Protein AF-0000000074207407 (afdb_homodimer)

Secondary structure (DSSP, 8-state):
--HHHHHSS---SHHHHHHHHHHHHHHHHHHHHHHHHHHHTTS-EESSSSS-HHHHHHHHHHHHHHHHHHHHHHHHTTS--HHHHHHTTS-HHHHHIIIIIHHHHHHHHHHHHHHHHHHHHHHHHHHHHHHHSTT-EE-HHHHHHHHHHHHHHHHHHHHHHHHS--HHHHHHHHHHHHHHHHHHHHHT-SSTTGGGT-GGGGGSSSHHHHHHHHHHHHHHHHHHHHHHHHHHHHHHTT--GGGHHHHHHHHHHHHHHHHHHHHHHHS-TTT-HHHHHHHHHHHHHHHHHHHHHHHHH-TTS-HHHHHHHHHHHHHHHHHHHHHTTT--S-HHHHHHHHHHHHHHHHHHHHHHHHHHHHHHHHHHHHHHHHTTTT--------SSTT------------------GGGSGGGSGGG--------------------------------------/--HHHHHHS---SHHHHHHHHHHHHHHHHHHHHHHHHHHHTTS-EESSSSS-HHHHHHHHHHHHHHHHHHHHHHHHTTS--HHHHHHTTS-HHHHHIIIIIHHHHHHHHHHHHHHHHHHHHHHHHHHHHHHHSTT-EE-HHHHHHHHHHHHHHHHHHHHHHHHS--HHHHHHHHHHHHHHHHHHHHHT-SSTTGGGT-GGGGGSSSHHHHHHHHHHHHHHHHHHHHHHHHHHHHHHTT--GGGHHHHHHHHHHHHHHHHHHHHHHHS-TTT-HHHHHHHHHHHHHHHHHHHHHHHHH-TTS-HHHHHHHHHHHHHHHHHHHHHTTT--S-HHHHHHHHHHHHHHHHHHHHHHHHHHHHHHHHHHHHHHHHTTTT--------SSTT-------------------TTGGGSGGG---------------------------------------

pLDDT: mean 76.19, std 29.64, range [14.69, 98.5]

Organism: NCBI:txid88382

Foldseek 3Di:
DDPVVVVPPPCLDPVVLLVLLQVLLVVLLVVLLVVLLVVQAPHKAALADDPHLLLSLLVSLLVSLLVLLLVLQVVQPPPPDPLLVVQVPDDDVSNVCVPDVLSVLLSVLLSNLLSLLLSLVSSVVSVVVCVVVDPDIDHSNVSSNSSSNSNSVSSSVSSVLSNDDALLSLLVSLVSLLVSLLVQLQVPAPDVVLLLAASLSSLDDDDDNNCSNLVSLQSSLSSQLSSLVRLLSLVVVVDDPVLNVLSVVLSVLSNLLSVLSNVLSVDGCVNPVVVNVVSVVVSLVSLLVSLVCVCVNPVVFDPVLNVVSVVLSVVLVVLVVCVPPVVNDDHHSSCVVSVVSSSVNVSVVSVRSVVVSVVVVVVVVVVVVVVVPPPDPPDCPPDDPPDDPPPCCPVCVCPDDDPPDDPPPPPDPPPDDDDDPDDDDDDDDDDDDDDDDDDDYDDDDDDDDDDDD/DDPVVVVPPPCLDPVVLLVLLQVLLVVLLVVLLVVLLVVQAPHKAALADDPHLLLSLLVSLLVSLLVLLLVLQVVQPPPPDPLLVVQVPDDDVSCVCVPDVLSVLLSVLLSNLLSLLLSLVSSVVSVVVCVVDDPDIDHSNVSSNSSSNSNSVSSSVSSVLSNDDALLSLLVSLVSSLVSLLVQLQVPAPDVVQLLAASLSSLPDDDDNNCSNLVSLQSSLSSQLSSLVRLLSLVVVVDDPVLNVLSVVLSVLSNLLSVLSNVLSVDGCVNPVVVNVVSVVVSLVSLLVSLVCVCVNPVPFDPVLNVVSVVLSVVLVVLVVCVPPVVNDDHHSSCVVSVVSSSVNVSVVSVRSVVVSVVVVVVVVVVVVVVVPPPDDPDCPDDDPPDDPPPPPPVVVDDDDPPDDDPPPPDDDPDDDPDDDDDDDPCPCVDDDDDDDDDDDDDDDDDDDDDDD

Nearest PDB structures (foldseek):
  3zou-assembly1_A  TM=2.015E-01  e=4.497E+00  Pseudomonas aeruginosa PAO1
  3zou-assembly1_A  TM=2.105E-01  e=4.622E+00  Pseudomonas aeruginosa PAO1

Structure (mmCIF, N/CA/C/O backbone):
data_AF-0000000074207407-model_v1
#
loop_
_entity.id
_entity.type
_entity.pdbx_description
1 polymer 'DUF998 domain-containing protein'
#
loop_
_atom_site.group_PDB
_atom_site.id
_atom_site.type_symbol
_atom_site.label_atom_id
_atom_site.label_alt_id
_atom_site.label_comp_id
_atom_site.label_asym_id
_atom_site.label_entity_id
_atom_site.label_seq_id
_atom_site.pdbx_PDB_ins_code
_atom_site.Cartn_x
_atom_site.Cartn_y
_atom_site.Cartn_z
_atom_site.occupancy
_atom_site.B_iso_or_equiv
_atom_site.auth_seq_id
_atom_site.auth_comp_id
_atom_site.auth_asym_id
_atom_site.auth_atom_id
_atom_site.pdbx_PDB_model_num
ATOM 1 N N . MET A 1 1 ? -26.312 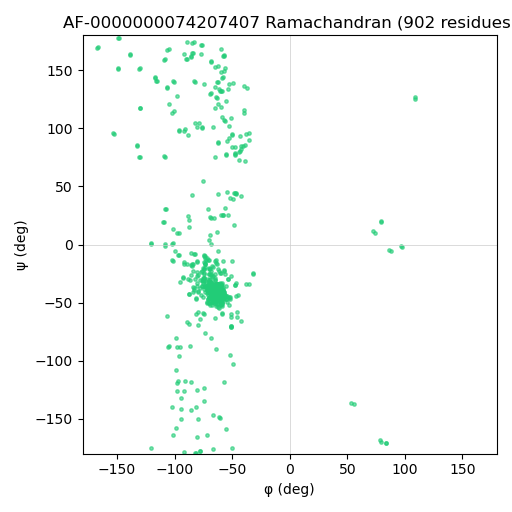18.891 30.719 1 33.06 1 MET A N 1
ATOM 2 C CA . MET A 1 1 ? -25.562 17.656 30.469 1 33.06 1 MET A CA 1
ATOM 3 C C . MET A 1 1 ? -24.188 17.719 31.109 1 33.06 1 MET A C 1
ATOM 5 O O . MET A 1 1 ? -23.422 18.641 30.844 1 33.06 1 MET A O 1
ATOM 9 N N . SER A 1 2 ? -23.938 17.016 32.219 1 37.91 2 SER A N 1
ATOM 10 C CA . SER A 1 2 ? -22.828 17.172 33.156 1 37.91 2 SER A CA 1
ATOM 11 C C . SER A 1 2 ? -21.484 16.922 32.469 1 37.91 2 SER A C 1
ATOM 13 O O . SER A 1 2 ? -21.406 16.156 31.5 1 37.91 2 SER A O 1
ATOM 15 N N . VAL A 1 3 ? -20.484 17.75 32.656 1 49.28 3 VAL A N 1
ATOM 16 C CA . VAL A 1 3 ? -19.062 17.609 32.312 1 49.28 3 VAL A CA 1
ATOM 17 C C . VAL A 1 3 ? -18.641 16.156 32.5 1 49.28 3 VAL A C 1
ATOM 19 O O . VAL A 1 3 ? -17.812 15.641 31.734 1 49.28 3 VAL A O 1
ATOM 22 N N . ARG A 1 4 ? -19.234 15.516 33.5 1 41.47 4 ARG A N 1
ATOM 23 C CA . ARG A 1 4 ? -18.875 14.133 33.812 1 41.47 4 ARG A CA 1
ATOM 24 C C . ARG A 1 4 ? -19.312 13.188 32.688 1 41.47 4 ARG A C 1
ATOM 26 O O . ARG A 1 4 ? -18.594 12.25 32.344 1 41.47 4 ARG A O 1
ATOM 33 N N . ALA A 1 5 ? -20.469 13.32 32.156 1 45.09 5 ALA A N 1
ATOM 34 C CA . ALA A 1 5 ? -20.969 12.43 31.125 1 45.09 5 ALA A CA 1
ATOM 35 C C . ALA A 1 5 ? -20.141 12.547 29.859 1 45.09 5 ALA A C 1
ATOM 37 O O . ALA A 1 5 ? -19.969 11.57 29.125 1 45.09 5 ALA A O 1
ATOM 38 N N . ARG A 1 6 ? -19.578 13.719 29.578 1 42.38 6 ARG A N 1
ATOM 39 C CA . ARG A 1 6 ? -18.734 13.922 28.406 1 42.38 6 ARG A CA 1
ATOM 40 C C . ARG A 1 6 ? -17.391 13.203 28.578 1 42.38 6 ARG A C 1
ATOM 42 O O . ARG A 1 6 ? -16.812 12.75 27.594 1 42.38 6 ARG A O 1
ATOM 49 N N . LEU A 1 7 ? -16.953 13.086 29.922 1 40.19 7 LEU A N 1
ATOM 50 C CA . LEU A 1 7 ? -15.656 12.469 30.172 1 40.19 7 LEU A CA 1
ATOM 51 C C . LEU A 1 7 ? -15.742 10.953 30.062 1 40.19 7 LEU A C 1
ATOM 53 O O . LEU A 1 7 ? -14.727 10.281 29.859 1 40.19 7 LEU A O 1
ATOM 57 N N . LEU A 1 8 ? -16.938 10.336 30.391 1 38.12 8 LEU A N 1
ATOM 58 C CA . LEU A 1 8 ? -17.062 8.883 30.406 1 38.12 8 LEU A CA 1
ATOM 59 C C . LEU A 1 8 ? -17.484 8.352 29.031 1 38.12 8 LEU A C 1
ATOM 61 O O . LEU A 1 8 ? -17.781 7.164 28.875 1 38.12 8 LEU A O 1
ATOM 65 N N . ARG A 1 9 ? -17.984 9.102 28.156 1 41.81 9 ARG A N 1
ATOM 66 C CA . ARG A 1 9 ? -18.359 8.484 26.891 1 41.81 9 ARG A CA 1
ATOM 67 C C . ARG A 1 9 ? -17.172 7.789 26.25 1 41.81 9 ARG A C 1
ATOM 69 O O . ARG A 1 9 ? -16.109 8.391 26.094 1 41.81 9 ARG A O 1
ATOM 76 N N . PRO A 1 10 ? -17.156 6.508 26.266 1 45.38 10 PRO A N 1
ATOM 77 C CA . PRO A 1 10 ? -16.078 5.797 25.594 1 45.38 10 PRO A CA 1
ATOM 78 C C . PRO A 1 10 ? -15.664 6.469 24.281 1 45.38 10 PRO A C 1
ATOM 80 O O . PRO A 1 10 ? -16.516 6.812 23.453 1 45.38 10 PRO A O 1
ATOM 83 N N . ARG A 1 11 ? -14.625 7.34 24.266 1 51.22 11 ARG A N 1
ATOM 84 C CA . ARG A 1 11 ? -14.094 8.203 23.234 1 51.22 11 ARG A CA 1
ATOM 85 C C . ARG A 1 11 ? -13.953 7.449 21.906 1 51.22 11 ARG A C 1
ATOM 87 O O . ARG A 1 11 ? -12.867 6.973 21.578 1 51.22 11 ARG A O 1
ATOM 94 N N . THR A 1 12 ? -14.828 6.613 21.359 1 62.59 12 THR A N 1
ATOM 95 C CA . THR A 1 12 ? -14.82 5.844 20.125 1 62.59 12 THR A CA 1
ATOM 96 C C . THR A 1 12 ? -14.664 6.762 18.906 1 62.59 12 THR A C 1
ATOM 98 O O . THR A 1 12 ? -14.812 6.324 17.766 1 62.59 12 THR A O 1
ATOM 101 N N . GLY A 1 13 ? -14.078 7.898 19.094 1 82.62 13 GLY A N 1
ATOM 102 C CA . GLY A 1 13 ? -13.953 8.836 17.984 1 82.62 13 GLY A CA 1
ATOM 103 C C . GLY A 1 13 ? -12.672 8.656 17.188 1 82.62 13 GLY A C 1
ATOM 104 O O . GLY A 1 13 ? -11.805 7.863 17.562 1 82.62 13 GLY A O 1
ATOM 105 N N . SER A 1 14 ? -12.672 9.102 16.109 1 88.25 14 SER A N 1
ATOM 106 C CA . SER A 1 14 ? -11.516 9.062 15.219 1 88.25 14 SER A CA 1
ATOM 107 C C . SER A 1 14 ? -10.25 9.516 15.938 1 88.25 14 SER A C 1
ATOM 109 O O . SER A 1 14 ? -9.18 8.945 15.742 1 88.25 14 SER A O 1
ATOM 111 N N . VAL A 1 15 ? -10.352 10.453 16.844 1 91.19 15 VAL A N 1
ATOM 112 C CA . VAL A 1 15 ? -9.203 10.953 17.594 1 91.19 15 VAL A CA 1
ATOM 113 C C . VAL A 1 15 ? -8.734 9.891 18.578 1 91.19 15 VAL A C 1
ATOM 115 O O . VAL A 1 15 ? -7.531 9.688 18.766 1 91.19 15 VAL A O 1
ATOM 118 N N . ALA A 1 16 ? -9.633 9.258 19.188 1 90.81 16 ALA A N 1
ATOM 119 C CA . ALA A 1 16 ? -9.289 8.211 20.141 1 90.81 16 ALA A CA 1
ATOM 120 C C . ALA A 1 16 ? -8.523 7.074 19.469 1 90.81 16 ALA A C 1
ATOM 122 O O . ALA A 1 16 ? -7.57 6.539 20.031 1 90.81 16 ALA A O 1
ATOM 123 N N . THR A 1 17 ? -8.961 6.703 18.359 1 90.62 17 THR A N 1
ATOM 124 C CA . THR A 1 17 ? -8.289 5.652 17.594 1 90.62 17 THR A CA 1
ATOM 125 C C . THR A 1 17 ? -6.867 6.078 17.234 1 90.62 17 THR A C 1
ATOM 127 O O . THR A 1 17 ? -5.926 5.293 17.375 1 90.62 17 THR A O 1
ATOM 130 N N . GLU A 1 18 ? -6.734 7.301 16.797 1 91.75 18 GLU A N 1
ATOM 131 C CA . GLU A 1 18 ? -5.418 7.836 16.469 1 91.75 18 GLU A CA 1
ATOM 132 C C . GLU A 1 18 ? -4.504 7.863 17.688 1 91.75 18 GLU A C 1
ATOM 134 O O . GLU A 1 18 ? -3.328 7.508 17.594 1 91.75 18 GLU A O 1
ATOM 139 N N . ASN A 1 19 ? -5.066 8.281 18.766 1 92.38 19 ASN A N 1
ATOM 140 C CA . ASN A 1 19 ? -4.301 8.32 20 1 92.38 19 ASN A CA 1
ATOM 141 C C . ASN A 1 19 ? -3.84 6.93 20.438 1 92.38 19 ASN A C 1
ATOM 143 O O . ASN A 1 19 ? -2.695 6.746 20.844 1 92.38 19 ASN A O 1
ATOM 147 N N . ARG A 1 20 ? -4.672 6.035 20.328 1 92.19 20 ARG A N 1
ATOM 148 C CA . ARG A 1 20 ? -4.324 4.66 20.672 1 92.19 20 ARG A CA 1
ATOM 149 C C . ARG A 1 20 ? -3.238 4.125 19.75 1 92.19 20 ARG A C 1
ATOM 151 O O . ARG A 1 20 ? -2.311 3.449 20.188 1 92.19 20 ARG A O 1
ATOM 158 N N . ALA A 1 21 ? -3.387 4.379 18.484 1 95.38 21 ALA A N 1
ATOM 159 C CA . ALA A 1 21 ? -2.383 3.951 17.5 1 95.38 21 ALA A CA 1
ATOM 160 C C . ALA A 1 21 ? -1.011 4.527 17.844 1 95.38 21 ALA A C 1
ATOM 162 O O . ALA A 1 21 ? -0.004 3.812 17.797 1 95.38 21 ALA A O 1
ATOM 163 N N . LEU A 1 22 ? -0.991 5.785 18.266 1 93.81 22 LEU A N 1
ATOM 164 C CA . LEU A 1 22 ? 0.265 6.441 18.609 1 93.81 22 LEU A CA 1
ATOM 165 C C . LEU A 1 22 ? 0.866 5.844 19.875 1 93.81 22 LEU A C 1
ATOM 167 O O . LEU A 1 22 ? 2.078 5.625 19.953 1 93.81 22 LEU A O 1
ATOM 171 N N . LEU A 1 23 ? 0.027 5.57 20.812 1 93.75 23 LEU A N 1
ATOM 172 C CA . LEU A 1 23 ? 0.5 5.004 22.062 1 93.75 23 LEU A CA 1
ATOM 173 C C . LEU A 1 23 ? 1.074 3.607 21.844 1 93.75 23 LEU A C 1
ATOM 175 O O . LEU A 1 23 ? 2.145 3.285 22.375 1 93.75 23 LEU A O 1
ATOM 179 N N . LEU A 1 24 ? 0.384 2.797 21.094 1 95.75 24 LEU A N 1
ATOM 180 C CA . LEU A 1 24 ? 0.863 1.444 20.828 1 95.75 24 LEU A CA 1
ATOM 181 C C . LEU A 1 24 ? 2.145 1.472 20 1 95.75 24 LEU A C 1
ATOM 183 O O . LEU A 1 24 ? 3.018 0.619 20.172 1 95.75 24 LEU A O 1
ATOM 187 N N . ALA A 1 25 ? 2.242 2.408 19.109 1 96.94 25 ALA A N 1
ATOM 188 C CA . ALA A 1 25 ? 3.471 2.582 18.344 1 96.94 25 ALA A CA 1
ATOM 189 C C . ALA A 1 25 ? 4.645 2.936 19.25 1 96.94 25 ALA A C 1
ATOM 191 O O . ALA A 1 25 ? 5.746 2.414 19.078 1 96.94 25 ALA A O 1
ATOM 192 N N . LEU A 1 26 ? 4.383 3.805 20.234 1 95.5 26 LEU A N 1
ATOM 193 C CA . LEU A 1 26 ? 5.434 4.215 21.156 1 95.5 26 LEU A CA 1
ATOM 194 C C . LEU A 1 26 ? 5.891 3.045 22.016 1 95.5 26 LEU A C 1
ATOM 196 O O . LEU A 1 26 ? 7.09 2.869 22.25 1 95.5 26 LEU A O 1
ATOM 200 N N . VAL A 1 27 ? 4.984 2.281 22.469 1 96.75 27 VAL A N 1
ATOM 201 C CA . VAL A 1 27 ? 5.312 1.1 23.25 1 96.75 27 VAL A CA 1
ATOM 202 C C . VAL A 1 27 ? 6.137 0.126 22.422 1 96.75 27 VAL A C 1
ATOM 204 O O . VAL A 1 27 ? 7.16 -0.385 22.875 1 96.75 27 VAL A O 1
ATOM 207 N N . ALA A 1 28 ? 5.688 -0.102 21.203 1 98.19 28 ALA A N 1
ATOM 208 C CA . ALA A 1 28 ? 6.398 -1.008 20.297 1 98.19 28 ALA A CA 1
ATOM 209 C C . ALA A 1 28 ? 7.809 -0.497 20.016 1 98.19 28 ALA A C 1
ATOM 211 O O . ALA A 1 28 ? 8.758 -1.282 19.922 1 98.19 28 ALA A O 1
ATOM 212 N N . LEU A 1 29 ? 7.914 0.815 19.812 1 97.69 29 LEU A N 1
ATOM 213 C CA . LEU A 1 29 ? 9.219 1.428 19.578 1 97.69 29 LEU A CA 1
ATOM 214 C C . LEU A 1 29 ? 10.156 1.163 20.75 1 97.69 29 LEU A C 1
ATOM 216 O O . LEU A 1 29 ? 11.297 0.727 20.562 1 97.69 29 LEU A O 1
ATOM 220 N N . THR A 1 30 ? 9.703 1.409 21.969 1 97 30 THR A N 1
ATOM 221 C CA . THR A 1 30 ? 10.523 1.301 23.172 1 97 30 THR A CA 1
ATOM 222 C C . THR A 1 30 ? 10.914 -0.151 23.438 1 97 30 THR A C 1
ATOM 224 O O . THR A 1 30 ? 12.086 -0.448 23.672 1 97 30 THR A O 1
ATOM 227 N N . VAL A 1 31 ? 9.984 -1.053 23.297 1 97.75 31 VAL A N 1
ATOM 228 C CA . VAL A 1 31 ? 10.25 -2.469 23.516 1 97.75 31 VAL A CA 1
ATOM 229 C C . VAL A 1 31 ? 11.164 -3.008 22.422 1 97.75 31 VAL A C 1
ATOM 231 O O . VAL A 1 31 ? 12.125 -3.73 22.719 1 97.75 31 VAL A O 1
ATOM 234 N N . GLY A 1 32 ? 10.844 -2.65 21.141 1 97.38 32 GLY A N 1
ATOM 235 C CA . GLY A 1 32 ? 11.688 -3.08 20.031 1 97.38 32 GLY A CA 1
ATOM 236 C C . GLY A 1 32 ? 13.117 -2.592 20.156 1 97.38 32 GLY A C 1
ATOM 237 O O . GLY A 1 32 ? 14.055 -3.34 19.875 1 97.38 32 GLY A O 1
ATOM 238 N N . LEU A 1 33 ? 13.266 -1.329 20.562 1 97.06 33 LEU A N 1
ATOM 239 C CA . LEU A 1 33 ? 14.586 -0.744 20.766 1 97.06 33 LEU A CA 1
ATOM 240 C C . LEU A 1 33 ? 15.344 -1.476 21.875 1 97.06 33 LEU A C 1
ATOM 242 O O . LEU A 1 33 ? 16.5 -1.871 21.688 1 97.06 33 LEU A O 1
ATOM 246 N N . ALA A 1 34 ? 14.75 -1.736 22.984 1 97 34 ALA A N 1
ATOM 247 C CA . ALA A 1 34 ? 15.398 -2.348 24.141 1 97 34 ALA A CA 1
ATOM 248 C C . ALA A 1 34 ? 15.781 -3.797 23.859 1 97 34 ALA A C 1
ATOM 250 O O . ALA A 1 34 ? 16.922 -4.199 24.078 1 97 34 ALA A O 1
ATOM 251 N N . VAL A 1 35 ? 14.891 -4.523 23.281 1 96.12 35 VAL A N 1
ATOM 252 C CA . VAL A 1 35 ? 15.109 -5.949 23.047 1 96.12 35 VAL A CA 1
ATOM 253 C C . VAL A 1 35 ? 16.172 -6.137 21.969 1 96.12 35 VAL A C 1
ATOM 255 O O . VAL A 1 35 ? 17.078 -6.945 22.125 1 96.12 35 VAL A O 1
ATOM 258 N N . SER A 1 36 ? 16.031 -5.379 20.891 1 96.44 36 SER A N 1
ATOM 259 C CA . SER A 1 36 ? 16.969 -5.547 19.781 1 96.44 36 SER A CA 1
ATOM 260 C C . SER A 1 36 ? 18.359 -5.055 20.172 1 96.44 36 SER A C 1
ATOM 262 O O . SER A 1 36 ? 19.375 -5.613 19.734 1 96.44 36 SER A O 1
ATOM 264 N N . PHE A 1 37 ? 18.453 -4.02 20.969 1 96.25 37 PHE A N 1
ATOM 265 C CA . PHE A 1 37 ? 19.75 -3.574 21.438 1 96.25 37 PHE A CA 1
ATOM 266 C C . PHE A 1 37 ? 20.438 -4.676 22.234 1 96.25 37 PHE A C 1
ATOM 268 O O . PHE A 1 37 ? 21.641 -4.918 22.062 1 96.25 37 PHE A O 1
ATOM 275 N N . ALA A 1 38 ? 19.719 -5.344 23.094 1 95.75 38 ALA A N 1
ATOM 276 C CA . ALA A 1 38 ? 20.266 -6.438 23.891 1 95.75 38 ALA A CA 1
ATOM 277 C C . ALA A 1 38 ? 20.719 -7.598 23 1 95.75 38 ALA A C 1
ATOM 279 O O . ALA A 1 38 ? 21.719 -8.25 23.281 1 95.75 38 ALA A O 1
ATOM 280 N N . VAL A 1 39 ? 20.016 -7.816 21.906 1 94.12 39 VAL A N 1
ATOM 281 C CA . VAL A 1 39 ? 20.312 -8.93 21 1 94.12 39 VAL A CA 1
ATOM 282 C C . VAL A 1 39 ? 21.578 -8.633 20.203 1 94.12 39 VAL A C 1
ATOM 284 O O . VAL A 1 39 ? 22.391 -9.531 19.953 1 94.12 39 VAL A O 1
ATOM 287 N N . PHE A 1 40 ? 21.797 -7.375 19.828 1 95.56 40 PHE A N 1
ATOM 288 C CA . PHE A 1 40 ? 22.859 -7.059 18.891 1 95.56 40 PHE A CA 1
ATOM 289 C C . PHE A 1 40 ? 24.078 -6.508 19.609 1 95.56 40 PHE A C 1
ATOM 291 O O . PHE A 1 40 ? 25.109 -6.227 18.984 1 95.56 40 PHE A O 1
ATOM 298 N N . VAL A 1 41 ? 24.031 -6.414 20.938 1 93.44 41 VAL A N 1
ATOM 299 C CA . VAL A 1 41 ? 25.125 -5.785 21.688 1 93.44 41 VAL A CA 1
ATOM 300 C C . VAL A 1 41 ? 26.422 -6.539 21.422 1 93.44 41 VAL A C 1
ATOM 302 O O . VAL A 1 41 ? 26.438 -7.773 21.422 1 93.44 41 VAL A O 1
ATOM 305 N N . GLY A 1 42 ? 27.516 -5.801 21.109 1 91.06 42 GLY A N 1
ATOM 306 C CA . GLY A 1 42 ? 28.844 -6.375 20.984 1 91.06 42 GLY A CA 1
ATOM 307 C C . GLY A 1 42 ? 29.219 -6.695 19.547 1 91.06 42 GLY A C 1
ATOM 308 O O . GLY A 1 42 ? 30.344 -7.109 19.266 1 91.06 42 GLY A O 1
ATOM 309 N N . GLY A 1 43 ? 28.266 -6.441 18.578 1 91.62 43 GLY A N 1
ATOM 310 C CA . GLY A 1 43 ? 28.609 -6.797 17.219 1 91.62 43 GLY A CA 1
ATOM 311 C C . GLY A 1 43 ? 27.953 -5.898 16.188 1 91.62 43 GLY A C 1
ATOM 312 O O . GLY A 1 43 ? 27.344 -4.887 16.531 1 91.62 43 GLY A O 1
ATOM 313 N N . SER A 1 44 ? 28.344 -6.227 14.953 1 94.88 44 SER A N 1
ATOM 314 C CA . SER A 1 44 ? 27.734 -5.547 13.82 1 94.88 44 SER A CA 1
ATOM 315 C C . SER A 1 44 ? 26.969 -6.531 12.938 1 94.88 44 SER A C 1
ATOM 317 O O . SER A 1 44 ? 27.359 -7.699 12.828 1 94.88 44 SER A O 1
ATOM 319 N N . VAL A 1 45 ? 25.844 -6.043 12.414 1 96.5 45 VAL A N 1
ATOM 320 C CA . VAL A 1 45 ? 25 -6.914 11.602 1 96.5 45 VAL A CA 1
ATOM 321 C C . VAL A 1 45 ? 24.656 -6.215 10.289 1 96.5 45 VAL A C 1
ATOM 323 O O . VAL A 1 45 ? 24.594 -4.984 10.234 1 96.5 45 VAL A O 1
ATOM 326 N N . PRO A 1 46 ? 24.438 -7.012 9.32 1 96.75 46 PRO A N 1
ATOM 327 C CA . PRO A 1 46 ? 23.969 -6.406 8.07 1 96.75 46 PRO A CA 1
ATOM 328 C C . PRO A 1 46 ? 22.484 -6.027 8.117 1 96.75 46 PRO A C 1
ATOM 330 O O . PRO A 1 46 ? 21.797 -6.359 9.078 1 96.75 46 PRO A O 1
ATOM 333 N N . LEU A 1 47 ? 22.094 -5.348 7.121 1 96.44 47 LEU A N 1
ATOM 334 C CA . LEU A 1 47 ? 20.688 -4.977 7.023 1 96.44 47 LEU A CA 1
ATOM 335 C C . LEU A 1 47 ? 19.812 -6.199 6.754 1 96.44 47 LEU A C 1
ATOM 337 O O . LEU A 1 47 ? 18.734 -6.34 7.328 1 96.44 47 LEU A O 1
ATOM 341 N N . PHE A 1 48 ? 20.234 -7.066 5.914 1 93.69 48 PHE A N 1
ATOM 342 C CA . PHE A 1 48 ? 19.469 -8.266 5.594 1 93.69 48 PHE A CA 1
ATOM 343 C C . PHE A 1 48 ? 20.406 -9.422 5.23 1 93.69 48 PHE A C 1
ATOM 345 O O . PHE A 1 48 ? 21.531 -9.195 4.781 1 93.69 48 PHE A O 1
ATOM 352 N N . GLY A 1 49 ? 19.953 -10.617 5.484 1 89.62 49 GLY A N 1
ATOM 353 C CA . GLY A 1 49 ? 20.734 -11.812 5.234 1 89.62 49 GLY A CA 1
ATOM 354 C C . GLY A 1 49 ? 21.219 -12.492 6.504 1 89.62 49 GLY A C 1
ATOM 355 O O . GLY A 1 49 ? 21.828 -11.844 7.363 1 89.62 49 GLY A O 1
ATOM 356 N N . GLY A 1 50 ? 20.969 -13.719 6.664 1 89.69 50 GLY A N 1
ATOM 357 C CA . GLY A 1 50 ? 21.359 -14.406 7.883 1 89.69 50 GLY A CA 1
ATOM 358 C C . GLY A 1 50 ? 20.859 -13.727 9.141 1 89.69 50 GLY A C 1
ATOM 359 O O . GLY A 1 50 ? 19.672 -13.391 9.242 1 89.69 50 GLY A O 1
ATOM 360 N N . GLU A 1 51 ? 21.734 -13.641 10.125 1 90.38 51 GLU A N 1
ATOM 361 C CA . GLU A 1 51 ? 21.406 -12.867 11.32 1 90.38 51 GLU A CA 1
ATOM 362 C C . GLU A 1 51 ? 21.531 -11.375 11.062 1 90.38 51 GLU A C 1
ATOM 364 O O . GLU A 1 51 ? 22.656 -10.844 10.977 1 90.38 51 GLU A O 1
ATOM 369 N N . SER A 1 52 ? 20.438 -10.758 10.859 1 96.06 52 SER A N 1
ATOM 370 C CA . SER A 1 52 ? 20.469 -9.367 10.406 1 96.06 52 SER A CA 1
ATOM 371 C C . SER A 1 52 ? 19.406 -8.539 11.117 1 96.06 52 SER A C 1
ATOM 373 O O . SER A 1 52 ? 18.5 -9.094 11.75 1 96.06 52 SER A O 1
ATOM 375 N N . ALA A 1 53 ? 19.562 -7.242 11.039 1 97.38 53 ALA A N 1
ATOM 376 C CA . ALA A 1 53 ? 18.578 -6.316 11.594 1 97.38 53 ALA A CA 1
ATOM 377 C C . ALA A 1 53 ? 17.219 -6.52 10.938 1 97.38 53 ALA A C 1
ATOM 379 O O . ALA A 1 53 ? 16.188 -6.402 11.594 1 97.38 53 ALA A O 1
ATOM 380 N N . GLY A 1 54 ? 17.203 -6.855 9.664 1 97.19 54 GLY A N 1
ATOM 381 C CA . GLY A 1 54 ? 15.969 -7.027 8.922 1 97.19 54 GLY A CA 1
ATOM 382 C C . GLY A 1 54 ? 15.141 -8.203 9.406 1 97.19 54 GLY A C 1
ATOM 383 O O . GLY A 1 54 ? 13.914 -8.109 9.492 1 97.19 54 GLY A O 1
ATOM 384 N N . VAL A 1 55 ? 15.805 -9.273 9.703 1 95.44 55 VAL A N 1
ATOM 385 C CA . VAL A 1 55 ? 15.094 -10.461 10.172 1 95.44 55 VAL A CA 1
ATOM 386 C C . VAL A 1 55 ? 14.484 -10.195 11.539 1 95.44 55 VAL A C 1
ATOM 388 O O . VAL A 1 55 ? 13.328 -10.547 11.789 1 95.44 55 VAL A O 1
ATOM 391 N N . VAL A 1 56 ? 15.242 -9.562 12.391 1 97.31 56 VAL A N 1
ATOM 392 C CA . VAL A 1 56 ? 14.734 -9.227 13.719 1 97.31 56 VAL A CA 1
ATOM 393 C C . VAL A 1 56 ? 13.625 -8.188 13.602 1 97.31 56 VAL A C 1
ATOM 395 O O . VAL A 1 56 ? 12.617 -8.266 14.305 1 97.31 56 VAL A O 1
ATOM 398 N N . ALA A 1 57 ? 13.797 -7.219 12.719 1 98.25 57 ALA A N 1
ATOM 399 C CA . ALA A 1 57 ? 12.773 -6.207 12.484 1 98.25 57 ALA A CA 1
ATOM 400 C C . ALA A 1 57 ? 11.477 -6.848 11.992 1 98.25 57 ALA A C 1
ATOM 402 O O . ALA A 1 57 ? 10.383 -6.449 12.406 1 98.25 57 ALA A O 1
ATOM 403 N N . ALA A 1 58 ? 11.602 -7.773 11.078 1 97.44 58 ALA A N 1
ATOM 404 C CA . ALA A 1 58 ? 10.43 -8.484 10.578 1 97.44 58 ALA A CA 1
ATOM 405 C C . ALA A 1 58 ? 9.703 -9.203 11.711 1 97.44 58 ALA A C 1
ATOM 407 O O . ALA A 1 58 ? 8.477 -9.102 11.828 1 97.44 58 ALA A O 1
ATOM 408 N N . GLY A 1 59 ? 10.469 -9.906 12.531 1 97 59 GLY A N 1
ATOM 409 C CA . GLY A 1 59 ? 9.883 -10.57 13.688 1 97 59 GLY A CA 1
ATOM 410 C C . GLY A 1 59 ? 9.227 -9.602 14.656 1 97 59 GLY A C 1
ATOM 411 O O . GLY A 1 59 ? 8.102 -9.828 15.102 1 97 59 GLY A O 1
ATOM 412 N N . ALA A 1 60 ? 9.93 -8.539 14.961 1 98.12 60 ALA A N 1
ATOM 413 C CA . ALA A 1 60 ? 9.414 -7.527 15.883 1 98.12 60 ALA A CA 1
ATOM 414 C C . ALA A 1 60 ? 8.148 -6.879 15.328 1 98.12 60 ALA A C 1
ATOM 416 O O . ALA A 1 60 ? 7.203 -6.609 16.078 1 98.12 60 ALA A O 1
ATOM 417 N N . SER A 1 61 ? 8.18 -6.605 14.062 1 98.31 61 SER A N 1
ATOM 418 C CA . SER A 1 61 ? 7 -6.035 13.422 1 98.31 61 SER A CA 1
ATOM 419 C C . SER A 1 61 ? 5.816 -6.996 13.477 1 98.31 61 SER A C 1
ATOM 421 O O . SER A 1 61 ? 4.68 -6.578 13.688 1 98.31 61 SER A O 1
ATOM 423 N N . GLY A 1 62 ? 6.086 -8.281 13.266 1 97.88 62 GLY A N 1
ATOM 424 C CA . GLY A 1 62 ? 5.027 -9.273 13.367 1 97.88 62 GLY A CA 1
ATOM 425 C C . GLY A 1 62 ? 4.406 -9.352 14.75 1 97.88 62 GLY A C 1
ATOM 426 O O . GLY A 1 62 ? 3.18 -9.352 14.883 1 97.88 62 GLY A O 1
ATOM 427 N N . VAL A 1 63 ? 5.207 -9.328 15.703 1 97.88 63 VAL A N 1
ATOM 428 C CA . VAL A 1 63 ? 4.746 -9.484 17.078 1 97.88 63 VAL A CA 1
ATOM 429 C C . VAL A 1 63 ? 4 -8.227 17.531 1 97.88 63 VAL A C 1
ATOM 431 O O . VAL A 1 63 ? 2.887 -8.312 18.047 1 97.88 63 VAL A O 1
ATOM 434 N N . SER A 1 64 ? 4.625 -7.082 17.312 1 98.12 64 SER A N 1
ATOM 435 C CA . SER A 1 64 ? 3.979 -5.832 17.703 1 98.12 64 SER A CA 1
ATOM 436 C C . SER A 1 64 ? 2.705 -5.594 16.906 1 98.12 64 SER A C 1
ATOM 438 O O . SER A 1 64 ? 1.702 -5.121 17.438 1 98.12 64 SER A O 1
ATOM 440 N N . GLY A 1 65 ? 2.803 -5.895 15.602 1 98 65 GLY A N 1
ATOM 441 C CA . GLY A 1 65 ? 1.611 -5.781 14.781 1 98 65 GLY A CA 1
ATOM 442 C C . GLY A 1 65 ? 0.486 -6.695 15.227 1 98 65 GLY A C 1
ATOM 443 O O . GLY A 1 65 ? -0.675 -6.285 15.266 1 98 65 GLY A O 1
ATOM 444 N N . ALA A 1 66 ? 0.814 -7.902 15.57 1 97.81 66 ALA A N 1
ATOM 445 C CA . ALA A 1 66 ? -0.18 -8.859 16.047 1 97.81 66 ALA A CA 1
ATOM 446 C C . ALA A 1 66 ? -0.845 -8.375 17.328 1 97.81 66 ALA A C 1
ATOM 448 O O . ALA A 1 66 ? -2.07 -8.422 17.453 1 97.81 66 ALA A O 1
ATOM 449 N N . ALA A 1 67 ? -0.06 -7.895 18.203 1 97.38 67 ALA A N 1
ATOM 450 C CA . ALA A 1 67 ? -0.591 -7.391 19.469 1 97.38 67 ALA A CA 1
ATOM 451 C C . ALA A 1 67 ? -1.52 -6.203 19.234 1 97.38 67 ALA A C 1
ATOM 453 O O . ALA A 1 67 ? -2.609 -6.133 19.812 1 97.38 67 ALA A O 1
ATOM 454 N N . ALA A 1 68 ? -1.086 -5.336 18.391 1 97.25 68 ALA A N 1
ATOM 455 C CA . ALA A 1 68 ? -1.871 -4.141 18.094 1 97.25 68 ALA A CA 1
ATOM 456 C C . ALA A 1 68 ? -3.176 -4.496 17.391 1 97.25 68 ALA A C 1
ATOM 458 O O . ALA A 1 68 ? -4.242 -3.984 17.734 1 97.25 68 ALA A O 1
ATOM 459 N N . PHE A 1 69 ? -3.092 -5.352 16.422 1 96.38 69 PHE A N 1
ATOM 460 C CA . PHE A 1 69 ? -4.281 -5.742 15.672 1 96.38 69 PHE A CA 1
ATOM 461 C C . PHE A 1 69 ? -5.285 -6.445 16.578 1 96.38 69 PHE A C 1
ATOM 463 O O . PHE A 1 69 ? -6.477 -6.145 16.547 1 96.38 69 PHE A O 1
ATOM 470 N N . CYS A 1 70 ? -4.785 -7.355 17.312 1 93.75 70 CYS A N 1
ATOM 471 C CA . CYS A 1 70 ? -5.641 -8.141 18.203 1 93.75 70 CYS A CA 1
ATOM 472 C C . CYS A 1 70 ? -6.363 -7.242 19.203 1 93.75 70 CYS A C 1
ATOM 474 O O . CYS A 1 70 ? -7.578 -7.355 19.375 1 93.75 70 CYS A O 1
ATOM 476 N N . THR A 1 71 ? -5.68 -6.336 19.781 1 90.94 71 THR A N 1
ATOM 477 C CA . THR A 1 71 ? -6.277 -5.414 20.75 1 90.94 71 THR A CA 1
ATOM 478 C C . THR A 1 71 ? -7.301 -4.512 20.062 1 90.94 71 THR A C 1
ATOM 480 O O . THR A 1 71 ? -8.391 -4.285 20.594 1 90.94 71 THR A O 1
ATOM 483 N N . GLY A 1 72 ? -6.926 -4.031 18.922 1 89.88 72 GLY A N 1
ATOM 484 C CA . GLY A 1 72 ? -7.848 -3.178 18.188 1 89.88 72 GLY A CA 1
ATOM 485 C C . GLY A 1 72 ? -9.102 -3.898 17.75 1 89.88 72 GLY A C 1
ATOM 486 O O . GLY A 1 72 ? -10.211 -3.363 17.859 1 89.88 72 GLY A O 1
ATOM 487 N N . TYR A 1 73 ? -8.953 -5.062 17.281 1 89.75 73 TYR A N 1
ATOM 488 C CA . TYR A 1 73 ? -10.086 -5.844 16.781 1 89.75 73 TYR A CA 1
ATOM 489 C C . TYR A 1 73 ? -11.047 -6.188 17.922 1 89.75 73 TYR A C 1
ATOM 491 O O . TYR A 1 73 ? -12.258 -6.051 17.766 1 89.75 73 TYR A O 1
ATOM 499 N N . LEU A 1 74 ? -10.57 -6.598 19.047 1 86.5 74 LEU A N 1
ATOM 500 C CA . LEU A 1 74 ? -11.391 -6.996 20.188 1 86.5 74 LEU A CA 1
ATOM 501 C C . LEU A 1 74 ? -12.133 -5.793 20.766 1 86.5 74 LEU A C 1
ATOM 503 O O . LEU A 1 74 ? -13.242 -5.93 21.281 1 86.5 74 LEU A O 1
ATOM 507 N N . ARG A 1 75 ? -11.625 -4.68 20.641 1 82.25 75 ARG A N 1
ATOM 508 C CA . ARG A 1 75 ? -12.266 -3.461 21.141 1 82.25 75 ARG A CA 1
ATOM 509 C C . ARG A 1 75 ? -13.352 -2.984 20.172 1 82.25 75 ARG A C 1
ATOM 511 O O . ARG A 1 75 ? -14.375 -2.449 20.609 1 82.25 75 ARG A O 1
ATOM 518 N N . SER A 1 76 ? -13.094 -3.07 18.953 1 77.75 76 SER A N 1
ATOM 519 C CA . SER A 1 76 ? -14.039 -2.596 17.953 1 77.75 76 SER A CA 1
ATOM 520 C C . SER A 1 76 ? -15.25 -3.514 17.844 1 77.75 76 SER A C 1
ATOM 522 O O . SER A 1 76 ? -16.359 -3.062 17.531 1 77.75 76 SER A O 1
ATOM 524 N N . SER A 1 77 ? -15.125 -4.746 17.984 1 62.34 77 SER A N 1
ATOM 525 C CA . SER A 1 77 ? -16.203 -5.723 17.859 1 62.34 77 SER A CA 1
ATOM 526 C C . SER A 1 77 ? -17.188 -5.621 19.016 1 62.34 77 SER A C 1
ATOM 528 O O . SER A 1 77 ? -18.266 -6.211 18.969 1 62.34 77 SER A O 1
ATOM 530 N N . ARG A 1 78 ? -16.906 -4.965 20.031 1 51.94 78 ARG A N 1
ATOM 531 C CA . ARG A 1 78 ? -17.812 -4.848 21.172 1 51.94 78 ARG A CA 1
ATOM 532 C C . ARG A 1 78 ? -18.984 -3.922 20.828 1 51.94 78 ARG A C 1
ATOM 534 O O . ARG A 1 78 ? -20 -3.91 21.531 1 51.94 78 ARG A O 1
ATOM 541 N N . VAL A 1 79 ? -18.922 -3.18 19.891 1 47.38 79 VAL A N 1
ATOM 542 C CA . VAL A 1 79 ? -20.062 -2.33 19.547 1 47.38 79 VAL A CA 1
ATOM 543 C C . VAL A 1 79 ? -21.062 -3.131 18.734 1 47.38 79 VAL A C 1
ATOM 545 O O . VAL A 1 79 ? -20.719 -3.738 17.719 1 47.38 79 VAL A O 1
ATOM 548 N N . PRO A 1 80 ? -22.203 -3.539 19.375 1 46.59 80 PRO A N 1
ATOM 549 C CA . PRO A 1 80 ? -23.219 -4.391 18.75 1 46.59 80 PRO A CA 1
ATOM 550 C C . PRO A 1 80 ? -23.531 -3.967 17.312 1 46.59 80 PRO A C 1
ATOM 552 O O . PRO A 1 80 ? -23.875 -2.807 17.078 1 46.59 80 PRO A O 1
ATOM 555 N N . ARG A 1 81 ? -22.75 -4.328 16.391 1 45 81 ARG A N 1
ATOM 556 C CA . ARG A 1 81 ? -23.156 -4.016 15.023 1 45 81 ARG A CA 1
ATOM 557 C C . ARG A 1 81 ? -24.547 -4.543 14.727 1 45 81 ARG A C 1
ATOM 559 O O . ARG A 1 81 ? -24.984 -5.527 15.32 1 45 81 ARG A O 1
ATOM 566 N N . ALA A 1 82 ? -25.406 -3.873 14.172 1 45.06 82 ALA A N 1
ATOM 567 C CA . ALA A 1 82 ? -26.719 -4.266 13.703 1 45.06 82 ALA A CA 1
ATOM 568 C C . ALA A 1 82 ? -26.734 -5.727 13.25 1 45.06 82 ALA A C 1
ATOM 570 O O . ALA A 1 82 ? -27.781 -6.387 13.297 1 45.06 82 ALA A O 1
ATOM 571 N N . GLU A 1 83 ? -25.547 -6.227 12.852 1 42.53 83 GLU A N 1
ATOM 572 C CA . GLU A 1 83 ? -25.453 -7.559 12.258 1 42.53 83 GLU A CA 1
ATOM 573 C C . GLU A 1 83 ? -25.734 -8.648 13.289 1 42.53 83 GLU A C 1
ATOM 575 O O . GLU A 1 83 ? -26.203 -9.727 12.945 1 42.53 83 GLU A O 1
ATOM 580 N N . ALA A 1 84 ? -25.219 -8.422 14.5 1 43.41 84 ALA A N 1
ATOM 581 C CA . ALA A 1 84 ? -25.484 -9.383 15.562 1 43.41 84 ALA A CA 1
ATOM 582 C C . ALA A 1 84 ? -26.984 -9.539 15.781 1 43.41 84 ALA A C 1
ATOM 584 O O . ALA A 1 84 ? -27.469 -10.633 16.078 1 43.41 84 ALA A O 1
ATOM 585 N N . ARG A 1 85 ? -27.672 -8.523 15.68 1 42.16 85 ARG A N 1
ATOM 586 C CA . ARG A 1 85 ? -29.125 -8.586 15.875 1 42.16 85 ARG A CA 1
ATOM 587 C C . ARG A 1 85 ? -29.781 -9.445 14.805 1 42.16 85 ARG A C 1
ATOM 589 O O . ARG A 1 85 ? -30.797 -10.109 15.062 1 42.16 85 ARG A O 1
ATOM 596 N N . ALA A 1 86 ? -29.234 -9.242 13.602 1 42.88 86 ALA A N 1
ATOM 597 C CA . ALA A 1 86 ? -29.844 -10.008 12.516 1 42.88 86 ALA A CA 1
ATOM 598 C C . ALA A 1 86 ? -29.484 -11.484 12.617 1 42.88 86 ALA A C 1
ATOM 600 O O . ALA A 1 86 ? -30.219 -12.344 12.141 1 42.88 86 ALA A O 1
ATOM 601 N N . ALA A 1 87 ? -28.297 -11.734 13.023 1 43.59 87 ALA A N 1
ATOM 602 C CA . ALA A 1 87 ? -27.844 -13.117 13.148 1 43.59 87 ALA A CA 1
ATOM 603 C C . ALA A 1 87 ? -28.703 -13.891 14.148 1 43.59 87 ALA A C 1
ATOM 605 O O . ALA A 1 87 ? -28.766 -15.117 14.109 1 43.59 87 ALA A O 1
ATOM 606 N N . ARG A 1 88 ? -29.188 -13.273 15.18 1 41.94 88 ARG A N 1
ATOM 607 C CA . ARG A 1 88 ? -30 -13.969 16.172 1 41.94 88 ARG A CA 1
ATOM 608 C C . ARG A 1 88 ? -31.203 -14.633 15.539 1 41.94 88 ARG A C 1
ATOM 610 O O . ARG A 1 88 ? -31.875 -15.453 16.172 1 41.94 88 ARG A O 1
ATOM 617 N N . ARG A 1 89 ? -31.531 -14.039 14.461 1 40 89 ARG A N 1
ATOM 618 C CA . ARG A 1 89 ? -32.781 -14.609 13.961 1 40 89 ARG A CA 1
ATOM 619 C C . ARG A 1 89 ? -32.531 -15.922 13.234 1 40 89 ARG A C 1
ATOM 621 O O . ARG A 1 89 ? -33.469 -16.625 12.852 1 40 89 ARG A O 1
ATOM 628 N N . THR A 1 90 ? -31.344 -16.078 12.711 1 41.03 90 THR A N 1
ATOM 629 C CA . THR A 1 90 ? -31.281 -17.328 11.969 1 41.03 90 THR A CA 1
ATOM 630 C C . THR A 1 90 ? -31 -18.5 12.906 1 41.03 90 THR A C 1
ATOM 632 O O . THR A 1 90 ? -30.641 -18.312 14.07 1 41.03 90 THR A O 1
ATOM 635 N N . GLY A 1 91 ? -31 -19.938 12.453 1 39.16 91 GLY A N 1
ATOM 636 C CA . GLY A 1 91 ? -31.047 -21.234 13.117 1 39.16 91 GLY A CA 1
ATOM 637 C C . GLY A 1 91 ? -29.906 -21.438 14.102 1 39.16 91 GLY A C 1
ATOM 638 O O . GLY A 1 91 ? -28.922 -20.688 14.086 1 39.16 91 GLY A O 1
ATOM 639 N N . ARG A 1 92 ? -29.984 -22.438 15.102 1 41.31 92 ARG A N 1
ATOM 640 C CA . ARG A 1 92 ? -29.266 -22.828 16.312 1 41.31 92 ARG A CA 1
ATOM 641 C C . ARG A 1 92 ? -27.766 -22.938 16.031 1 41.31 92 ARG A C 1
ATOM 643 O O . ARG A 1 92 ? -26.938 -22.469 16.828 1 41.31 92 ARG A O 1
ATOM 650 N N . TRP A 1 93 ? -27.5 -23.953 15.281 1 39.25 93 TRP A N 1
ATOM 651 C CA . TRP A 1 93 ? -26.094 -24.219 15.055 1 39.25 93 TRP A CA 1
ATOM 652 C C . TRP A 1 93 ? -25.375 -22.984 14.547 1 39.25 93 TRP A C 1
ATOM 654 O O . TRP A 1 93 ? -24.219 -22.734 14.906 1 39.25 93 TRP A O 1
ATOM 664 N N . SER A 1 94 ? -25.953 -22.328 13.625 1 46.47 94 SER A N 1
ATOM 665 C CA . SER A 1 94 ? -25.469 -21.078 13.039 1 46.47 94 SER A CA 1
ATOM 666 C C . SER A 1 94 ? -25.312 -19.984 14.102 1 46.47 94 SER A C 1
ATOM 668 O O . SER A 1 94 ? -24.375 -19.203 14.055 1 46.47 94 SER A O 1
ATOM 670 N N . ALA A 1 95 ? -26.203 -20.156 14.984 1 47.06 95 ALA A N 1
ATOM 671 C CA . ALA A 1 95 ? -26.219 -19.203 16.094 1 47.06 95 ALA A CA 1
ATOM 672 C C . ALA A 1 95 ? -25 -19.391 17 1 47.06 95 ALA A C 1
ATOM 674 O O . ALA A 1 95 ? -24.406 -18.422 17.453 1 47.06 95 ALA A O 1
ATOM 675 N N . TRP A 1 96 ? -24.875 -20.719 17.391 1 43.25 96 TRP A N 1
ATOM 676 C CA . TRP A 1 96 ? -23.766 -21.016 18.281 1 43.25 96 TRP A CA 1
ATOM 677 C C . TRP A 1 96 ? -22.438 -20.625 17.625 1 43.25 96 TRP A C 1
ATOM 679 O O . TRP A 1 96 ? -21.594 -19.984 18.266 1 43.25 96 TRP A O 1
ATOM 689 N N . TRP A 1 97 ? -22.141 -21.25 16.453 1 48.97 97 TRP A N 1
ATOM 690 C CA . TRP A 1 97 ? -20.922 -20.906 15.727 1 48.97 97 TRP A CA 1
ATOM 691 C C . TRP A 1 97 ? -20.812 -19.406 15.5 1 48.97 97 TRP A C 1
ATOM 693 O O . TRP A 1 97 ? -19.75 -18.812 15.656 1 48.97 97 TRP A O 1
ATOM 703 N N . THR A 1 98 ? -21.906 -18.875 15.062 1 54.81 98 THR A N 1
ATOM 704 C CA . THR A 1 98 ? -21.953 -17.453 14.719 1 54.81 98 THR A CA 1
ATOM 705 C C . THR A 1 98 ? -21.734 -16.594 15.961 1 54.81 98 THR A C 1
ATOM 707 O O . THR A 1 98 ? -21.281 -15.461 15.852 1 54.81 98 THR A O 1
ATOM 710 N N . GLY A 1 99 ? -22.156 -17.188 17.141 1 57.88 99 GLY A N 1
ATOM 711 C CA . GLY A 1 99 ? -22.141 -16.25 18.25 1 57.88 99 GLY A CA 1
ATOM 712 C C . GLY A 1 99 ? -20.812 -16.219 18.984 1 57.88 99 GLY A C 1
ATOM 713 O O . GLY A 1 99 ? -20.047 -15.258 18.844 1 57.88 99 GLY A O 1
ATOM 714 N N . ARG A 1 100 ? -20.453 -17.422 19.703 1 64.25 100 ARG A N 1
ATOM 715 C CA . ARG A 1 100 ? -19.406 -17.328 20.719 1 64.25 100 ARG A CA 1
ATOM 716 C C . ARG A 1 100 ? -18.031 -17.562 20.094 1 64.25 100 ARG A C 1
ATOM 718 O O . ARG A 1 100 ? -17.031 -16.969 20.531 1 64.25 100 ARG A O 1
ATOM 725 N N . TRP A 1 101 ? -17.953 -18.406 18.969 1 80.06 101 TRP A N 1
ATOM 726 C CA . TRP A 1 101 ? -16.641 -18.797 18.484 1 80.06 101 TRP A CA 1
ATOM 727 C C . TRP A 1 101 ? -16.25 -17.984 17.25 1 80.06 101 TRP A C 1
ATOM 729 O O . TRP A 1 101 ? -15.07 -17.969 16.859 1 80.06 101 TRP A O 1
ATOM 739 N N . ARG A 1 102 ? -17.094 -17.359 16.719 1 82.5 102 ARG A N 1
ATOM 740 C CA . ARG A 1 102 ? -16.812 -16.609 15.5 1 82.5 102 ARG A CA 1
ATOM 741 C C . ARG A 1 102 ? -15.852 -15.461 15.781 1 82.5 102 ARG A C 1
ATOM 743 O O . ARG A 1 102 ? -14.898 -15.25 15.031 1 82.5 102 ARG A O 1
ATOM 750 N N . ARG A 1 103 ? -16.016 -14.891 16.859 1 84.31 103 ARG A N 1
ATOM 751 C CA . ARG A 1 103 ? -15.211 -13.711 17.172 1 84.31 103 ARG A CA 1
ATOM 752 C C . ARG A 1 103 ? -13.75 -14.094 17.422 1 84.31 103 ARG A C 1
ATOM 754 O O . ARG A 1 103 ? -12.844 -13.5 16.844 1 84.31 103 ARG A O 1
ATOM 761 N N . PRO A 1 104 ? -13.547 -15.102 18.297 1 86.88 104 PRO A N 1
ATOM 762 C CA . PRO A 1 104 ? -12.148 -15.484 18.5 1 86.88 104 PRO A CA 1
ATOM 763 C C . PRO A 1 104 ? -11.516 -16.047 17.219 1 86.88 104 PRO A C 1
ATOM 765 O O . PRO A 1 104 ? -10.328 -15.844 16.984 1 86.88 104 PRO A O 1
ATOM 768 N N . PHE A 1 105 ? -12.273 -16.766 16.453 1 90.31 105 PHE A N 1
ATOM 769 C CA . PHE A 1 105 ? -11.781 -17.297 15.195 1 90.31 105 PHE A CA 1
ATOM 770 C C . PHE A 1 105 ? -11.359 -16.172 14.266 1 90.31 105 PHE A C 1
ATOM 772 O O . PHE A 1 105 ? -10.234 -16.172 13.75 1 90.31 105 PHE A O 1
ATOM 779 N N . ASP A 1 106 ? -12.211 -15.203 14.117 1 91.25 106 ASP A N 1
ATOM 780 C CA . ASP A 1 106 ? -11.906 -14.07 13.25 1 91.25 106 ASP A CA 1
ATOM 781 C C . ASP A 1 106 ? -10.695 -13.289 13.766 1 91.25 106 ASP A C 1
ATOM 783 O O . ASP A 1 106 ? -9.859 -12.844 12.977 1 91.25 106 ASP A O 1
ATOM 787 N N . ALA A 1 107 ? -10.672 -13.156 15.062 1 92.38 107 ALA A N 1
ATOM 788 C CA . ALA A 1 107 ? -9.562 -12.43 15.672 1 92.38 107 ALA A CA 1
ATOM 789 C C . ALA A 1 107 ? -8.234 -13.109 15.383 1 92.38 107 ALA A C 1
ATOM 791 O O . ALA A 1 107 ? -7.266 -12.453 14.977 1 92.38 107 ALA A O 1
ATOM 792 N N . VAL A 1 108 ? -8.211 -14.383 15.508 1 94.38 108 VAL A N 1
ATOM 793 C CA . VAL A 1 108 ? -6.98 -15.133 15.312 1 94.38 108 VAL A CA 1
ATOM 794 C C . VAL A 1 108 ? -6.574 -15.102 13.844 1 94.38 108 VAL A C 1
ATOM 796 O O . VAL A 1 108 ? -5.422 -14.82 13.516 1 94.38 108 VAL A O 1
ATOM 799 N N . VAL A 1 109 ? -7.496 -15.328 13 1 95.56 109 VAL A N 1
ATOM 800 C CA . VAL A 1 109 ? -7.227 -15.461 11.578 1 95.56 109 VAL A CA 1
ATOM 801 C C . VAL A 1 109 ? -6.793 -14.109 11.008 1 95.56 109 VAL A C 1
ATOM 803 O O . VAL A 1 109 ? -5.773 -14.023 10.32 1 95.56 109 VAL A O 1
ATOM 806 N N . LEU A 1 110 ? -7.496 -13.078 11.336 1 95.94 110 LEU A N 1
ATOM 807 C CA . LEU A 1 110 ? -7.184 -11.758 10.797 1 95.94 110 LEU A CA 1
ATOM 808 C C . LEU A 1 110 ? -5.883 -11.227 11.391 1 95.94 110 LEU A C 1
ATOM 810 O O . LEU A 1 110 ? -5.105 -10.562 10.703 1 95.94 110 LEU A O 1
ATOM 814 N N . THR A 1 111 ? -5.68 -11.531 12.656 1 96.88 111 THR A N 1
ATOM 815 C CA . THR A 1 111 ? -4.43 -11.125 13.289 1 96.88 111 THR A CA 1
ATOM 816 C C . THR A 1 111 ? -3.24 -11.82 12.625 1 96.88 111 THR A C 1
ATOM 818 O O . THR A 1 111 ? -2.248 -11.164 12.289 1 96.88 111 THR A O 1
ATOM 821 N N . ALA A 1 112 ? -3.383 -13.078 12.422 1 96.19 112 ALA A N 1
ATOM 822 C CA . ALA A 1 112 ? -2.301 -13.844 11.805 1 96.19 112 ALA A CA 1
ATOM 823 C C . ALA A 1 112 ? -2.029 -13.359 10.383 1 96.19 112 ALA A C 1
ATOM 825 O O . ALA A 1 112 ? -0.874 -13.203 9.984 1 96.19 112 ALA A O 1
ATOM 826 N N . THR A 1 113 ? -3.047 -13.125 9.672 1 96.25 113 THR A N 1
ATOM 827 C CA . THR A 1 113 ? -2.916 -12.656 8.297 1 96.25 113 THR A CA 1
ATOM 828 C C . THR A 1 113 ? -2.258 -11.281 8.25 1 96.25 113 THR A C 1
ATOM 830 O O . THR A 1 113 ? -1.31 -11.07 7.492 1 96.25 113 THR A O 1
ATOM 833 N N . ALA A 1 114 ? -2.711 -10.398 9.086 1 97.38 114 ALA A N 1
ATOM 834 C CA . ALA A 1 114 ? -2.162 -9.047 9.125 1 97.38 114 ALA A CA 1
ATOM 835 C C . ALA A 1 114 ? -0.703 -9.062 9.578 1 97.38 114 ALA A C 1
ATOM 837 O O . ALA A 1 114 ? 0.142 -8.383 8.984 1 97.38 114 ALA A O 1
ATOM 838 N N . ALA A 1 115 ? -0.457 -9.828 10.57 1 97.31 115 ALA A N 1
ATOM 839 C CA . ALA A 1 115 ? 0.904 -9.938 11.086 1 97.31 115 ALA A CA 1
ATOM 840 C C . ALA A 1 115 ? 1.841 -10.539 10.039 1 97.31 115 ALA A C 1
ATOM 842 O O . ALA A 1 115 ? 2.98 -10.094 9.891 1 97.31 115 ALA A O 1
ATOM 843 N N . GLY A 1 116 ? 1.358 -11.578 9.344 1 96.25 116 GLY A N 1
ATOM 844 C CA . GLY A 1 116 ? 2.154 -12.188 8.289 1 96.25 116 GLY A CA 1
ATOM 845 C C . GLY A 1 116 ? 2.516 -11.211 7.184 1 96.25 116 GLY A C 1
ATOM 846 O O . GLY A 1 116 ? 3.652 -11.195 6.707 1 96.25 116 GLY A O 1
ATOM 847 N N . ILE A 1 117 ? 1.613 -10.359 6.828 1 95.75 117 ILE A N 1
ATOM 848 C CA . ILE A 1 117 ? 1.825 -9.367 5.785 1 95.75 117 ILE A CA 1
ATOM 849 C C . ILE A 1 117 ? 2.914 -8.391 6.219 1 95.75 117 ILE A C 1
ATOM 851 O O . ILE A 1 117 ? 3.859 -8.125 5.469 1 95.75 117 ILE A O 1
ATOM 855 N N . VAL A 1 118 ? 2.801 -7.875 7.426 1 97.19 118 VAL A N 1
ATOM 856 C CA . VAL A 1 118 ? 3.742 -6.848 7.855 1 97.19 118 VAL A CA 1
ATOM 857 C C . VAL A 1 118 ? 5.125 -7.461 8.047 1 97.19 118 VAL A C 1
ATOM 859 O O . VAL A 1 118 ? 6.141 -6.809 7.805 1 97.19 118 VAL A O 1
ATOM 862 N N . MET A 1 119 ? 5.16 -8.711 8.477 1 96.62 119 MET A N 1
ATOM 863 C CA . MET A 1 119 ? 6.441 -9.398 8.594 1 96.62 119 MET A CA 1
ATOM 864 C C . MET A 1 119 ? 7.137 -9.5 7.246 1 96.62 119 MET A C 1
ATOM 866 O O . MET A 1 119 ? 8.312 -9.148 7.117 1 96.62 119 MET A O 1
ATOM 870 N N . LEU A 1 120 ? 6.406 -9.883 6.312 1 93.56 120 LEU A N 1
ATOM 871 C CA . LEU A 1 120 ? 6.98 -10.07 4.984 1 93.56 120 LEU A CA 1
ATOM 872 C C . LEU A 1 120 ? 7.312 -8.727 4.34 1 93.56 120 LEU A C 1
ATOM 874 O O . LEU A 1 120 ? 8.336 -8.594 3.668 1 93.56 120 LEU A O 1
ATOM 878 N N . LEU A 1 121 ? 6.477 -7.781 4.523 1 93.31 121 LEU A N 1
ATOM 879 C CA . LEU A 1 121 ? 6.727 -6.449 3.98 1 93.31 121 LEU A CA 1
ATOM 880 C C . LEU A 1 121 ? 7.973 -5.832 4.609 1 93.31 121 LEU A C 1
ATOM 882 O O . LEU A 1 121 ? 8.797 -5.234 3.912 1 93.31 121 LEU A O 1
ATOM 886 N N . THR A 1 122 ? 8.125 -5.996 5.91 1 96.31 122 THR A N 1
ATOM 887 C CA . THR A 1 122 ? 9.297 -5.473 6.605 1 96.31 122 THR A CA 1
ATOM 888 C C . THR A 1 122 ? 10.57 -6.16 6.113 1 96.31 122 THR A C 1
ATOM 890 O O . THR A 1 122 ? 11.57 -5.5 5.828 1 96.31 122 THR A O 1
ATOM 893 N N . ALA A 1 123 ? 10.492 -7.441 6.012 1 94.5 123 ALA A N 1
ATOM 894 C CA . ALA A 1 123 ? 11.641 -8.18 5.484 1 94.5 123 ALA A CA 1
ATOM 895 C C . ALA A 1 123 ? 12 -7.695 4.082 1 94.5 123 ALA A C 1
ATOM 897 O O . ALA A 1 123 ? 13.18 -7.516 3.77 1 94.5 123 ALA A O 1
ATOM 898 N N . SER A 1 124 ? 10.984 -7.477 3.32 1 91.38 124 SER A N 1
ATOM 899 C CA . SER A 1 124 ? 11.203 -7.027 1.95 1 91.38 124 SER A CA 1
ATOM 900 C C . SER A 1 124 ? 11.852 -5.645 1.92 1 91.38 124 SER A C 1
ATOM 902 O O . SER A 1 124 ? 12.758 -5.395 1.129 1 91.38 124 SER A O 1
ATOM 904 N N . VAL A 1 125 ? 11.422 -4.77 2.709 1 93.69 125 VAL A N 1
ATOM 905 C CA . VAL A 1 125 ? 11.961 -3.414 2.77 1 93.69 125 VAL A CA 1
ATOM 906 C C . VAL A 1 125 ? 13.438 -3.463 3.172 1 93.69 125 VAL A C 1
ATOM 908 O O . VAL A 1 125 ? 14.273 -2.787 2.568 1 93.69 125 VAL A O 1
ATOM 911 N N . PHE A 1 126 ? 13.805 -4.281 4.121 1 96.12 126 PHE A N 1
ATOM 912 C CA . PHE A 1 126 ? 15.188 -4.387 4.566 1 96.12 126 PHE A CA 1
ATOM 913 C C . PHE A 1 126 ? 16.047 -5.051 3.496 1 96.12 126 PHE A C 1
ATOM 915 O O . PHE A 1 126 ? 17.234 -4.719 3.348 1 96.12 126 PHE A O 1
ATOM 922 N N . ALA A 1 127 ? 15.469 -5.98 2.801 1 92.5 127 ALA A N 1
ATOM 923 C CA . ALA A 1 127 ? 16.203 -6.582 1.689 1 92.5 127 ALA A CA 1
ATOM 924 C C . ALA A 1 127 ? 16.531 -5.539 0.625 1 92.5 127 ALA A C 1
ATOM 926 O O . ALA A 1 127 ? 17.656 -5.52 0.093 1 92.5 127 ALA A O 1
ATOM 927 N N . VAL A 1 128 ? 15.602 -4.707 0.334 1 91 128 VAL A N 1
ATOM 928 C CA . VAL A 1 128 ? 15.812 -3.648 -0.645 1 91 128 VAL A CA 1
ATOM 929 C C . VAL A 1 128 ? 16.844 -2.648 -0.109 1 91 128 VAL A C 1
ATOM 931 O O . VAL A 1 128 ? 17.703 -2.188 -0.849 1 91 128 VAL A O 1
ATOM 934 N N . PHE A 1 129 ? 16.75 -2.354 1.165 1 94.44 129 PHE A N 1
ATOM 935 C CA . PHE A 1 129 ? 17.719 -1.446 1.774 1 94.44 129 PHE A CA 1
ATOM 936 C C . PHE A 1 129 ? 19.125 -2.037 1.723 1 94.44 129 PHE A C 1
ATOM 938 O O . PHE A 1 129 ? 20.109 -1.305 1.577 1 94.44 129 PHE A O 1
ATOM 945 N N . ASP A 1 130 ? 19.172 -3.299 1.895 1 94.75 130 ASP A N 1
ATOM 946 C CA . ASP A 1 130 ? 20.469 -3.965 1.824 1 94.75 130 ASP A CA 1
ATOM 947 C C . ASP A 1 130 ? 21.094 -3.809 0.439 1 94.75 130 ASP A C 1
ATOM 949 O O . ASP A 1 130 ? 22.312 -3.684 0.311 1 94.75 130 ASP A O 1
ATOM 953 N N . LEU A 1 131 ? 20.297 -3.797 -0.542 1 90.12 131 LEU A N 1
ATOM 954 C CA . LEU A 1 131 ? 20.766 -3.584 -1.907 1 90.12 131 LEU A CA 1
ATOM 955 C C . LEU A 1 131 ? 21.141 -2.121 -2.133 1 90.12 131 LEU A C 1
ATOM 957 O O . LEU A 1 131 ? 22.031 -1.819 -2.918 1 90.12 131 LEU A O 1
ATOM 961 N N . ALA A 1 132 ? 20.406 -1.281 -1.511 1 91.94 132 ALA A N 1
ATOM 962 C CA . ALA A 1 132 ? 20.609 0.153 -1.693 1 91.94 132 ALA A CA 1
ATOM 963 C C . ALA A 1 132 ? 21.828 0.633 -0.923 1 91.94 132 ALA A C 1
ATOM 965 O O . ALA A 1 132 ? 22.516 1.572 -1.347 1 91.94 132 ALA A O 1
ATOM 966 N N . PHE A 1 133 ? 22.047 0.031 0.244 1 94.62 133 PHE A N 1
ATOM 967 C CA . PHE A 1 133 ? 23.172 0.355 1.104 1 94.62 133 PHE A CA 1
ATOM 968 C C . PHE A 1 133 ? 24.188 -0.778 1.11 1 94.62 133 PHE A C 1
ATOM 970 O O . PHE A 1 133 ? 24.406 -1.424 2.139 1 94.62 133 PHE A O 1
ATOM 977 N N . ARG A 1 134 ? 24.922 -0.832 0.016 1 92.62 134 ARG A N 1
ATOM 978 C CA . ARG A 1 134 ? 25.797 -1.977 -0.19 1 92.62 134 ARG A CA 1
ATOM 979 C C . ARG A 1 134 ? 26.875 -2.035 0.884 1 92.62 134 ARG A C 1
ATOM 981 O O . ARG A 1 134 ? 27.516 -1.024 1.187 1 92.62 134 ARG A O 1
ATOM 988 N N . GLU A 1 135 ? 26.984 -3.189 1.543 1 93.25 135 GLU A N 1
ATOM 989 C CA . GLU A 1 135 ? 28.047 -3.525 2.475 1 93.25 135 GLU A CA 1
ATOM 990 C C . GLU A 1 135 ? 27.906 -2.764 3.789 1 93.25 135 GLU A C 1
ATOM 992 O O . GLU A 1 135 ? 28.812 -2.756 4.617 1 93.25 135 GLU A O 1
ATOM 997 N N . LEU A 1 136 ? 26.75 -2.127 3.961 1 94.06 136 LEU A N 1
ATOM 998 C CA . LEU A 1 136 ? 26.516 -1.42 5.219 1 94.06 136 LEU A CA 1
ATOM 999 C C . LEU A 1 136 ? 26.344 -2.404 6.367 1 94.06 136 LEU A C 1
ATOM 1001 O O . LEU A 1 136 ? 25.609 -3.385 6.246 1 94.06 136 LEU A O 1
ATOM 1005 N N . ARG A 1 137 ? 27.078 -2.16 7.398 1 95.81 137 ARG A N 1
ATOM 1006 C CA . ARG A 1 137 ? 26.906 -2.887 8.656 1 95.81 137 ARG A CA 1
ATOM 1007 C C . ARG A 1 137 ? 26.453 -1.949 9.773 1 95.81 137 ARG A C 1
ATOM 1009 O O . ARG A 1 137 ? 26.922 -0.809 9.852 1 95.81 137 ARG A O 1
ATOM 1016 N N . LEU A 1 138 ? 25.578 -2.463 10.547 1 96.5 138 LEU A N 1
ATOM 1017 C CA . LEU A 1 138 ? 24.984 -1.672 11.625 1 96.5 138 LEU A CA 1
ATOM 1018 C C . LEU A 1 138 ? 25.531 -2.125 12.977 1 96.5 138 LEU A C 1
ATOM 1020 O O . LEU A 1 138 ? 25.641 -3.326 13.234 1 96.5 138 LEU A O 1
ATOM 1024 N N . ASP A 1 139 ? 25.875 -1.184 13.773 1 95.94 139 ASP A N 1
ATOM 1025 C CA . ASP A 1 139 ? 26.156 -1.547 15.156 1 95.94 139 ASP A CA 1
ATOM 1026 C C . ASP A 1 139 ? 24.875 -1.764 15.945 1 95.94 139 ASP A C 1
ATOM 1028 O O . ASP A 1 139 ? 23.781 -1.695 15.375 1 95.94 139 ASP A O 1
ATOM 1032 N N . ALA A 1 140 ? 24.953 -2.039 17.188 1 96.19 140 ALA A N 1
ATOM 1033 C CA . ALA A 1 140 ? 23.812 -2.443 18 1 96.19 140 ALA A CA 1
ATOM 1034 C C . ALA A 1 140 ? 22.797 -1.313 18.125 1 96.19 140 ALA A C 1
ATOM 1036 O O . ALA A 1 140 ? 21.594 -1.549 18.062 1 96.19 140 ALA A O 1
ATOM 1037 N N . LEU A 1 141 ? 23.219 -0.094 18.297 1 94.69 141 LEU A N 1
ATOM 1038 C CA . LEU A 1 141 ? 22.312 1.029 18.5 1 94.69 141 LEU A CA 1
ATOM 1039 C C . LEU A 1 141 ? 21.5 1.308 17.25 1 94.69 141 LEU A C 1
ATOM 1041 O O . LEU A 1 141 ? 20.266 1.414 17.297 1 94.69 141 LEU A O 1
ATOM 1045 N N . MET A 1 142 ? 22.188 1.396 16.125 1 95.75 142 MET A N 1
ATOM 1046 C CA . MET A 1 142 ? 21.484 1.703 14.875 1 95.75 142 MET A CA 1
ATOM 1047 C C . MET A 1 142 ? 20.562 0.56 14.469 1 95.75 142 MET A C 1
ATOM 1049 O O . MET A 1 142 ? 19.453 0.794 13.992 1 95.75 142 MET A O 1
ATOM 1053 N N . ALA A 1 143 ? 21.031 -0.641 14.633 1 97.38 143 ALA A N 1
ATOM 1054 C CA . ALA A 1 143 ? 20.172 -1.787 14.375 1 97.38 143 ALA A CA 1
ATOM 1055 C C . ALA A 1 143 ? 18.906 -1.729 15.242 1 97.38 143 ALA A C 1
ATOM 1057 O O . ALA A 1 143 ? 17.797 -1.95 14.75 1 97.38 143 ALA A O 1
ATOM 1058 N N . ALA A 1 144 ? 19.109 -1.383 16.469 1 97.44 144 ALA A N 1
ATOM 1059 C CA . ALA A 1 144 ? 17.984 -1.312 17.406 1 97.44 144 ALA A CA 1
ATOM 1060 C C . ALA A 1 144 ? 17.016 -0.208 17.016 1 97.44 144 ALA A C 1
ATOM 1062 O O . ALA A 1 144 ? 15.797 -0.377 17.141 1 97.44 144 ALA A O 1
ATOM 1063 N N . VAL A 1 145 ? 17.5 0.905 16.594 1 96.19 145 VAL A N 1
ATOM 1064 C CA . VAL A 1 145 ? 16.656 2.025 16.188 1 96.19 145 VAL A CA 1
ATOM 1065 C C . VAL A 1 145 ? 15.789 1.607 15 1 96.19 145 VAL A C 1
ATOM 1067 O O . VAL A 1 145 ? 14.578 1.837 15.008 1 96.19 145 VAL A O 1
ATOM 1070 N N . LEU A 1 146 ? 16.375 0.956 14.039 1 97.38 146 LEU A N 1
ATOM 1071 C CA . LEU A 1 146 ? 15.641 0.551 12.852 1 97.38 146 LEU A CA 1
ATOM 1072 C C . LEU A 1 146 ? 14.602 -0.511 13.195 1 97.38 146 LEU A C 1
ATOM 1074 O O . LEU A 1 146 ? 13.484 -0.484 12.672 1 97.38 146 LEU A O 1
ATOM 1078 N N . VAL A 1 147 ? 14.961 -1.432 14.023 1 98.12 147 VAL A N 1
ATOM 1079 C CA . VAL A 1 147 ? 14.016 -2.459 14.461 1 98.12 147 VAL A CA 1
ATOM 1080 C C . VAL A 1 147 ? 12.867 -1.812 15.227 1 98.12 147 VAL A C 1
ATOM 1082 O O . VAL A 1 147 ? 11.703 -2.129 14.984 1 98.12 147 VAL A O 1
ATOM 1085 N N . GLY A 1 148 ? 13.211 -0.942 16.141 1 97.94 148 GLY A N 1
ATOM 1086 C CA . GLY A 1 148 ? 12.188 -0.242 16.891 1 97.94 148 GLY A CA 1
ATOM 1087 C C . GLY A 1 148 ? 11.234 0.551 16.016 1 97.94 148 GLY A C 1
ATOM 1088 O O . GLY A 1 148 ? 10.023 0.514 16.219 1 97.94 148 GLY A O 1
ATOM 1089 N N . LEU A 1 149 ? 11.781 1.271 15.07 1 96.88 149 LEU A N 1
ATOM 1090 C CA . LEU A 1 149 ? 10.961 2.053 14.148 1 96.88 149 LEU A CA 1
ATOM 1091 C C . LEU A 1 149 ? 10.039 1.148 13.336 1 96.88 149 LEU A C 1
ATOM 1093 O O . LEU A 1 149 ? 8.883 1.495 13.086 1 96.88 149 LEU A O 1
ATOM 1097 N N . SER A 1 150 ? 10.539 0.009 12.898 1 98.12 150 SER A N 1
ATOM 1098 C CA . SER A 1 150 ? 9.734 -0.946 12.148 1 98.12 150 SER A CA 1
ATOM 1099 C C . SER A 1 150 ? 8.594 -1.492 13 1 98.12 150 SER A C 1
ATOM 1101 O O . SER A 1 150 ? 7.457 -1.599 12.531 1 98.12 150 SER A O 1
ATOM 1103 N N . ALA A 1 151 ? 8.938 -1.815 14.195 1 98.5 151 ALA A N 1
ATOM 1104 C CA . ALA A 1 151 ? 7.922 -2.305 15.125 1 98.5 151 ALA A CA 1
ATOM 1105 C C . ALA A 1 151 ? 6.855 -1.242 15.375 1 98.5 151 ALA A C 1
ATOM 1107 O O . ALA A 1 151 ? 5.664 -1.551 15.422 1 98.5 151 ALA A O 1
ATOM 1108 N N . ALA A 1 152 ? 7.262 -0.036 15.57 1 98 152 ALA A N 1
ATOM 1109 C CA . ALA A 1 152 ? 6.348 1.077 15.812 1 98 152 ALA A CA 1
ATOM 1110 C C . ALA A 1 152 ? 5.43 1.297 14.609 1 98 152 ALA A C 1
ATOM 1112 O O . ALA A 1 152 ? 4.219 1.48 14.773 1 98 152 ALA A O 1
ATOM 1113 N N . ALA A 1 153 ? 6.008 1.304 13.445 1 97.38 153 ALA A N 1
ATOM 1114 C CA . ALA A 1 153 ? 5.223 1.489 12.227 1 97.38 153 ALA A CA 1
ATOM 1115 C C . ALA A 1 153 ? 4.168 0.397 12.078 1 97.38 153 ALA A C 1
ATOM 1117 O O . ALA A 1 153 ? 3.025 0.673 11.703 1 97.38 153 ALA A O 1
ATOM 1118 N N . SER A 1 154 ? 4.559 -0.801 12.328 1 98.12 154 SER A N 1
ATOM 1119 C CA . SER A 1 154 ? 3.645 -1.935 12.234 1 98.12 154 SER A CA 1
ATOM 1120 C C . SER A 1 154 ? 2.5 -1.803 13.234 1 98.12 154 SER A C 1
ATOM 1122 O O . SER A 1 154 ? 1.336 -1.994 12.883 1 98.12 154 SER A O 1
ATOM 1124 N N . ALA A 1 155 ? 2.842 -1.48 14.453 1 98.19 155 ALA A N 1
ATOM 1125 C CA . ALA A 1 155 ? 1.82 -1.322 15.484 1 98.19 155 ALA A CA 1
ATOM 1126 C C . ALA A 1 155 ? 0.845 -0.205 15.125 1 98.19 155 ALA A C 1
ATOM 1128 O O . ALA A 1 155 ? -0.369 -0.36 15.281 1 98.19 155 ALA A O 1
ATOM 1129 N N . TYR A 1 156 ? 1.363 0.874 14.703 1 96.56 156 TYR A N 1
ATOM 1130 C CA . TYR A 1 156 ? 0.531 2.004 14.305 1 96.56 156 TYR A CA 1
ATOM 1131 C C . TYR A 1 156 ? -0.424 1.615 13.188 1 96.56 156 TYR A C 1
ATOM 1133 O O . TYR A 1 156 ? -1.638 1.795 13.305 1 96.56 156 TYR A O 1
ATOM 1141 N N . ALA A 1 157 ? 0.106 1.053 12.141 1 96.31 157 ALA A N 1
ATOM 1142 C CA . ALA A 1 157 ? -0.674 0.716 10.953 1 96.31 157 ALA A CA 1
ATOM 1143 C C . ALA A 1 157 ? -1.746 -0.321 11.273 1 96.31 157 ALA A C 1
ATOM 1145 O O . ALA A 1 157 ? -2.898 -0.181 10.859 1 96.31 157 ALA A O 1
ATOM 1146 N N . LEU A 1 158 ? -1.374 -1.324 12 1 97.12 158 LEU A N 1
ATOM 1147 C CA . LEU A 1 158 ? -2.311 -2.422 12.219 1 97.12 158 LEU A CA 1
ATOM 1148 C C . LEU A 1 158 ? -3.361 -2.041 13.25 1 97.12 158 LEU A C 1
ATOM 1150 O O . LEU A 1 158 ? -4.449 -2.623 13.281 1 97.12 158 LEU A O 1
ATOM 1154 N N . THR A 1 159 ? -3.051 -1.056 14.141 1 95.5 159 THR A N 1
ATOM 1155 C CA . THR A 1 159 ? -4.098 -0.501 14.992 1 95.5 159 THR A CA 1
ATOM 1156 C C . THR A 1 159 ? -5.176 0.176 14.148 1 95.5 159 THR A C 1
ATOM 1158 O O . THR A 1 159 ? -6.371 -0.007 14.391 1 95.5 159 THR A O 1
ATOM 1161 N N . LEU A 1 160 ? -4.773 0.869 13.188 1 92.75 160 LEU A N 1
ATOM 1162 C CA . LEU A 1 160 ? -5.727 1.566 12.328 1 92.75 160 LEU A CA 1
ATOM 1163 C C . LEU A 1 160 ? -6.52 0.579 11.477 1 92.75 160 LEU A C 1
ATOM 1165 O O . LEU A 1 160 ? -7.727 0.745 11.289 1 92.75 160 LEU A O 1
ATOM 1169 N N . VAL A 1 161 ? -5.875 -0.454 10.992 1 92.69 161 VAL A N 1
ATOM 1170 C CA . VAL A 1 161 ? -6.516 -1.46 10.156 1 92.69 161 VAL A CA 1
ATOM 1171 C C . VAL A 1 161 ? -7.57 -2.213 10.969 1 92.69 161 VAL A C 1
ATOM 1173 O O . VAL A 1 161 ? -8.648 -2.521 10.461 1 92.69 161 VAL A O 1
ATOM 1176 N N . SER A 1 162 ? -7.297 -2.439 12.188 1 93.44 162 SER A N 1
ATOM 1177 C CA . SER A 1 162 ? -8.188 -3.252 13.016 1 93.44 162 SER A CA 1
ATOM 1178 C C . SER A 1 162 ? -9.367 -2.436 13.523 1 93.44 162 SER A C 1
ATOM 1180 O O . SER A 1 162 ? -10.359 -2.996 13.992 1 93.44 162 SER A O 1
ATOM 1182 N N . ALA A 1 163 ? -9.289 -1.116 13.43 1 88.56 163 ALA A N 1
ATOM 1183 C CA . ALA A 1 163 ? -10.344 -0.249 13.938 1 88.56 163 ALA A CA 1
ATOM 1184 C C . ALA A 1 163 ? -11.57 -0.281 13.031 1 88.56 163 ALA A C 1
ATOM 1186 O O . ALA A 1 163 ? -12.688 -0.018 13.477 1 88.56 163 ALA A O 1
ATOM 1187 N N . GLU A 1 164 ? -11.336 -0.528 11.758 1 85.5 164 GLU A N 1
ATOM 1188 C CA . GLU A 1 164 ? -12.445 -0.59 10.812 1 85.5 164 GLU A CA 1
ATOM 1189 C C . GLU A 1 164 ? -12.336 -1.82 9.914 1 85.5 164 GLU A C 1
ATOM 1191 O O . GLU A 1 164 ? -11.969 -1.712 8.742 1 85.5 164 GLU A O 1
ATOM 1196 N N . VAL A 1 165 ? -12.875 -2.912 10.461 1 89 165 VAL A N 1
ATOM 1197 C CA . VAL A 1 165 ? -12.82 -4.152 9.695 1 89 165 VAL A CA 1
ATOM 1198 C C . VAL A 1 165 ? -14.094 -4.289 8.852 1 89 165 VAL A C 1
ATOM 1200 O O . VAL A 1 165 ? -15.148 -4.66 9.367 1 89 165 VAL A O 1
ATOM 1203 N N . THR A 1 166 ? -14.031 -3.932 7.633 1 92 166 THR A N 1
ATOM 1204 C CA . THR A 1 166 ? -15.094 -4.074 6.648 1 92 166 THR A CA 1
ATOM 1205 C C . THR A 1 166 ? -14.797 -5.223 5.691 1 92 166 THR A C 1
ATOM 1207 O O . THR A 1 166 ? -13.695 -5.777 5.703 1 92 166 THR A O 1
ATOM 1210 N N . SER A 1 167 ? -15.781 -5.578 4.93 1 94.25 167 SER A N 1
ATOM 1211 C CA . SER A 1 167 ? -15.578 -6.609 3.92 1 94.25 167 SER A CA 1
ATOM 1212 C C . SER A 1 167 ? -14.469 -6.219 2.947 1 94.25 167 SER A C 1
ATOM 1214 O O . SER A 1 167 ? -13.648 -7.055 2.564 1 94.25 167 SER A O 1
ATOM 1216 N N . VAL A 1 168 ? -14.406 -4.977 2.582 1 94.75 168 VAL A N 1
ATOM 1217 C CA . VAL A 1 168 ? -13.398 -4.5 1.646 1 94.75 168 VAL A CA 1
ATOM 1218 C C . VAL A 1 168 ? -12.016 -4.59 2.289 1 94.75 168 VAL A C 1
ATOM 1220 O O . VAL A 1 168 ? -11.047 -5.016 1.646 1 94.75 168 VAL A O 1
ATOM 1223 N N . ALA A 1 169 ? -11.922 -4.242 3.564 1 93.81 169 ALA A N 1
ATOM 1224 C CA . ALA A 1 169 ? -10.656 -4.328 4.281 1 93.81 169 ALA A CA 1
ATOM 1225 C C . ALA A 1 169 ? -10.164 -5.773 4.355 1 93.81 169 ALA A C 1
ATOM 1227 O O . ALA A 1 169 ? -8.977 -6.043 4.168 1 93.81 169 ALA A O 1
ATOM 1228 N N . ILE A 1 170 ? -11.07 -6.66 4.602 1 95.38 170 ILE A N 1
ATOM 1229 C CA . ILE A 1 170 ? -10.711 -8.07 4.699 1 95.38 170 ILE A CA 1
ATOM 1230 C C . ILE A 1 170 ? -10.266 -8.586 3.33 1 95.38 170 ILE A C 1
ATOM 1232 O O . ILE A 1 170 ? -9.289 -9.328 3.229 1 95.38 170 ILE A O 1
ATOM 1236 N N . ALA A 1 171 ? -10.977 -8.195 2.346 1 96.69 171 ALA A N 1
ATOM 1237 C CA . ALA A 1 171 ? -10.602 -8.602 0.993 1 96.69 171 ALA A CA 1
ATOM 1238 C C . ALA A 1 171 ? -9.203 -8.102 0.635 1 96.69 171 ALA A C 1
ATOM 1240 O O . ALA A 1 171 ? -8.422 -8.82 0.015 1 96.69 171 ALA A O 1
ATOM 1241 N N . ASN A 1 172 ? -8.93 -6.902 1.009 1 94.44 172 ASN A N 1
ATOM 1242 C CA . ASN A 1 172 ? -7.598 -6.352 0.767 1 94.44 172 ASN A CA 1
ATOM 1243 C C . ASN A 1 172 ? -6.527 -7.121 1.532 1 94.44 172 ASN A C 1
ATOM 1245 O O . ASN A 1 172 ? -5.457 -7.406 0.991 1 94.44 172 ASN A O 1
ATOM 1249 N N . LEU A 1 173 ? -6.828 -7.414 2.738 1 95.06 173 LEU A N 1
ATOM 1250 C CA . LEU A 1 173 ? -5.898 -8.188 3.549 1 95.06 173 LEU A CA 1
ATOM 1251 C C . LEU A 1 173 ? -5.641 -9.555 2.924 1 95.06 173 LEU A C 1
ATOM 1253 O O . LEU A 1 173 ? -4.496 -10.008 2.844 1 95.06 173 LEU A O 1
ATOM 1257 N N . LEU A 1 174 ? -6.688 -10.133 2.504 1 96.38 174 LEU A N 1
ATOM 1258 C CA . LEU A 1 174 ? -6.598 -11.453 1.891 1 96.38 174 LEU A CA 1
ATOM 1259 C C . LEU A 1 174 ? -5.734 -11.414 0.633 1 96.38 174 LEU A C 1
ATOM 1261 O O . LEU A 1 174 ? -4.816 -12.219 0.475 1 96.38 174 LEU A O 1
ATOM 1265 N N . ALA A 1 175 ? -6.012 -10.484 -0.154 1 96 175 ALA A N 1
ATOM 1266 C CA . ALA A 1 175 ? -5.27 -10.352 -1.406 1 96 175 ALA A CA 1
ATOM 1267 C C . ALA A 1 175 ? -3.789 -10.102 -1.145 1 96 175 ALA A C 1
ATOM 1269 O O . ALA A 1 175 ? -2.926 -10.758 -1.729 1 96 175 ALA A O 1
ATOM 1270 N N . LEU A 1 176 ? -3.543 -9.18 -0.266 1 95.12 176 LEU A N 1
ATOM 1271 C CA . LEU A 1 176 ? -2.16 -8.828 0.042 1 95.12 176 LEU A CA 1
ATOM 1272 C C . LEU A 1 176 ? -1.43 -10.008 0.675 1 95.12 176 LEU A C 1
ATOM 1274 O O . LEU A 1 176 ? -0.248 -10.234 0.402 1 95.12 176 LEU A O 1
ATOM 1278 N N . PHE A 1 177 ? -2.104 -10.711 1.502 1 96.69 177 PHE A N 1
ATOM 1279 C CA . PHE A 1 177 ? -1.508 -11.867 2.164 1 96.69 177 PHE A CA 1
ATOM 1280 C C . PHE A 1 177 ? -1.175 -12.961 1.153 1 96.69 177 PHE A C 1
ATOM 1282 O O . PHE A 1 177 ? -0.076 -13.516 1.173 1 96.69 177 PHE A O 1
ATOM 1289 N N . LEU A 1 178 ? -2.096 -13.242 0.254 1 96.31 178 LEU A N 1
ATOM 1290 C CA . LEU A 1 178 ? -1.894 -14.273 -0.762 1 96.31 178 LEU A CA 1
ATOM 1291 C C . LEU A 1 178 ? -0.735 -13.906 -1.684 1 96.31 178 LEU A C 1
ATOM 1293 O O . LEU A 1 178 ? 0.11 -14.75 -1.991 1 96.31 178 LEU A O 1
ATOM 1297 N N . VAL A 1 179 ? -0.674 -12.688 -2.057 1 93.88 179 VAL A N 1
ATOM 1298 C CA . VAL A 1 179 ? 0.354 -12.242 -2.99 1 93.88 179 VAL A CA 1
ATOM 1299 C C . VAL A 1 179 ? 1.715 -12.234 -2.297 1 93.88 179 VAL A C 1
ATOM 1301 O O . VAL A 1 179 ? 2.689 -12.773 -2.824 1 93.88 179 VAL A O 1
ATOM 1304 N N . SER A 1 180 ? 1.759 -11.68 -1.099 1 93.56 180 SER A N 1
ATOM 1305 C CA . SER A 1 180 ? 3.029 -11.578 -0.39 1 93.56 180 SER A CA 1
ATOM 1306 C C . SER A 1 180 ? 3.557 -12.953 -0.003 1 93.56 180 SER A C 1
ATOM 1308 O O . SER A 1 180 ? 4.746 -13.242 -0.171 1 93.56 180 SER A O 1
ATOM 1310 N N . GLY A 1 181 ? 2.699 -13.828 0.473 1 94.56 181 GLY A N 1
ATOM 1311 C CA . GLY A 1 181 ? 3.115 -15.172 0.832 1 94.56 181 GLY A CA 1
ATOM 1312 C C . GLY A 1 181 ? 3.574 -15.992 -0.36 1 94.56 181 GLY A C 1
ATOM 1313 O O . GLY A 1 181 ? 4.578 -16.703 -0.281 1 94.56 181 GLY A O 1
ATOM 1314 N N . SER A 1 182 ? 2.861 -15.875 -1.441 1 94.62 182 SER A N 1
ATOM 1315 C CA . SER A 1 182 ? 3.238 -16.594 -2.65 1 94.62 182 SER A CA 1
ATOM 1316 C C . SER A 1 182 ? 4.574 -16.109 -3.193 1 94.62 182 SER A C 1
ATOM 1318 O O . SER A 1 182 ? 5.418 -16.906 -3.607 1 94.62 182 SER A O 1
ATOM 1320 N N . LEU A 1 183 ? 4.746 -14.797 -3.174 1 93.19 183 LEU A N 1
ATOM 1321 C CA . LEU A 1 183 ? 6.004 -14.242 -3.662 1 93.19 183 LEU A CA 1
ATOM 1322 C C . LEU A 1 183 ? 7.168 -14.688 -2.783 1 93.19 183 LEU A C 1
ATOM 1324 O O . LEU A 1 183 ? 8.242 -15.016 -3.291 1 93.19 183 LEU A O 1
ATOM 1328 N N . ALA A 1 184 ? 6.957 -14.711 -1.513 1 92.62 184 ALA A N 1
ATOM 1329 C CA . ALA A 1 184 ? 7.988 -15.188 -0.596 1 92.62 184 ALA A CA 1
ATOM 1330 C C . ALA A 1 184 ? 8.359 -16.641 -0.893 1 92.62 184 ALA A C 1
ATOM 1332 O O . ALA A 1 184 ? 9.547 -16.984 -0.892 1 92.62 184 ALA A O 1
ATOM 1333 N N . SER A 1 185 ? 7.375 -17.391 -1.183 1 94.62 185 SER A N 1
ATOM 1334 C CA . SER A 1 185 ? 7.602 -18.797 -1.516 1 94.62 185 SER A CA 1
ATOM 1335 C C . SER A 1 185 ? 8.352 -18.938 -2.838 1 94.62 185 SER A C 1
ATOM 1337 O O . SER A 1 185 ? 9.312 -19.703 -2.938 1 94.62 185 SER A O 1
ATOM 1339 N N . MET A 1 186 ? 7.957 -18.203 -3.824 1 94.56 186 MET A N 1
ATOM 1340 C CA . MET A 1 186 ? 8.57 -18.266 -5.148 1 94.56 186 MET A CA 1
ATOM 1341 C C . MET A 1 186 ? 10.039 -17.859 -5.086 1 94.56 186 MET A C 1
ATOM 1343 O O . MET A 1 186 ? 10.891 -18.5 -5.707 1 94.56 186 MET A O 1
ATOM 1347 N N . LEU A 1 187 ? 10.344 -16.859 -4.336 1 90.81 187 LEU A N 1
ATOM 1348 C CA . LEU A 1 187 ? 11.688 -16.312 -4.266 1 90.81 187 LEU A CA 1
ATOM 1349 C C . LEU A 1 187 ? 12.609 -17.219 -3.465 1 90.81 187 LEU A C 1
ATOM 1351 O O . LEU A 1 187 ? 13.836 -17.156 -3.611 1 90.81 187 LEU A O 1
ATOM 1355 N N . SER A 1 188 ? 12.008 -18.062 -2.629 1 90.5 188 SER A N 1
ATOM 1356 C CA . SER A 1 188 ? 12.797 -18.953 -1.783 1 90.5 188 SER A CA 1
ATOM 1357 C C . SER A 1 188 ? 12.672 -20.406 -2.234 1 90.5 188 SER A C 1
ATOM 1359 O O . SER A 1 188 ? 12.961 -21.328 -1.467 1 90.5 188 SER A O 1
ATOM 1361 N N . ALA A 1 189 ? 12.258 -20.547 -3.436 1 93.88 189 ALA A N 1
ATOM 1362 C CA . ALA A 1 189 ? 12.039 -21.906 -3.941 1 93.88 189 ALA A CA 1
ATOM 1363 C C . ALA A 1 189 ? 13.344 -22.688 -3.973 1 93.88 189 ALA A C 1
ATOM 1365 O O . ALA A 1 189 ? 14.391 -22.156 -4.344 1 93.88 189 ALA A O 1
ATOM 1366 N N . ASN A 1 190 ? 13.258 -23.922 -3.602 1 89.88 190 ASN A N 1
ATOM 1367 C CA . ASN A 1 190 ? 14.43 -24.781 -3.65 1 89.88 190 ASN A CA 1
ATOM 1368 C C . ASN A 1 190 ? 14.914 -25 -5.082 1 89.88 190 ASN A C 1
ATOM 1370 O O . ASN A 1 190 ? 16.125 -24.969 -5.344 1 89.88 190 ASN A O 1
ATOM 1374 N N . ASP A 1 191 ? 13.945 -25.203 -5.941 1 91.69 191 ASP A N 1
ATOM 1375 C CA . ASP A 1 191 ? 14.211 -25.297 -7.375 1 91.69 191 ASP A CA 1
ATOM 1376 C C . ASP A 1 191 ? 13.875 -23.984 -8.086 1 91.69 191 ASP A C 1
ATOM 1378 O O . ASP A 1 191 ? 12.703 -23.609 -8.164 1 91.69 191 ASP A O 1
ATOM 1382 N N . PRO A 1 192 ? 14.891 -23.297 -8.648 1 90.81 192 PRO A N 1
ATOM 1383 C CA . PRO A 1 192 ? 14.617 -22.031 -9.32 1 90.81 192 PRO A CA 1
ATOM 1384 C C . PRO A 1 192 ? 13.742 -22.188 -10.555 1 90.81 192 PRO A C 1
ATOM 1386 O O . PRO A 1 192 ? 13.195 -21.203 -11.07 1 90.81 192 PRO A O 1
ATOM 1389 N N . HIS A 1 193 ? 13.586 -23.438 -11.039 1 93.94 193 HIS A N 1
ATOM 1390 C CA . HIS A 1 193 ? 12.773 -23.672 -12.227 1 93.94 193 HIS A CA 1
ATOM 1391 C C . HIS A 1 193 ? 11.453 -24.344 -11.867 1 93.94 193 HIS A C 1
ATOM 1393 O O . HIS A 1 193 ? 10.938 -25.156 -12.648 1 93.94 193 HIS A O 1
ATOM 1399 N N . TRP A 1 194 ? 10.977 -24.047 -10.68 1 93.19 194 TRP A N 1
ATOM 1400 C CA . TRP A 1 194 ? 9.703 -24.594 -10.203 1 93.19 194 TRP A CA 1
ATOM 1401 C C . TRP A 1 194 ? 8.586 -24.312 -11.203 1 93.19 194 TRP A C 1
ATOM 1403 O O . TRP A 1 194 ? 7.633 -25.078 -11.312 1 93.19 194 TRP A O 1
ATOM 1413 N N . TRP A 1 195 ? 8.664 -23.234 -11.945 1 93.69 195 TRP A N 1
ATOM 1414 C CA . TRP A 1 195 ? 7.582 -22.719 -12.781 1 93.69 195 TRP A CA 1
ATOM 1415 C C . TRP A 1 195 ? 7.406 -23.562 -14.031 1 93.69 195 TRP A C 1
ATOM 1417 O O . TRP A 1 195 ? 6.406 -23.438 -14.742 1 93.69 195 TRP A O 1
ATOM 1427 N N . HIS A 1 196 ? 8.328 -24.516 -14.32 1 93.56 196 HIS A N 1
ATOM 1428 C CA . HIS A 1 196 ? 8.148 -25.484 -15.406 1 93.56 196 HIS A CA 1
ATOM 1429 C C . HIS A 1 196 ? 7.117 -26.531 -15.039 1 93.56 196 HIS A C 1
ATOM 1431 O O . HIS A 1 196 ? 6.594 -27.234 -15.914 1 93.56 196 HIS A O 1
ATOM 1437 N N . LEU A 1 197 ? 6.824 -26.625 -13.789 1 91.25 197 LEU A N 1
ATOM 1438 C CA . LEU A 1 197 ? 5.922 -27.672 -13.32 1 91.25 197 LEU A CA 1
ATOM 1439 C C . LEU A 1 197 ? 4.551 -27.094 -12.984 1 91.25 197 LEU A C 1
ATOM 1441 O O . LEU A 1 197 ? 3.713 -26.906 -13.867 1 91.25 197 LEU A O 1
ATOM 1445 N N . ASN A 1 198 ? 4.445 -26.656 -11.766 1 90.69 198 ASN A N 1
ATOM 1446 C CA . ASN A 1 198 ? 3.197 -26.094 -11.273 1 90.69 198 ASN A CA 1
ATOM 1447 C C . ASN A 1 198 ? 3.395 -25.375 -9.945 1 90.69 198 ASN A C 1
ATOM 1449 O O . ASN A 1 198 ? 4.461 -25.453 -9.336 1 90.69 198 ASN A O 1
ATOM 1453 N N . PHE A 1 199 ? 2.426 -24.656 -9.523 1 91.5 199 PHE A N 1
ATOM 1454 C CA . PHE A 1 199 ? 2.494 -23.891 -8.281 1 91.5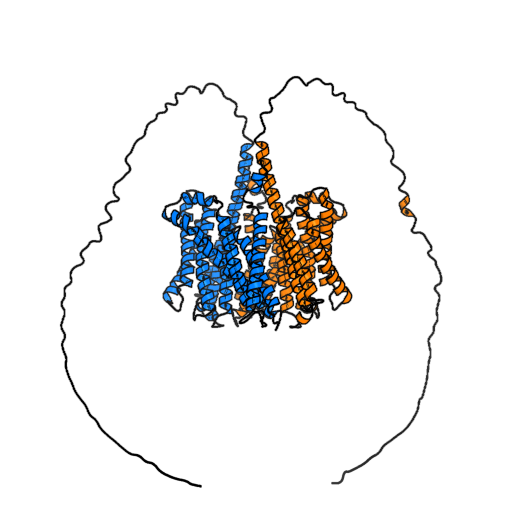 199 PHE A CA 1
ATOM 1455 C C . PHE A 1 199 ? 2.695 -24.812 -7.086 1 91.5 199 PHE A C 1
ATOM 1457 O O . PHE A 1 199 ? 3.398 -24.453 -6.137 1 91.5 199 PHE A O 1
ATOM 1464 N N . SER A 1 200 ? 2.129 -25.969 -7.082 1 93.25 200 SER A N 1
ATOM 1465 C CA . SER A 1 200 ? 2.174 -26.875 -5.938 1 93.25 200 SER A CA 1
ATOM 1466 C C . SER A 1 200 ? 3.592 -27.375 -5.684 1 93.25 200 SER A C 1
ATOM 1468 O O . SER A 1 200 ? 3.891 -27.875 -4.602 1 93.25 200 SER A O 1
ATOM 1470 N N . ALA A 1 201 ? 4.438 -27.25 -6.742 1 92.69 201 ALA A N 1
ATOM 1471 C CA . ALA A 1 201 ? 5.848 -27.578 -6.562 1 92.69 201 ALA A CA 1
ATOM 1472 C C . ALA A 1 201 ? 6.484 -26.703 -5.492 1 92.69 201 ALA A C 1
ATOM 1474 O O . ALA A 1 201 ? 7.461 -27.094 -4.852 1 92.69 201 ALA A O 1
ATOM 1475 N N . LEU A 1 202 ? 5.922 -25.5 -5.242 1 93.94 202 LEU A N 1
ATOM 1476 C CA . LEU A 1 202 ? 6.434 -24.562 -4.242 1 93.94 202 LEU A CA 1
ATOM 1477 C C . LEU A 1 202 ? 6.195 -25.094 -2.83 1 93.94 202 LEU A C 1
ATOM 1479 O O . LEU A 1 202 ? 6.859 -24.672 -1.883 1 93.94 202 LEU A O 1
ATOM 1483 N N . GLY A 1 203 ? 5.266 -26.016 -2.688 1 94.5 203 GLY A N 1
ATOM 1484 C CA . GLY A 1 203 ? 4.879 -26.516 -1.378 1 94.5 203 GLY A CA 1
ATOM 1485 C C . GLY A 1 203 ? 5.555 -27.812 -1.013 1 94.5 203 GLY A C 1
ATOM 1486 O O . GLY A 1 203 ? 5.238 -28.422 0.014 1 94.5 203 GLY A O 1
ATOM 1487 N N . VAL A 1 204 ? 6.574 -28.219 -1.859 1 92.94 204 VAL A N 1
ATOM 1488 C CA . VAL A 1 204 ? 7.203 -29.531 -1.669 1 92.94 204 VAL A CA 1
ATOM 1489 C C . VAL A 1 204 ? 8.625 -29.344 -1.134 1 92.94 204 VAL A C 1
ATOM 1491 O O . VAL A 1 204 ? 9.25 -28.297 -1.368 1 92.94 204 VAL A O 1
ATOM 1494 N N . GLY A 1 205 ? 9.219 -30.453 -0.453 1 86.88 205 GLY A N 1
ATOM 1495 C CA . GLY A 1 205 ? 10.633 -30.531 -0.112 1 86.88 205 GLY A CA 1
ATOM 1496 C C . GLY A 1 205 ? 10.961 -29.906 1.225 1 86.88 205 GLY A C 1
ATOM 1497 O O . GLY A 1 205 ? 12.109 -29.938 1.675 1 86.88 205 GLY A O 1
ATOM 1498 N N . GLY A 1 206 ? 9.992 -29.266 1.882 1 84.44 206 GLY A N 1
ATOM 1499 C CA . GLY A 1 206 ? 10.305 -28.609 3.141 1 84.44 206 GLY A CA 1
ATOM 1500 C C . GLY A 1 206 ? 10.984 -27.266 2.959 1 84.44 206 GLY A C 1
ATOM 1501 O O . GLY A 1 206 ? 10.914 -26.672 1.884 1 84.44 206 GLY A O 1
ATOM 1502 N N . GLY A 1 207 ? 11.492 -26.688 4.012 1 89.19 207 GLY A N 1
ATOM 1503 C CA . GLY A 1 207 ? 12.156 -25.406 3.969 1 89.19 207 GLY A CA 1
ATOM 1504 C C . GLY A 1 207 ? 11.195 -24.234 4.043 1 89.19 207 GLY A C 1
ATOM 1505 O O . GLY A 1 207 ? 10 -24.422 4.254 1 89.19 207 GLY A O 1
ATOM 1506 N N . PHE A 1 208 ? 11.758 -23.094 3.812 1 89.19 208 PHE A N 1
ATOM 1507 C CA . PHE A 1 208 ? 10.977 -21.875 3.971 1 89.19 208 PHE A CA 1
ATOM 1508 C C . PHE A 1 208 ? 9.938 -21.75 2.863 1 89.19 208 PHE A C 1
ATOM 1510 O O . PHE A 1 208 ? 8.797 -21.328 3.113 1 89.19 208 PHE A O 1
ATOM 1517 N N . SER A 1 209 ? 10.32 -22.125 1.639 1 93.5 209 SER A N 1
ATOM 1518 C CA . SER A 1 209 ? 9.398 -22.016 0.517 1 93.5 209 SER A CA 1
ATOM 1519 C C . SER A 1 209 ? 8.141 -22.844 0.764 1 93.5 209 SER A C 1
ATOM 1521 O O . SER A 1 209 ? 7.02 -22.328 0.649 1 93.5 209 SER A O 1
ATOM 1523 N N . ALA A 1 210 ? 8.352 -24.078 1.107 1 95.31 210 ALA A N 1
ATOM 1524 C CA . ALA A 1 210 ? 7.227 -24.984 1.308 1 95.31 210 ALA A CA 1
ATOM 1525 C C . ALA A 1 210 ? 6.332 -24.516 2.449 1 95.31 210 ALA A C 1
ATOM 1527 O O . ALA A 1 210 ? 5.105 -24.516 2.324 1 95.31 210 ALA A O 1
ATOM 1528 N N . TYR A 1 211 ? 6.918 -24.078 3.496 1 93.31 211 TYR A N 1
ATOM 1529 C CA . TYR A 1 211 ? 6.148 -23.594 4.637 1 93.31 211 TYR A CA 1
ATOM 1530 C C . TYR A 1 211 ? 5.395 -22.312 4.277 1 93.31 211 TYR A C 1
ATOM 1532 O O . TYR A 1 211 ? 4.211 -22.172 4.594 1 93.31 211 TYR A O 1
ATOM 1540 N N . ALA A 1 212 ? 6.098 -21.406 3.656 1 93.81 212 ALA A N 1
ATOM 1541 C CA . ALA A 1 212 ? 5.473 -20.141 3.262 1 93.81 212 ALA A CA 1
ATOM 1542 C C . ALA A 1 212 ? 4.27 -20.391 2.354 1 93.81 212 ALA A C 1
ATOM 1544 O O . ALA A 1 212 ? 3.203 -19.812 2.549 1 93.81 212 ALA A O 1
ATOM 1545 N N . PHE A 1 213 ? 4.422 -21.266 1.386 1 95.25 213 PHE A N 1
ATOM 1546 C CA . PHE A 1 213 ? 3.361 -21.547 0.428 1 95.25 213 PHE A CA 1
ATOM 1547 C C . PHE A 1 213 ? 2.158 -22.172 1.125 1 95.25 213 PHE A C 1
ATOM 1549 O O . PHE A 1 213 ? 1.038 -21.672 1.007 1 95.25 213 PHE A O 1
ATOM 1556 N N . ASN A 1 214 ? 2.434 -23.203 1.848 1 96.56 214 ASN A N 1
ATOM 1557 C CA . ASN A 1 214 ? 1.357 -23.984 2.443 1 96.56 214 ASN A CA 1
ATOM 1558 C C . ASN A 1 214 ? 0.649 -23.219 3.555 1 96.56 214 ASN A C 1
ATOM 1560 O O . ASN A 1 214 ? -0.578 -23.266 3.658 1 96.56 214 ASN A O 1
ATOM 1564 N N . ILE A 1 215 ? 1.355 -22.5 4.359 1 95.69 215 ILE A N 1
ATOM 1565 C CA . ILE A 1 215 ? 0.751 -21.703 5.422 1 95.69 215 ILE A CA 1
ATOM 1566 C C . ILE A 1 215 ? -0.086 -20.578 4.809 1 95.69 215 ILE A C 1
ATOM 1568 O O . ILE A 1 215 ? -1.167 -20.266 5.312 1 95.69 215 ILE A O 1
ATOM 1572 N N . THR A 1 216 ? 0.437 -19.969 3.775 1 96.5 216 THR A N 1
ATOM 1573 C CA . THR A 1 216 ? -0.308 -18.922 3.082 1 96.5 216 THR A CA 1
ATOM 1574 C C . THR A 1 216 ? -1.654 -19.453 2.594 1 96.5 216 THR A C 1
ATOM 1576 O O . THR A 1 216 ? -2.686 -18.797 2.779 1 96.5 216 THR A O 1
ATOM 1579 N N . LEU A 1 217 ? -1.658 -20.656 2.031 1 97.44 217 LEU A N 1
ATOM 1580 C CA . LEU A 1 217 ? -2.9 -21.234 1.523 1 97.44 217 LEU A CA 1
ATOM 1581 C C . LEU A 1 217 ? -3.877 -21.5 2.66 1 97.44 217 LEU A C 1
ATOM 1583 O O . LEU A 1 217 ? -5.059 -21.172 2.562 1 97.44 217 LEU A O 1
ATOM 1587 N N . VAL A 1 218 ? -3.369 -22.031 3.686 1 97.5 218 VAL A N 1
ATOM 1588 C CA . VAL A 1 218 ? -4.215 -22.391 4.82 1 97.5 218 VAL A CA 1
ATOM 1589 C C . VAL A 1 218 ? -4.844 -21.125 5.41 1 97.5 218 VAL A C 1
ATOM 1591 O O . VAL A 1 218 ? -6.07 -21.047 5.539 1 97.5 218 VAL A O 1
ATOM 1594 N N . PHE A 1 219 ? -4.082 -20.156 5.699 1 96.81 219 PHE A N 1
ATOM 1595 C CA . PHE A 1 219 ? -4.605 -18.953 6.344 1 96.81 219 PHE A CA 1
ATOM 1596 C C . PHE A 1 219 ? -5.422 -18.125 5.363 1 96.81 219 PHE A C 1
ATOM 1598 O O . PHE A 1 219 ? -6.375 -17.453 5.762 1 96.81 219 PHE A O 1
ATOM 1605 N N . ALA A 1 220 ? -5.062 -18.141 4.121 1 97.44 220 ALA A N 1
ATOM 1606 C CA . ALA A 1 220 ? -5.895 -17.469 3.123 1 97.44 220 ALA A CA 1
ATOM 1607 C C . ALA A 1 220 ? -7.293 -18.078 3.08 1 97.44 220 ALA A C 1
ATOM 1609 O O . ALA A 1 220 ? -8.289 -17.359 2.988 1 97.44 220 ALA A O 1
ATOM 1610 N N . GLY A 1 221 ? -7.348 -19.438 3.119 1 97.94 221 GLY A N 1
ATOM 1611 C CA . GLY A 1 221 ? -8.648 -20.094 3.174 1 97.94 221 GLY A CA 1
ATOM 1612 C C . GLY A 1 221 ? -9.453 -19.703 4.398 1 97.94 221 GLY A C 1
ATOM 1613 O O . GLY A 1 221 ? -10.656 -19.453 4.301 1 97.94 221 GLY A O 1
ATOM 1614 N N . LEU A 1 222 ? -8.812 -19.641 5.484 1 97.5 222 LEU A N 1
ATOM 1615 C CA . LEU A 1 222 ? -9.484 -19.25 6.719 1 97.5 222 LEU A CA 1
ATOM 1616 C C . LEU A 1 222 ? -9.945 -17.797 6.648 1 97.5 222 LEU A C 1
ATOM 1618 O O . LEU A 1 222 ? -11.062 -17.484 7.062 1 97.5 222 LEU A O 1
ATOM 1622 N N . ALA A 1 223 ? -9.109 -16.953 6.141 1 96.81 223 ALA A N 1
ATOM 1623 C CA . ALA A 1 223 ? -9.477 -15.539 5.98 1 96.81 223 ALA A CA 1
ATOM 1624 C C . ALA A 1 223 ? -10.641 -15.391 5.008 1 96.81 223 ALA A C 1
ATOM 1626 O O . ALA A 1 223 ? -11.5 -14.516 5.188 1 96.81 223 ALA A O 1
ATOM 1627 N N . MET A 1 224 ? -10.609 -16.203 3.979 1 97.56 224 MET A N 1
ATOM 1628 C CA . MET A 1 224 ? -11.711 -16.172 3.023 1 97.56 224 MET A CA 1
ATOM 1629 C C . MET A 1 224 ? -13.023 -16.578 3.691 1 97.56 224 MET A C 1
ATOM 1631 O O . MET A 1 224 ? -14.086 -16.078 3.334 1 97.56 224 MET A O 1
ATOM 1635 N N . THR A 1 225 ? -12.961 -17.469 4.617 1 96.31 225 THR A N 1
ATOM 1636 C CA . THR A 1 225 ? -14.148 -17.828 5.387 1 96.31 225 THR A CA 1
ATOM 1637 C C . THR A 1 225 ? -14.672 -16.625 6.168 1 96.31 225 THR A C 1
ATOM 1639 O O . THR A 1 225 ? -15.867 -16.344 6.148 1 96.31 225 THR A O 1
ATOM 1642 N N . THR A 1 226 ? -13.766 -15.945 6.816 1 94.38 226 THR A N 1
ATOM 1643 C CA . THR A 1 226 ? -14.141 -14.727 7.523 1 94.38 226 THR A CA 1
ATOM 1644 C C . THR A 1 226 ? -14.734 -13.703 6.562 1 94.38 226 THR A C 1
ATOM 1646 O O . THR A 1 226 ? -15.75 -13.078 6.863 1 94.38 226 THR A O 1
ATOM 1649 N N . LEU A 1 227 ? -14.117 -13.531 5.441 1 96.25 227 LEU A N 1
ATOM 1650 C CA . LEU A 1 227 ? -14.602 -12.617 4.418 1 96.25 227 LEU A CA 1
ATOM 1651 C C . LEU A 1 227 ? -16.016 -12.992 3.99 1 96.25 227 LEU A C 1
ATOM 1653 O O . LEU A 1 227 ? -16.875 -12.117 3.855 1 96.25 227 LEU A O 1
ATOM 1657 N N . THR A 1 228 ? -16.234 -14.273 3.797 1 95.94 228 THR A N 1
ATOM 1658 C CA . THR A 1 228 ? -17.547 -14.773 3.369 1 95.94 228 THR A CA 1
ATOM 1659 C C . THR A 1 228 ? -18.625 -14.383 4.371 1 95.94 228 THR A C 1
ATOM 1661 O O . THR A 1 228 ? -19.688 -13.883 3.986 1 95.94 228 THR A O 1
ATOM 1664 N N . HIS A 1 229 ? -18.344 -14.539 5.582 1 91.88 229 HIS A N 1
ATOM 1665 C CA . HIS A 1 229 ? -19.312 -14.203 6.617 1 91.88 229 HIS A CA 1
ATOM 1666 C C . HIS A 1 229 ? -19.641 -12.711 6.609 1 91.88 229 HIS A C 1
ATOM 1668 O O . HIS A 1 229 ? -20.797 -12.32 6.754 1 91.88 229 HIS A O 1
ATOM 1674 N N . HIS A 1 230 ? -18.656 -11.93 6.383 1 91.06 230 HIS A N 1
ATOM 1675 C CA . HIS A 1 230 ? -18.859 -10.484 6.371 1 91.06 230 HIS A CA 1
ATOM 1676 C C . HIS A 1 230 ? -19.641 -10.047 5.141 1 91.06 230 HIS A C 1
ATOM 1678 O O . HIS A 1 230 ? -20.578 -9.25 5.246 1 91.06 230 HIS A O 1
ATOM 1684 N N . VAL A 1 231 ? -19.297 -10.594 4.035 1 94.5 231 VAL A N 1
ATOM 1685 C CA . VAL A 1 231 ? -19.938 -10.211 2.785 1 94.5 231 VAL A CA 1
ATOM 1686 C C . VAL A 1 231 ? -21.391 -10.664 2.787 1 94.5 231 VAL A C 1
ATOM 1688 O O . VAL A 1 231 ? -22.281 -9.922 2.381 1 94.5 231 VAL A O 1
ATOM 1691 N N . ILE A 1 232 ? -21.656 -11.875 3.238 1 93.25 232 ILE A N 1
ATOM 1692 C CA . ILE A 1 232 ? -23.016 -12.406 3.297 1 93.25 232 ILE A CA 1
ATOM 1693 C C . ILE A 1 232 ? -23.844 -11.609 4.309 1 93.25 232 ILE A C 1
ATOM 1695 O O . ILE A 1 232 ? -25.016 -11.336 4.078 1 93.25 232 ILE A O 1
ATOM 1699 N N . GLY A 1 233 ? -23.219 -11.258 5.414 1 89 233 GLY A N 1
ATOM 1700 C CA . GLY A 1 233 ? -23.891 -10.383 6.363 1 89 233 GLY A CA 1
ATOM 1701 C C . GLY A 1 233 ? -24.328 -9.062 5.754 1 89 233 GLY A C 1
ATOM 1702 O O . GLY A 1 233 ? -25.453 -8.609 5.98 1 89 233 GLY A O 1
ATOM 1703 N N . ASP A 1 234 ? -23.438 -8.523 4.992 1 89.31 234 ASP A N 1
ATOM 1704 C CA . ASP A 1 234 ? -23.734 -7.27 4.309 1 89.31 234 ASP A CA 1
ATOM 1705 C C . ASP A 1 234 ? -24.906 -7.441 3.348 1 89.31 234 ASP A C 1
ATOM 1707 O O . ASP A 1 234 ? -25.828 -6.621 3.33 1 89.31 234 ASP A O 1
ATOM 1711 N N . LEU A 1 235 ? -24.938 -8.469 2.605 1 91.88 235 LEU A N 1
ATOM 1712 C CA . LEU A 1 235 ? -25.984 -8.727 1.612 1 91.88 235 LEU A CA 1
ATOM 1713 C C . LEU A 1 235 ? -27.312 -9.023 2.285 1 91.88 235 LEU A C 1
ATOM 1715 O O . LEU A 1 235 ? -28.375 -8.633 1.778 1 91.88 235 LEU A O 1
ATOM 1719 N N . ARG A 1 236 ? -27.281 -9.602 3.398 1 89.75 236 ARG A N 1
ATOM 1720 C CA . ARG A 1 236 ? -28.5 -9.984 4.113 1 89.75 236 ARG A CA 1
ATOM 1721 C C . ARG A 1 236 ? -29.234 -8.75 4.633 1 89.75 236 ARG A C 1
ATOM 1723 O O . ARG A 1 236 ? -30.469 -8.766 4.77 1 89.75 236 ARG A O 1
ATOM 1730 N N . THR A 1 237 ? -28.453 -7.738 4.941 1 86.31 237 THR A N 1
ATOM 1731 C CA . THR A 1 237 ? -29.078 -6.523 5.461 1 86.31 237 THR A CA 1
ATOM 1732 C C . THR A 1 237 ? -30 -5.906 4.422 1 86.31 237 THR A C 1
ATOM 1734 O O . THR A 1 237 ? -30.891 -5.125 4.766 1 86.31 237 THR A O 1
ATOM 1737 N N . ARG A 1 238 ? -29.875 -6.285 3.215 1 85.88 238 ARG A N 1
ATOM 1738 C CA . ARG A 1 238 ? -30.656 -5.668 2.152 1 85.88 238 ARG A CA 1
ATOM 1739 C C . ARG A 1 238 ? -31.516 -6.707 1.432 1 85.88 238 ARG A C 1
ATOM 1741 O O . ARG A 1 238 ? -32.219 -6.383 0.477 1 85.88 238 ARG A O 1
ATOM 1748 N N . ALA A 1 239 ? -31.391 -7.832 1.896 1 86.31 239 ALA A N 1
ATOM 1749 C CA . ALA A 1 239 ? -32.062 -8.93 1.196 1 86.31 239 ALA A CA 1
ATOM 1750 C C . ALA A 1 239 ? -33.531 -9.023 1.596 1 86.31 239 ALA A C 1
ATOM 1752 O O . ALA A 1 239 ? -33.875 -8.812 2.76 1 86.31 239 ALA A O 1
ATOM 1753 N N . SER A 1 240 ? -34.344 -9.297 0.564 1 82.19 240 SER A N 1
ATOM 1754 C CA . SER A 1 240 ? -35.719 -9.641 0.817 1 82.19 240 SER A CA 1
ATOM 1755 C C . SER A 1 240 ? -35.906 -11.133 1.095 1 82.19 240 SER A C 1
ATOM 1757 O O . SER A 1 240 ? -34.969 -11.914 0.897 1 82.19 240 SER A O 1
ATOM 1759 N N . GLY A 1 241 ? -37.031 -11.469 1.695 1 77.06 241 GLY A N 1
ATOM 1760 C CA . GLY A 1 241 ? -37.312 -12.836 2.105 1 77.06 241 GLY A CA 1
ATOM 1761 C C . GLY A 1 241 ? -36.969 -13.859 1.028 1 77.06 241 GLY A C 1
ATOM 1762 O O . GLY A 1 241 ? -36.344 -14.875 1.3 1 77.06 241 GLY A O 1
ATOM 1763 N N . GLY A 1 242 ? -37.312 -13.578 -0.189 1 80.94 242 GLY A N 1
ATOM 1764 C CA . GLY A 1 242 ? -37.125 -14.516 -1.286 1 80.94 242 GLY A CA 1
ATOM 1765 C C . GLY A 1 242 ? -35.688 -14.68 -1.699 1 80.94 242 GLY A C 1
ATOM 1766 O O . GLY A 1 242 ? -35.312 -15.68 -2.305 1 80.94 242 GLY A O 1
ATOM 1767 N N . GLU A 1 243 ? -34.844 -13.844 -1.281 1 89.38 243 GLU A N 1
ATOM 1768 C CA . GLU A 1 243 ? -33.438 -13.836 -1.716 1 89.38 243 GLU A CA 1
ATOM 1769 C C . GLU A 1 243 ? -32.562 -14.57 -0.722 1 89.38 243 GLU A C 1
ATOM 1771 O O . GLU A 1 243 ? -31.406 -14.898 -1.034 1 89.38 243 GLU A O 1
ATOM 1776 N N . LEU A 1 244 ? -33.094 -14.914 0.373 1 89.69 244 LEU A N 1
ATOM 1777 C CA . LEU A 1 244 ? -32.312 -15.484 1.458 1 89.69 244 LEU A CA 1
ATOM 1778 C C . LEU A 1 244 ? -31.766 -16.859 1.073 1 89.69 244 LEU A C 1
ATOM 1780 O O . LEU A 1 244 ? -30.625 -17.203 1.418 1 89.69 244 LEU A O 1
ATOM 1784 N N . ARG A 1 245 ? -32.594 -17.594 0.328 1 91.06 245 ARG A N 1
ATOM 1785 C CA . ARG A 1 245 ? -32.125 -18.906 -0.108 1 91.06 245 ARG A CA 1
ATOM 1786 C C . ARG A 1 245 ? -30.938 -18.797 -1.064 1 91.06 245 ARG A C 1
ATOM 1788 O O . ARG A 1 245 ? -29.984 -19.547 -0.969 1 91.06 245 ARG A O 1
ATOM 1795 N N . ARG A 1 246 ? -30.984 -17.922 -1.959 1 94.5 246 ARG A N 1
ATOM 1796 C CA . ARG A 1 246 ? -29.891 -17.703 -2.908 1 94.5 246 ARG A CA 1
ATOM 1797 C C . ARG A 1 246 ? -28.625 -17.266 -2.188 1 94.5 246 ARG A C 1
ATOM 1799 O O . ARG A 1 246 ? -27.531 -17.672 -2.557 1 94.5 246 ARG A O 1
ATOM 1806 N N . LEU A 1 247 ? -28.797 -16.484 -1.173 1 93.88 247 LEU A N 1
ATOM 1807 C CA . LEU A 1 247 ? -27.641 -16.031 -0.4 1 93.88 247 LEU A CA 1
ATOM 1808 C C . LEU A 1 247 ? -27 -17.188 0.359 1 93.88 247 LEU A C 1
ATOM 1810 O O . LEU A 1 247 ? -25.781 -17.203 0.539 1 93.88 247 LEU A O 1
ATOM 1814 N N . GLU A 1 248 ? -27.812 -18.094 0.747 1 93.56 248 GLU A N 1
ATOM 1815 C CA . GLU A 1 248 ? -27.281 -19.266 1.435 1 93.56 248 GLU A CA 1
ATOM 1816 C C . GLU A 1 248 ? -26.469 -20.141 0.48 1 93.56 248 GLU A C 1
ATOM 1818 O O . GLU A 1 248 ? -25.469 -20.734 0.87 1 93.56 248 GLU A O 1
ATOM 1823 N N . ILE A 1 249 ? -26.969 -20.266 -0.686 1 95.62 249 ILE A N 1
ATOM 1824 C CA . ILE A 1 249 ? -26.234 -21 -1.701 1 95.62 249 ILE A CA 1
ATOM 1825 C C . ILE A 1 249 ? -24.891 -20.328 -1.958 1 95.62 249 ILE A C 1
ATOM 1827 O O . ILE A 1 249 ? -23.844 -20.984 -2.006 1 95.62 249 ILE A O 1
ATOM 1831 N N . LEU A 1 250 ? -24.906 -19.047 -2.086 1 96 250 LEU A N 1
ATOM 1832 C CA . LEU A 1 250 ? -23.688 -18.266 -2.287 1 96 250 LEU A CA 1
ATOM 1833 C C . LEU A 1 250 ? -22.719 -18.469 -1.132 1 96 250 LEU A C 1
ATOM 1835 O O . LEU A 1 250 ? -21.516 -18.703 -1.351 1 96 250 LEU A O 1
ATOM 1839 N N . ARG A 1 251 ? -23.234 -18.406 0.04 1 95.44 251 ARG A N 1
ATOM 1840 C CA . ARG A 1 251 ? -22.422 -18.609 1.236 1 95.44 251 ARG A CA 1
ATOM 1841 C C . ARG A 1 251 ? -21.766 -19.969 1.23 1 95.44 251 ARG A C 1
ATOM 1843 O O . ARG A 1 251 ? -20.547 -20.094 1.455 1 95.44 251 ARG A O 1
ATOM 1850 N N . THR A 1 252 ? -22.562 -20.969 0.993 1 96.19 252 THR A N 1
ATOM 1851 C CA . THR A 1 252 ? -22.078 -22.344 1.017 1 96.19 252 THR A CA 1
ATOM 1852 C C . THR A 1 252 ? -20.984 -22.547 -0.032 1 96.19 252 THR A C 1
ATOM 1854 O O . THR A 1 252 ? -19.969 -23.203 0.236 1 96.19 252 THR A O 1
ATOM 1857 N N . TRP A 1 253 ? -21.156 -22.016 -1.174 1 97.38 253 TRP A N 1
ATOM 1858 C CA . TRP A 1 253 ? -20.172 -22.125 -2.248 1 97.38 253 TRP A CA 1
ATOM 1859 C C . TRP A 1 253 ? -18.875 -21.438 -1.875 1 97.38 253 TRP A C 1
ATOM 1861 O O . TRP A 1 253 ? -17.781 -21.969 -2.084 1 97.38 253 TRP A O 1
ATOM 1871 N N . LEU A 1 254 ? -18.984 -20.234 -1.346 1 97.5 254 LEU A N 1
ATOM 1872 C CA . LEU A 1 254 ? -17.797 -19.484 -0.956 1 97.5 254 LEU A CA 1
ATOM 1873 C C . LEU A 1 254 ? -17.031 -20.203 0.156 1 97.5 254 LEU A C 1
ATOM 1875 O O . LEU A 1 254 ? -15.805 -20.297 0.114 1 97.5 254 LEU A O 1
ATOM 1879 N N . VAL A 1 255 ? -17.75 -20.734 1.097 1 97 255 VAL A N 1
ATOM 1880 C CA . VAL A 1 255 ? -17.125 -21.453 2.205 1 97 255 VAL A CA 1
ATOM 1881 C C . VAL A 1 255 ? -16.484 -22.734 1.692 1 97 255 VAL A C 1
ATOM 1883 O O . VAL A 1 255 ? -15.414 -23.141 2.174 1 97 255 VAL A O 1
ATOM 1886 N N . ALA A 1 256 ? -17.156 -23.391 0.772 1 98.06 256 ALA A N 1
ATOM 1887 C CA . ALA A 1 256 ? -16.594 -24.594 0.186 1 98.06 256 ALA A CA 1
ATOM 1888 C C . ALA A 1 256 ? -15.266 -24.312 -0.497 1 98.06 256 ALA A C 1
ATOM 1890 O O . ALA A 1 256 ? -14.297 -25.047 -0.314 1 98.06 256 ALA A O 1
ATOM 1891 N N . VAL A 1 257 ? -15.188 -23.266 -1.284 1 98 257 VAL A N 1
ATOM 1892 C CA . VAL A 1 257 ? -13.945 -22.875 -1.941 1 98 257 VAL A CA 1
ATOM 1893 C C . VAL A 1 257 ? -12.883 -22.562 -0.893 1 98 257 VAL A C 1
ATOM 1895 O O . VAL A 1 257 ? -11.727 -22.984 -1.025 1 98 257 VAL A O 1
ATOM 1898 N N . ALA A 1 258 ? -13.266 -21.844 0.163 1 98.25 258 ALA A N 1
ATOM 1899 C CA . ALA A 1 258 ? -12.344 -21.5 1.245 1 98.25 258 ALA A CA 1
ATOM 1900 C C . ALA A 1 258 ? -11.805 -22.766 1.916 1 98.25 258 ALA A C 1
ATOM 1902 O O . ALA A 1 258 ? -10.602 -22.859 2.172 1 98.25 258 ALA A O 1
ATOM 1903 N N . ALA A 1 259 ? -12.664 -23.688 2.176 1 98.19 259 ALA A N 1
ATOM 1904 C CA . ALA A 1 259 ? -12.273 -24.938 2.811 1 98.19 259 ALA A CA 1
ATOM 1905 C C . ALA A 1 259 ? -11.312 -25.719 1.926 1 98.19 259 ALA A C 1
ATOM 1907 O O . ALA A 1 259 ? -10.367 -26.344 2.422 1 98.19 259 ALA A O 1
ATOM 1908 N N . LEU A 1 260 ? -11.609 -25.734 0.677 1 98.5 260 LEU A N 1
ATOM 1909 C CA . LEU A 1 260 ? -10.734 -26.438 -0.255 1 98.5 260 LEU A CA 1
ATOM 1910 C C . LEU A 1 260 ? -9.375 -25.766 -0.343 1 98.5 260 LEU A C 1
ATOM 1912 O O . LEU A 1 260 ? -8.352 -26.438 -0.53 1 98.5 260 LEU A O 1
ATOM 1916 N N . LEU A 1 261 ? -9.336 -24.469 -0.242 1 97.94 261 LEU A N 1
ATOM 1917 C CA . LEU A 1 261 ? -8.07 -23.75 -0.203 1 97.94 261 LEU A CA 1
ATOM 1918 C C . LEU A 1 261 ? -7.254 -24.156 1.023 1 97.94 261 LEU A C 1
ATOM 1920 O O . LEU A 1 261 ? -6.047 -24.375 0.928 1 97.94 261 LEU A O 1
ATOM 1924 N N . VAL A 1 262 ? -7.898 -24.266 2.168 1 98.06 262 VAL A N 1
ATOM 1925 C CA . VAL A 1 262 ? -7.246 -24.75 3.383 1 98.06 262 VAL A CA 1
ATOM 1926 C C . VAL A 1 262 ? -6.715 -26.156 3.16 1 98.06 262 VAL A C 1
ATOM 1928 O O . VAL A 1 262 ? -5.562 -26.453 3.49 1 98.06 262 VAL A O 1
ATOM 1931 N N . ALA A 1 263 ? -7.547 -27 2.576 1 98.19 263 ALA A N 1
ATOM 1932 C CA . ALA A 1 263 ? -7.172 -28.391 2.32 1 98.19 263 ALA A CA 1
ATOM 1933 C C . ALA A 1 263 ? -5.973 -28.469 1.38 1 98.19 263 ALA A C 1
ATOM 1935 O O . ALA A 1 263 ? -5.113 -29.344 1.531 1 98.19 263 ALA A O 1
ATOM 1936 N N . LEU A 1 264 ? -5.973 -27.594 0.462 1 97 264 LEU A N 1
ATOM 1937 C CA . LEU A 1 264 ? -4.883 -27.578 -0.503 1 97 264 LEU A CA 1
ATOM 1938 C C . LEU A 1 264 ? -3.551 -27.297 0.189 1 97 264 LEU A C 1
ATOM 1940 O O . LEU A 1 264 ? -2.521 -27.859 -0.183 1 97 264 LEU A O 1
ATOM 1944 N N . GLY A 1 265 ? -3.549 -26.391 1.138 1 96.31 265 GLY A N 1
ATOM 1945 C CA . GLY A 1 265 ? -2.34 -26.094 1.89 1 96.31 265 GLY A CA 1
ATOM 1946 C C . GLY A 1 265 ? -1.927 -27.219 2.822 1 96.31 265 GLY A C 1
ATOM 1947 O O . GLY A 1 265 ? -0.741 -27.391 3.113 1 96.31 265 GLY A O 1
ATOM 1948 N N . TRP A 1 266 ? -2.857 -28.016 3.23 1 95.62 266 TRP A N 1
ATOM 1949 C CA . TRP A 1 266 ? -2.611 -29.078 4.199 1 95.62 266 TRP A CA 1
ATOM 1950 C C . TRP A 1 266 ? -2.162 -30.359 3.498 1 9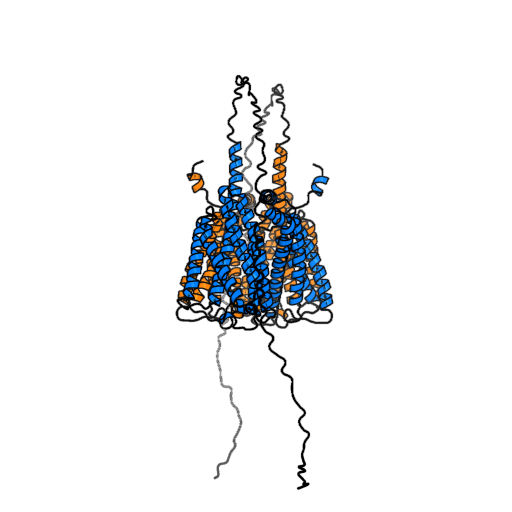5.62 266 TRP A C 1
ATOM 1952 O O . TRP A 1 266 ? -1.292 -31.078 3.998 1 95.62 266 TRP A O 1
ATOM 1962 N N . VAL A 1 267 ? -2.818 -30.672 2.402 1 96.81 267 VAL A N 1
ATOM 1963 C CA . VAL A 1 267 ? -2.51 -31.875 1.634 1 96.81 267 VAL A CA 1
ATOM 1964 C C . VAL A 1 267 ? -1.567 -31.531 0.484 1 96.81 267 VAL A C 1
ATOM 1966 O O . VAL A 1 267 ? -2.016 -31.188 -0.614 1 96.81 267 VAL A O 1
ATOM 1969 N N . THR A 1 268 ? -0.313 -31.781 0.753 1 94.62 268 THR A N 1
ATOM 1970 C CA . THR A 1 268 ? 0.681 -31.438 -0.259 1 94.62 268 THR A CA 1
ATOM 1971 C C . THR A 1 268 ? 0.813 -32.562 -1.287 1 94.62 268 THR A C 1
ATOM 1973 O O . THR A 1 268 ? 0.339 -33.688 -1.061 1 94.62 268 THR A O 1
ATOM 1976 N N . VAL A 1 269 ? 1.414 -32.25 -2.377 1 91.88 269 VAL A N 1
ATOM 1977 C CA . VAL A 1 269 ? 1.603 -33.219 -3.457 1 91.88 269 VAL A CA 1
ATOM 1978 C C . VAL A 1 269 ? 2.422 -34.375 -2.955 1 91.88 269 VAL A C 1
ATOM 1980 O O . VAL A 1 269 ? 2.188 -35.531 -3.363 1 91.88 269 VAL A O 1
ATOM 1983 N N . GLU A 1 270 ? 3.342 -34.125 -2.125 1 91.31 270 GLU A N 1
ATOM 1984 C CA . GLU A 1 270 ? 4.246 -35.125 -1.611 1 91.31 270 GLU A CA 1
ATOM 1985 C C . GLU A 1 270 ? 3.506 -36.125 -0.723 1 91.31 270 GLU A C 1
ATOM 1987 O O . GLU A 1 270 ? 3.852 -37.312 -0.684 1 91.31 270 GLU A O 1
ATOM 1992 N N . VAL A 1 271 ? 2.539 -35.688 -0.009 1 91.38 271 VAL A N 1
ATOM 1993 C CA . VAL A 1 271 ? 1.815 -36.531 0.938 1 91.38 271 VAL A CA 1
ATOM 1994 C C . VAL A 1 271 ? 0.766 -37.344 0.198 1 91.38 271 VAL A C 1
ATOM 1996 O O . VAL A 1 271 ? 0.631 -38.562 0.438 1 91.38 271 VAL A O 1
ATOM 1999 N N . ALA A 1 272 ? -0.01 -36.688 -0.712 1 95.94 272 ALA A N 1
ATOM 2000 C CA . ALA A 1 272 ? -1.068 -37.375 -1.462 1 95.94 272 ALA A CA 1
ATOM 2001 C C . ALA A 1 272 ? -1.321 -36.656 -2.795 1 95.94 272 ALA A C 1
ATOM 2003 O O . ALA A 1 272 ? -2.219 -35.812 -2.904 1 95.94 272 ALA A O 1
ATOM 2004 N N . ARG A 1 273 ? -0.717 -37.125 -3.809 1 94.56 273 ARG A N 1
ATOM 2005 C CA . ARG A 1 273 ? -0.736 -36.469 -5.109 1 94.56 273 ARG A CA 1
ATOM 2006 C C . ARG A 1 273 ? -2.139 -36.469 -5.707 1 94.56 273 ARG A C 1
ATOM 2008 O O . ARG A 1 273 ? -2.629 -35.438 -6.168 1 94.56 273 ARG A O 1
ATOM 2015 N N . VAL A 1 274 ? -2.777 -37.594 -5.742 1 95.88 274 VAL A N 1
ATOM 2016 C CA . VAL A 1 274 ? -4.09 -37.719 -6.359 1 95.88 274 VAL A CA 1
ATOM 2017 C C . VAL A 1 274 ? -5.102 -36.844 -5.621 1 95.88 274 VAL A C 1
ATOM 2019 O O . VAL A 1 274 ? -5.848 -36.094 -6.246 1 95.88 274 VAL A O 1
ATOM 2022 N N . LEU A 1 275 ? -5.066 -36.969 -4.309 1 96.62 275 LEU A N 1
ATOM 2023 C CA . LEU A 1 275 ? -6.004 -36.188 -3.51 1 96.62 275 LEU A CA 1
ATOM 2024 C C . LEU A 1 275 ? -5.758 -34.688 -3.691 1 96.62 275 LEU A C 1
ATOM 2026 O O . LEU A 1 275 ? -6.707 -33.938 -3.816 1 96.62 275 LEU A O 1
ATOM 2030 N N . HIS A 1 276 ? -4.492 -34.344 -3.662 1 96.31 276 HIS A N 1
ATOM 2031 C CA . HIS A 1 276 ? -4.133 -32.969 -3.881 1 96.31 276 HIS A CA 1
ATOM 2032 C C . HIS A 1 276 ? -4.68 -32.438 -5.211 1 96.31 276 HIS A C 1
ATOM 2034 O O . HIS A 1 276 ? -5.266 -31.359 -5.273 1 96.31 276 HIS A O 1
ATOM 2040 N N . THR A 1 277 ? -4.551 -33.219 -6.23 1 95.38 277 THR A N 1
ATOM 2041 C CA . THR A 1 277 ? -5.008 -32.844 -7.562 1 95.38 277 THR A CA 1
ATOM 2042 C C . THR A 1 277 ? -6.531 -32.75 -7.605 1 95.38 277 THR A C 1
ATOM 2044 O O . THR A 1 277 ? -7.082 -31.859 -8.242 1 95.38 277 THR A O 1
ATOM 2047 N N . VAL A 1 278 ? -7.148 -33.625 -6.977 1 96.75 278 VAL A N 1
ATOM 2048 C CA . VAL A 1 278 ? -8.609 -33.594 -6.922 1 96.75 278 VAL A CA 1
ATOM 2049 C C . VAL A 1 278 ? -9.07 -32.312 -6.195 1 96.75 278 VAL A C 1
ATOM 2051 O O . VAL A 1 278 ? -9.969 -31.625 -6.668 1 96.75 278 VAL A O 1
ATOM 2054 N N . ILE A 1 279 ? -8.484 -32 -5.117 1 97.56 279 ILE A N 1
ATOM 2055 C CA . ILE A 1 279 ? -8.828 -30.828 -4.332 1 97.56 279 ILE A CA 1
ATOM 2056 C C . ILE A 1 279 ? -8.641 -29.562 -5.184 1 97.56 279 ILE A C 1
ATOM 2058 O O . ILE A 1 279 ? -9.531 -28.719 -5.258 1 97.56 279 ILE A O 1
ATOM 2062 N N . ALA A 1 280 ? -7.492 -29.5 -5.793 1 96.06 280 ALA A N 1
ATOM 2063 C CA . ALA A 1 280 ? -7.184 -28.328 -6.621 1 96.06 280 ALA A CA 1
ATOM 2064 C C . ALA A 1 280 ? -8.188 -28.203 -7.766 1 96.06 280 ALA A C 1
ATOM 2066 O O . ALA A 1 280 ? -8.664 -27.094 -8.047 1 96.06 280 ALA A O 1
ATOM 2067 N N . SER A 1 281 ? -8.523 -29.297 -8.414 1 95.38 281 SER A N 1
ATOM 2068 C CA . SER A 1 281 ? -9.438 -29.297 -9.547 1 95.38 281 SER A CA 1
ATOM 2069 C C . SER A 1 281 ? -10.859 -28.938 -9.109 1 95.38 281 SER A C 1
ATOM 2071 O O . SER A 1 281 ? -11.516 -28.109 -9.75 1 95.38 281 SER A O 1
ATOM 2073 N N . VAL A 1 282 ? -11.273 -29.516 -8.062 1 97.38 282 VAL A N 1
ATOM 2074 C CA . VAL A 1 282 ? -12.617 -29.234 -7.574 1 97.38 282 VAL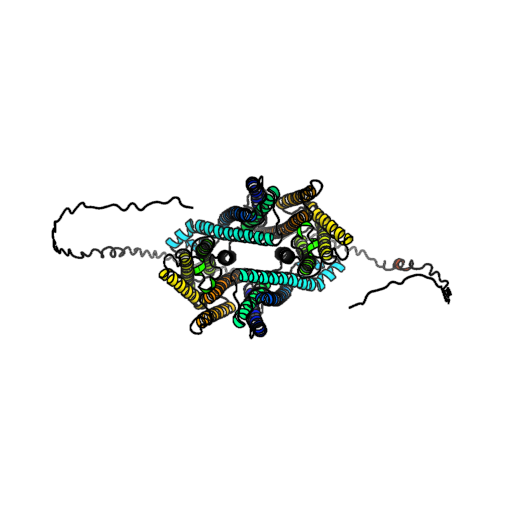 A CA 1
ATOM 2075 C C . VAL A 1 282 ? -12.719 -27.781 -7.133 1 97.38 282 VAL A C 1
ATOM 2077 O O . VAL A 1 282 ? -13.727 -27.125 -7.395 1 97.38 282 VAL A O 1
ATOM 2080 N N . MET A 1 283 ? -11.727 -27.297 -6.457 1 97.25 283 MET A N 1
ATOM 2081 C CA . MET A 1 283 ? -11.703 -25.906 -6.031 1 97.25 283 MET A CA 1
ATOM 2082 C C . MET A 1 283 ? -11.844 -24.969 -7.23 1 97.25 283 MET A C 1
ATOM 2084 O O . MET A 1 283 ? -12.625 -24.016 -7.191 1 97.25 283 MET A O 1
ATOM 2088 N N . THR A 1 284 ? -11.07 -25.266 -8.258 1 95.44 284 THR A N 1
ATOM 2089 C CA . THR A 1 284 ? -11.07 -24.438 -9.461 1 95.44 284 THR A CA 1
ATOM 2090 C C . THR A 1 284 ? -12.445 -24.453 -10.125 1 95.44 284 THR A C 1
ATOM 2092 O O . THR A 1 284 ? -12.984 -23.406 -10.469 1 95.44 284 THR A O 1
ATOM 2095 N N . VAL A 1 285 ? -13.039 -25.562 -10.25 1 95.12 285 VAL A N 1
ATOM 2096 C CA . VAL A 1 285 ? -14.336 -25.703 -10.898 1 95.12 285 VAL A CA 1
ATOM 2097 C C . VAL A 1 285 ? -15.414 -25.016 -10.062 1 95.12 285 VAL A C 1
ATOM 2099 O O . VAL A 1 285 ? -16.266 -24.312 -10.602 1 95.12 285 VAL A O 1
ATOM 2102 N N . LEU A 1 286 ? -15.328 -25.203 -8.781 1 96.94 286 LEU A N 1
ATOM 2103 C CA . LEU A 1 286 ? -16.297 -24.578 -7.902 1 96.94 286 LEU A CA 1
ATOM 2104 C C . LEU A 1 286 ? -16.203 -23.062 -7.961 1 96.94 286 LEU A C 1
ATOM 2106 O O . LEU A 1 286 ? -17.219 -22.359 -7.996 1 96.94 286 LEU A O 1
ATOM 2110 N N . PHE A 1 287 ? -15.031 -22.609 -7.93 1 95.81 287 PHE A N 1
ATOM 2111 C CA . PHE A 1 287 ? -14.844 -21.156 -7.961 1 95.81 287 PHE A CA 1
ATOM 2112 C C . PHE A 1 287 ? -15.297 -20.578 -9.297 1 95.81 287 PHE A C 1
ATOM 2114 O O . PHE A 1 287 ? -16 -19.578 -9.328 1 95.81 287 PHE A O 1
ATOM 2121 N N . ALA A 1 288 ? -14.898 -21.219 -10.383 1 95.19 288 ALA A N 1
ATOM 2122 C CA . ALA A 1 288 ? -15.359 -20.781 -11.695 1 95.19 288 ALA A CA 1
ATOM 2123 C C . ALA A 1 288 ? -16.875 -20.859 -11.797 1 95.19 288 ALA A C 1
ATOM 2125 O O . ALA A 1 288 ? -17.516 -19.953 -12.336 1 95.19 288 ALA A O 1
ATOM 2126 N N . GLY A 1 289 ? -17.438 -21.938 -11.289 1 96 289 GLY A N 1
ATOM 2127 C CA . GLY A 1 289 ? -18.875 -22.062 -11.25 1 96 289 GLY A CA 1
ATOM 2128 C C . GLY A 1 289 ? -19.562 -20.969 -10.461 1 96 289 GLY A C 1
ATOM 2129 O O . GLY A 1 289 ? -20.641 -20.5 -10.836 1 96 289 GLY A O 1
ATOM 2130 N N . LEU A 1 290 ? -18.891 -20.562 -9.422 1 96 290 LEU A N 1
ATOM 2131 C CA . LEU A 1 290 ? -19.406 -19.469 -8.602 1 96 290 LEU A CA 1
ATOM 2132 C C . LEU A 1 290 ? -19.469 -18.172 -9.406 1 96 290 LEU A C 1
ATOM 2134 O O . LEU A 1 290 ? -20.453 -17.422 -9.312 1 96 290 LEU A O 1
ATOM 2138 N N . VAL A 1 291 ? -18.469 -17.859 -10.156 1 95.62 291 VAL A N 1
ATOM 2139 C CA . VAL A 1 291 ? -18.438 -16.656 -10.984 1 95.62 291 VAL A CA 1
ATOM 2140 C C . VAL A 1 291 ? -19.562 -16.703 -12.008 1 95.62 291 VAL A C 1
ATOM 2142 O O . VAL A 1 291 ? -20.281 -15.711 -12.195 1 95.62 291 VAL A O 1
ATOM 2145 N N . VAL A 1 292 ? -19.875 -17.828 -12.562 1 94.81 292 VAL A N 1
ATOM 2146 C CA . VAL A 1 292 ? -20.922 -18.016 -13.555 1 94.81 292 VAL A CA 1
ATOM 2147 C C . VAL A 1 292 ? -22.297 -17.859 -12.898 1 94.81 292 VAL A C 1
ATOM 2149 O O . VAL A 1 292 ? -23.203 -17.281 -13.492 1 94.81 292 VAL A O 1
ATOM 2152 N N . ALA A 1 293 ? -22.422 -18.281 -11.711 1 95 293 ALA A N 1
ATOM 2153 C CA . ALA A 1 293 ? -23.719 -18.344 -11.031 1 95 293 ALA A CA 1
ATOM 2154 C C . ALA A 1 293 ? -24.062 -17.016 -10.383 1 95 293 ALA A C 1
ATOM 2156 O O . ALA A 1 293 ? -25.219 -16.781 -10.023 1 95 293 ALA A O 1
ATOM 2157 N N . THR A 1 294 ? -23.141 -16.188 -10.195 1 90.94 294 THR A N 1
ATOM 2158 C CA . THR A 1 294 ? -23.312 -14.984 -9.383 1 90.94 294 THR A CA 1
ATOM 2159 C C . THR A 1 294 ? -24.406 -14.094 -9.961 1 90.94 294 THR A C 1
ATOM 2161 O O . THR A 1 294 ? -25.266 -13.586 -9.219 1 90.94 294 THR A O 1
ATOM 2164 N N . PRO A 1 295 ? -24.547 -13.922 -11.32 1 89.44 295 PRO A N 1
ATOM 2165 C CA . PRO A 1 295 ? -25.625 -13.086 -11.844 1 89.44 295 PRO A CA 1
ATOM 2166 C C . PRO A 1 295 ? -27.016 -13.641 -11.492 1 89.44 295 PRO A C 1
ATOM 2168 O O . PRO A 1 295 ? -27.984 -12.883 -11.43 1 89.44 295 PRO A O 1
ATOM 2171 N N . PHE A 1 296 ? -27.031 -14.906 -11.195 1 91 296 PHE A N 1
ATOM 2172 C CA . PHE A 1 296 ? -28.312 -15.539 -10.844 1 91 296 PHE A CA 1
ATOM 2173 C C . PHE A 1 296 ? -28.531 -15.516 -9.336 1 91 296 PHE A C 1
ATOM 2175 O O . PHE A 1 296 ? -29.672 -15.492 -8.875 1 91 296 PHE A O 1
ATOM 2182 N N . LEU A 1 297 ? -27.484 -15.531 -8.641 1 92.69 297 LEU A N 1
ATOM 2183 C CA . LEU A 1 297 ? -27.578 -15.594 -7.184 1 92.69 297 LEU A CA 1
ATOM 2184 C C . LEU A 1 297 ? -27.797 -14.203 -6.59 1 92.69 297 LEU A C 1
ATOM 2186 O O . LEU A 1 297 ? -28.438 -14.062 -5.551 1 92.69 297 LEU A O 1
ATOM 2190 N N . VAL A 1 298 ? -27.172 -13.234 -7.172 1 92.25 298 VAL A N 1
ATOM 2191 C CA . VAL A 1 298 ? -27.328 -11.859 -6.707 1 92.25 298 VAL A CA 1
ATOM 2192 C C . VAL A 1 298 ? -27.656 -10.953 -7.891 1 92.25 298 VAL A C 1
ATOM 2194 O O . VAL A 1 298 ? -26.891 -10.039 -8.211 1 92.25 298 VAL A O 1
ATOM 2197 N N . PRO A 1 299 ? -28.828 -10.977 -8.398 1 88.56 299 PRO A N 1
ATOM 2198 C CA . PRO A 1 299 ? -29.188 -10.25 -9.617 1 88.56 299 PRO A CA 1
ATOM 2199 C C . PRO A 1 299 ? -29.312 -8.742 -9.398 1 88.56 299 PRO A C 1
ATOM 2201 O O . PRO A 1 299 ? -29.344 -7.973 -10.359 1 88.56 299 PRO A O 1
ATOM 2204 N N . ARG A 1 300 ? -29.297 -8.266 -8.25 1 87.88 300 ARG A N 1
ATOM 2205 C CA . ARG A 1 300 ? -29.531 -6.852 -7.965 1 87.88 300 ARG A CA 1
ATOM 2206 C C . ARG A 1 300 ? -28.25 -6.043 -8.141 1 87.88 300 ARG A C 1
ATOM 2208 O O . ARG A 1 300 ? -28.281 -4.812 -8.102 1 87.88 300 ARG A O 1
ATOM 2215 N N . LEU A 1 301 ? -27.188 -6.746 -8.328 1 89.56 301 LEU A N 1
ATOM 2216 C CA . LEU A 1 301 ? -25.922 -6.035 -8.5 1 89.56 301 LEU A CA 1
ATOM 2217 C C . LEU A 1 301 ? -25.906 -5.266 -9.82 1 89.56 301 LEU A C 1
ATOM 2219 O O . LEU A 1 301 ? -26.656 -5.594 -10.742 1 89.56 301 LEU A O 1
ATOM 2223 N N . PRO A 1 302 ? -25.078 -4.25 -9.883 1 90.75 302 PRO A N 1
ATOM 2224 C CA . PRO A 1 302 ? -25.016 -3.424 -11.094 1 90.75 302 PRO A CA 1
ATOM 2225 C C . PRO A 1 302 ? -24.672 -4.23 -12.344 1 90.75 302 PRO A C 1
ATOM 2227 O O . PRO A 1 302 ? -23.844 -5.145 -12.281 1 90.75 302 PRO A O 1
ATOM 2230 N N . ARG A 1 303 ? -25.25 -3.846 -13.438 1 91 303 ARG A N 1
ATOM 2231 C CA . ARG A 1 303 ? -25.078 -4.535 -14.711 1 91 303 ARG A CA 1
ATOM 2232 C C . ARG A 1 303 ? -23.625 -4.543 -15.148 1 91 303 ARG A C 1
ATOM 2234 O O . ARG A 1 303 ? -23.156 -5.512 -15.75 1 91 303 ARG A O 1
ATOM 2241 N N . THR A 1 304 ? -22.953 -3.516 -14.891 1 90.38 304 THR A N 1
ATOM 2242 C CA . THR A 1 304 ? -21.547 -3.426 -15.273 1 90.38 304 THR A CA 1
ATOM 2243 C C . THR A 1 304 ? -20.734 -4.551 -14.625 1 90.38 304 THR A C 1
ATOM 2245 O O . THR A 1 304 ? -19.859 -5.141 -15.266 1 90.38 304 THR A O 1
ATOM 2248 N N . PHE A 1 305 ? -21.062 -4.84 -13.43 1 92.12 305 PHE A N 1
ATOM 2249 C CA . PHE A 1 305 ? -20.344 -5.914 -12.758 1 92.12 305 PHE A CA 1
ATOM 2250 C C . PHE A 1 305 ? -20.734 -7.27 -13.336 1 92.12 305 PHE A C 1
ATOM 2252 O O . PHE A 1 305 ? -19.891 -8.156 -13.469 1 92.12 305 PHE A O 1
ATOM 2259 N N . LEU A 1 306 ? -21.953 -7.383 -13.672 1 91.19 306 LEU A N 1
ATOM 2260 C CA . LEU A 1 306 ? -22.391 -8.656 -14.227 1 91.19 306 LEU A CA 1
ATOM 2261 C C . LEU A 1 306 ? -21.734 -8.922 -15.578 1 91.19 306 LEU A C 1
ATOM 2263 O O . LEU A 1 306 ? -21.344 -10.047 -15.875 1 91.19 306 LEU A O 1
ATOM 2267 N N . VAL A 1 307 ? -21.562 -7.922 -16.344 1 91.25 307 VAL A N 1
ATOM 2268 C CA . VAL A 1 307 ? -20.859 -8.047 -17.609 1 91.25 307 VAL A CA 1
ATOM 2269 C C . VAL A 1 307 ? -19.391 -8.359 -17.359 1 91.25 307 VAL A C 1
ATOM 2271 O O . VAL A 1 307 ? -18.812 -9.219 -18.031 1 91.25 307 VAL A O 1
ATOM 2274 N N . THR A 1 308 ? -18.797 -7.66 -16.406 1 91.38 308 THR A N 1
ATOM 2275 C CA . THR A 1 308 ? -17.406 -7.914 -16.031 1 91.38 308 THR A CA 1
ATOM 2276 C C . THR A 1 308 ? -17.219 -9.359 -15.594 1 91.38 308 THR A C 1
ATOM 2278 O O . THR A 1 308 ? -16.234 -10 -15.953 1 91.38 308 THR A O 1
ATOM 2281 N N . SER A 1 309 ? -18.203 -9.844 -14.836 1 93.44 309 SER A N 1
ATOM 2282 C CA . SER A 1 309 ? -18.141 -11.242 -14.406 1 93.44 309 SER A CA 1
ATOM 2283 C C . SER A 1 309 ? -18.125 -12.188 -15.602 1 93.44 309 SER A C 1
ATOM 2285 O O . SER A 1 309 ? -17.375 -13.164 -15.617 1 93.44 309 SER A O 1
ATOM 2287 N N . SER A 1 310 ? -18.906 -11.859 -16.625 1 92.31 310 SER A N 1
ATOM 2288 C CA . SER A 1 310 ? -18.938 -12.68 -17.828 1 92.31 310 SER A CA 1
ATOM 2289 C C . SER A 1 310 ? -17.594 -12.633 -18.562 1 92.31 310 SER A C 1
ATOM 2291 O O . SER A 1 310 ? -17.156 -13.641 -19.109 1 92.31 310 SER A O 1
ATOM 2293 N N . LEU A 1 311 ? -16.984 -11.523 -18.531 1 93.31 311 LEU A N 1
ATOM 2294 C CA . LEU A 1 311 ? -15.664 -11.383 -19.156 1 93.31 311 LEU A CA 1
ATOM 2295 C C . LEU A 1 311 ? -14.625 -12.211 -18.406 1 93.31 311 LEU A C 1
ATOM 2297 O O . LEU A 1 311 ? -13.742 -12.805 -19.031 1 93.31 311 LEU A O 1
ATOM 2301 N N . PHE A 1 312 ? -14.742 -12.266 -17.125 1 95.44 312 PHE A N 1
ATOM 2302 C CA . PHE A 1 312 ? -13.82 -13.062 -16.328 1 95.44 312 PHE A CA 1
ATOM 2303 C C . PHE A 1 312 ? -13.984 -14.547 -16.609 1 95.44 312 PHE A C 1
ATOM 2305 O O . PHE A 1 312 ? -13 -15.281 -16.719 1 95.44 312 PHE A O 1
ATOM 2312 N N . VAL A 1 313 ? -15.219 -14.969 -16.766 1 94.12 313 VAL A N 1
ATOM 2313 C CA . VAL A 1 313 ? -15.5 -16.359 -17.109 1 94.12 313 VAL A CA 1
ATOM 2314 C C . VAL A 1 313 ? -14.922 -16.672 -18.484 1 94.12 313 VAL A C 1
ATOM 2316 O O . VAL A 1 313 ? -14.273 -17.719 -18.672 1 94.12 313 VAL A O 1
ATOM 2319 N N . GLY A 1 314 ? -15.211 -15.805 -19.406 1 95.31 314 GLY A N 1
ATOM 2320 C CA . GLY A 1 314 ? -14.664 -15.984 -20.75 1 95.31 314 GLY A CA 1
ATOM 2321 C C . GLY A 1 314 ? -13.148 -16.031 -20.766 1 95.31 314 GLY A C 1
ATOM 2322 O O . GLY A 1 314 ? -12.562 -16.891 -21.438 1 95.31 314 GLY A O 1
ATOM 2323 N N . ALA A 1 315 ? -12.492 -15.148 -20.031 1 95.62 315 ALA A N 1
ATOM 2324 C CA . ALA A 1 315 ? -11.031 -15.109 -19.953 1 95.62 315 ALA A CA 1
ATOM 2325 C C . ALA A 1 315 ? -10.477 -16.391 -19.328 1 95.62 315 ALA A C 1
ATOM 2327 O O . ALA A 1 315 ? -9.477 -16.938 -19.797 1 95.62 315 ALA A O 1
ATOM 2328 N N . PHE A 1 316 ? -11.156 -16.828 -18.297 1 96.38 316 PHE A N 1
ATOM 2329 C CA . PHE A 1 316 ? -10.719 -18.062 -17.641 1 96.38 316 PHE A CA 1
ATOM 2330 C C . PHE A 1 316 ? -10.844 -19.25 -18.578 1 96.38 316 PHE A C 1
ATOM 2332 O O . PHE A 1 316 ? -9.938 -20.078 -18.672 1 96.38 316 PHE A O 1
ATOM 2339 N N . ALA A 1 317 ? -11.961 -19.375 -19.266 1 95.88 317 ALA A N 1
ATOM 2340 C CA . ALA A 1 317 ? -12.164 -20.453 -20.234 1 95.88 317 ALA A CA 1
ATOM 2341 C C . ALA A 1 317 ? -11.102 -20.406 -21.328 1 95.88 317 ALA A C 1
ATOM 2343 O O . ALA A 1 317 ? -10.578 -21.453 -21.734 1 95.88 317 ALA A O 1
ATOM 2344 N N . LEU A 1 318 ? -10.789 -19.234 -21.75 1 95.81 318 LEU A N 1
ATOM 2345 C CA . LEU A 1 318 ? -9.766 -19.062 -22.781 1 95.81 318 LEU A CA 1
ATOM 2346 C C . LEU A 1 318 ? -8.406 -19.562 -22.281 1 95.81 318 LEU A C 1
ATOM 2348 O O . LEU A 1 318 ? -7.676 -20.219 -23.016 1 95.81 318 LEU A O 1
ATOM 2352 N N . VAL A 1 319 ? -8.062 -19.266 -21.078 1 95.88 319 VAL A N 1
ATOM 2353 C CA . VAL A 1 319 ? -6.793 -19.672 -20.484 1 95.88 319 VAL A CA 1
ATOM 2354 C C . VAL A 1 319 ? -6.73 -21.203 -20.438 1 95.88 319 VAL A C 1
ATOM 2356 O O . VAL A 1 319 ? -5.711 -21.797 -20.781 1 95.88 319 VAL A O 1
ATOM 2359 N N . VAL A 1 320 ? -7.84 -21.812 -20.047 1 94.94 320 VAL A N 1
ATOM 2360 C CA . VAL A 1 320 ? -7.895 -23.281 -19.969 1 94.94 320 VAL A CA 1
ATOM 2361 C C . VAL A 1 320 ? -7.809 -23.875 -21.359 1 94.94 320 VAL A C 1
ATOM 2363 O O . VAL A 1 320 ? -7.094 -24.859 -21.578 1 94.94 320 VAL A O 1
ATOM 2366 N N . LEU A 1 321 ? -8.453 -23.266 -22.328 1 95.38 321 LEU A N 1
ATOM 2367 C CA . LEU A 1 321 ? -8.445 -23.75 -23.703 1 95.38 321 LEU A CA 1
ATOM 2368 C C . LEU A 1 321 ? -7.051 -23.656 -24.312 1 95.38 321 LEU A C 1
ATOM 2370 O O . LEU A 1 321 ? -6.66 -24.5 -25.125 1 95.38 321 LEU A O 1
ATOM 2374 N N . LEU A 1 322 ? -6.297 -22.625 -23.906 1 95.75 322 LEU A N 1
ATOM 2375 C CA . LEU A 1 322 ? -4.953 -22.422 -24.438 1 95.75 322 LEU A CA 1
ATOM 2376 C C . LEU A 1 322 ? -3.979 -23.438 -23.828 1 95.75 322 LEU A C 1
ATOM 2378 O O . LEU A 1 322 ? -2.896 -23.656 -24.375 1 95.75 322 LEU A O 1
ATOM 2382 N N . MET A 1 323 ? -4.328 -23.906 -22.688 1 93.81 323 MET A N 1
ATOM 2383 C CA . MET A 1 323 ? -3.527 -25.016 -22.172 1 93.81 323 MET A CA 1
ATOM 2384 C C . MET A 1 323 ? -3.865 -26.312 -22.891 1 93.81 323 MET A C 1
ATOM 2386 O O . MET A 1 323 ? -2.977 -26.984 -23.406 1 93.81 323 MET A O 1
ATOM 2390 N N . TRP A 1 324 ? -5.07 -26.766 -22.859 1 92.06 324 TRP A N 1
ATOM 2391 C CA . TRP A 1 324 ? -5.59 -27.922 -23.562 1 92.06 324 TRP A CA 1
ATOM 2392 C C . TRP A 1 324 ? -6.875 -27.578 -24.312 1 92.06 324 TRP A C 1
ATOM 2394 O O . TRP A 1 324 ? -7.812 -27.031 -23.719 1 92.06 324 TRP A O 1
ATOM 2404 N N . PRO A 1 325 ? -6.871 -27.688 -25.578 1 93.44 325 PRO A N 1
ATOM 2405 C CA . PRO A 1 325 ? -6.012 -28.578 -26.344 1 93.44 325 PRO A CA 1
ATOM 2406 C C . PRO A 1 325 ? -4.922 -27.844 -27.125 1 93.44 325 PRO A C 1
ATOM 2408 O O . PRO A 1 325 ? -4.066 -28.469 -27.75 1 93.44 325 PRO A O 1
ATOM 2411 N N . VAL A 1 326 ? -4.793 -26.562 -27.078 1 94.12 326 VAL A N 1
ATOM 2412 C CA . VAL A 1 326 ? -3.898 -25.781 -27.922 1 94.12 326 VAL A CA 1
ATOM 2413 C C . VAL A 1 326 ? -2.447 -26.047 -27.531 1 94.12 326 VAL A C 1
ATOM 2415 O O . VAL A 1 326 ? -1.559 -26.078 -28.375 1 94.12 326 VAL A O 1
ATOM 2418 N N . GLY A 1 327 ? -2.199 -26.234 -26.188 1 94.62 327 GLY A N 1
ATOM 2419 C CA . GLY A 1 327 ? -0.863 -26.547 -25.703 1 94.62 327 GLY A CA 1
ATOM 2420 C C . GLY A 1 327 ? 0.034 -25.328 -25.609 1 94.62 327 GLY A C 1
ATOM 2421 O O . GLY A 1 327 ? 1.26 -25.438 -25.672 1 94.62 327 GLY A O 1
ATOM 2422 N N . TYR A 1 328 ? -0.583 -24.203 -25.578 1 93.75 328 TYR A N 1
ATOM 2423 C CA . TYR A 1 328 ? 0.169 -22.953 -25.484 1 93.75 328 TYR A CA 1
ATOM 2424 C C . TYR A 1 328 ? 0.691 -22.734 -24.078 1 93.75 328 TYR A C 1
ATOM 2426 O O . TYR A 1 328 ? 1.851 -22.359 -23.891 1 93.75 328 TYR A O 1
ATOM 2434 N N . PHE A 1 329 ? -0.129 -22.953 -23.078 1 94.19 329 PHE A N 1
ATOM 2435 C CA . PHE A 1 329 ? 0.235 -22.734 -21.672 1 94.19 329 PHE A CA 1
ATOM 2436 C C . PHE A 1 329 ? 0.6 -24.062 -21 1 94.19 329 PHE A C 1
ATOM 2438 O O . PHE A 1 329 ? -0.002 -25.094 -21.281 1 94.19 329 PHE A O 1
ATOM 2445 N N . ASN A 1 330 ? 1.632 -24.016 -20.172 1 93.56 330 ASN A N 1
ATOM 2446 C CA . ASN A 1 330 ? 1.805 -25.109 -19.203 1 93.56 330 ASN A CA 1
ATOM 2447 C C . ASN A 1 330 ? 0.924 -24.922 -17.984 1 93.56 330 ASN A C 1
ATOM 2449 O O . ASN A 1 330 ? 0.172 -23.938 -17.891 1 93.56 330 ASN A O 1
ATOM 2453 N N . LEU A 1 331 ? 0.986 -25.797 -17.047 1 92.88 331 LEU A N 1
ATOM 2454 C CA . LEU A 1 331 ? 0.092 -25.781 -15.891 1 92.88 331 LEU A CA 1
ATOM 2455 C C . LEU A 1 331 ? 0.365 -24.578 -15.008 1 92.88 331 LEU A C 1
ATOM 2457 O O . LEU A 1 331 ? -0.565 -23.969 -14.461 1 92.88 331 LEU A O 1
ATOM 2461 N N . THR A 1 332 ? 1.568 -24.156 -14.828 1 93.81 332 THR A N 1
ATOM 2462 C CA . THR A 1 332 ? 1.924 -23 -14.008 1 93.81 332 THR A CA 1
ATOM 2463 C C . THR A 1 332 ? 1.294 -21.719 -14.555 1 93.81 332 THR A C 1
ATOM 2465 O O . THR A 1 332 ? 0.763 -20.906 -13.797 1 93.81 332 THR A O 1
ATOM 2468 N N . ALA A 1 333 ? 1.357 -21.547 -15.859 1 93.94 333 ALA A N 1
ATOM 2469 C CA . ALA A 1 333 ? 0.759 -20.375 -16.484 1 93.94 333 ALA A CA 1
ATOM 2470 C C . ALA A 1 333 ? -0.746 -20.328 -16.234 1 93.94 333 ALA A C 1
ATOM 2472 O O . ALA A 1 333 ? -1.293 -19.266 -15.914 1 93.94 333 ALA A O 1
ATOM 2473 N N . VAL A 1 334 ? -1.378 -21.422 -16.344 1 94.38 334 VAL A N 1
ATOM 2474 C CA . VAL A 1 334 ? -2.82 -21.5 -16.141 1 94.38 334 VAL A CA 1
ATOM 2475 C C . VAL A 1 334 ? -3.148 -21.219 -14.68 1 94.38 334 VAL A C 1
ATOM 2477 O O . VAL A 1 334 ? -4.105 -20.5 -14.375 1 94.38 334 VAL A O 1
ATOM 2480 N N . GLU A 1 335 ? -2.414 -21.812 -13.844 1 94.25 335 GLU A N 1
ATOM 2481 C CA . GLU A 1 335 ? -2.631 -21.578 -12.414 1 94.25 335 GLU A CA 1
ATOM 2482 C C . GLU A 1 335 ? -2.404 -20.125 -12.055 1 94.25 335 GLU A C 1
ATOM 2484 O O . GLU A 1 335 ? -3.197 -19.531 -11.32 1 94.25 335 GLU A O 1
ATOM 2489 N N . PHE A 1 336 ? -1.366 -19.531 -12.547 1 93.25 336 PHE A N 1
ATOM 2490 C CA . PHE A 1 336 ? -1.042 -18.141 -12.289 1 93.25 336 PHE A CA 1
ATOM 2491 C C . PHE A 1 336 ? -2.145 -17.219 -12.797 1 93.25 336 PHE A C 1
ATOM 2493 O O . PHE A 1 336 ? -2.652 -16.375 -12.055 1 93.25 336 PHE A O 1
ATOM 2500 N N . LEU A 1 337 ? -2.467 -17.359 -14.031 1 94.56 337 LEU A N 1
ATOM 2501 C CA . LEU A 1 337 ? -3.488 -16.516 -14.633 1 94.56 337 LEU A CA 1
ATOM 2502 C C . LEU A 1 337 ? -4.859 -16.797 -14.039 1 94.56 337 LEU A C 1
ATOM 2504 O O . LEU A 1 337 ? -5.633 -15.875 -13.766 1 94.56 337 LEU A O 1
ATOM 2508 N N . GLY A 1 338 ? -5.137 -18.109 -13.859 1 94.5 338 GLY A N 1
ATOM 2509 C CA . GLY A 1 338 ? -6.41 -18.484 -13.273 1 94.5 338 GLY A CA 1
ATOM 2510 C C . GLY A 1 338 ? -6.602 -17.938 -11.867 1 94.5 338 GLY A C 1
ATOM 2511 O O . GLY A 1 338 ? -7.637 -17.344 -11.562 1 94.5 338 GLY A O 1
ATOM 2512 N N . PHE A 1 339 ? -5.605 -18.094 -11.047 1 92.44 339 PHE A N 1
ATOM 2513 C CA . PHE A 1 339 ? -5.656 -17.578 -9.68 1 92.44 339 PHE A CA 1
ATOM 2514 C C . PHE A 1 339 ? -5.797 -16.062 -9.672 1 92.44 339 PHE A C 1
ATOM 2516 O O . PHE A 1 339 ? -6.562 -15.508 -8.891 1 92.44 339 PHE A O 1
ATOM 2523 N N . SER A 1 340 ? -5.035 -15.422 -10.469 1 93.88 340 SER A N 1
ATOM 2524 C CA . SER A 1 340 ? -5.098 -13.969 -10.555 1 93.88 340 SER A CA 1
ATOM 2525 C C . SER A 1 340 ? -6.488 -13.5 -10.969 1 93.88 340 SER A C 1
ATOM 2527 O O . SER A 1 340 ? -7.027 -12.547 -10.398 1 93.88 340 SER A O 1
ATOM 2529 N N . LEU A 1 341 ? -7.059 -14.148 -11.938 1 95.12 341 LEU A N 1
ATOM 2530 C CA . LEU A 1 341 ? -8.383 -13.797 -12.43 1 95.12 341 LEU A CA 1
ATOM 2531 C C . LEU A 1 341 ? -9.438 -14 -11.352 1 95.12 341 LEU A C 1
ATOM 2533 O O . LEU A 1 341 ? -10.25 -13.109 -11.086 1 95.12 341 LEU A O 1
ATOM 2537 N N . LEU A 1 342 ? -9.398 -15.109 -10.727 1 93.75 342 LEU A N 1
ATOM 2538 C CA . LEU A 1 342 ? -10.43 -15.453 -9.75 1 93.75 342 LEU A CA 1
ATOM 2539 C C . LEU A 1 342 ? -10.289 -14.602 -8.492 1 93.75 342 LEU A C 1
ATOM 2541 O O . LEU A 1 342 ? -11.289 -14.164 -7.918 1 93.75 342 LEU A O 1
ATOM 2545 N N . LEU A 1 343 ? -9.055 -14.328 -8.102 1 94.69 343 LEU A N 1
ATOM 2546 C CA . LEU A 1 343 ? -8.82 -13.453 -6.957 1 94.69 343 LEU A CA 1
ATOM 2547 C C . LEU A 1 343 ? -9.266 -12.031 -7.258 1 94.69 343 LEU A C 1
ATOM 2549 O O . LEU A 1 343 ? -9.898 -11.383 -6.418 1 94.69 343 LEU A O 1
ATOM 2553 N N . THR A 1 344 ? -8.938 -11.586 -8.438 1 95.44 344 THR A N 1
ATOM 2554 C CA . THR A 1 344 ? -9.352 -10.25 -8.844 1 95.44 344 THR A CA 1
ATOM 2555 C C . THR A 1 344 ? -10.875 -10.148 -8.891 1 95.44 344 THR A C 1
ATOM 2557 O O . THR A 1 344 ? -11.445 -9.141 -8.461 1 95.44 344 THR A O 1
ATOM 2560 N N . TRP A 1 345 ? -11.492 -11.117 -9.391 1 96.44 345 TRP A N 1
ATOM 2561 C CA . TRP A 1 345 ? -12.953 -11.133 -9.422 1 96.44 345 TRP A CA 1
ATOM 2562 C C . TRP A 1 345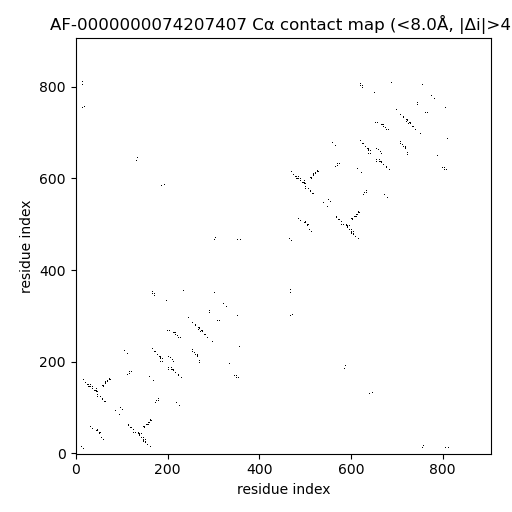 ? -13.523 -11.047 -8.016 1 96.44 345 TRP A C 1
ATOM 2564 O O . TRP A 1 345 ? -14.469 -10.297 -7.766 1 96.44 345 TRP A O 1
ATOM 2574 N N . LEU A 1 346 ? -12.984 -11.859 -7.113 1 96.5 346 LEU A N 1
ATOM 2575 C CA . LEU A 1 346 ? -13.453 -11.836 -5.73 1 96.5 346 LEU A CA 1
ATOM 2576 C C . LEU A 1 346 ? -13.336 -10.438 -5.141 1 96.5 346 LEU A C 1
ATOM 2578 O O . LEU A 1 346 ? -14.258 -9.953 -4.48 1 96.5 346 LEU A O 1
ATOM 2582 N N . PHE A 1 347 ? -12.25 -9.828 -5.395 1 95.56 347 PHE A N 1
ATOM 2583 C CA . PHE A 1 347 ? -12.008 -8.469 -4.93 1 95.56 347 PHE A CA 1
ATOM 2584 C C . PHE A 1 347 ? -13.039 -7.508 -5.504 1 95.56 347 PHE A C 1
ATOM 2586 O O . PHE A 1 347 ? -13.609 -6.695 -4.773 1 95.56 347 PHE A O 1
ATOM 2593 N N . LEU A 1 348 ? -13.297 -7.566 -6.773 1 94.62 348 LEU A N 1
ATOM 2594 C CA . LEU A 1 348 ? -14.266 -6.699 -7.434 1 94.62 348 LEU A CA 1
ATOM 2595 C C . LEU A 1 348 ? -15.672 -6.973 -6.93 1 94.62 348 LEU A C 1
ATOM 2597 O O . LEU A 1 348 ? -16.469 -6.047 -6.781 1 94.62 348 LEU A O 1
ATOM 2601 N N . PHE A 1 349 ? -15.992 -8.242 -6.75 1 96.25 349 PHE A N 1
ATOM 2602 C CA . PHE A 1 349 ? -17.297 -8.625 -6.215 1 96.25 349 PHE A CA 1
ATOM 2603 C C . PHE A 1 349 ? -17.547 -7.945 -4.875 1 96.25 349 PHE A C 1
ATOM 2605 O O . PHE A 1 349 ? -18.594 -7.32 -4.68 1 96.25 349 PHE A O 1
ATOM 2612 N N . VAL A 1 350 ? -16.562 -7.977 -3.963 1 96.19 350 VAL A N 1
ATOM 2613 C CA . VAL A 1 350 ? -16.688 -7.418 -2.621 1 96.19 350 VAL A CA 1
ATOM 2614 C C . VAL A 1 350 ? -16.828 -5.902 -2.701 1 96.19 350 VAL A C 1
ATOM 2616 O O . VAL A 1 350 ? -17.688 -5.316 -2.025 1 96.19 350 VAL A O 1
ATOM 2619 N N . ARG A 1 351 ? -16.062 -5.309 -3.514 1 94.31 351 ARG A N 1
ATOM 2620 C CA . ARG A 1 351 ? -16.109 -3.857 -3.65 1 94.31 351 ARG A CA 1
ATOM 2621 C C . ARG A 1 351 ? -17.438 -3.406 -4.23 1 94.31 351 ARG A C 1
ATOM 2623 O O . ARG A 1 351 ? -17.984 -2.381 -3.82 1 94.31 351 ARG A O 1
ATOM 2630 N N . THR A 1 352 ? -17.938 -4.156 -5.215 1 94.06 352 THR A N 1
ATOM 2631 C CA . THR A 1 352 ? -19.203 -3.824 -5.836 1 94.06 352 THR A CA 1
ATOM 2632 C C . THR A 1 352 ? -20.344 -3.953 -4.828 1 94.06 352 THR A C 1
ATOM 2634 O O . THR A 1 352 ? -21.234 -3.1 -4.773 1 94.06 352 THR A O 1
ATOM 2637 N N . VAL A 1 353 ? -20.312 -4.996 -4.059 1 93.88 353 VAL A N 1
ATOM 2638 C CA . VAL A 1 353 ? -21.328 -5.191 -3.021 1 93.88 353 VAL A CA 1
ATOM 2639 C C . VAL A 1 353 ? -21.281 -4.023 -2.037 1 93.88 353 VAL A C 1
ATOM 2641 O O . VAL A 1 353 ? -22.328 -3.455 -1.695 1 93.88 353 VAL A O 1
ATOM 2644 N N . ALA A 1 354 ? -20.109 -3.646 -1.618 1 93.19 354 ALA A N 1
ATOM 2645 C CA . ALA A 1 354 ? -19.938 -2.555 -0.663 1 93.19 354 ALA A CA 1
ATOM 2646 C C . ALA A 1 354 ? -20.469 -1.241 -1.235 1 93.19 354 ALA A C 1
ATOM 2648 O O . ALA A 1 354 ? -21.156 -0.489 -0.544 1 93.19 354 ALA A O 1
ATOM 2649 N N . ALA A 1 355 ? -20.156 -0.992 -2.492 1 91.75 355 ALA A N 1
ATOM 2650 C CA . ALA A 1 355 ? -20.609 0.229 -3.15 1 91.75 355 ALA A CA 1
ATOM 2651 C C . ALA A 1 355 ? -22.125 0.242 -3.287 1 91.75 355 ALA A C 1
ATOM 2653 O O . ALA A 1 355 ? -22.766 1.274 -3.07 1 91.75 355 ALA A O 1
ATOM 2654 N N . TRP A 1 356 ? -22.641 -0.856 -3.65 1 91.5 356 TRP A N 1
ATOM 2655 C CA . TRP A 1 356 ? -24.094 -0.992 -3.84 1 91.5 356 TRP A CA 1
ATOM 2656 C C . TRP A 1 356 ? -24.828 -0.752 -2.531 1 91.5 356 TRP A C 1
ATOM 2658 O O . TRP A 1 356 ? -25.828 -0.031 -2.504 1 91.5 356 TRP A O 1
ATOM 2668 N N . ILE A 1 357 ? -24.359 -1.288 -1.494 1 89.81 357 ILE A N 1
ATOM 2669 C CA . ILE A 1 357 ? -24.984 -1.135 -0.186 1 89.81 357 ILE A CA 1
ATOM 2670 C C . ILE A 1 357 ? -24.891 0.323 0.26 1 89.81 357 ILE A C 1
ATOM 2672 O O . ILE A 1 357 ? -25.859 0.867 0.819 1 89.81 357 ILE A O 1
ATOM 2676 N N . GLN A 1 358 ? -23.812 0.908 0.079 1 88.06 358 GLN A N 1
ATOM 2677 C CA . GLN A 1 358 ? -23.609 2.305 0.454 1 88.06 358 GLN A CA 1
ATOM 2678 C C . GLN A 1 358 ? -24.609 3.211 -0.276 1 88.06 358 GLN A C 1
ATOM 2680 O O . GLN A 1 358 ? -25.188 4.109 0.328 1 88.06 358 GLN A O 1
ATOM 2685 N N . ASP A 1 359 ? -24.75 3.006 -1.574 1 89.56 359 ASP A N 1
ATOM 2686 C CA . ASP A 1 359 ? -25.688 3.807 -2.357 1 89.56 359 ASP A CA 1
ATOM 2687 C C . ASP A 1 359 ? -27.125 3.555 -1.916 1 89.56 359 ASP A C 1
ATOM 2689 O O . ASP A 1 359 ? -27.938 4.48 -1.876 1 89.56 359 ASP A O 1
ATOM 2693 N N . ASP A 1 360 ? -27.422 2.357 -1.593 1 85.5 360 ASP A N 1
ATOM 2694 C CA . ASP A 1 360 ? -28.766 2.008 -1.131 1 85.5 360 ASP A CA 1
ATOM 2695 C C . ASP A 1 360 ? -29.078 2.686 0.2 1 85.5 360 ASP A C 1
ATOM 2697 O O . ASP A 1 360 ? -30.203 3.15 0.414 1 85.5 360 ASP A O 1
ATOM 2701 N N . ARG A 1 361 ? -28.141 2.783 1.072 1 82.75 361 ARG A N 1
ATOM 2702 C CA . ARG A 1 361 ? -28.312 3.461 2.354 1 82.75 361 ARG A CA 1
ATOM 2703 C C . ARG A 1 361 ? -28.5 4.961 2.16 1 82.75 361 ARG A C 1
ATOM 2705 O O . ARG A 1 361 ? -29.297 5.586 2.875 1 82.75 361 ARG A O 1
ATOM 2712 N N . ALA A 1 362 ? -27.828 5.527 1.294 1 81.44 362 ALA A N 1
ATOM 2713 C CA . ALA A 1 362 ? -27.938 6.957 1.02 1 81.44 362 ALA A CA 1
ATOM 2714 C C . ALA A 1 362 ? -29.312 7.305 0.454 1 81.44 362 ALA A C 1
ATOM 2716 O O . ALA A 1 362 ? -29.875 8.359 0.767 1 81.44 362 ALA A O 1
ATOM 2717 N N . ASP A 1 363 ? -29.828 6.488 -0.317 1 78.88 363 ASP A N 1
ATOM 2718 C CA . ASP A 1 363 ? -31.156 6.691 -0.908 1 78.88 363 ASP A CA 1
ATOM 2719 C C . ASP A 1 363 ? -32.25 6.586 0.148 1 78.88 363 ASP A C 1
ATOM 2721 O O . ASP A 1 363 ? -33.25 7.316 0.098 1 78.88 363 ASP A O 1
ATOM 2725 N N . GLU A 1 364 ? -32.125 5.75 1.043 1 74.94 364 GLU A N 1
ATOM 2726 C CA . GLU A 1 364 ? -33.062 5.617 2.131 1 74.94 364 GLU A CA 1
ATOM 2727 C C . GLU A 1 364 ? -33.062 6.852 3.027 1 74.94 364 GLU A C 1
ATOM 2729 O O . GLU A 1 364 ? -34.125 7.277 3.508 1 74.94 364 GLU A O 1
ATOM 2734 N N . GLY A 1 365 ? -31.875 7.34 3.295 1 65.75 365 GLY A N 1
ATOM 2735 C CA . GLY A 1 365 ? -31.781 8.531 4.117 1 65.75 365 GLY A CA 1
ATOM 2736 C C . GLY A 1 365 ? -32.438 9.75 3.484 1 65.75 365 GLY A C 1
ATOM 2737 O O . GLY A 1 365 ? -33.062 10.562 4.176 1 65.75 365 GLY A O 1
ATOM 2738 N N . THR A 1 366 ? -32.406 9.875 2.234 1 65.81 366 THR A N 1
ATOM 2739 C CA . THR A 1 366 ? -33 11 1.517 1 65.81 366 THR A CA 1
ATOM 2740 C C . THR A 1 366 ? -34.5 10.797 1.364 1 65.81 366 THR A C 1
ATOM 2742 O O . THR A 1 366 ? -35.281 11.766 1.389 1 65.81 366 THR A O 1
ATOM 2745 N N . GLY A 1 367 ? -34.969 9.594 1.179 1 61.97 367 GLY A N 1
ATOM 2746 C CA . GLY A 1 367 ? -36.375 9.305 1.062 1 61.97 367 GLY A CA 1
ATOM 2747 C C . GLY A 1 367 ? -37.156 9.547 2.346 1 61.97 367 GLY A C 1
ATOM 2748 O O . GLY A 1 367 ? -38.281 10.016 2.314 1 61.97 367 GLY A O 1
ATOM 2749 N N . SER A 1 368 ? -36.656 9.211 3.414 1 56.28 368 SER A N 1
ATOM 2750 C CA . SER A 1 368 ? -37.312 9.43 4.703 1 56.28 368 SER A CA 1
ATOM 2751 C C . SER A 1 368 ? -37.406 10.922 5.023 1 56.28 368 SER A C 1
ATOM 2753 O O . SER A 1 368 ? -38.344 11.352 5.676 1 56.28 368 SER A O 1
ATOM 2755 N N . ALA A 1 369 ? -36.562 11.719 4.535 1 53.47 369 ALA A N 1
ATOM 2756 C CA . ALA A 1 369 ? -36.594 13.156 4.77 1 53.47 369 ALA A CA 1
ATOM 2757 C C . ALA A 1 369 ? -37.719 13.828 3.949 1 53.47 369 ALA A C 1
ATOM 2759 O O . ALA A 1 369 ? -38.312 14.797 4.398 1 53.47 369 ALA A O 1
ATOM 2760 N N . VAL A 1 370 ? -38.156 13.391 2.83 1 54.16 370 VAL A N 1
ATOM 2761 C CA . VAL A 1 370 ? -39.188 13.945 1.971 1 54.16 370 VAL A CA 1
ATOM 2762 C C . VAL A 1 370 ? -40.562 13.508 2.469 1 54.16 370 VAL A C 1
ATOM 2764 O O . VAL A 1 370 ? -41.562 14.18 2.234 1 54.16 370 VAL A O 1
ATOM 2767 N N . GLY A 1 371 ? -40.719 12.398 3.086 1 49.34 371 GLY A N 1
ATOM 2768 C CA . GLY A 1 371 ? -42 11.922 3.557 1 49.34 371 GLY A CA 1
ATOM 2769 C C . GLY A 1 371 ? -42.562 12.742 4.699 1 49.34 371 GLY A C 1
ATOM 2770 O O . GLY A 1 371 ? -43.75 12.641 5.02 1 49.34 371 GLY A O 1
ATOM 2771 N N . VAL A 1 372 ? -41.719 13.398 5.359 1 48.72 372 VAL A N 1
ATOM 2772 C CA . VAL A 1 372 ? -42.25 14.102 6.52 1 48.72 372 VAL A CA 1
ATOM 2773 C C . VAL A 1 372 ? -42.844 15.453 6.09 1 48.72 372 VAL A C 1
ATOM 2775 O O . VAL A 1 372 ? -43.594 16.078 6.836 1 48.72 372 VAL A O 1
ATOM 2778 N N . GLY A 1 373 ? -42.562 15.992 4.914 1 42.66 373 GLY A N 1
ATOM 2779 C CA . GLY A 1 373 ? -43 17.344 4.598 1 42.66 373 GLY A CA 1
ATOM 2780 C C . GLY A 1 373 ? -44.438 17.391 4.086 1 42.66 373 GLY A C 1
ATOM 2781 O O . GLY A 1 373 ? -45 18.469 3.957 1 42.66 373 GLY A O 1
ATOM 2782 N N . THR A 1 374 ? -44.781 16.484 3.297 1 43.06 374 THR A N 1
ATOM 2783 C CA . THR A 1 374 ? -46.125 16.703 2.703 1 43.06 374 THR A CA 1
ATOM 2784 C C . THR A 1 374 ? -47.219 16.125 3.592 1 43.06 374 THR A C 1
ATOM 2786 O O . THR A 1 374 ? -48.094 15.398 3.113 1 43.06 374 THR A O 1
ATOM 2789 N N . GLY A 1 375 ? -46.906 15.945 4.863 1 37.25 375 GLY A N 1
ATOM 2790 C CA . GLY A 1 375 ? -48.094 15.578 5.633 1 37.25 375 GLY A CA 1
ATOM 2791 C C . GLY A 1 375 ? -49.156 16.656 5.641 1 37.25 375 GLY A C 1
ATOM 2792 O O . GLY A 1 375 ? -48.938 17.766 6.102 1 37.25 375 GLY A O 1
ATOM 2793 N N . ALA A 1 376 ? -50.125 16.703 4.648 1 40.12 376 ALA A N 1
ATOM 2794 C CA . ALA A 1 376 ? -51.344 17.516 4.656 1 40.12 376 ALA A CA 1
ATOM 2795 C C . ALA A 1 376 ? -51.938 17.594 6.059 1 40.12 376 ALA A C 1
ATOM 2797 O O . ALA A 1 376 ? -51.875 16.625 6.816 1 40.12 376 ALA A O 1
ATOM 2798 N N . PRO A 1 377 ? -52.344 18.734 6.555 1 36.66 377 PRO A N 1
ATOM 2799 C CA . PRO A 1 377 ? -53.031 18.891 7.84 1 36.66 377 PRO A CA 1
ATOM 2800 C C . PRO A 1 377 ? -54.219 17.938 7.988 1 36.66 377 PRO A C 1
ATOM 2802 O O . PRO A 1 377 ? -55.031 17.797 7.066 1 36.66 377 PRO A O 1
ATOM 2805 N N . ALA A 1 378 ? -54.125 16.781 8.594 1 35.38 378 ALA A N 1
ATOM 2806 C CA . ALA A 1 378 ? -55.219 15.898 8.945 1 35.38 378 ALA A CA 1
ATOM 2807 C C . ALA A 1 378 ? -56.438 16.688 9.438 1 35.38 378 ALA A C 1
ATOM 2809 O O . ALA A 1 378 ? -56.344 17.438 10.414 1 35.38 378 ALA A O 1
ATOM 2810 N N . GLN A 1 379 ? -57.375 17.203 8.633 1 32.56 379 GLN A N 1
ATOM 2811 C CA . GLN A 1 379 ? -58.656 17.688 9.078 1 32.56 379 GLN A CA 1
ATOM 2812 C C . GLN A 1 379 ? -59.25 16.781 10.164 1 32.56 379 GLN A C 1
ATOM 2814 O O . GLN A 1 379 ? -59.281 15.555 10.008 1 32.56 379 GLN A O 1
ATOM 2819 N N . VAL A 1 380 ? -59.375 17.266 11.414 1 32.09 380 VAL A N 1
ATOM 2820 C CA . VAL A 1 380 ? -59.938 16.75 12.648 1 32.09 380 VAL A CA 1
ATOM 2821 C C . VAL A 1 380 ? -61.375 16.25 12.383 1 32.09 380 VAL A C 1
ATOM 2823 O O . VAL A 1 380 ? -62.281 17.062 12.227 1 32.09 380 VAL A O 1
ATOM 2826 N N . ALA A 1 381 ? -61.719 15.578 11.25 1 28.44 381 ALA A N 1
ATOM 2827 C CA . ALA A 1 381 ? -63.062 15.023 11.188 1 28.44 381 ALA A CA 1
ATOM 2828 C C . ALA A 1 381 ? -63.438 14.328 12.492 1 28.44 381 ALA A C 1
ATOM 2830 O O . ALA A 1 381 ? -62.844 13.312 12.852 1 28.44 381 ALA A O 1
ATOM 2831 N N . GLY A 1 382 ? -63.875 15.047 13.625 1 25.55 382 GLY A N 1
ATOM 2832 C CA . GLY A 1 382 ? -64.312 14.789 14.984 1 25.55 382 GLY A CA 1
ATOM 2833 C C . GLY A 1 382 ? -65.25 13.602 15.078 1 25.55 382 GLY A C 1
ATOM 2834 O O . GLY A 1 382 ? -65.25 12.898 16.094 1 25.55 382 GLY A O 1
ATOM 2835 N N . GLN A 1 383 ? -66.5 13.859 14.391 1 24.3 383 GLN A N 1
ATOM 2836 C CA . GLN A 1 383 ? -67.688 13.477 15.078 1 24.3 383 GLN A CA 1
ATOM 2837 C C . GLN A 1 383 ? -67.75 11.961 15.273 1 24.3 383 GLN A C 1
ATOM 2839 O O . GLN A 1 383 ? -68.125 11.484 16.359 1 24.3 383 GLN A O 1
ATOM 2844 N N . GLU A 1 384 ? -68.375 11.375 14.203 1 25.14 384 GLU A N 1
ATOM 2845 C CA . GLU A 1 384 ? -69.438 10.352 14.352 1 25.14 384 GLU A CA 1
ATOM 2846 C C . GLU A 1 384 ? -68.812 9.008 14.75 1 25.14 384 GLU A C 1
ATOM 2848 O O . GLU A 1 384 ? -69.562 8.031 14.961 1 25.14 384 GLU A O 1
ATOM 2853 N N . ALA A 1 385 ? -67.625 8.844 14.336 1 27.48 385 ALA A N 1
ATOM 2854 C CA . ALA A 1 385 ? -67.312 7.43 14.164 1 27.48 385 ALA A CA 1
ATOM 2855 C C . ALA A 1 385 ? -67.25 6.711 15.508 1 27.48 385 ALA A C 1
ATOM 2857 O O . ALA A 1 385 ? -66.188 6.5 16.078 1 27.48 385 ALA A O 1
ATOM 2858 N N . LEU A 1 386 ? -68 7.402 16.531 1 24.31 386 LEU A N 1
ATOM 2859 C CA . LEU A 1 386 ? -67.938 6.863 17.875 1 24.31 386 LEU A CA 1
ATOM 2860 C C . LEU A 1 386 ? -68.125 5.352 17.875 1 24.31 386 LEU A C 1
ATOM 2862 O O . LEU A 1 386 ? -67.562 4.641 18.703 1 24.31 386 LEU A O 1
ATOM 2866 N N . GLN A 1 387 ? -69.312 5.027 17.312 1 22.88 387 GLN A N 1
ATOM 2867 C CA . GLN A 1 387 ? -70.125 4.039 18.047 1 22.88 387 GLN A CA 1
ATOM 2868 C C . GLN A 1 387 ? -69.5 2.645 17.891 1 22.88 387 GLN A C 1
ATOM 2870 O O . GLN A 1 387 ? -70 1.684 18.484 1 22.88 387 GLN A O 1
ATOM 2875 N N . ARG A 1 388 ? -69.062 2.387 16.688 1 24.58 388 ARG A N 1
ATOM 2876 C CA . ARG A 1 388 ? -69.375 0.98 16.438 1 24.58 388 ARG A CA 1
ATOM 2877 C C . ARG A 1 388 ? -68.625 0.082 17.438 1 24.58 388 ARG A C 1
ATOM 2879 O O . ARG A 1 388 ? -67.5 0.335 17.781 1 24.58 388 ARG A O 1
ATOM 2886 N N . PRO A 1 389 ? -69.438 -0.741 18.25 1 23.02 389 PRO A N 1
ATOM 2887 C CA . PRO A 1 389 ? -69 -1.623 19.328 1 23.02 389 PRO A CA 1
ATOM 2888 C C . PRO A 1 389 ? -67.938 -2.619 18.875 1 23.02 389 PRO A C 1
ATOM 2890 O O . PRO A 1 389 ? -68.062 -3.273 17.844 1 23.02 389 PRO A O 1
ATOM 2893 N N . VAL A 1 390 ? -66.688 -2.129 18.734 1 24.8 390 VAL A N 1
ATOM 2894 C CA . VAL A 1 390 ? -65.688 -3.086 18.281 1 24.8 390 VAL A CA 1
ATOM 2895 C C . VAL A 1 390 ? -65.875 -4.402 19.047 1 24.8 390 VAL A C 1
ATOM 2897 O O . VAL A 1 390 ? -65.688 -4.449 20.266 1 24.8 390 VAL A O 1
ATOM 2900 N N . GLU A 1 391 ? -66.938 -5.137 18.703 1 21.61 391 GLU A N 1
ATOM 2901 C CA . GLU A 1 391 ? -67.062 -6.477 19.266 1 21.61 391 GLU A CA 1
ATOM 2902 C C . GLU A 1 391 ? -65.75 -7.215 19.266 1 21.61 391 GLU A C 1
ATOM 2904 O O . GLU A 1 391 ? -65.125 -7.355 18.234 1 21.61 391 GLU A O 1
ATOM 2909 N N . LEU A 1 392 ? -65 -6.945 20.312 1 21.77 392 LEU A N 1
ATOM 2910 C CA . LEU A 1 392 ? -63.781 -7.625 20.656 1 21.77 392 LEU A CA 1
ATOM 2911 C C . LEU A 1 392 ? -63.906 -9.133 20.469 1 21.77 392 LEU A C 1
ATOM 2913 O O . LEU A 1 392 ? -64.562 -9.805 21.25 1 21.77 392 LEU A O 1
ATOM 2917 N N . ASP A 1 393 ? -64.562 -9.57 19.328 1 19.92 393 ASP A N 1
ATOM 2918 C CA . ASP A 1 393 ? -64.688 -11.023 19.281 1 19.92 393 ASP A CA 1
ATOM 2919 C C . ASP A 1 393 ? -63.344 -11.695 19.609 1 19.92 393 ASP A C 1
ATOM 2921 O O . ASP A 1 393 ? -62.344 -11.5 18.891 1 19.92 393 ASP A O 1
ATOM 2925 N N . VAL A 1 394 ? -63.125 -11.828 20.859 1 21.88 394 VAL A N 1
ATOM 2926 C CA . VAL A 1 394 ? -62.031 -12.531 21.531 1 21.88 394 VAL A CA 1
ATOM 2927 C C . VAL A 1 394 ? -61.875 -13.93 20.922 1 21.88 394 VAL A C 1
ATOM 2929 O O . VAL A 1 394 ? -61.219 -14.789 21.516 1 21.88 394 VAL A O 1
ATOM 2932 N N . ALA A 1 395 ? -62.438 -14.188 19.75 1 20.22 395 ALA A N 1
ATOM 2933 C CA . ALA A 1 395 ? -62.438 -15.633 19.531 1 20.22 395 ALA A CA 1
ATOM 2934 C C . ALA A 1 395 ? -61.062 -16.219 19.766 1 20.22 395 ALA A C 1
ATOM 2936 O O . ALA A 1 395 ? -60.094 -15.797 19.141 1 20.22 395 ALA A O 1
ATOM 2937 N N . VAL A 1 396 ? -60.875 -16.703 21.016 1 20.38 396 VAL A N 1
ATOM 2938 C CA . VAL A 1 396 ? -59.75 -17.438 21.625 1 20.38 396 VAL A CA 1
ATOM 2939 C C . VAL A 1 396 ? -59.344 -18.578 20.703 1 20.38 396 VAL A C 1
ATOM 2941 O O . VAL A 1 396 ? -60.062 -19.578 20.547 1 20.38 396 VAL A O 1
ATOM 2944 N N . LEU A 1 397 ? -59.25 -18.312 19.375 1 20.02 397 LEU A N 1
ATOM 2945 C CA . LEU A 1 397 ? -59 -19.547 18.656 1 20.02 397 LEU A CA 1
ATOM 2946 C C . LEU A 1 397 ? -57.875 -20.344 19.312 1 20.02 397 LEU A C 1
ATOM 2948 O O . LEU A 1 397 ? -56.719 -19.922 19.312 1 20.02 397 LEU A O 1
ATOM 2952 N N . VAL A 1 398 ? -58.219 -21.031 20.422 1 19.23 398 VAL A N 1
ATOM 2953 C CA . VAL A 1 398 ? -57.375 -21.906 21.234 1 19.23 398 VAL A CA 1
ATOM 2954 C C . VAL A 1 398 ? -56.656 -22.922 20.328 1 19.23 398 VAL A C 1
ATOM 2956 O O . VAL A 1 398 ? -55.812 -23.688 20.781 1 19.23 398 VAL A O 1
ATOM 2959 N N . ASP A 1 399 ? -57.062 -23.094 19.062 1 19.92 399 ASP A N 1
ATOM 2960 C CA . ASP A 1 399 ? -56.875 -24.516 18.797 1 19.92 399 ASP A CA 1
ATOM 2961 C C . ASP A 1 399 ? -55.438 -24.938 19.047 1 19.92 399 ASP A C 1
ATOM 2963 O O . ASP A 1 399 ? -54.5 -24.375 18.469 1 19.92 399 ASP A O 1
ATOM 2967 N N . GLU A 1 400 ? -55.281 -25.656 20.156 1 19.8 400 GLU A N 1
ATOM 2968 C CA . GLU A 1 400 ? -54.125 -26.109 20.938 1 19.8 400 GLU A CA 1
ATOM 2969 C C . GLU A 1 400 ? -53.094 -26.797 20.047 1 19.8 400 GLU A C 1
ATOM 2971 O O . GLU A 1 400 ? -51.906 -26.5 20.109 1 19.8 400 GLU A O 1
ATOM 2976 N N . PRO A 1 401 ? -53.406 -28.031 19.531 1 22 401 PRO A N 1
ATOM 2977 C CA . PRO A 1 401 ? -52.594 -29.141 20.031 1 22 401 PRO A CA 1
ATOM 2978 C C . PRO A 1 401 ? -51.219 -29.25 19.328 1 22 401 PRO A C 1
ATOM 2980 O O . PRO A 1 401 ? -51.125 -29 18.125 1 22 401 PRO A O 1
ATOM 2983 N N . VAL A 1 402 ? -50.188 -28.828 19.875 1 20.14 402 VAL A N 1
ATOM 2984 C CA . VAL A 1 402 ? -48.781 -29.016 19.609 1 20.14 402 VAL A CA 1
ATOM 2985 C C . VAL A 1 402 ? -48.531 -30.438 19.094 1 20.14 402 VAL A C 1
ATOM 2987 O O . VAL A 1 402 ? -48.875 -31.422 19.75 1 20.14 402 VAL A O 1
ATOM 2990 N N . ALA A 1 403 ? -48.594 -30.594 17.766 1 19.41 403 ALA A N 1
ATOM 2991 C CA . ALA A 1 403 ? -48.281 -31.797 17.016 1 19.41 403 ALA A CA 1
ATOM 2992 C C . ALA A 1 403 ? -47.062 -32.531 17.594 1 19.41 403 ALA A C 1
ATOM 2994 O O . ALA A 1 403 ? -45.938 -32 17.531 1 19.41 403 ALA A O 1
ATOM 2995 N N . LEU A 1 404 ? -47.156 -33.188 18.781 1 19.38 404 LEU A N 1
ATOM 2996 C CA . LEU A 1 404 ? -46.188 -34 19.453 1 19.38 404 LEU A CA 1
ATOM 2997 C C . LEU A 1 404 ? -45.531 -35 18.484 1 19.38 404 LEU A C 1
ATOM 2999 O O . LEU A 1 404 ? -44.562 -35.688 18.828 1 19.38 404 LEU A O 1
ATOM 3003 N N . GLY A 1 405 ? -46.438 -35.438 17.484 1 18 405 GLY A N 1
ATOM 3004 C CA . GLY A 1 405 ? -46.312 -36.875 17.297 1 18 405 GLY A CA 1
ATOM 3005 C C . GLY A 1 405 ? -44.906 -37.344 17.047 1 18 405 GLY A C 1
ATOM 3006 O O . GLY A 1 405 ? -44.406 -38.25 17.734 1 18 405 GLY A O 1
ATOM 3007 N N . LEU A 1 406 ? -44.594 -37.469 15.727 1 18.14 406 LEU A N 1
ATOM 3008 C CA . LEU A 1 406 ? -44.094 -38.719 15.133 1 18.14 406 LEU A CA 1
ATOM 3009 C C . LEU A 1 406 ? -42.562 -38.781 15.273 1 18.14 406 LEU A C 1
ATOM 3011 O O . LEU A 1 406 ? -41.875 -39.188 14.344 1 18.14 406 LEU A O 1
ATOM 3015 N N . VAL A 1 407 ? -41.938 -38 16.078 1 19.5 407 VAL A N 1
ATOM 3016 C CA . VAL A 1 407 ? -40.5 -38.062 15.945 1 19.5 407 VAL A CA 1
ATOM 3017 C C . VAL A 1 407 ? -40 -39.469 16.172 1 19.5 407 VAL A C 1
ATOM 3019 O O . VAL A 1 407 ? -38.781 -39.719 16.25 1 19.5 407 VAL A O 1
ATOM 3022 N N . GLU A 1 408 ? -41 -40.312 16.766 1 19.36 408 GLU A N 1
ATOM 3023 C CA . GLU A 1 408 ? -40.406 -41.469 17.422 1 19.36 408 GLU A CA 1
ATOM 3024 C C . GLU A 1 408 ? -39.438 -42.188 16.484 1 19.36 408 GLU A C 1
ATOM 3026 O O . GLU A 1 408 ? -38.344 -42.625 16.906 1 19.36 408 GLU A O 1
ATOM 3031 N N . GLU A 1 409 ? -40.031 -42.625 15.359 1 19.42 409 GLU A N 1
ATOM 3032 C CA . GLU A 1 409 ? -39.719 -43.969 14.922 1 19.42 409 GLU A CA 1
ATOM 3033 C C . GLU A 1 409 ? -38.281 -44.094 14.438 1 19.42 409 GLU A C 1
ATOM 3035 O O . GLU A 1 409 ? -37.75 -45.188 14.312 1 19.42 409 GLU A O 1
ATOM 3040 N N . VAL A 1 410 ? -37.75 -43.062 13.844 1 19.27 410 VAL A N 1
ATOM 3041 C CA . VAL A 1 410 ? -36.781 -43.562 12.875 1 19.27 410 VAL A CA 1
ATOM 3042 C C . VAL A 1 410 ? -35.594 -44.156 13.602 1 19.27 410 VAL A C 1
ATOM 3044 O O . VAL A 1 410 ? -34.5 -44.25 13.047 1 19.27 410 VAL A O 1
ATOM 3047 N N . LEU A 1 411 ? -35.656 -44.312 14.961 1 18.36 411 LEU A N 1
ATOM 3048 C CA . LEU A 1 411 ? -34.469 -44.812 15.633 1 18.36 411 LEU A CA 1
ATOM 3049 C C . LEU A 1 411 ? -34.031 -46.125 15.008 1 18.36 411 LEU A C 1
ATOM 3051 O O . LEU A 1 411 ? -32.844 -46.438 15.062 1 18.36 411 LEU A O 1
ATOM 3055 N N . ASP A 1 412 ? -34.938 -47.062 14.844 1 18.3 412 ASP A N 1
ATOM 3056 C CA . ASP A 1 412 ? -34.656 -48.469 15.195 1 18.3 412 ASP A CA 1
ATOM 3057 C C . ASP A 1 412 ? -33.75 -49.125 14.164 1 18.3 412 ASP A C 1
ATOM 3059 O O . ASP A 1 412 ? -33.406 -50.281 14.297 1 18.3 412 ASP A O 1
ATOM 3063 N N . LEU A 1 413 ? -33.844 -48.719 12.898 1 17.2 413 LEU A N 1
ATOM 3064 C CA . LEU A 1 413 ? -33.781 -49.875 12.031 1 17.2 413 LEU A CA 1
ATOM 3065 C C . LEU A 1 413 ? -32.469 -50.625 12.234 1 17.2 413 LEU A C 1
ATOM 3067 O O . LEU A 1 413 ? -32.312 -51.75 11.789 1 17.2 413 LEU A O 1
ATOM 3071 N N . GLY A 1 414 ? -31.266 -49.906 12.266 1 17.25 414 GLY A N 1
ATOM 3072 C CA . GLY A 1 414 ? -30.203 -50.688 11.664 1 17.25 414 GLY A CA 1
ATOM 3073 C C . GLY A 1 414 ? -29.859 -51.938 12.453 1 17.25 414 GLY A C 1
ATOM 3074 O O . GLY A 1 414 ? -28.75 -52.062 12.984 1 17.25 414 GLY A O 1
ATOM 3075 N N . ALA A 1 415 ? -30.734 -52.469 13.273 1 17.75 415 ALA A N 1
ATOM 3076 C CA . ALA A 1 415 ? -30.312 -53.625 14.078 1 17.75 415 ALA A CA 1
ATOM 3077 C C . ALA A 1 415 ? -29.812 -54.75 13.188 1 17.75 415 ALA A C 1
ATOM 3079 O O . ALA A 1 415 ? -29.547 -55.875 13.672 1 17.75 415 ALA A O 1
ATOM 3080 N N . ALA A 1 416 ? -30.141 -54.875 11.914 1 17.06 416 ALA A N 1
ATOM 3081 C CA . ALA A 1 416 ? -30.234 -56.25 11.484 1 17.06 416 ALA A CA 1
ATOM 3082 C C . ALA A 1 416 ? -28.922 -57 11.727 1 17.06 416 ALA A C 1
ATOM 3084 O O . ALA A 1 416 ? -27.859 -56.406 11.773 1 17.06 416 ALA A O 1
ATOM 3085 N N . GLY A 1 417 ? -29.016 -58.375 12 1 16.84 417 GLY A N 1
ATOM 3086 C CA . GLY A 1 417 ? -28.359 -59.625 12.359 1 16.84 417 GLY A CA 1
ATOM 3087 C C . GLY A 1 417 ? -27.266 -60.031 11.383 1 16.84 417 GLY A C 1
ATOM 3088 O O . GLY A 1 417 ? -27.172 -61.188 10.977 1 16.84 417 GLY A O 1
ATOM 3089 N N . ALA A 1 418 ? -26.531 -59.281 10.57 1 16.89 418 ALA A N 1
ATOM 3090 C CA . ALA A 1 418 ? -25.859 -60.219 9.695 1 16.89 418 ALA A CA 1
ATOM 3091 C C . ALA A 1 418 ? -25.203 -61.344 10.5 1 16.89 418 ALA A C 1
ATOM 3093 O O . ALA A 1 418 ? -24.734 -61.125 11.617 1 16.89 418 ALA A O 1
ATOM 3094 N N . GLN A 1 419 ? -25.312 -62.656 9.977 1 15.73 419 GLN A N 1
ATOM 3095 C CA . GLN A 1 419 ? -25.109 -64.125 10.18 1 15.73 419 GLN A CA 1
ATOM 3096 C C . GLN A 1 419 ? -23.656 -64.375 10.531 1 15.73 419 GLN A C 1
ATOM 3098 O O . GLN A 1 419 ? -22.75 -63.656 10.164 1 15.73 419 GLN A O 1
ATOM 3103 N N . ARG A 1 420 ? -23.547 -65.5 11.289 1 17.02 420 ARG A N 1
ATOM 3104 C CA . ARG A 1 420 ? -22.547 -66.25 11.984 1 17.02 420 ARG A CA 1
ATOM 3105 C C . ARG A 1 420 ? -21.562 -66.938 11 1 17.02 420 ARG A C 1
ATOM 3107 O O . ARG A 1 420 ? -20.641 -67.625 11.406 1 17.02 420 ARG A O 1
ATOM 3114 N N . VAL A 1 421 ? -21.328 -66.5 9.727 1 16.33 421 VAL A N 1
ATOM 3115 C CA . VAL A 1 421 ? -20.703 -67.625 9.055 1 16.33 421 VAL A CA 1
ATOM 3116 C C . VAL A 1 421 ? -19.484 -68.062 9.844 1 16.33 421 VAL A C 1
ATOM 3118 O O . VAL A 1 421 ? -18.641 -67.25 10.219 1 16.33 421 VAL A O 1
ATOM 3121 N N . ASP A 1 422 ? -19.5 -69.375 10.227 1 16.09 422 ASP A N 1
ATOM 3122 C CA . ASP A 1 422 ? -18.75 -70.375 10.992 1 16.09 422 ASP A CA 1
ATOM 3123 C C . ASP A 1 422 ? -17.359 -70.562 10.406 1 16.09 422 ASP A C 1
ATOM 3125 O O . ASP A 1 422 ? -16.406 -70.875 11.133 1 16.09 422 ASP A O 1
ATOM 3129 N N . ASP A 1 423 ? -17.203 -70.688 9.062 1 16.44 423 ASP A N 1
ATOM 3130 C CA . ASP A 1 423 ? -16.531 -72 8.766 1 16.44 423 ASP A CA 1
ATOM 3131 C C . ASP A 1 423 ? -15.117 -72 9.328 1 16.44 423 ASP A C 1
ATOM 3133 O O . ASP A 1 423 ? -14.453 -71 9.391 1 16.44 423 ASP A O 1
ATOM 3137 N N . PRO A 1 424 ? -14.68 -73.25 9.641 1 16.77 424 PRO A N 1
ATOM 3138 C CA . PRO A 1 424 ? -13.641 -73.875 10.461 1 16.77 424 PRO A CA 1
ATOM 3139 C C . PRO A 1 424 ? -12.25 -73.75 9.844 1 16.77 424 PRO A C 1
ATOM 3141 O O . PRO A 1 424 ? -11.258 -74.062 10.492 1 16.77 424 PRO A O 1
ATOM 3144 N N . VAL A 1 425 ? -12.172 -73.375 8.508 1 16.72 425 VAL A N 1
ATOM 3145 C CA . VAL A 1 425 ? -11.281 -74.312 7.863 1 16.72 425 VAL A CA 1
ATOM 3146 C C . VAL A 1 425 ? -9.977 -74.438 8.656 1 16.72 425 VAL A C 1
ATOM 3148 O O . VAL A 1 425 ? -9.641 -73.562 9.438 1 16.72 425 VAL A O 1
ATOM 3151 N N . GLY A 1 426 ? -9.109 -75.25 7.941 1 16.41 426 GLY A N 1
ATOM 3152 C CA . GLY A 1 426 ? -8.164 -76.312 8.156 1 16.41 426 GLY A CA 1
ATOM 3153 C C . GLY A 1 426 ? -6.836 -75.875 8.719 1 16.41 426 GLY A C 1
ATOM 3154 O O . GLY A 1 426 ? -6.516 -74.688 8.656 1 16.41 426 GLY A O 1
ATOM 3155 N N . VAL A 1 427 ? -6.145 -76.812 9.195 1 16.48 427 VAL A N 1
ATOM 3156 C CA . VAL A 1 427 ? -5.148 -77.188 10.188 1 16.48 427 VAL A CA 1
ATOM 3157 C C . VAL A 1 427 ? -3.748 -76.938 9.656 1 16.48 427 VAL A C 1
ATOM 3159 O O . VAL A 1 427 ? -2.807 -76.75 10.43 1 16.48 427 VAL A O 1
ATOM 3162 N N . VAL A 1 428 ? -3.518 -76.562 8.352 1 16.52 428 VAL A N 1
ATOM 3163 C CA . VAL A 1 428 ? -2.436 -77.5 8.023 1 16.52 428 VAL A CA 1
ATOM 3164 C C . VAL A 1 428 ? -1.282 -77.312 9.008 1 16.52 428 VAL A C 1
ATOM 3166 O O . VAL A 1 428 ? -1.075 -76.188 9.531 1 16.52 428 VAL A O 1
ATOM 3169 N N . PRO A 1 429 ? -0.436 -78.375 9 1 15.55 429 PRO A N 1
ATOM 3170 C CA . PRO A 1 429 ? 0.462 -79.062 9.898 1 15.55 429 PRO A CA 1
ATOM 3171 C C . PRO A 1 429 ? 1.734 -78.312 10.219 1 15.55 429 PRO A C 1
ATOM 3173 O O . PRO A 1 429 ? 2.037 -77.312 9.562 1 15.55 429 PRO A O 1
ATOM 3176 N N . ARG A 1 430 ? 2.58 -79.188 10.734 1 15.65 430 ARG A N 1
ATOM 3177 C CA . ARG A 1 430 ? 3.629 -79.312 11.75 1 15.65 430 ARG A CA 1
ATOM 3178 C C . ARG A 1 430 ? 4.977 -78.875 11.172 1 15.65 430 ARG A C 1
ATOM 3180 O O . ARG A 1 430 ? 5.91 -78.562 11.922 1 15.65 430 ARG A O 1
ATOM 3187 N N . ASP A 1 431 ? 5.297 -78.938 9.773 1 15.63 431 ASP A N 1
ATOM 3188 C CA . ASP A 1 431 ? 6.465 -79.812 9.672 1 15.63 431 ASP A CA 1
ATOM 3189 C C . ASP A 1 431 ? 7.637 -79.25 10.469 1 15.63 431 ASP A C 1
ATOM 3191 O O . ASP A 1 431 ? 7.812 -78 10.547 1 15.63 431 ASP A O 1
ATOM 3195 N N . PRO A 1 432 ? 8.516 -80.188 11.031 1 16.73 432 PRO A N 1
ATOM 3196 C CA . PRO A 1 432 ? 9.5 -80.438 12.086 1 16.73 432 PRO A CA 1
ATOM 3197 C C . PRO A 1 432 ? 10.82 -79.75 11.852 1 16.73 432 PRO A C 1
ATOM 3199 O O . PRO A 1 432 ? 11.344 -79.062 12.758 1 16.73 432 PRO A O 1
ATOM 3202 N N . ASP A 1 433 ? 11.656 -80.375 10.859 1 15.99 433 ASP A N 1
ATOM 3203 C CA . ASP A 1 433 ? 12.914 -81.062 11.188 1 15.99 433 ASP A CA 1
ATOM 3204 C C . ASP A 1 433 ? 14.047 -80.062 11.359 1 15.99 433 ASP A C 1
ATOM 3206 O O . ASP A 1 433 ? 14.656 -80 12.43 1 15.99 433 ASP A O 1
ATOM 3210 N N . VAL A 1 434 ? 15.281 -80.312 10.484 1 16.33 434 VAL A N 1
ATOM 3211 C CA . VAL A 1 434 ? 16.562 -81 10.68 1 16.33 434 VAL A CA 1
ATOM 3212 C C . VAL A 1 434 ? 17.656 -79.938 10.945 1 16.33 434 VAL A C 1
ATOM 3214 O O . VAL A 1 434 ? 17.469 -78.75 10.648 1 16.33 434 VAL A O 1
ATOM 3217 N N . VAL A 1 435 ? 19.062 -80.438 10.781 1 16.88 435 VAL A N 1
ATOM 3218 C CA . VAL A 1 435 ? 20.281 -80.75 11.492 1 16.88 435 VAL A CA 1
ATOM 3219 C C . VAL A 1 435 ? 21.281 -79.562 11.367 1 16.88 435 VAL A C 1
ATOM 3221 O O . VAL A 1 435 ? 21.094 -78.688 10.547 1 16.88 435 VAL A O 1
ATOM 3224 N N . GLY A 1 436 ? 22.688 -80 11.594 1 15.69 436 GLY A N 1
ATOM 3225 C CA . GLY A 1 436 ? 23.953 -79.812 12.273 1 15.69 436 GLY A CA 1
ATOM 3226 C C . GLY A 1 436 ? 24.953 -79 11.469 1 15.69 436 GLY A C 1
ATOM 3227 O O . GLY A 1 436 ? 26 -78.625 11.984 1 15.69 436 GLY A O 1
ATOM 3228 N N . ALA A 1 437 ? 25.047 -79 10.117 1 15.92 437 ALA A N 1
ATOM 3229 C CA . ALA A 1 437 ? 26.359 -79.438 9.664 1 15.92 437 ALA A CA 1
ATOM 3230 C C . ALA A 1 437 ? 27.453 -78.438 10.055 1 15.92 437 ALA A C 1
ATOM 3232 O O . ALA A 1 437 ? 27.156 -77.25 10.305 1 15.92 437 ALA A O 1
ATOM 3233 N N . VAL A 1 438 ? 28.797 -78.812 9.516 1 16.2 438 VAL A N 1
ATOM 3234 C CA . VAL A 1 438 ? 30.203 -79.125 9.805 1 16.2 438 VAL A CA 1
ATOM 3235 C C . VAL A 1 438 ? 31.016 -77.812 9.781 1 16.2 438 VAL A C 1
ATOM 3237 O O . VAL A 1 438 ? 30.594 -76.812 9.211 1 16.2 438 VAL A O 1
ATOM 3240 N N . ASP A 1 439 ? 32.375 -78 10.172 1 15.66 439 ASP A N 1
ATOM 3241 C CA . ASP A 1 439 ? 33.594 -77.562 10.82 1 15.66 439 ASP A CA 1
ATOM 3242 C C . ASP A 1 439 ? 34.406 -76.625 9.914 1 15.66 439 ASP A C 1
ATOM 3244 O O . ASP A 1 439 ? 35.062 -75.688 10.391 1 15.66 439 ASP A O 1
ATOM 3248 N N . GLN A 1 440 ? 34.844 -77.125 8.68 1 14.84 440 GLN A N 1
ATOM 3249 C CA . GLN A 1 440 ? 36.281 -77.438 8.508 1 14.84 440 GLN A CA 1
ATOM 3250 C C . GLN A 1 440 ? 37.062 -76.125 8.375 1 14.84 440 GLN A C 1
ATOM 3252 O O . GLN A 1 440 ? 36.5 -75.062 8.227 1 14.84 440 GLN A O 1
ATOM 3257 N N . GLN A 1 441 ? 38.031 -76.125 7.305 1 14.85 441 GLN A N 1
ATOM 3258 C CA . GLN A 1 441 ? 39.469 -76.25 7.199 1 14.85 441 GLN A CA 1
ATOM 3259 C C . GLN A 1 441 ? 40.188 -74.938 7.09 1 14.85 441 GLN A C 1
ATOM 3261 O O . GLN A 1 441 ? 41.094 -74.625 7.867 1 14.85 441 GLN A O 1
ATOM 3266 N N . HIS A 1 442 ? 40.969 -74.688 5.922 1 14.86 442 HIS A N 1
ATOM 3267 C CA . HIS A 1 442 ? 42.406 -74.75 5.734 1 14.86 442 HIS A CA 1
ATOM 3268 C C . HIS A 1 442 ? 43.062 -73.375 5.926 1 14.86 442 HIS A C 1
ATOM 3270 O O . HIS A 1 442 ? 42.406 -72.375 5.906 1 14.86 442 HIS A O 1
ATOM 3276 N N . ARG A 1 443 ? 44.312 -73.25 5.066 1 15.29 443 ARG A N 1
ATOM 3277 C CA . ARG A 1 443 ? 45.781 -73.125 5.125 1 15.29 443 ARG A CA 1
ATOM 3278 C C . ARG A 1 443 ? 46.25 -71.688 5.062 1 15.29 443 ARG A C 1
ATOM 3280 O O . ARG A 1 443 ? 45.469 -70.812 4.68 1 15.29 443 ARG A O 1
ATOM 3287 N N . ARG A 1 444 ? 47.469 -71.5 4.27 1 15.31 444 ARG A N 1
ATOM 3288 C CA . ARG A 1 444 ? 48.875 -71.188 4.504 1 15.31 444 ARG A CA 1
ATOM 3289 C C . ARG A 1 444 ? 49.219 -69.75 4.086 1 15.31 444 ARG A C 1
ATOM 3291 O O . ARG A 1 444 ? 49.875 -69.062 4.812 1 15.31 444 ARG A O 1
ATOM 3298 N N . GLY A 1 445 ? 49.062 -69.312 2.705 1 15.71 445 GLY A N 1
ATOM 3299 C CA . GLY A 1 445 ? 50.344 -69.062 2.08 1 15.71 445 GLY A CA 1
ATOM 3300 C C . GLY A 1 445 ? 51.031 -67.812 2.514 1 15.71 445 GLY A C 1
ATOM 3301 O O . GLY A 1 445 ? 50.344 -66.812 2.758 1 15.71 445 GLY A O 1
ATOM 3302 N N . ASP A 1 446 ? 52.438 -67.75 2.779 1 16.52 446 ASP A N 1
ATOM 3303 C CA . ASP A 1 446 ? 53.656 -67.125 3.301 1 16.52 446 ASP A CA 1
ATOM 3304 C C . ASP A 1 446 ? 54.125 -65.938 2.43 1 16.52 446 ASP A C 1
ATOM 3306 O O . ASP A 1 446 ? 55 -65.188 2.822 1 16.52 446 ASP A O 1
ATOM 3310 N N . VAL A 1 447 ? 53.844 -65.625 1.197 1 18.56 447 VAL A N 1
ATOM 3311 C CA . VAL A 1 447 ? 55.094 -65.375 0.476 1 18.56 447 VAL A CA 1
ATOM 3312 C C . VAL A 1 447 ? 55.844 -64.25 1.127 1 18.56 447 VAL A C 1
ATOM 3314 O O . VAL A 1 447 ? 55.281 -63.375 1.768 1 18.56 447 VAL A O 1
ATOM 3317 N N . VAL A 1 448 ? 57.219 -64.125 0.636 1 18.77 448 VAL A N 1
ATOM 3318 C CA . VAL A 1 448 ? 58.625 -63.906 0.867 1 18.77 448 VAL A CA 1
ATOM 3319 C C . VAL A 1 448 ? 58.969 -62.438 0.892 1 18.77 448 VAL A C 1
ATOM 3321 O O . VAL A 1 448 ? 58.156 -61.594 0.459 1 18.77 448 VAL A O 1
ATOM 3324 N N . HIS A 1 449 ? 60.2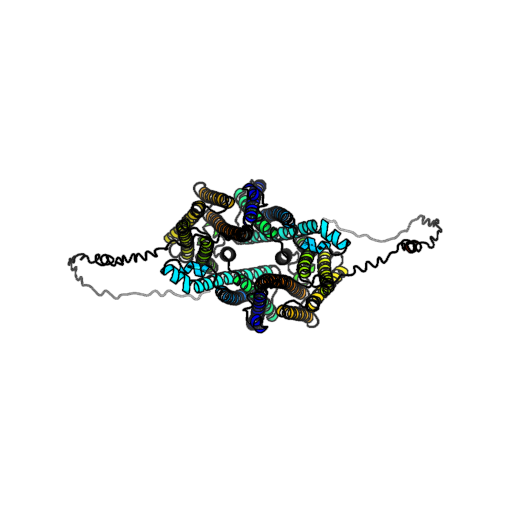19 -62.156 0.281 1 18.97 449 HIS A N 1
ATOM 3325 C CA . HIS A 1 449 ? 61.469 -61.75 0.892 1 18.97 449 HIS A CA 1
ATOM 3326 C C . HIS A 1 449 ? 61.656 -60.25 0.88 1 18.97 449 HIS A C 1
ATOM 3328 O O . HIS A 1 449 ? 61.906 -59.625 1.922 1 18.97 449 HIS A O 1
ATOM 3334 N N . PRO A 1 450 ? 62.281 -59.781 -0.297 1 20.14 450 PRO A N 1
ATOM 3335 C CA . PRO A 1 450 ? 63.688 -59.344 -0.335 1 20.14 450 PRO A CA 1
ATOM 3336 C C . PRO A 1 450 ? 63.812 -57.844 -0.086 1 20.14 450 PRO A C 1
ATOM 3338 O O . PRO A 1 450 ? 62.875 -57.062 -0.261 1 20.14 450 PRO A O 1
ATOM 3341 N N . ALA A 1 451 ? 65.062 -57.438 0.237 1 20.67 451 ALA A N 1
ATOM 3342 C CA . ALA A 1 451 ? 66 -56.438 0.724 1 20.67 451 ALA A CA 1
ATOM 3343 C C . ALA A 1 451 ? 66.188 -55.312 -0.311 1 20.67 451 ALA A C 1
ATOM 3345 O O . ALA A 1 451 ? 66.75 -54.25 -0.001 1 20.67 451 ALA A O 1
ATOM 3346 N N . ASP A 1 452 ? 66.125 -55.781 -1.638 1 19.72 452 ASP A N 1
ATOM 3347 C CA . ASP A 1 452 ? 67.312 -55.344 -2.381 1 19.72 452 ASP A CA 1
ATOM 3348 C C . ASP A 1 452 ? 67.438 -53.844 -2.297 1 19.72 452 ASP A C 1
ATOM 3350 O O . ASP A 1 452 ? 66.5 -53.125 -2.01 1 19.72 452 ASP A O 1
ATOM 3354 N N . GLY A 1 453 ? 68.25 -53.5 -3.393 1 20.34 453 GLY A N 1
ATOM 3355 C CA . GLY A 1 453 ? 69.188 -52.594 -4.047 1 20.34 453 GLY A CA 1
ATOM 3356 C C . GLY A 1 453 ? 68.562 -51.25 -4.406 1 20.34 453 GLY A C 1
ATOM 3357 O O . GLY A 1 453 ? 67.375 -51.188 -4.75 1 20.34 453 GLY A O 1
ATOM 3358 N N . MET B 1 1 ? -42.438 11.961 -8.25 1 33.16 1 MET B N 1
ATOM 3359 C CA . MET B 1 1 ? -41.062 12.258 -8.633 1 33.16 1 MET B CA 1
ATOM 3360 C C . MET B 1 1 ? -40.688 11.469 -9.875 1 33.16 1 MET B C 1
ATOM 3362 O O . MET B 1 1 ? -40.75 10.234 -9.891 1 33.16 1 MET B O 1
ATOM 3366 N N . SER B 1 2 ? -40.594 12.094 -11.055 1 37.09 2 SER B N 1
ATOM 3367 C CA . SER B 1 2 ? -40.594 11.461 -12.375 1 37.09 2 SER B CA 1
ATOM 3368 C C . SER B 1 2 ? -39.344 10.578 -12.555 1 37.09 2 SER B C 1
ATOM 3370 O O . SER B 1 2 ? -38.312 10.836 -11.953 1 37.09 2 SER B O 1
ATOM 3372 N N . VAL B 1 3 ? -39.531 9.375 -13.086 1 46.16 3 VAL B N 1
ATOM 3373 C CA . VAL B 1 3 ? -38.531 8.438 -13.562 1 46.16 3 VAL B CA 1
ATOM 3374 C C . VAL B 1 3 ? -37.406 9.203 -14.242 1 46.16 3 VAL B C 1
ATOM 3376 O O . VAL B 1 3 ? -36.219 8.828 -14.109 1 46.16 3 VAL B O 1
ATOM 3379 N N . ARG B 1 4 ? -37.75 10.289 -14.891 1 39.47 4 ARG B N 1
ATOM 3380 C CA . ARG B 1 4 ? -36.781 11.07 -15.641 1 39.47 4 ARG B CA 1
ATOM 3381 C C . ARG B 1 4 ? -35.781 11.758 -14.695 1 39.47 4 ARG B C 1
ATOM 3383 O O . ARG B 1 4 ? -34.594 11.805 -14.977 1 39.47 4 ARG B O 1
ATOM 3390 N N . ALA B 1 5 ? -36.25 12.32 -13.648 1 43.78 5 ALA B N 1
ATOM 3391 C CA . ALA B 1 5 ? -35.375 13 -12.719 1 43.78 5 ALA B CA 1
ATOM 3392 C C . ALA B 1 5 ? -34.375 12.016 -12.094 1 43.78 5 ALA B C 1
ATOM 3394 O O . ALA B 1 5 ? -33.219 12.375 -11.812 1 43.78 5 ALA B O 1
ATOM 3395 N N . ARG B 1 6 ? -34.844 10.75 -11.898 1 41.62 6 ARG B N 1
ATOM 3396 C CA . ARG B 1 6 ? -33.969 9.719 -11.359 1 41.62 6 ARG B CA 1
ATOM 3397 C C . ARG B 1 6 ? -32.875 9.344 -12.359 1 41.62 6 ARG B C 1
ATOM 3399 O O . ARG B 1 6 ? -31.75 9 -11.961 1 41.62 6 ARG B O 1
ATOM 3406 N N . LEU B 1 7 ? -33.25 9.438 -13.68 1 40.12 7 LEU B N 1
ATOM 3407 C CA . LEU B 1 7 ? -32.312 9.031 -14.711 1 40.12 7 LEU B CA 1
ATOM 3408 C C . LEU B 1 7 ? -31.219 10.086 -14.914 1 40.12 7 LEU B C 1
ATOM 3410 O O . LEU B 1 7 ? -30.141 9.789 -15.438 1 40.12 7 LEU B O 1
ATOM 3414 N N . LEU B 1 8 ? -31.547 11.375 -14.68 1 36.5 8 LEU B N 1
ATOM 3415 C CA . LEU B 1 8 ? -30.609 12.469 -14.977 1 36.5 8 LEU B CA 1
ATOM 3416 C C . LEU B 1 8 ? -29.766 12.805 -13.758 1 36.5 8 LEU B C 1
ATOM 3418 O O . LEU B 1 8 ? -29 13.766 -13.781 1 36.5 8 LEU B O 1
ATOM 3422 N N . ARG B 1 9 ? -30.125 12.406 -12.578 1 42.06 9 ARG B N 1
ATOM 3423 C CA . ARG B 1 9 ? -29.219 12.82 -11.508 1 42.06 9 ARG B CA 1
ATOM 3424 C C . ARG B 1 9 ? -27.812 12.289 -11.758 1 42.06 9 ARG B C 1
ATOM 3426 O O . ARG B 1 9 ? -27.625 11.102 -12.031 1 42.06 9 ARG B O 1
ATOM 3433 N N . PRO B 1 10 ? -26.891 13.141 -12.086 1 45.81 10 PRO B N 1
ATOM 3434 C CA . PRO B 1 10 ? -25.5 12.727 -12.227 1 45.81 10 PRO B CA 1
ATOM 3435 C C . PRO B 1 10 ? -25.094 11.641 -11.227 1 45.81 10 PRO B C 1
ATOM 3437 O O . PRO B 1 10 ? -25.422 11.75 -10.039 1 45.81 10 PRO B O 1
ATOM 3440 N N . ARG B 1 11 ? -25.125 10.328 -11.602 1 50.25 11 ARG B N 1
ATOM 3441 C CA . ARG B 1 11 ? -24.906 9.125 -10.805 1 50.25 11 ARG B CA 1
ATOM 3442 C C . ARG B 1 11 ? -23.672 9.25 -9.938 1 50.25 11 ARG B C 1
ATOM 3444 O O . ARG B 1 11 ? -22.609 8.703 -10.266 1 50.25 11 ARG B O 1
ATOM 3451 N N . THR B 1 12 ? -23.234 10.273 -9.18 1 63.59 12 THR B N 1
ATOM 3452 C CA . THR B 1 12 ? -22.078 10.484 -8.328 1 63.59 12 THR B CA 1
ATOM 3453 C C . THR B 1 12 ? -22.031 9.469 -7.195 1 63.59 12 THR B C 1
ATOM 3455 O O . THR B 1 12 ? -21.234 9.586 -6.27 1 63.59 12 THR B O 1
ATOM 3458 N N . GLY B 1 13 ? -22.641 8.344 -7.414 1 82.38 13 GLY B N 1
ATOM 3459 C CA . GLY B 1 13 ? -22.688 7.352 -6.348 1 82.38 13 GLY B CA 1
ATOM 3460 C C . GLY B 1 13 ? -21.5 6.398 -6.367 1 82.38 13 GLY B C 1
ATOM 3461 O O . GLY B 1 13 ? -20.703 6.414 -7.301 1 82.38 13 GLY B O 1
ATOM 3462 N N . SER B 1 14 ? -21.281 5.84 -5.344 1 88.25 14 SER B N 1
ATOM 3463 C CA . SER B 1 14 ? -20.234 4.848 -5.188 1 88.25 14 SER B CA 1
ATOM 3464 C C . SER B 1 14 ? -20.266 3.824 -6.316 1 88.25 14 SER B C 1
ATOM 3466 O O . SER B 1 14 ? -19.219 3.414 -6.82 1 88.25 14 SER B O 1
ATOM 3468 N N . VAL B 1 15 ? -21.406 3.461 -6.809 1 91.25 15 VAL B N 1
ATOM 3469 C CA . VAL B 1 15 ? -21.547 2.504 -7.902 1 91.25 15 VAL B CA 1
ATOM 3470 C C . VAL B 1 15 ? -21.047 3.125 -9.203 1 91.25 15 VAL B C 1
ATOM 3472 O O . VAL B 1 15 ? -20.391 2.463 -10.008 1 91.25 15 VAL B O 1
ATOM 3475 N N . ALA B 1 16 ? -21.359 4.332 -9.398 1 91 16 ALA B N 1
ATOM 3476 C CA . ALA B 1 16 ? -20.922 5.027 -10.609 1 91 16 ALA B CA 1
ATOM 3477 C C . ALA B 1 16 ? -19.406 5.098 -10.688 1 91 16 ALA B C 1
ATOM 3479 O O . ALA B 1 16 ? -18.828 4.922 -11.758 1 91 16 ALA B O 1
ATOM 3480 N N . THR B 1 17 ? -18.812 5.391 -9.625 1 90.56 17 THR B N 1
ATOM 3481 C CA . THR B 1 17 ? -17.359 5.445 -9.562 1 90.56 17 THR B CA 1
ATOM 3482 C C . THR B 1 17 ? -16.75 4.078 -9.867 1 90.56 17 THR B C 1
ATOM 3484 O O . THR B 1 17 ? -15.789 3.979 -10.633 1 90.56 17 THR B O 1
ATOM 3487 N N . GLU B 1 18 ? -17.328 3.064 -9.297 1 91.81 18 GLU B N 1
ATOM 3488 C CA . GLU B 1 18 ? -16.859 1.703 -9.547 1 91.81 18 GLU B CA 1
ATOM 3489 C C . GLU B 1 18 ? -17.016 1.326 -11.016 1 91.81 18 GLU B C 1
ATOM 3491 O O . GLU B 1 18 ? -16.125 0.72 -11.609 1 91.81 18 GLU B O 1
ATOM 3496 N N . ASN B 1 19 ? -18.141 1.686 -11.555 1 92.44 19 ASN B N 1
ATOM 3497 C CA . ASN B 1 19 ? -18.391 1.408 -12.969 1 92.44 19 ASN B CA 1
ATOM 3498 C C . ASN B 1 19 ? -17.375 2.125 -13.867 1 92.44 19 ASN B C 1
ATOM 3500 O O . ASN B 1 19 ? -16.875 1.541 -14.828 1 92.44 19 ASN B O 1
ATOM 3504 N N . ARG B 1 20 ? -17.141 3.291 -13.562 1 92.31 20 ARG B N 1
ATOM 3505 C CA . ARG B 1 20 ? -16.156 4.055 -14.336 1 92.31 20 ARG B CA 1
ATOM 3506 C C . ARG B 1 20 ? -14.773 3.434 -14.227 1 92.31 20 ARG B C 1
ATOM 3508 O O . ARG B 1 20 ? -14.047 3.344 -15.219 1 92.31 20 ARG B O 1
ATOM 3515 N N . ALA B 1 21 ? -14.398 3.072 -13.031 1 95.38 21 ALA B N 1
ATOM 3516 C CA . ALA B 1 21 ? -13.102 2.432 -12.82 1 95.38 21 ALA B CA 1
ATOM 3517 C C . ALA B 1 21 ? -12.969 1.161 -13.656 1 95.38 21 ALA B C 1
ATOM 3519 O O . ALA B 1 21 ? -11.938 0.926 -14.281 1 95.38 21 ALA B O 1
ATOM 3520 N N . LEU B 1 22 ? -14.047 0.394 -13.719 1 93.94 22 LEU B N 1
ATOM 3521 C CA . LEU B 1 22 ? -14.039 -0.852 -14.484 1 93.94 22 LEU B CA 1
ATOM 3522 C C . LEU B 1 22 ? -13.945 -0.574 -15.977 1 93.94 22 LEU B C 1
ATOM 3524 O O . LEU B 1 22 ? -13.211 -1.261 -16.703 1 93.94 22 LEU B O 1
ATOM 3528 N N . LEU B 1 23 ? -14.648 0.414 -16.406 1 93.88 23 LEU B N 1
ATOM 3529 C CA . LEU B 1 23 ? -14.633 0.758 -17.812 1 93.88 23 LEU B CA 1
ATOM 3530 C C . LEU B 1 23 ? -13.258 1.245 -18.25 1 93.88 23 LEU B C 1
ATOM 3532 O O . LEU B 1 23 ? -12.75 0.836 -19.297 1 93.88 23 LEU B O 1
ATOM 3536 N N . LEU B 1 24 ? -12.664 2.096 -17.453 1 95.81 24 LEU B N 1
ATOM 3537 C CA . LEU B 1 24 ? -11.336 2.609 -17.781 1 95.81 24 LEU B CA 1
ATOM 3538 C C . LEU B 1 24 ? -10.289 1.5 -17.719 1 95.81 24 LEU B C 1
ATOM 3540 O O . LEU B 1 24 ? -9.336 1.502 -18.5 1 95.81 24 LEU B O 1
ATOM 3544 N N . ALA B 1 25 ? -10.461 0.594 -16.812 1 96.94 25 ALA B N 1
ATOM 3545 C CA . ALA B 1 25 ? -9.57 -0.565 -16.75 1 96.94 25 ALA B CA 1
ATOM 3546 C C . ALA B 1 25 ? -9.68 -1.413 -18.016 1 96.94 25 ALA B C 1
ATOM 3548 O O . ALA B 1 25 ? -8.664 -1.877 -18.547 1 96.94 25 ALA B O 1
ATOM 3549 N N . LEU B 1 26 ? -10.906 -1.587 -18.5 1 95.56 26 LEU B N 1
ATOM 3550 C CA . LEU B 1 26 ? -11.117 -2.385 -19.703 1 95.56 26 LEU B CA 1
ATOM 3551 C C . LEU B 1 26 ? -10.492 -1.714 -20.922 1 95.56 26 LEU B C 1
ATOM 3553 O O . LEU B 1 26 ? -9.875 -2.381 -21.75 1 95.56 26 LEU B O 1
ATOM 3557 N N . VAL B 1 27 ? -10.633 -0.461 -21.016 1 96.88 27 VAL B N 1
ATOM 3558 C CA . VAL B 1 27 ? -10.031 0.291 -22.109 1 96.88 27 VAL B CA 1
ATOM 3559 C C . VAL B 1 27 ? -8.516 0.175 -22.047 1 96.88 27 VAL B C 1
ATOM 3561 O O . VAL B 1 27 ? -7.859 -0.09 -23.062 1 96.88 27 VAL B O 1
ATOM 3564 N N . ALA B 1 28 ? -7.977 0.356 -20.859 1 98.25 28 ALA B N 1
ATOM 3565 C CA . ALA B 1 28 ? -6.531 0.261 -20.672 1 98.25 28 ALA B CA 1
ATOM 3566 C C . ALA B 1 28 ? -6.023 -1.137 -21.016 1 98.25 28 ALA B C 1
ATOM 3568 O O . ALA B 1 28 ? -4.953 -1.289 -21.594 1 98.25 28 ALA B O 1
ATOM 3569 N N . LEU B 1 29 ? -6.801 -2.137 -20.609 1 97.69 29 LEU B N 1
ATOM 3570 C CA . LEU B 1 29 ? -6.449 -3.518 -20.922 1 97.69 29 LEU B CA 1
ATOM 3571 C C . LEU B 1 29 ? -6.367 -3.727 -22.438 1 97.69 29 LEU B C 1
ATOM 3573 O O . LEU B 1 29 ? -5.387 -4.277 -22.938 1 97.69 29 LEU B O 1
ATOM 3577 N N . THR B 1 30 ? -7.379 -3.285 -23.156 1 97.06 30 THR B N 1
ATOM 3578 C CA . THR B 1 30 ? -7.48 -3.508 -24.594 1 97.06 30 THR B CA 1
ATOM 3579 C C . THR B 1 30 ? -6.391 -2.744 -25.344 1 97.06 30 THR B C 1
ATOM 3581 O O . THR B 1 30 ? -5.707 -3.307 -26.203 1 97.06 30 THR B O 1
ATOM 3584 N N . VAL B 1 31 ? -6.16 -1.515 -24.969 1 97.81 31 VAL B N 1
ATOM 3585 C CA . VAL B 1 31 ? -5.148 -0.689 -25.625 1 97.81 31 VAL B CA 1
ATOM 3586 C C . VAL B 1 31 ? -3.756 -1.223 -25.297 1 97.81 31 VAL B C 1
ATOM 3588 O O . VAL B 1 31 ? -2.904 -1.342 -26.172 1 97.81 31 VAL B O 1
ATOM 3591 N N . GLY B 1 32 ? -3.537 -1.543 -23.984 1 97.44 32 GLY B N 1
ATOM 3592 C CA . GLY B 1 32 ? -2.254 -2.098 -23.578 1 97.44 32 GLY B CA 1
ATOM 3593 C C . GLY B 1 32 ? -1.923 -3.404 -24.266 1 97.44 32 GLY B C 1
ATOM 3594 O O . GLY B 1 32 ? -0.781 -3.623 -24.688 1 97.44 32 GLY B O 1
ATOM 3595 N N . LEU B 1 33 ? -2.941 -4.262 -24.406 1 97.06 33 LEU B N 1
ATOM 3596 C CA . LEU B 1 33 ? -2.773 -5.535 -25.094 1 97.06 33 LEU B CA 1
ATOM 3597 C C . LEU B 1 33 ? -2.422 -5.316 -26.562 1 97.06 33 LEU B C 1
ATOM 3599 O O . LEU B 1 33 ? -1.459 -5.898 -27.062 1 97.06 33 LEU B O 1
ATOM 3603 N N . ALA B 1 34 ? -3.102 -4.469 -27.25 1 97.06 34 ALA B N 1
ATOM 3604 C CA . ALA B 1 34 ? -2.922 -4.238 -28.672 1 97.06 34 ALA B CA 1
ATOM 3605 C C . ALA B 1 34 ? -1.569 -3.594 -28.969 1 97.06 34 ALA B C 1
ATOM 3607 O O . ALA B 1 34 ? -0.815 -4.07 -29.812 1 97.06 34 ALA B O 1
ATOM 3608 N N . VAL B 1 35 ? -1.224 -2.607 -28.203 1 96.19 35 VAL B N 1
ATOM 3609 C CA . VAL B 1 35 ? 0.002 -1.854 -28.438 1 96.19 35 VAL B CA 1
ATOM 3610 C C . VAL B 1 35 ? 1.216 -2.719 -28.109 1 96.19 35 VAL B C 1
ATOM 3612 O O . VAL B 1 35 ? 2.174 -2.777 -28.891 1 96.19 35 VAL B O 1
ATOM 3615 N N . SER B 1 36 ? 1.133 -3.395 -26.984 1 96.5 36 SER B N 1
ATOM 3616 C CA . SER B 1 36 ? 2.281 -4.199 -26.562 1 96.5 36 SER B CA 1
ATOM 3617 C C . SER B 1 36 ? 2.457 -5.414 -27.469 1 96.5 36 SER B C 1
ATOM 3619 O O . SER B 1 36 ? 3.582 -5.844 -27.734 1 96.5 36 SER B O 1
ATOM 3621 N N . PHE B 1 37 ? 1.384 -5.988 -27.922 1 96.31 37 PHE B N 1
ATOM 3622 C CA . PHE B 1 37 ? 1.504 -7.09 -28.875 1 96.31 37 PHE B CA 1
ATOM 3623 C C . PHE B 1 37 ? 2.23 -6.645 -30.141 1 96.31 37 PHE B C 1
ATOM 3625 O O . PHE B 1 37 ? 3.1 -7.359 -30.641 1 96.31 37 PHE B O 1
ATOM 3632 N N . ALA B 1 38 ? 1.908 -5.496 -30.625 1 95.81 38 ALA B N 1
ATOM 3633 C CA . ALA B 1 38 ? 2.553 -4.945 -31.828 1 95.81 38 ALA B CA 1
ATOM 3634 C C . ALA B 1 38 ? 4.035 -4.688 -31.578 1 95.81 38 ALA B C 1
ATOM 3636 O O . ALA B 1 38 ? 4.863 -4.887 -32.469 1 95.81 38 ALA B O 1
ATOM 3637 N N . VAL B 1 39 ? 4.379 -4.305 -30.375 1 94.25 39 VAL B N 1
ATOM 3638 C CA . VAL B 1 39 ? 5.754 -3.967 -30.016 1 94.25 39 VAL B CA 1
ATOM 3639 C C . VAL B 1 39 ? 6.594 -5.242 -29.922 1 94.25 39 VAL B C 1
ATOM 3641 O O . VAL B 1 39 ? 7.758 -5.258 -30.328 1 94.25 39 VAL B O 1
ATOM 3644 N N . PHE B 1 40 ? 6.012 -6.328 -29.438 1 95.62 40 PHE B N 1
ATOM 3645 C CA . PHE B 1 40 ? 6.805 -7.504 -29.094 1 95.62 40 PHE B CA 1
ATOM 3646 C C . PHE B 1 40 ? 6.676 -8.562 -30.188 1 95.62 40 PHE B C 1
ATOM 3648 O O . PHE B 1 40 ? 7.309 -9.625 -30.109 1 95.62 40 PHE B O 1
ATOM 3655 N N . VAL B 1 41 ? 5.914 -8.273 -31.25 1 93.44 41 VAL B N 1
ATOM 3656 C CA . VAL B 1 41 ? 5.652 -9.289 -32.25 1 93.44 41 VAL B CA 1
ATOM 3657 C C . VAL B 1 41 ? 6.969 -9.766 -32.875 1 93.44 41 VAL B C 1
ATOM 3659 O O . VAL B 1 41 ? 7.852 -8.953 -33.156 1 93.44 41 VAL B O 1
ATOM 3662 N N . GLY B 1 42 ? 7.168 -11.109 -32.969 1 91.19 42 GLY B N 1
ATOM 3663 C CA . GLY B 1 42 ? 8.312 -11.688 -33.656 1 91.19 42 GLY B CA 1
ATOM 3664 C C . GLY B 1 42 ? 9.445 -12.062 -32.719 1 91.19 42 GLY B C 1
ATOM 3665 O O . GLY B 1 42 ? 10.445 -12.641 -33.156 1 91.19 42 GLY B O 1
ATOM 3666 N N . GLY B 1 43 ? 9.258 -11.773 -31.375 1 91.75 43 GLY B N 1
ATOM 3667 C CA . GLY B 1 43 ? 10.367 -12.094 -30.5 1 91.75 43 GLY B CA 1
ATOM 3668 C C . GLY B 1 43 ? 9.93 -12.492 -29.094 1 91.75 43 GLY B C 1
ATOM 3669 O O . GLY B 1 43 ? 8.734 -12.68 -28.844 1 91.75 43 GLY B O 1
ATOM 3670 N N . SER B 1 44 ? 10.961 -12.82 -28.344 1 95 44 SER B N 1
ATOM 3671 C CA . SER B 1 44 ? 10.742 -13.117 -26.922 1 95 44 SER B CA 1
ATOM 3672 C C . SER B 1 44 ? 11.484 -12.125 -26.031 1 95 44 SER B C 1
ATOM 3674 O O . SER B 1 44 ? 12.555 -11.633 -26.406 1 95 44 SER B O 1
ATOM 3676 N N . VAL B 1 45 ? 10.844 -11.797 -24.922 1 96.62 45 VAL B N 1
ATOM 3677 C CA . VAL B 1 45 ? 11.422 -10.805 -24.031 1 96.62 45 VAL B CA 1
ATOM 3678 C C . VAL B 1 45 ? 11.406 -11.336 -22.594 1 96.62 45 VAL B C 1
ATOM 3680 O O . VAL B 1 45 ? 10.539 -12.133 -22.234 1 96.62 45 VAL B O 1
ATOM 3683 N N . PRO B 1 46 ? 12.344 -10.875 -21.875 1 96.81 46 PRO B N 1
ATOM 3684 C CA . PRO B 1 46 ? 12.297 -11.242 -20.453 1 96.81 46 PRO B CA 1
ATOM 3685 C C . PRO B 1 46 ? 11.25 -10.453 -19.672 1 96.81 46 PRO B C 1
ATOM 3687 O O . PRO B 1 46 ? 10.648 -9.516 -20.203 1 96.81 46 PRO B O 1
ATOM 3690 N N . LEU B 1 47 ? 11.062 -10.867 -18.469 1 96.5 47 LEU B N 1
ATOM 3691 C CA . LEU B 1 47 ? 10.133 -10.156 -17.609 1 96.5 47 LEU B CA 1
ATOM 3692 C C . LEU B 1 47 ? 10.68 -8.781 -17.234 1 96.5 47 LEU B C 1
ATOM 3694 O O . LEU B 1 47 ? 9.93 -7.801 -17.219 1 96.5 47 LEU B O 1
ATOM 3698 N N . PHE B 1 48 ? 11.906 -8.688 -16.938 1 93.75 48 PHE B N 1
ATOM 3699 C CA . PHE B 1 48 ? 12.516 -7.414 -16.562 1 93.75 48 PHE B CA 1
ATOM 3700 C C . PHE B 1 48 ? 13.977 -7.375 -16.984 1 93.75 48 PHE B C 1
ATOM 3702 O O . PHE B 1 48 ? 14.625 -8.414 -17.094 1 93.75 48 PHE B O 1
ATOM 3709 N N . GLY B 1 49 ? 14.469 -6.191 -17.266 1 89.44 49 GLY B N 1
ATOM 3710 C CA . GLY B 1 49 ? 15.836 -5.988 -17.703 1 89.44 49 GLY B CA 1
ATOM 3711 C C . GLY B 1 49 ? 15.938 -5.594 -19.172 1 89.44 49 GLY B C 1
ATOM 3712 O O . GLY B 1 49 ? 15.375 -6.262 -20.031 1 89.44 49 GLY B O 1
ATOM 3713 N N . GLY B 1 50 ? 16.578 -4.523 -19.453 1 89.62 50 GLY B N 1
ATOM 3714 C CA . GLY B 1 50 ? 16.656 -4.062 -20.828 1 89.62 50 GLY B CA 1
ATOM 3715 C C . GLY B 1 50 ? 15.305 -3.875 -21.484 1 89.62 50 GLY B C 1
ATOM 3716 O O . GLY B 1 50 ? 14.414 -3.254 -20.891 1 89.62 50 GLY B O 1
ATOM 3717 N N . GLU B 1 51 ? 15.211 -4.305 -22.719 1 90.5 51 GLU B N 1
ATOM 3718 C CA . GLU B 1 51 ? 13.914 -4.324 -23.391 1 90.5 51 GLU B CA 1
ATOM 3719 C C . GLU B 1 51 ? 13.055 -5.488 -22.891 1 90.5 51 GLU B C 1
ATOM 3721 O O . GLU B 1 51 ? 13.305 -6.641 -23.25 1 90.5 51 GLU B O 1
ATOM 3726 N N . SER B 1 52 ? 12.164 -5.188 -22.031 1 96.19 52 SER B N 1
ATOM 3727 C CA . SER B 1 52 ? 11.422 -6.246 -21.344 1 96.19 52 SER B CA 1
ATOM 3728 C C . SER B 1 52 ? 9.945 -5.891 -21.219 1 96.19 52 SER B C 1
ATOM 3730 O O . SER B 1 52 ? 9.555 -4.742 -21.438 1 96.19 52 SER B O 1
ATOM 3732 N N . ALA B 1 53 ? 9.164 -6.914 -20.938 1 97.5 53 ALA B N 1
ATOM 3733 C CA . ALA B 1 53 ? 7.738 -6.715 -20.703 1 97.5 53 ALA B CA 1
ATOM 3734 C C . ALA B 1 53 ? 7.504 -5.777 -19.516 1 97.5 53 ALA B C 1
ATOM 3736 O O . ALA B 1 53 ? 6.566 -4.977 -19.531 1 97.5 53 ALA B O 1
ATOM 3737 N N . GLY B 1 54 ? 8.359 -5.832 -18.531 1 97.25 54 GLY B N 1
ATOM 3738 C CA . GLY B 1 54 ? 8.211 -5.023 -17.328 1 97.25 54 GLY B CA 1
ATOM 3739 C C . GLY B 1 54 ? 8.367 -3.537 -17.594 1 97.25 54 GLY B C 1
ATOM 3740 O O . GLY B 1 54 ? 7.633 -2.721 -17.031 1 97.25 54 GLY B O 1
ATOM 3741 N N . VAL B 1 55 ? 9.32 -3.207 -18.422 1 95.38 55 VAL B N 1
ATOM 3742 C CA . VAL B 1 55 ? 9.562 -1.803 -18.734 1 95.38 55 VAL B CA 1
ATOM 3743 C C . VAL B 1 55 ? 8.375 -1.234 -19.5 1 95.38 55 VAL B C 1
ATOM 3745 O O . VAL B 1 55 ? 7.91 -0.13 -19.219 1 95.38 55 VAL B O 1
ATOM 3748 N N . VAL B 1 56 ? 7.898 -1.995 -20.438 1 97.31 56 VAL B N 1
ATOM 3749 C CA . VAL B 1 56 ? 6.746 -1.557 -21.234 1 97.31 56 VAL B CA 1
ATOM 3750 C C . VAL B 1 56 ? 5.504 -1.513 -20.344 1 97.31 56 VAL B C 1
ATOM 3752 O O . VAL B 1 56 ? 4.691 -0.593 -20.453 1 97.31 56 VAL B O 1
ATOM 3755 N N . ALA B 1 57 ? 5.371 -2.49 -19.469 1 98.31 57 ALA B N 1
ATOM 3756 C CA . ALA B 1 57 ? 4.25 -2.508 -18.531 1 98.31 57 ALA B CA 1
ATOM 3757 C C . ALA B 1 57 ? 4.277 -1.284 -17.625 1 98.31 57 ALA B C 1
ATOM 3759 O O . ALA B 1 57 ? 3.234 -0.69 -17.344 1 98.31 57 ALA B O 1
ATOM 3760 N N . ALA B 1 58 ? 5.445 -0.963 -17.141 1 97.44 58 ALA B N 1
ATOM 3761 C CA . ALA B 1 58 ? 5.59 0.224 -16.297 1 97.44 58 ALA B CA 1
ATOM 3762 C C . ALA B 1 58 ? 5.152 1.48 -17.047 1 97.44 58 ALA B C 1
ATOM 3764 O O . ALA B 1 58 ? 4.398 2.295 -16.516 1 97.44 58 ALA B O 1
ATOM 3765 N N . GLY B 1 59 ? 5.637 1.605 -18.281 1 97 59 GLY B N 1
ATOM 3766 C CA . GLY B 1 59 ? 5.223 2.732 -19.109 1 97 59 GLY B CA 1
ATOM 3767 C C . GLY B 1 59 ? 3.729 2.764 -19.375 1 97 59 GLY B C 1
ATOM 3768 O O . GLY B 1 59 ? 3.09 3.811 -19.234 1 97 59 GLY B O 1
ATOM 3769 N N . ALA B 1 60 ? 3.188 1.627 -19.719 1 98.12 60 ALA B N 1
ATOM 3770 C CA . ALA B 1 60 ? 1.758 1.521 -20 1 98.12 60 ALA B CA 1
ATOM 3771 C C . ALA B 1 60 ? 0.932 1.84 -18.75 1 98.12 60 ALA B C 1
ATOM 3773 O O . ALA B 1 60 ? -0.11 2.492 -18.844 1 98.12 60 ALA B O 1
ATOM 3774 N N . SER B 1 61 ? 1.391 1.343 -17.656 1 98.38 61 SER B N 1
ATOM 3775 C CA . SER B 1 61 ? 0.713 1.632 -16.391 1 98.38 61 SER B CA 1
ATOM 3776 C C . SER B 1 61 ? 0.755 3.123 -16.078 1 98.38 61 SER B C 1
ATOM 3778 O O . SER B 1 61 ? -0.227 3.686 -15.586 1 98.38 61 SER B O 1
ATOM 3780 N N . GLY B 1 62 ? 1.9 3.76 -16.328 1 97.88 62 GLY B N 1
ATOM 3781 C CA . GLY B 1 62 ? 2.008 5.191 -16.125 1 97.88 62 GLY B CA 1
ATOM 3782 C C . GLY B 1 62 ? 1.055 6 -16.984 1 97.88 62 GLY B C 1
ATOM 3783 O O . GLY B 1 62 ? 0.36 6.887 -16.484 1 97.88 62 GLY B O 1
ATOM 3784 N N . VAL B 1 63 ? 0.968 5.648 -18.172 1 97.88 63 VAL B N 1
ATOM 3785 C CA . VAL B 1 63 ? 0.155 6.395 -19.125 1 97.88 63 VAL B CA 1
ATOM 3786 C C . VAL B 1 63 ? -1.326 6.168 -18.828 1 97.88 63 VAL B C 1
ATOM 3788 O O . VAL B 1 63 ? -2.098 7.125 -18.734 1 97.88 63 VAL B O 1
ATOM 3791 N N . SER B 1 64 ? -1.703 4.914 -18.703 1 98.12 64 SER B N 1
ATOM 3792 C CA . SER B 1 64 ? -3.102 4.609 -18.422 1 98.12 64 SER B CA 1
ATOM 3793 C C . SER B 1 64 ? -3.52 5.156 -17.062 1 98.12 64 SER B C 1
ATOM 3795 O O . SER B 1 64 ? -4.633 5.668 -16.906 1 98.12 64 SER B O 1
ATOM 3797 N N . GLY B 1 65 ? -2.607 4.996 -16.078 1 98.06 65 GLY B N 1
ATOM 3798 C CA . GLY B 1 65 ? -2.885 5.566 -14.773 1 98.06 65 GLY B CA 1
ATOM 3799 C C . GLY B 1 65 ? -3.043 7.074 -14.797 1 98.06 65 GLY B C 1
ATOM 3800 O O . GLY B 1 65 ? -3.947 7.621 -14.164 1 98.06 65 GLY B O 1
ATOM 3801 N N . ALA B 1 66 ? -2.189 7.734 -15.531 1 97.81 66 ALA B N 1
ATOM 3802 C CA . ALA B 1 66 ? -2.258 9.188 -15.656 1 97.81 66 ALA B CA 1
ATOM 3803 C C . ALA B 1 66 ? -3.578 9.625 -16.281 1 97.81 66 ALA B C 1
ATOM 3805 O O . ALA B 1 66 ? -4.234 10.547 -15.789 1 97.81 66 ALA B O 1
ATOM 3806 N N . ALA B 1 67 ? -3.961 8.961 -17.297 1 97.31 67 ALA B N 1
ATOM 3807 C CA . ALA B 1 67 ? -5.215 9.281 -17.969 1 97.31 67 ALA B CA 1
ATOM 3808 C C . ALA B 1 67 ? -6.406 9.07 -17.031 1 97.31 67 ALA B C 1
ATOM 3810 O O . ALA B 1 67 ? -7.297 9.922 -16.953 1 97.31 67 ALA B O 1
ATOM 3811 N N . ALA B 1 68 ? -6.363 7.984 -16.344 1 97.31 68 ALA B N 1
ATOM 3812 C CA . ALA B 1 68 ? -7.461 7.656 -15.43 1 97.31 68 ALA B CA 1
ATOM 3813 C C . ALA B 1 68 ? -7.527 8.648 -14.273 1 97.31 68 ALA B C 1
ATOM 3815 O O . ALA B 1 68 ? -8.609 9.125 -13.914 1 97.31 68 ALA B O 1
ATOM 3816 N N . PHE B 1 69 ? -6.41 8.945 -13.711 1 96.38 69 PHE B N 1
ATOM 3817 C CA . PHE B 1 69 ? -6.371 9.867 -12.578 1 96.38 69 PHE B CA 1
ATOM 3818 C C . PHE B 1 69 ? -6.84 11.258 -13 1 96.38 69 PHE B C 1
ATOM 3820 O O . PHE B 1 69 ? -7.648 11.875 -12.305 1 96.38 69 PHE B O 1
ATOM 3827 N N . CYS B 1 70 ? -6.305 11.695 -14.078 1 93.75 70 CYS B N 1
ATOM 3828 C CA . CYS B 1 70 ? -6.629 13.031 -14.57 1 93.75 70 CYS B CA 1
ATOM 3829 C C . CYS B 1 70 ? -8.125 13.164 -14.836 1 93.75 70 CYS B C 1
ATOM 3831 O O . CYS B 1 70 ? -8.75 14.133 -14.406 1 93.75 70 CYS B O 1
ATOM 3833 N N . THR B 1 71 ? -8.711 12.219 -15.445 1 90.94 71 THR B N 1
ATOM 3834 C CA . THR B 1 71 ? -10.141 12.234 -15.742 1 90.94 71 THR B CA 1
ATOM 3835 C C . THR B 1 71 ? -10.961 12.18 -14.461 1 90.94 71 THR B C 1
ATOM 3837 O O . THR B 1 71 ? -11.938 12.914 -14.312 1 90.94 71 THR B O 1
ATOM 3840 N N . GLY B 1 72 ? -10.531 11.328 -13.578 1 90 72 GLY B N 1
ATOM 3841 C CA . GLY B 1 72 ? -11.234 11.219 -12.305 1 90 72 GLY B CA 1
ATOM 3842 C C . GLY B 1 72 ? -11.148 12.484 -11.477 1 90 72 GLY B C 1
ATOM 3843 O O . GLY B 1 72 ? -12.148 12.922 -10.898 1 90 72 GLY B O 1
ATOM 3844 N N . TYR B 1 73 ? -10.023 13.062 -11.43 1 89.69 73 TYR B N 1
ATOM 3845 C CA . TYR B 1 73 ? -9.812 14.266 -10.633 1 89.69 73 TYR B CA 1
ATOM 3846 C C . TYR B 1 73 ? -10.625 15.43 -11.18 1 89.69 73 TYR B C 1
ATOM 3848 O O . TYR B 1 73 ? -11.266 16.156 -10.422 1 89.69 73 TYR B O 1
ATOM 3856 N N . LEU B 1 74 ? -10.648 15.633 -12.461 1 86.25 74 LEU B N 1
ATOM 3857 C CA . LEU B 1 74 ? -11.352 16.75 -13.086 1 86.25 74 LEU B CA 1
ATOM 3858 C C . LEU B 1 74 ? -12.859 16.578 -12.938 1 86.25 74 LEU B C 1
ATOM 3860 O O . LEU B 1 74 ? -13.594 17.578 -12.852 1 86.25 74 LEU B O 1
ATOM 3864 N N . ARG B 1 75 ? -13.328 15.469 -12.82 1 82.25 75 ARG B N 1
ATOM 3865 C CA . ARG B 1 75 ? -14.75 15.203 -12.633 1 82.25 75 ARG B CA 1
ATOM 3866 C C . ARG B 1 75 ? -15.164 15.422 -11.18 1 82.25 75 ARG B C 1
ATOM 3868 O O . ARG B 1 75 ? -16.281 15.883 -10.906 1 82.25 75 ARG B O 1
ATOM 3875 N N . SER B 1 76 ? -14.375 15.016 -10.289 1 77.5 76 SER B N 1
ATOM 3876 C CA . SER B 1 76 ? -14.688 15.117 -8.867 1 77.5 76 SER B CA 1
ATOM 3877 C C . SER B 1 76 ? -14.609 16.562 -8.391 1 77.5 76 SER B C 1
ATOM 3879 O O . SER B 1 76 ? -15.328 16.953 -7.469 1 77.5 76 SER B O 1
ATOM 3881 N N . SER B 1 77 ? -13.742 17.328 -8.875 1 62.72 77 SER B N 1
ATOM 3882 C CA . SER B 1 77 ? -13.531 18.703 -8.453 1 62.72 77 SER B CA 1
ATOM 3883 C C . SER B 1 77 ? -14.672 19.609 -8.914 1 62.72 77 SER B C 1
ATOM 3885 O O . SER B 1 77 ? -14.766 20.766 -8.492 1 62.72 77 SER B O 1
ATOM 3887 N N . ARG B 1 78 ? -15.539 19.172 -9.781 1 52.5 78 ARG B N 1
ATOM 3888 C CA . ARG B 1 78 ? -16.656 19.984 -10.258 1 52.5 78 ARG B CA 1
ATOM 3889 C C . ARG B 1 78 ? -17.734 20.094 -9.188 1 52.5 78 ARG B C 1
ATOM 3891 O O . ARG B 1 78 ? -18.594 20.984 -9.25 1 52.5 78 ARG B O 1
ATOM 3898 N N . VAL B 1 79 ? -17.75 19.234 -8.297 1 46.75 79 VAL B N 1
ATOM 3899 C CA . VAL B 1 79 ? -18.766 19.359 -7.262 1 46.75 79 VAL B CA 1
ATOM 3900 C C . VAL B 1 79 ? -18.344 20.422 -6.246 1 46.75 79 VAL B C 1
ATOM 3902 O O . VAL B 1 79 ? -17.25 20.359 -5.691 1 46.75 79 VAL B O 1
ATOM 3905 N N . PRO B 1 80 ? -18.938 21.578 -6.301 1 46.62 80 PRO B N 1
ATOM 3906 C CA . PRO B 1 80 ? -18.594 22.719 -5.441 1 46.62 80 PRO B CA 1
ATOM 3907 C C . PRO B 1 80 ? -18.359 22.297 -3.99 1 46.62 80 PRO B C 1
ATOM 3909 O O . PRO B 1 80 ? -19.219 21.688 -3.367 1 46.62 80 PRO B O 1
ATOM 3912 N N . ARG B 1 81 ? -17.219 21.844 -3.707 1 46.16 81 ARG B N 1
ATOM 3913 C CA . ARG B 1 81 ? -16.953 21.609 -2.291 1 46.16 81 ARG B CA 1
ATOM 3914 C C . ARG B 1 81 ? -17.109 22.891 -1.489 1 46.16 81 ARG B C 1
ATOM 3916 O O . ARG B 1 81 ? -16.953 24 -2.031 1 46.16 81 ARG B O 1
ATOM 3923 N N . ALA B 1 82 ? -17.75 22.891 -0.466 1 44.22 82 ALA B N 1
ATOM 3924 C CA . ALA B 1 82 ? -17.922 23.969 0.501 1 44.22 82 ALA B CA 1
ATOM 3925 C C . ALA B 1 82 ? -16.672 24.844 0.578 1 44.22 82 ALA B C 1
ATOM 3927 O O . ALA B 1 82 ? -16.75 26.031 0.903 1 44.22 82 ALA B O 1
ATOM 3928 N N . GLU B 1 83 ? -15.523 24.219 0.193 1 44.5 83 GLU B N 1
ATOM 3929 C CA . GLU B 1 83 ? -14.266 24.953 0.317 1 44.5 83 GLU B CA 1
ATOM 3930 C C . GLU B 1 83 ? -14.195 26.109 -0.668 1 44.5 83 GLU B C 1
ATOM 3932 O O . GLU B 1 83 ? -13.625 27.156 -0.362 1 44.5 83 GLU B O 1
ATOM 3937 N N . ALA B 1 84 ? -14.672 25.906 -1.892 1 44.84 84 ALA B N 1
ATOM 3938 C CA . ALA B 1 84 ? -14.688 27 -2.865 1 44.84 84 ALA B CA 1
ATOM 3939 C C . ALA B 1 84 ? -15.445 28.219 -2.322 1 44.84 84 ALA B C 1
ATOM 3941 O O . ALA B 1 84 ? -15.07 29.359 -2.59 1 44.84 84 ALA B O 1
ATOM 3942 N N . ARG B 1 85 ? -16.406 27.938 -1.619 1 42.19 85 ARG B N 1
ATOM 3943 C CA . ARG B 1 85 ? -17.156 29.062 -1.066 1 42.19 85 ARG B CA 1
ATOM 3944 C C . ARG B 1 85 ? -16.328 29.812 -0.021 1 42.19 85 ARG B C 1
ATOM 3946 O O . ARG B 1 85 ? -16.375 31.047 0.05 1 42.19 85 ARG B O 1
ATOM 3953 N N . ALA B 1 86 ? -15.562 29.094 0.749 1 43.59 86 ALA B N 1
ATOM 3954 C CA . ALA B 1 86 ? -14.805 29.766 1.806 1 43.59 86 ALA B CA 1
ATOM 3955 C C . ALA B 1 86 ? -13.609 30.516 1.231 1 43.59 86 ALA B C 1
ATOM 3957 O O . ALA B 1 86 ? -13.203 31.547 1.769 1 43.59 86 ALA B O 1
ATOM 3958 N N . ALA B 1 87 ? -13.039 30.016 0.213 1 45.44 87 ALA B N 1
ATOM 3959 C CA . ALA B 1 87 ? -11.906 30.688 -0.42 1 45.44 87 ALA B CA 1
ATOM 3960 C C . ALA B 1 87 ? -12.328 32.062 -0.984 1 45.44 87 ALA B C 1
ATOM 3962 O O . ALA B 1 87 ? -11.484 32.938 -1.197 1 45.44 87 ALA B O 1
ATOM 3963 N N . ARG B 1 88 ? -13.508 32.188 -1.451 1 41.28 88 ARG B N 1
ATOM 3964 C CA . ARG B 1 88 ? -13.93 33.469 -2.016 1 41.28 88 ARG B CA 1
ATOM 3965 C C . ARG B 1 88 ? -13.773 34.594 -0.996 1 41.28 88 ARG B C 1
ATOM 3967 O O . ARG B 1 88 ? -13.859 35.75 -1.347 1 41.28 88 ARG B O 1
ATOM 3974 N N . ARG B 1 89 ? -13.758 34.219 0.19 1 39.66 89 ARG B N 1
ATOM 3975 C CA . ARG B 1 89 ? -13.75 35.375 1.109 1 39.66 89 ARG B CA 1
ATOM 3976 C C . ARG B 1 89 ? -12.336 35.906 1.311 1 39.66 89 ARG B C 1
ATOM 3978 O O . ARG B 1 89 ? -12.141 36.906 1.971 1 39.66 89 ARG B O 1
ATOM 3985 N N . THR B 1 90 ? -11.359 35.062 1.069 1 42.06 90 THR B N 1
ATOM 3986 C CA . THR B 1 90 ? -10.07 35.688 1.368 1 42.06 90 THR B CA 1
ATOM 3987 C C . THR B 1 90 ? -9.578 36.5 0.18 1 42.06 90 THR B C 1
ATOM 3989 O O . THR B 1 90 ? -10.125 36.406 -0.921 1 42.06 90 THR B O 1
ATOM 3992 N N . GLY B 1 91 ? -8.312 37.406 0.235 1 40.06 91 GLY B N 1
ATOM 3993 C CA . GLY B 1 91 ? -7.754 38.469 -0.582 1 40.06 91 GLY B CA 1
ATOM 3994 C C . GLY B 1 91 ? -7.52 38.062 -2.023 1 40.06 91 GLY B C 1
ATOM 3995 O O . GLY B 1 91 ? -7.527 36.844 -2.342 1 40.06 91 GLY B O 1
ATOM 3996 N N . ARG B 1 92 ? -7.348 39.062 -3.051 1 41.5 92 ARG B N 1
ATOM 3997 C CA . ARG B 1 92 ? -7.312 39.125 -4.508 1 41.5 92 ARG B CA 1
ATOM 3998 C C . ARG B 1 92 ? -6.34 38.094 -5.078 1 41.5 92 ARG B C 1
ATOM 4000 O O . ARG B 1 92 ? -6.648 37.406 -6.062 1 41.5 92 ARG B O 1
ATOM 4007 N N . TRP B 1 93 ? -5.113 38.375 -4.832 1 39.84 93 TRP B N 1
ATOM 4008 C CA . TRP B 1 93 ? -4.074 37.562 -5.438 1 39.84 93 TRP B CA 1
ATOM 4009 C C . TRP B 1 93 ? -4.293 36.094 -5.109 1 39.84 93 TRP B C 1
ATOM 4011 O O . TRP B 1 93 ? -3.99 35.219 -5.926 1 39.84 93 TRP B O 1
ATOM 4021 N N . SER B 1 94 ? -4.598 35.75 -3.914 1 46.75 94 SER B N 1
ATOM 4022 C CA . SER B 1 94 ? -4.91 34.406 -3.412 1 46.75 94 SER B CA 1
ATOM 4023 C C . SER B 1 94 ? -6.133 33.812 -4.113 1 46.75 94 SER B C 1
ATOM 4025 O O . SER B 1 94 ? -6.195 32.625 -4.355 1 46.75 94 SER B O 1
ATOM 4027 N N . ALA B 1 95 ? -6.973 34.75 -4.414 1 46.75 95 ALA B N 1
ATOM 4028 C CA . ALA B 1 95 ? -8.203 34.375 -5.109 1 46.75 95 ALA B CA 1
ATOM 4029 C C . ALA B 1 95 ? -7.898 33.875 -6.52 1 46.75 95 ALA B C 1
ATOM 4031 O O . ALA B 1 95 ? -8.5 32.906 -6.984 1 46.75 95 ALA B O 1
ATOM 4032 N N . TRP B 1 96 ? -7.117 34.781 -7.219 1 43.25 96 TRP B N 1
ATOM 4033 C CA . TRP B 1 96 ? -6.793 34.406 -8.594 1 43.25 96 TRP B CA 1
ATOM 4034 C C . TRP B 1 96 ? -6.055 33.094 -8.641 1 43.25 96 TRP B C 1
ATOM 4036 O O . TRP B 1 96 ? -6.398 32.219 -9.438 1 43.25 96 TRP B O 1
ATOM 4046 N N . TRP B 1 97 ? -4.848 33 -7.949 1 49.34 97 TRP B N 1
ATOM 4047 C CA . TRP B 1 97 ? -4.105 31.734 -7.891 1 49.34 97 TRP B CA 1
ATOM 4048 C C . TRP B 1 97 ? -4.992 30.594 -7.398 1 49.34 97 TRP B C 1
ATOM 4050 O O . TRP B 1 97 ? -4.934 29.484 -7.926 1 49.34 97 TRP B O 1
ATOM 4060 N N . THR B 1 98 ? -5.707 30.891 -6.363 1 54.97 98 THR B N 1
ATOM 4061 C CA . THR B 1 98 ? -6.551 29.891 -5.723 1 54.97 98 THR B CA 1
ATOM 4062 C C . THR B 1 98 ? -7.672 29.438 -6.66 1 54.97 98 THR B C 1
ATOM 4064 O O . THR B 1 98 ? -8.188 28.328 -6.543 1 54.97 98 THR B O 1
ATOM 4067 N N . GLY B 1 99 ? -8.102 30.422 -7.555 1 57.91 99 GLY B N 1
ATOM 4068 C CA . GLY B 1 99 ? -9.312 30.031 -8.266 1 57.91 99 GLY B CA 1
ATOM 4069 C C . GLY B 1 99 ? -9.023 29.234 -9.531 1 57.91 99 GLY B C 1
ATOM 4070 O O . GLY B 1 99 ? -9.195 28.016 -9.562 1 57.91 99 GLY B O 1
ATOM 4071 N N . ARG B 1 100 ? -8.383 29.984 -10.602 1 63.72 100 ARG B N 1
ATOM 4072 C CA . ARG B 1 100 ? -8.414 29.422 -11.938 1 63.72 100 ARG B CA 1
ATOM 4073 C C . ARG B 1 100 ? -7.238 28.469 -12.156 1 63.72 100 ARG B C 1
ATOM 4075 O O . ARG B 1 100 ? -7.363 27.469 -12.875 1 63.72 100 ARG B O 1
ATOM 4082 N N . TRP B 1 101 ? -6.062 28.719 -11.469 1 79.81 101 TRP B N 1
ATOM 4083 C CA . TRP B 1 101 ? -4.867 27.953 -11.812 1 79.81 101 TRP B CA 1
ATOM 4084 C C . TRP B 1 101 ? -4.621 26.844 -10.789 1 79.81 101 TRP B C 1
ATOM 4086 O O . TRP B 1 101 ? -3.848 25.922 -11.047 1 79.81 101 TRP B O 1
ATOM 4096 N N . ARG B 1 102 ? -5.246 26.922 -9.766 1 82.25 102 ARG B N 1
ATOM 4097 C CA . ARG B 1 102 ? -5.027 25.938 -8.711 1 82.25 102 ARG B CA 1
ATOM 4098 C C . ARG B 1 102 ? -5.477 24.547 -9.164 1 82.25 102 ARG B C 1
ATOM 4100 O O . ARG B 1 102 ? -4.766 23.562 -8.961 1 82.25 102 ARG B O 1
ATOM 4107 N N . ARG B 1 103 ? -6.496 24.531 -9.844 1 84.19 103 ARG B N 1
ATOM 4108 C CA . ARG B 1 103 ? -7.066 23.25 -10.227 1 84.19 103 ARG B CA 1
ATOM 4109 C C . ARG B 1 103 ? -6.188 22.547 -11.25 1 84.19 103 ARG B C 1
ATOM 4111 O O . ARG B 1 103 ? -5.84 21.375 -11.086 1 84.19 103 ARG B O 1
ATOM 4118 N N . PRO B 1 104 ? -5.812 23.266 -12.336 1 86.56 104 PRO B N 1
ATOM 4119 C CA . PRO B 1 104 ? -4.926 22.594 -13.273 1 86.56 104 PRO B CA 1
ATOM 4120 C C . PRO B 1 104 ? -3.57 22.234 -12.656 1 86.56 104 PRO B C 1
ATOM 4122 O O . PRO B 1 104 ? -2.984 21.203 -12.992 1 86.56 104 PRO B O 1
ATOM 4125 N N . PHE B 1 105 ? -3.078 23.094 -11.812 1 90.12 105 PHE B N 1
ATOM 4126 C CA . PHE B 1 105 ? -1.825 22.812 -11.117 1 90.12 105 PHE B CA 1
ATOM 4127 C C . PHE B 1 105 ? -1.937 21.531 -10.289 1 90.12 105 PHE B C 1
ATOM 4129 O O . PHE B 1 105 ? -1.11 20.625 -10.422 1 90.12 105 PHE B O 1
ATOM 4136 N N . ASP B 1 106 ? -2.975 21.453 -9.523 1 91 106 ASP B N 1
ATOM 4137 C CA . ASP B 1 106 ? -3.186 20.266 -8.688 1 91 106 ASP B CA 1
ATOM 4138 C C . ASP B 1 106 ? -3.367 19.016 -9.539 1 91 106 ASP B C 1
ATOM 4140 O O . ASP B 1 106 ? -2.857 17.953 -9.203 1 91 106 ASP B O 1
ATOM 4144 N N . ALA B 1 107 ? -4.094 19.203 -10.602 1 92.19 107 ALA B N 1
ATOM 4145 C CA . ALA B 1 107 ? -4.344 18.078 -11.5 1 92.19 107 ALA B CA 1
ATOM 4146 C C . ALA B 1 107 ? -3.037 17.531 -12.078 1 92.19 107 ALA B C 1
ATOM 4148 O O . ALA B 1 107 ? -2.803 16.328 -12.07 1 92.19 107 ALA B O 1
ATOM 4149 N N . VAL B 1 108 ? -2.199 18.406 -12.484 1 94.12 108 VAL B N 1
ATOM 4150 C CA . VAL B 1 108 ? -0.945 18 -13.117 1 94.12 108 VAL B CA 1
ATOM 4151 C C . VAL B 1 108 ? -0.029 17.359 -12.078 1 94.12 108 VAL B C 1
ATOM 4153 O O . VAL B 1 108 ? 0.525 16.281 -12.312 1 94.12 108 VAL B O 1
ATOM 4156 N N . VAL B 1 109 ? 0.076 17.969 -10.977 1 95.56 109 VAL B N 1
ATOM 4157 C CA . VAL B 1 109 ? 1.014 17.531 -9.945 1 95.56 109 VAL B CA 1
ATOM 4158 C C . VAL B 1 109 ? 0.573 16.188 -9.375 1 95.56 109 VAL B C 1
ATOM 4160 O O . VAL B 1 109 ? 1.373 15.258 -9.289 1 95.56 109 VAL B O 1
ATOM 4163 N N . LEU B 1 110 ? -0.685 16.062 -9.062 1 95.88 110 LEU B N 1
ATOM 4164 C CA . LEU B 1 110 ? -1.179 14.836 -8.461 1 95.88 110 LEU B CA 1
ATOM 4165 C C . LEU B 1 110 ? -1.187 13.695 -9.484 1 95.88 110 LEU B C 1
ATOM 4167 O O . LEU B 1 110 ? -0.903 12.547 -9.141 1 95.88 110 LEU B O 1
ATOM 4171 N N . THR B 1 111 ? -1.499 14.055 -10.703 1 96.81 111 THR B N 1
ATOM 4172 C CA . THR B 1 111 ? -1.457 13.055 -11.766 1 96.81 111 THR B CA 1
ATOM 4173 C C . THR B 1 111 ? -0.037 12.531 -11.961 1 96.81 111 THR B C 1
ATOM 4175 O O . THR B 1 111 ? 0.181 11.312 -12.023 1 96.81 111 THR B O 1
ATOM 4178 N N . ALA B 1 112 ? 0.881 13.422 -12.023 1 96.12 112 ALA B N 1
ATOM 4179 C CA . ALA B 1 112 ? 2.275 13.039 -12.219 1 96.12 112 ALA B CA 1
ATOM 4180 C C . ALA B 1 112 ? 2.781 12.195 -11.055 1 96.12 112 ALA B C 1
ATOM 4182 O O . ALA B 1 112 ? 3.461 11.188 -11.266 1 96.12 112 ALA B O 1
ATOM 4183 N N . THR B 1 113 ? 2.451 12.578 -9.891 1 96.19 113 THR B N 1
ATOM 4184 C CA . THR B 1 113 ? 2.873 11.852 -8.695 1 96.19 113 THR B CA 1
ATOM 4185 C C . THR B 1 113 ? 2.264 10.453 -8.672 1 96.19 113 THR B C 1
ATOM 4187 O O . THR B 1 113 ? 2.973 9.469 -8.461 1 96.19 113 THR B O 1
ATOM 4190 N N . ALA B 1 114 ? 0.998 10.375 -8.945 1 97.44 114 ALA B N 1
ATOM 4191 C CA . ALA B 1 114 ? 0.309 9.086 -8.938 1 97.44 114 ALA B CA 1
ATOM 4192 C C . ALA B 1 114 ? 0.838 8.18 -10.047 1 97.44 114 ALA B C 1
ATOM 4194 O O . ALA B 1 114 ? 1.092 6.996 -9.82 1 97.44 114 ALA B O 1
ATOM 4195 N N . ALA B 1 115 ? 1.004 8.758 -11.172 1 97.31 115 ALA B N 1
ATOM 4196 C CA . ALA B 1 115 ? 1.517 7.992 -12.305 1 97.31 115 ALA B CA 1
ATOM 4197 C C . ALA B 1 115 ? 2.936 7.5 -12.039 1 97.31 115 ALA B C 1
ATOM 4199 O O . ALA B 1 115 ? 3.277 6.363 -12.375 1 97.31 115 ALA B O 1
ATOM 4200 N N . GLY B 1 116 ? 3.766 8.375 -11.469 1 96.25 116 GLY B N 1
ATOM 4201 C CA . GLY B 1 116 ? 5.121 7.977 -11.117 1 96.25 116 GLY B CA 1
ATOM 4202 C C . GLY B 1 116 ? 5.172 6.812 -10.148 1 96.25 116 GLY B C 1
ATOM 4203 O O . GLY B 1 116 ? 5.98 5.898 -10.312 1 96.25 116 GLY B O 1
ATOM 4204 N N . ILE B 1 117 ? 4.293 6.793 -9.203 1 95.75 117 ILE B N 1
ATOM 4205 C CA . ILE B 1 117 ? 4.223 5.73 -8.203 1 95.75 117 ILE B CA 1
ATOM 4206 C C . ILE B 1 117 ? 3.875 4.406 -8.883 1 95.75 117 ILE B C 1
ATOM 4208 O O . ILE B 1 117 ? 4.547 3.395 -8.664 1 95.75 117 ILE B O 1
ATOM 4212 N N . VAL B 1 118 ? 2.859 4.418 -9.719 1 97.25 118 VAL B N 1
ATOM 4213 C CA . VAL B 1 118 ? 2.402 3.166 -10.312 1 97.25 118 VAL B CA 1
ATOM 4214 C C . VAL B 1 118 ? 3.443 2.654 -11.305 1 97.25 118 VAL B C 1
ATOM 4216 O O . VAL B 1 118 ? 3.627 1.444 -11.453 1 97.25 118 VAL B O 1
ATOM 4219 N N . MET B 1 119 ? 4.129 3.58 -11.969 1 96.62 119 MET B N 1
ATOM 4220 C CA . MET B 1 119 ? 5.199 3.168 -12.867 1 96.62 119 MET B CA 1
ATOM 4221 C C . MET B 1 119 ? 6.301 2.436 -12.102 1 96.62 119 MET B C 1
ATOM 4223 O O . MET B 1 119 ? 6.711 1.343 -12.5 1 96.62 119 MET B O 1
ATOM 4227 N N . LEU B 1 120 ? 6.664 2.99 -11.047 1 93.62 120 LEU B N 1
ATOM 4228 C CA . LEU B 1 120 ? 7.746 2.406 -10.266 1 93.62 120 LEU B CA 1
ATOM 4229 C C . LEU B 1 120 ? 7.293 1.12 -9.578 1 93.62 120 LEU B C 1
ATOM 4231 O O . LEU B 1 120 ? 8.055 0.155 -9.5 1 93.62 120 LEU B O 1
ATOM 4235 N N . LEU B 1 121 ? 6.109 1.112 -9.102 1 93.25 121 LEU B N 1
ATOM 4236 C CA . LEU B 1 121 ? 5.574 -0.089 -8.469 1 93.25 121 LEU B CA 1
ATOM 4237 C C . LEU B 1 121 ? 5.465 -1.23 -9.469 1 93.25 121 LEU B C 1
ATOM 4239 O O . LEU B 1 121 ? 5.812 -2.373 -9.164 1 93.25 121 LEU B O 1
ATOM 4243 N N . THR B 1 122 ? 4.996 -0.919 -10.672 1 96.31 122 THR B N 1
ATOM 4244 C CA . THR B 1 122 ? 4.883 -1.935 -11.711 1 96.31 122 THR B CA 1
ATOM 4245 C C . THR B 1 122 ? 6.254 -2.477 -12.094 1 96.31 122 THR B C 1
ATOM 4247 O O . THR B 1 122 ? 6.441 -3.691 -12.203 1 96.31 122 THR B O 1
ATOM 4250 N N . ALA B 1 123 ? 7.172 -1.582 -12.281 1 94.56 123 ALA B N 1
ATOM 4251 C CA . ALA B 1 123 ? 8.531 -2.01 -12.586 1 94.56 123 ALA B CA 1
ATOM 4252 C C . ALA B 1 123 ? 9.078 -2.914 -11.484 1 94.56 123 ALA B C 1
ATOM 4254 O O . ALA B 1 123 ? 9.711 -3.938 -11.766 1 94.56 123 ALA B O 1
ATOM 4255 N N . SER B 1 124 ? 8.789 -2.535 -10.281 1 91.44 124 SER B N 1
ATOM 4256 C CA . SER B 1 124 ? 9.266 -3.309 -9.141 1 91.44 124 SER B CA 1
ATOM 4257 C C . SER B 1 124 ? 8.641 -4.699 -9.117 1 91.44 124 SER B C 1
ATOM 4259 O O . SER B 1 124 ? 9.32 -5.688 -8.844 1 91.44 124 SER B O 1
ATOM 4261 N N . VAL B 1 125 ? 7.418 -4.805 -9.352 1 93.75 125 VAL B N 1
ATOM 4262 C CA . VAL B 1 125 ? 6.711 -6.082 -9.359 1 93.75 125 VAL B CA 1
ATOM 4263 C C . VAL B 1 125 ? 7.297 -6.988 -10.438 1 93.75 125 VAL B C 1
ATOM 4265 O O . VAL B 1 125 ? 7.551 -8.172 -10.195 1 93.75 125 VAL B O 1
ATOM 4268 N N . PHE B 1 126 ? 7.566 -6.465 -11.609 1 96.19 126 PHE B N 1
ATOM 4269 C CA . PHE B 1 126 ? 8.133 -7.262 -12.695 1 96.19 126 PHE B CA 1
ATOM 4270 C C . PHE B 1 126 ? 9.562 -7.668 -12.383 1 96.19 126 PHE B C 1
ATOM 4272 O O . PHE B 1 126 ? 10.008 -8.758 -12.766 1 96.19 126 PHE B O 1
ATOM 4279 N N . ALA B 1 127 ? 10.281 -6.801 -11.727 1 92.56 127 ALA B N 1
ATOM 4280 C CA . ALA B 1 127 ? 11.633 -7.164 -11.305 1 92.56 127 ALA B CA 1
ATOM 4281 C C . ALA B 1 127 ? 11.602 -8.344 -10.336 1 92.56 127 ALA B C 1
ATOM 4283 O O . ALA B 1 127 ? 12.422 -9.266 -10.438 1 92.56 127 ALA B O 1
ATOM 4284 N N . VAL B 1 128 ? 10.68 -8.328 -9.43 1 91.06 128 VAL B N 1
ATOM 4285 C CA . VAL B 1 128 ? 10.531 -9.414 -8.477 1 91.06 128 VAL B CA 1
ATOM 4286 C C . VAL B 1 128 ? 10.086 -10.688 -9.195 1 91.06 128 VAL B C 1
ATOM 4288 O O . VAL B 1 128 ? 10.578 -11.773 -8.906 1 91.06 128 VAL B O 1
ATOM 4291 N N . PHE B 1 129 ? 9.188 -10.531 -10.156 1 94.5 129 PHE B N 1
ATOM 4292 C CA . PHE B 1 129 ? 8.742 -11.68 -10.938 1 94.5 129 PHE B CA 1
ATOM 4293 C C . PHE B 1 129 ? 9.906 -12.273 -11.727 1 94.5 129 PHE B C 1
ATOM 4295 O O . PHE B 1 129 ? 9.969 -13.492 -11.922 1 94.5 129 PHE B O 1
ATOM 4302 N N . ASP B 1 130 ? 10.734 -11.414 -12.188 1 94.75 130 ASP B N 1
ATOM 4303 C CA . ASP B 1 130 ? 11.898 -11.891 -12.93 1 94.75 130 ASP B CA 1
ATOM 4304 C C . ASP B 1 130 ? 12.797 -12.75 -12.047 1 94.75 130 ASP B C 1
ATOM 4306 O O . ASP B 1 130 ? 13.391 -13.719 -12.516 1 94.75 130 ASP B O 1
ATOM 4310 N N . LEU B 1 131 ? 12.867 -12.438 -10.812 1 90.06 131 LEU B N 1
ATOM 4311 C CA . LEU B 1 131 ? 13.641 -13.219 -9.852 1 90.06 131 LEU B CA 1
ATOM 4312 C C . LEU B 1 131 ? 12.914 -14.516 -9.516 1 90.06 131 LEU B C 1
ATOM 4314 O O . LEU B 1 131 ? 13.555 -15.531 -9.227 1 90.06 131 LEU B O 1
ATOM 4318 N N . ALA B 1 132 ? 11.641 -14.422 -9.477 1 92.06 132 ALA B N 1
ATOM 4319 C CA . ALA B 1 132 ? 10.828 -15.578 -9.094 1 92.06 132 ALA B CA 1
ATOM 4320 C C . ALA B 1 132 ? 10.734 -16.578 -10.242 1 92.06 132 ALA B C 1
ATOM 4322 O O . ALA B 1 132 ? 10.641 -17.781 -10.008 1 92.06 132 ALA B O 1
ATOM 4323 N N . PHE B 1 133 ? 10.68 -16.047 -11.461 1 94.69 133 PHE B N 1
ATOM 4324 C CA . PHE B 1 133 ? 10.609 -16.859 -12.672 1 94.69 133 PHE B CA 1
ATOM 4325 C C . PHE B 1 133 ? 11.922 -16.812 -13.445 1 94.69 133 PHE B C 1
ATOM 4327 O O . PHE B 1 133 ? 11.969 -16.281 -14.555 1 94.69 133 PHE B O 1
ATOM 4334 N N . ARG B 1 134 ? 12.867 -17.531 -12.898 1 92.69 134 ARG B N 1
ATOM 4335 C CA . ARG B 1 134 ? 14.219 -17.422 -13.43 1 92.69 134 ARG B CA 1
ATOM 4336 C C . ARG B 1 134 ? 14.281 -17.906 -14.883 1 92.69 134 ARG B C 1
ATOM 4338 O O . ARG B 1 134 ? 13.75 -18.953 -15.219 1 92.69 134 ARG B O 1
ATOM 4345 N N . GLU B 1 135 ? 14.812 -17.047 -15.758 1 93.44 135 GLU B N 1
ATOM 4346 C CA . GLU B 1 135 ? 15.133 -17.359 -17.141 1 93.44 135 GLU B CA 1
ATOM 4347 C C . GLU B 1 135 ? 13.875 -17.453 -18 1 93.44 135 GLU B C 1
ATOM 4349 O O . GLU B 1 135 ? 13.922 -17.922 -19.141 1 93.44 135 GLU B O 1
ATOM 4354 N N . LEU B 1 136 ? 12.758 -17.047 -17.406 1 94.12 136 LEU B N 1
ATOM 4355 C CA . LEU B 1 136 ? 11.523 -17.062 -18.188 1 94.12 136 LEU B CA 1
ATOM 4356 C C . LEU B 1 136 ? 11.555 -16.016 -19.281 1 94.12 136 LEU B C 1
ATOM 4358 O O . LEU B 1 136 ? 11.93 -14.867 -19.031 1 94.12 136 LEU B O 1
ATOM 4362 N N . ARG B 1 137 ? 11.242 -16.438 -20.453 1 95.88 137 ARG B N 1
ATOM 4363 C CA . ARG B 1 137 ? 11.039 -15.531 -21.578 1 95.88 137 ARG B CA 1
ATOM 4364 C C . ARG B 1 137 ? 9.594 -15.594 -22.078 1 95.88 137 ARG B C 1
ATOM 4366 O O . ARG B 1 137 ? 8.992 -16.672 -22.109 1 95.88 137 ARG B O 1
ATOM 4373 N N . LEU B 1 138 ? 9.133 -14.453 -22.406 1 96.56 138 LEU B N 1
ATOM 4374 C CA . LEU B 1 138 ? 7.742 -14.328 -22.844 1 96.56 138 LEU B CA 1
ATOM 4375 C C . LEU B 1 138 ? 7.66 -14.086 -24.344 1 96.56 138 LEU B C 1
ATOM 4377 O O . LEU B 1 138 ? 8.445 -13.305 -24.891 1 96.56 138 LEU B O 1
ATOM 4381 N N . ASP B 1 139 ? 6.77 -14.781 -24.969 1 96 139 ASP B N 1
ATOM 4382 C CA . ASP B 1 139 ? 6.48 -14.414 -26.359 1 96 139 ASP B CA 1
ATOM 4383 C C . ASP B 1 139 ? 5.582 -13.18 -26.422 1 96 139 ASP B C 1
ATOM 4385 O O . ASP B 1 139 ? 5.262 -12.586 -25.391 1 96 139 ASP B O 1
ATOM 4389 N N . ALA B 1 140 ? 5.207 -12.773 -27.562 1 96.25 140 ALA B N 1
ATOM 4390 C CA . ALA B 1 140 ? 4.504 -11.508 -27.781 1 96.25 140 ALA B CA 1
ATOM 4391 C C . ALA B 1 140 ? 3.131 -11.531 -27.109 1 96.25 140 ALA B C 1
ATOM 4393 O O . ALA B 1 140 ? 2.713 -10.539 -26.5 1 96.25 140 ALA B O 1
ATOM 4394 N N . LEU B 1 141 ? 2.402 -12.602 -27.188 1 94.75 141 LEU B N 1
ATOM 4395 C CA . LEU B 1 141 ? 1.05 -12.672 -26.641 1 94.75 141 LEU B CA 1
ATOM 4396 C C . LEU B 1 141 ? 1.07 -12.586 -25.125 1 94.75 141 LEU B C 1
ATOM 4398 O O . LEU B 1 141 ? 0.342 -11.781 -24.531 1 94.75 141 LEU B O 1
ATOM 4402 N N . MET B 1 142 ? 1.913 -13.398 -24.5 1 95.88 142 MET B N 1
ATOM 4403 C CA . MET B 1 142 ? 1.966 -13.406 -23.031 1 95.88 142 MET B CA 1
ATOM 4404 C C . MET B 1 142 ? 2.492 -12.078 -22.5 1 95.88 142 MET B C 1
ATOM 4406 O O . MET B 1 142 ? 1.998 -11.57 -21.5 1 95.88 142 MET B O 1
ATOM 4410 N N . ALA B 1 143 ? 3.502 -11.562 -23.156 1 97.38 143 ALA B N 1
ATOM 4411 C CA . ALA B 1 143 ? 3.99 -10.234 -22.781 1 97.38 143 ALA B CA 1
ATOM 4412 C C . ALA B 1 143 ? 2.877 -9.195 -22.859 1 97.38 143 ALA B C 1
ATOM 4414 O O . ALA B 1 143 ? 2.711 -8.383 -21.938 1 97.38 143 ALA B O 1
ATOM 4415 N N . ALA B 1 144 ? 2.121 -9.281 -23.906 1 97.44 144 ALA B N 1
ATOM 4416 C CA . ALA B 1 144 ? 1.034 -8.328 -24.109 1 97.44 144 ALA B CA 1
ATOM 4417 C C . ALA B 1 144 ? -0.043 -8.477 -23.031 1 97.44 144 ALA B C 1
ATOM 4419 O O . ALA B 1 144 ? -0.602 -7.484 -22.562 1 97.44 144 ALA B O 1
ATOM 4420 N N . VAL B 1 145 ? -0.362 -9.664 -22.672 1 96.25 145 VAL B N 1
ATOM 4421 C CA . VAL B 1 145 ? -1.367 -9.93 -21.641 1 96.25 145 VAL B CA 1
ATOM 4422 C C . VAL B 1 145 ? -0.931 -9.305 -20.328 1 96.25 145 VAL B C 1
ATOM 4424 O O . VAL B 1 145 ? -1.712 -8.609 -19.672 1 96.25 145 VAL B O 1
ATOM 4427 N N . LEU B 1 146 ? 0.303 -9.5 -19.969 1 97.5 146 LEU B N 1
ATOM 4428 C CA . LEU B 1 146 ? 0.8 -8.984 -18.703 1 97.5 146 LEU B CA 1
ATOM 4429 C C . LEU B 1 146 ? 0.839 -7.461 -18.703 1 97.5 146 LEU B C 1
ATOM 4431 O O . LEU B 1 146 ? 0.506 -6.816 -17.719 1 97.5 146 LEU B O 1
ATOM 4435 N N . VAL B 1 147 ? 1.26 -6.906 -19.797 1 98.12 147 VAL B N 1
ATOM 4436 C CA . VAL B 1 147 ? 1.279 -5.453 -19.922 1 98.12 147 VAL B CA 1
ATOM 4437 C C . VAL B 1 147 ? -0.144 -4.906 -19.844 1 98.12 147 VAL B C 1
ATOM 4439 O O . VAL B 1 147 ? -0.401 -3.932 -19.141 1 98.12 147 VAL B O 1
ATOM 4442 N N . GLY B 1 148 ? -1.03 -5.527 -20.578 1 98 148 GLY B N 1
ATOM 4443 C CA . GLY B 1 148 ? -2.422 -5.109 -20.547 1 98 148 GLY B CA 1
ATOM 4444 C C . GLY B 1 148 ? -3.027 -5.184 -19.156 1 98 148 GLY B C 1
ATOM 4445 O O . GLY B 1 148 ? -3.725 -4.262 -18.719 1 98 148 GLY B O 1
ATOM 4446 N N . LEU B 1 149 ? -2.775 -6.258 -18.453 1 96.94 149 LEU B N 1
ATOM 4447 C CA . LEU B 1 149 ? -3.283 -6.426 -17.094 1 96.94 149 LEU B CA 1
ATOM 4448 C C . LEU B 1 149 ? -2.719 -5.355 -16.172 1 96.94 149 LEU B C 1
ATOM 4450 O O . LEU B 1 149 ? -3.43 -4.836 -15.312 1 96.94 149 LEU B O 1
ATOM 4454 N N . SER B 1 150 ? -1.441 -5.039 -16.344 1 98.19 150 SER B N 1
ATOM 4455 C CA . SER B 1 150 ? -0.812 -4 -15.523 1 98.19 150 SER B CA 1
ATOM 4456 C C . SER B 1 150 ? -1.438 -2.637 -15.789 1 98.19 150 SER B C 1
ATOM 4458 O O . SER B 1 150 ? -1.708 -1.879 -14.859 1 98.19 150 SER B O 1
ATOM 4460 N N . ALA B 1 151 ? -1.627 -2.396 -17.031 1 98.5 151 ALA B N 1
ATOM 4461 C CA . ALA B 1 151 ? -2.268 -1.138 -17.406 1 98.5 151 ALA B CA 1
ATOM 4462 C C . ALA B 1 151 ? -3.682 -1.05 -16.844 1 98.5 151 ALA B C 1
ATOM 4464 O O . ALA B 1 151 ? -4.098 0.004 -16.359 1 98.5 151 ALA B O 1
ATOM 4465 N N . ALA B 1 152 ? -4.418 -2.104 -16.938 1 98.06 152 ALA B N 1
ATOM 4466 C CA . ALA B 1 152 ? -5.785 -2.158 -16.422 1 98.06 152 ALA B CA 1
ATOM 4467 C C . ALA B 1 152 ? -5.812 -1.94 -14.906 1 98.06 152 ALA B C 1
ATOM 4469 O O . ALA B 1 152 ? -6.641 -1.181 -14.398 1 98.06 152 ALA B O 1
ATOM 4470 N N . ALA B 1 153 ? -4.938 -2.611 -14.219 1 97.38 153 ALA B N 1
ATOM 4471 C CA . ALA B 1 153 ? -4.863 -2.469 -12.766 1 97.38 153 ALA B CA 1
ATOM 4472 C C . ALA B 1 153 ? -4.566 -1.024 -12.367 1 97.38 153 ALA B C 1
ATOM 4474 O O . ALA B 1 153 ? -5.16 -0.498 -11.422 1 97.38 153 ALA B O 1
ATOM 4475 N N . SER B 1 154 ? -3.645 -0.435 -13.062 1 98.12 154 SER B N 1
ATOM 4476 C CA . SER B 1 154 ? -3.273 0.951 -12.797 1 98.12 154 SER B CA 1
ATOM 4477 C C . SER B 1 154 ? -4.449 1.893 -13.031 1 98.12 154 SER B C 1
ATOM 4479 O O . SER B 1 154 ? -4.734 2.756 -12.203 1 98.12 154 SER B O 1
ATOM 4481 N N . ALA B 1 155 ? -5.105 1.716 -14.141 1 98.19 155 ALA B N 1
ATOM 4482 C CA . ALA B 1 155 ? -6.254 2.561 -14.461 1 98.19 155 ALA B CA 1
ATOM 4483 C C . ALA B 1 155 ? -7.355 2.404 -13.422 1 98.19 155 ALA B C 1
ATOM 4485 O O . ALA B 1 155 ? -7.945 3.395 -12.977 1 98.19 155 ALA B O 1
ATOM 4486 N N . TYR B 1 156 ? -7.629 1.213 -13.055 1 96.69 156 TYR B N 1
ATOM 4487 C CA . TYR B 1 156 ? -8.648 0.942 -12.055 1 96.69 156 TYR B CA 1
ATOM 4488 C C . TYR B 1 156 ? -8.305 1.617 -10.727 1 96.69 156 TYR B C 1
ATOM 4490 O O . TYR B 1 156 ? -9.109 2.375 -10.188 1 96.69 156 TYR B O 1
ATOM 4498 N N . ALA B 1 157 ? -7.125 1.395 -10.258 1 96.38 157 ALA B N 1
ATOM 4499 C CA . ALA B 1 157 ? -6.699 1.894 -8.953 1 96.38 157 ALA B CA 1
ATOM 4500 C C . ALA B 1 157 ? -6.684 3.42 -8.922 1 96.38 157 ALA B C 1
ATOM 4502 O O . ALA B 1 157 ? -7.168 4.035 -7.973 1 96.38 157 ALA B O 1
ATOM 4503 N N . LEU B 1 158 ? -6.133 4.008 -9.953 1 97.19 158 LEU B N 1
ATOM 4504 C CA . LEU B 1 158 ? -5.949 5.453 -9.922 1 97.19 158 LEU B CA 1
ATOM 4505 C C . LEU B 1 158 ? -7.27 6.176 -10.18 1 97.19 158 LEU B C 1
ATOM 4507 O O . LEU B 1 158 ? -7.434 7.336 -9.797 1 97.19 158 LEU B O 1
ATOM 4511 N N . THR B 1 159 ? -8.25 5.484 -10.844 1 95.5 159 THR B N 1
ATOM 4512 C CA . THR B 1 159 ? -9.594 6.043 -10.898 1 95.5 159 THR B CA 1
ATOM 4513 C C . THR B 1 159 ? -10.203 6.141 -9.508 1 95.5 159 THR B C 1
ATOM 4515 O O . THR B 1 159 ? -10.812 7.156 -9.156 1 95.5 159 THR B O 1
ATOM 4518 N N . LEU B 1 160 ? -9.992 5.168 -8.727 1 92.81 160 LEU B N 1
ATOM 4519 C CA . LEU B 1 160 ? -10.547 5.168 -7.379 1 92.81 160 LEU B CA 1
ATOM 4520 C C . LEU B 1 160 ? -9.836 6.195 -6.5 1 92.81 160 LEU B C 1
ATOM 4522 O O . LEU B 1 160 ? -10.477 6.883 -5.703 1 92.81 160 LEU B O 1
ATOM 4526 N N . VAL B 1 161 ? -8.547 6.328 -6.668 1 92.75 161 VAL B N 1
ATOM 4527 C CA . VAL B 1 161 ? -7.758 7.27 -5.879 1 92.75 161 VAL B CA 1
ATOM 4528 C C . VAL B 1 161 ? -8.18 8.703 -6.207 1 92.75 161 VAL B C 1
ATOM 4530 O O . VAL B 1 161 ? -8.266 9.547 -5.312 1 92.75 161 VAL B O 1
ATOM 4533 N N . SER B 1 162 ? -8.484 8.953 -7.41 1 93.31 162 SER B N 1
ATOM 4534 C CA . SER B 1 162 ? -8.781 10.312 -7.852 1 93.31 162 SER B CA 1
ATOM 4535 C C . SER B 1 162 ? -10.211 10.703 -7.5 1 93.31 162 SER B C 1
ATOM 4537 O O . SER B 1 162 ? -10.562 11.891 -7.523 1 93.31 162 SER B O 1
ATOM 4539 N N . ALA B 1 163 ? -11.031 9.734 -7.152 1 88.69 163 ALA B N 1
ATOM 4540 C CA . ALA B 1 163 ? -12.438 10 -6.852 1 88.69 163 ALA B CA 1
ATOM 4541 C C . ALA B 1 163 ? -12.586 10.664 -5.488 1 88.69 163 ALA B C 1
ATOM 4543 O O . ALA B 1 163 ? -13.57 11.375 -5.238 1 88.69 163 ALA B O 1
ATOM 4544 N N . GLU B 1 164 ? -11.648 10.367 -4.602 1 85.31 164 GLU B N 1
ATOM 4545 C CA . GLU B 1 164 ? -11.703 10.961 -3.27 1 85.31 164 GLU B CA 1
ATOM 4546 C C . GLU B 1 164 ? -10.344 11.516 -2.855 1 85.31 164 GLU B C 1
ATOM 4548 O O . GLU B 1 164 ? -9.648 10.922 -2.031 1 85.31 164 GLU B O 1
ATOM 4553 N N . VAL B 1 165 ? -10.141 12.758 -3.314 1 88.75 165 VAL B N 1
ATOM 4554 C CA . VAL B 1 165 ? -8.859 13.391 -2.98 1 88.75 165 VAL B CA 1
ATOM 4555 C C . VAL B 1 165 ? -9 14.172 -1.678 1 88.75 165 VAL B C 1
ATOM 4557 O O . VAL B 1 165 ? -9.555 15.273 -1.663 1 88.75 165 VAL B O 1
ATOM 4560 N N . THR B 1 166 ? -8.578 13.609 -0.597 1 91.88 166 THR B N 1
ATOM 4561 C CA . THR B 1 166 ? -8.539 14.227 0.724 1 91.88 166 THR B CA 1
ATOM 4562 C C . THR B 1 166 ? -7.102 14.562 1.112 1 91.88 166 THR B C 1
ATOM 4564 O O . THR B 1 166 ? -6.156 14.164 0.43 1 91.88 166 THR B O 1
ATOM 4567 N N . SER B 1 167 ? -6.988 15.328 2.141 1 94.25 167 SER B N 1
ATOM 4568 C CA . SER B 1 167 ? -5.66 15.656 2.646 1 94.25 167 SER B CA 1
ATOM 4569 C C . SER B 1 167 ? -4.883 14.391 3.004 1 94.25 167 SER B C 1
ATOM 4571 O O . SER B 1 167 ? -3.686 14.289 2.725 1 94.25 167 SER B O 1
ATOM 4573 N N . VAL B 1 168 ? -5.539 13.422 3.564 1 94.69 168 VAL B N 1
ATOM 4574 C CA . VAL B 1 168 ? -4.891 12.18 3.955 1 94.69 168 VAL B CA 1
ATOM 4575 C C . VAL B 1 168 ? -4.441 11.414 2.711 1 94.69 168 VAL B C 1
ATOM 4577 O O . VAL B 1 168 ? -3.332 10.875 2.672 1 94.69 168 VAL B O 1
ATOM 4580 N N . ALA B 1 169 ? -5.273 11.406 1.692 1 93.75 169 ALA B N 1
ATOM 4581 C CA . ALA B 1 169 ? -4.922 10.734 0.444 1 93.75 169 ALA B CA 1
ATOM 4582 C C . ALA B 1 169 ? -3.697 11.383 -0.2 1 93.75 169 ALA B C 1
ATOM 4584 O O . ALA B 1 169 ? -2.809 10.688 -0.696 1 93.75 169 ALA B O 1
ATOM 4585 N N . ILE B 1 170 ? -3.654 12.672 -0.167 1 95.31 170 ILE B N 1
ATOM 4586 C CA . ILE B 1 170 ? -2.531 13.391 -0.754 1 95.31 170 ILE B CA 1
ATOM 4587 C C . ILE B 1 170 ? -1.263 13.117 0.05 1 95.31 170 ILE B C 1
ATOM 4589 O O . ILE B 1 170 ? -0.191 12.906 -0.522 1 95.31 170 ILE B O 1
ATOM 4593 N N . ALA B 1 171 ? -1.418 13.117 1.316 1 96.62 171 ALA B N 1
ATOM 4594 C CA . ALA B 1 171 ? -0.27 12.828 2.17 1 96.62 171 ALA B CA 1
ATOM 4595 C C . ALA B 1 171 ? 0.273 11.422 1.892 1 96.62 171 ALA B C 1
ATOM 4597 O O . ALA B 1 171 ? 1.488 11.219 1.849 1 96.62 171 ALA B O 1
ATOM 4598 N N . ASN B 1 172 ? -0.604 10.508 1.717 1 94.31 172 ASN B N 1
ATOM 4599 C CA . ASN B 1 172 ? -0.189 9.148 1.386 1 94.31 172 ASN B CA 1
ATOM 4600 C C . ASN B 1 172 ? 0.517 9.086 0.033 1 94.31 172 ASN B C 1
ATOM 4602 O O . ASN B 1 172 ? 1.533 8.406 -0.113 1 94.31 172 ASN B O 1
ATOM 4606 N N . LEU B 1 173 ? -0.035 9.773 -0.883 1 95.06 173 LEU B N 1
ATOM 4607 C CA . LEU B 1 173 ? 0.58 9.828 -2.205 1 95.06 173 LEU B CA 1
ATOM 4608 C C . LEU B 1 173 ? 1.981 10.43 -2.127 1 95.06 173 LEU B C 1
ATOM 4610 O O . LEU B 1 173 ? 2.918 9.906 -2.736 1 95.06 173 LEU B O 1
ATOM 4614 N N . LEU B 1 174 ? 2.062 11.469 -1.396 1 96.44 174 LEU B N 1
ATOM 4615 C CA . LEU B 1 174 ? 3.34 12.156 -1.234 1 96.44 174 LEU B CA 1
ATOM 4616 C C . LEU B 1 174 ? 4.375 11.234 -0.603 1 96.44 174 LEU B C 1
ATOM 4618 O O . LEU B 1 174 ? 5.492 11.102 -1.114 1 96.44 174 LEU B O 1
ATOM 4622 N N . ALA B 1 175 ? 3.973 10.609 0.402 1 95.94 175 ALA B N 1
ATOM 4623 C CA . ALA B 1 175 ? 4.883 9.711 1.108 1 95.94 175 ALA B CA 1
ATOM 4624 C C . ALA B 1 175 ? 5.328 8.562 0.21 1 95.94 175 ALA B C 1
ATOM 4626 O O . ALA B 1 175 ? 6.52 8.266 0.112 1 95.94 175 ALA B O 1
ATOM 4627 N N . LEU B 1 176 ? 4.379 7.965 -0.43 1 95.12 176 LEU B N 1
ATOM 4628 C CA . LEU B 1 176 ? 4.684 6.832 -1.296 1 95.12 176 LEU B CA 1
ATOM 4629 C C . LEU B 1 176 ? 5.566 7.262 -2.463 1 95.12 176 LEU B C 1
ATOM 4631 O O . LEU B 1 176 ? 6.461 6.52 -2.877 1 95.12 176 LEU B O 1
ATOM 4635 N N . PHE B 1 177 ? 5.297 8.398 -2.99 1 96.69 177 PHE B N 1
ATOM 4636 C CA . PHE B 1 177 ? 6.082 8.906 -4.105 1 96.69 177 PHE B CA 1
ATOM 4637 C C . PHE B 1 177 ? 7.52 9.172 -3.682 1 96.69 177 PHE B C 1
ATOM 4639 O O . PHE B 1 177 ? 8.461 8.781 -4.375 1 96.69 177 PHE B O 1
ATOM 4646 N N . LEU B 1 178 ? 7.707 9.812 -2.533 1 96.25 178 LEU B N 1
ATOM 4647 C CA . LEU B 1 178 ? 9.039 10.125 -2.023 1 96.25 178 LEU B CA 1
ATOM 4648 C C . LEU B 1 178 ? 9.828 8.852 -1.745 1 96.25 178 LEU B C 1
ATOM 4650 O O . LEU B 1 178 ? 11.008 8.758 -2.104 1 96.25 178 LEU B O 1
ATOM 4654 N N . VAL B 1 179 ? 9.188 7.895 -1.18 1 93.81 179 VAL B N 1
ATOM 4655 C CA . VAL B 1 179 ? 9.867 6.656 -0.81 1 93.81 179 VAL B CA 1
ATOM 4656 C C . VAL B 1 179 ? 10.211 5.859 -2.066 1 93.81 179 VAL B C 1
ATOM 4658 O O . VAL B 1 179 ? 11.352 5.422 -2.238 1 93.81 179 VAL B O 1
ATOM 4661 N N . SER B 1 180 ? 9.242 5.734 -2.955 1 93.56 180 SER B N 1
ATOM 4662 C CA . SER B 1 180 ? 9.461 4.938 -4.16 1 93.56 180 SER B CA 1
ATOM 4663 C C . SER B 1 180 ? 10.508 5.586 -5.062 1 93.56 180 SER B C 1
ATOM 4665 O O . SER B 1 180 ? 11.398 4.906 -5.578 1 93.56 180 SER B O 1
ATOM 4667 N N . GLY B 1 181 ? 10.445 6.891 -5.246 1 94.56 181 GLY B N 1
ATOM 4668 C CA . GLY B 1 181 ? 11.422 7.59 -6.066 1 94.56 181 GLY B CA 1
ATOM 4669 C C . GLY B 1 181 ? 12.828 7.543 -5.492 1 94.56 181 GLY B C 1
ATOM 4670 O O . GLY B 1 181 ? 13.797 7.336 -6.223 1 94.56 181 GLY B O 1
ATOM 4671 N N . SER B 1 182 ? 12.922 7.711 -4.207 1 94.69 182 SER B N 1
ATOM 4672 C CA . SER B 1 182 ? 14.227 7.656 -3.553 1 94.69 182 SER B CA 1
ATOM 4673 C C . SER B 1 182 ? 14.836 6.262 -3.65 1 94.69 182 SER B C 1
ATOM 4675 O O . SER B 1 182 ? 16.031 6.117 -3.908 1 94.69 182 SER B O 1
ATOM 4677 N N . LEU B 1 183 ? 13.992 5.277 -3.445 1 93.06 183 LEU B N 1
ATOM 4678 C CA . LEU B 1 183 ? 14.492 3.908 -3.533 1 93.06 183 LEU B CA 1
ATOM 4679 C C . LEU B 1 183 ? 14.953 3.588 -4.949 1 93.06 183 LEU B C 1
ATOM 4681 O O . LEU B 1 183 ? 15.984 2.943 -5.137 1 93.06 183 LEU B O 1
ATOM 4685 N N . ALA B 1 184 ? 14.219 4.035 -5.906 1 92.62 184 ALA B N 1
ATOM 4686 C CA . ALA B 1 184 ? 14.617 3.84 -7.297 1 92.62 184 ALA B CA 1
ATOM 4687 C C . ALA B 1 184 ? 15.977 4.484 -7.574 1 92.62 184 ALA B C 1
ATOM 4689 O O . ALA B 1 184 ? 16.828 3.895 -8.242 1 92.62 184 ALA B O 1
ATOM 4690 N N . SER B 1 185 ? 16.156 5.621 -7.02 1 94.62 185 SER B N 1
ATOM 4691 C CA . SER B 1 185 ? 17.422 6.332 -7.184 1 94.62 185 SER B CA 1
ATOM 4692 C C . SER B 1 185 ? 18.562 5.602 -6.48 1 94.62 185 SER B C 1
ATOM 4694 O O . SER B 1 185 ? 19.641 5.418 -7.055 1 94.62 185 SER B O 1
ATOM 4696 N N . MET B 1 186 ? 18.344 5.148 -5.289 1 94.5 186 MET B N 1
ATOM 4697 C CA . MET B 1 186 ? 19.359 4.449 -4.5 1 94.5 186 MET B CA 1
ATOM 4698 C C . MET B 1 186 ? 19.797 3.16 -5.191 1 94.5 186 MET B C 1
ATOM 4700 O O . MET B 1 186 ? 20.984 2.848 -5.242 1 94.5 186 MET B O 1
ATOM 4704 N N . LEU B 1 187 ? 18.875 2.457 -5.738 1 90.81 187 LEU B N 1
ATOM 4705 C CA . LEU B 1 187 ? 19.141 1.154 -6.34 1 90.81 187 LEU B CA 1
ATOM 4706 C C . LEU B 1 187 ? 19.844 1.305 -7.68 1 90.81 187 LEU B C 1
ATOM 4708 O O . LEU B 1 187 ? 20.484 0.367 -8.156 1 90.81 187 LEU B O 1
ATOM 4712 N N . SER B 1 188 ? 19.719 2.49 -8.266 1 90.5 188 SER B N 1
ATOM 4713 C CA . SER B 1 188 ? 20.328 2.729 -9.57 1 90.5 188 SER B CA 1
ATOM 4714 C C . SER B 1 188 ? 21.5 3.688 -9.469 1 90.5 188 SER B C 1
ATOM 4716 O O . SER B 1 188 ? 21.906 4.285 -10.469 1 90.5 188 SER B O 1
ATOM 4718 N N . ALA B 1 189 ? 21.984 3.801 -8.305 1 93.75 189 ALA B N 1
ATOM 4719 C CA . ALA B 1 189 ? 23.078 4.746 -8.086 1 93.75 189 ALA B CA 1
ATOM 4720 C C . ALA B 1 189 ? 24.312 4.352 -8.898 1 93.75 189 ALA B C 1
ATOM 4722 O O . ALA B 1 189 ? 24.641 3.17 -8.984 1 93.75 189 ALA B O 1
ATOM 4723 N N . ASN B 1 190 ? 24.953 5.324 -9.445 1 89.69 190 ASN B N 1
ATOM 4724 C CA . ASN B 1 190 ? 26.188 5.066 -10.188 1 89.69 190 ASN B CA 1
ATOM 4725 C C . ASN B 1 190 ? 27.297 4.535 -9.281 1 89.69 190 ASN B C 1
ATOM 4727 O O . ASN B 1 190 ? 28.016 3.611 -9.648 1 89.69 190 ASN B O 1
ATOM 4731 N N . ASP B 1 191 ? 27.359 5.148 -8.109 1 91.5 191 ASP B N 1
ATOM 4732 C CA . ASP B 1 191 ? 28.281 4.703 -7.066 1 91.5 191 ASP B CA 1
ATOM 4733 C C . ASP B 1 191 ? 27.547 3.893 -6 1 91.5 191 ASP B C 1
ATOM 4735 O O . ASP B 1 191 ? 26.719 4.434 -5.258 1 91.5 191 ASP B O 1
ATOM 4739 N N . PRO B 1 192 ? 27.859 2.592 -5.902 1 90.69 192 PRO B N 1
ATOM 4740 C CA . PRO B 1 192 ? 27.172 1.771 -4.902 1 90.69 192 PRO B CA 1
ATOM 4741 C C . PRO B 1 192 ? 27.469 2.213 -3.471 1 90.69 192 PRO B C 1
ATOM 4743 O O . PRO B 1 192 ? 26.75 1.813 -2.543 1 90.69 192 PRO B O 1
ATOM 4746 N N . HIS B 1 193 ? 28.484 3.053 -3.281 1 93.69 193 HIS B N 1
ATOM 4747 C CA . HIS B 1 193 ? 28.828 3.504 -1.939 1 93.69 193 HIS B CA 1
ATOM 4748 C C . HIS B 1 193 ? 28.453 4.969 -1.737 1 93.69 193 HIS B C 1
ATOM 4750 O O . HIS B 1 193 ? 29.156 5.695 -1.018 1 93.69 193 HIS B O 1
ATOM 4756 N N . TRP B 1 194 ? 27.406 5.375 -2.424 1 92.88 194 TRP B N 1
ATOM 4757 C CA . TRP B 1 194 ? 26.906 6.738 -2.312 1 92.88 194 TRP B CA 1
ATOM 4758 C C . TRP B 1 194 ? 26.641 7.102 -0.855 1 92.88 194 TRP B C 1
ATOM 4760 O O . TRP B 1 194 ? 26.75 8.266 -0.469 1 92.88 194 TRP B O 1
ATOM 4770 N N . TRP B 1 195 ? 26.297 6.148 -0.017 1 93.44 195 TRP B N 1
ATOM 4771 C CA . TRP B 1 195 ? 25.797 6.371 1.337 1 93.44 195 TRP B CA 1
ATOM 4772 C C . TRP B 1 195 ? 26.938 6.785 2.27 1 93.44 195 TRP B C 1
ATOM 4774 O O . TRP B 1 195 ? 26.688 7.238 3.391 1 93.44 195 TRP B O 1
ATOM 4784 N N . HIS B 1 196 ? 28.188 6.703 1.827 1 93.38 196 HIS B N 1
ATOM 4785 C CA . HIS B 1 196 ? 29.312 7.223 2.596 1 93.38 196 HIS B CA 1
ATOM 4786 C C . HIS B 1 196 ? 29.344 8.75 2.557 1 93.38 196 HIS B C 1
ATOM 4788 O O . HIS B 1 196 ? 30 9.383 3.389 1 93.38 196 HIS B O 1
ATOM 4794 N N . LEU B 1 197 ? 28.641 9.312 1.655 1 90.88 197 LEU B N 1
ATOM 4795 C CA . LEU B 1 197 ? 28.688 10.758 1.47 1 90.88 197 LEU B CA 1
ATOM 4796 C C . LEU B 1 197 ? 27.406 11.414 2.002 1 90.88 197 LEU B C 1
ATOM 4798 O O . LEU B 1 197 ? 27.297 11.688 3.199 1 90.88 197 LEU B O 1
ATOM 4802 N N . ASN B 1 198 ? 26.453 11.477 1.137 1 90.75 198 ASN B N 1
ATOM 4803 C CA . ASN B 1 198 ? 25.172 12.086 1.481 1 90.75 198 ASN B CA 1
ATOM 4804 C C . ASN B 1 198 ? 24.094 11.766 0.436 1 90.75 198 ASN B C 1
ATOM 4806 O O . ASN B 1 198 ? 24.406 11.219 -0.625 1 90.75 198 ASN B O 1
ATOM 4810 N N . PHE B 1 199 ? 22.891 12.07 0.72 1 91.38 199 PHE B N 1
ATOM 4811 C CA . PHE B 1 199 ? 21.766 11.789 -0.17 1 91.38 199 PHE B CA 1
ATOM 4812 C C . PHE B 1 199 ? 21.922 12.547 -1.484 1 91.38 199 PHE B C 1
ATOM 4814 O O . PHE B 1 199 ? 21.562 12.039 -2.545 1 91.38 199 PHE B O 1
ATOM 4821 N N . SER B 1 200 ? 22.453 13.727 -1.482 1 93.25 200 SER B N 1
ATOM 4822 C CA . SER B 1 200 ? 22.531 14.57 -2.668 1 93.25 200 SER B CA 1
ATOM 4823 C C . SER B 1 200 ? 23.484 13.977 -3.703 1 93.25 200 SER B C 1
ATOM 4825 O O . SER B 1 200 ? 23.453 14.359 -4.871 1 93.25 200 SER B O 1
ATOM 4827 N N . ALA B 1 201 ? 24.359 13.047 -3.219 1 92.62 201 ALA B N 1
ATOM 4828 C CA . ALA B 1 201 ? 25.219 12.32 -4.145 1 92.62 201 ALA B CA 1
ATOM 4829 C C . ALA B 1 201 ? 24.391 11.523 -5.148 1 92.62 201 ALA B C 1
ATOM 4831 O O . ALA B 1 201 ? 24.859 11.25 -6.262 1 92.62 201 ALA B O 1
ATOM 4832 N N . LEU B 1 202 ? 23.156 11.164 -4.793 1 93.81 202 LEU B N 1
ATOM 4833 C CA . LEU B 1 202 ? 22.266 10.406 -5.668 1 93.81 202 LEU B CA 1
ATOM 4834 C C . LEU B 1 202 ? 21.812 11.258 -6.848 1 93.81 202 LEU B C 1
ATOM 4836 O O . LEU B 1 202 ? 21.375 10.727 -7.871 1 93.81 202 LEU B O 1
ATOM 4840 N N . GLY B 1 203 ? 21.891 12.57 -6.719 1 94.44 203 GLY B N 1
ATOM 4841 C CA . GLY B 1 203 ? 21.391 13.484 -7.734 1 94.44 203 GLY B CA 1
ATOM 4842 C C . GLY B 1 203 ? 22.469 13.969 -8.68 1 94.44 203 GLY B C 1
ATOM 4843 O O . GLY B 1 203 ? 22.219 14.828 -9.531 1 94.44 203 GLY B O 1
ATOM 4844 N N . VAL B 1 204 ? 23.703 13.328 -8.578 1 92.94 204 VAL B N 1
ATOM 4845 C CA . VAL B 1 204 ? 24.844 13.805 -9.352 1 92.94 204 VAL B CA 1
ATOM 4846 C C . VAL B 1 204 ? 25.156 12.805 -10.461 1 92.94 204 VAL B C 1
ATOM 4848 O O . VAL B 1 204 ? 24.859 11.617 -10.344 1 92.94 204 VAL B O 1
ATOM 4851 N N . GLY B 1 205 ? 25.922 13.281 -11.594 1 86.69 205 GLY B N 1
ATOM 4852 C CA . GLY B 1 205 ? 26.516 12.422 -12.602 1 86.69 205 GLY B CA 1
ATOM 4853 C C . GLY B 1 205 ? 25.578 12.07 -13.727 1 86.69 205 GLY B C 1
ATOM 4854 O O . GLY B 1 205 ? 25.969 11.398 -14.688 1 86.69 205 GLY B O 1
ATOM 4855 N N . GLY B 1 206 ? 24.312 12.5 -13.625 1 84.25 206 GLY B N 1
ATOM 4856 C CA . GLY B 1 206 ? 23.375 12.133 -14.68 1 84.25 206 GLY B CA 1
ATOM 4857 C C . GLY B 1 206 ? 22.859 10.703 -14.562 1 84.25 206 GLY B C 1
ATOM 4858 O O . GLY B 1 206 ? 22.938 10.109 -13.484 1 84.25 206 GLY B O 1
ATOM 4859 N N . GLY B 1 207 ? 22.203 10.195 -15.555 1 89.44 207 GLY B N 1
ATOM 4860 C CA . GLY B 1 207 ? 21.656 8.844 -15.555 1 89.44 207 GLY B CA 1
ATOM 4861 C C . GLY B 1 207 ? 20.297 8.75 -14.867 1 89.44 207 GLY B C 1
ATOM 4862 O O . GLY B 1 207 ? 19.719 9.766 -14.484 1 89.44 207 GLY B O 1
ATOM 4863 N N . PHE B 1 208 ? 19.906 7.531 -14.695 1 89.06 208 PHE B N 1
ATOM 4864 C CA . PHE B 1 208 ? 18.562 7.293 -14.148 1 89.06 208 PHE B CA 1
ATOM 4865 C C . PHE B 1 208 ? 18.5 7.688 -12.68 1 89.06 208 PHE B C 1
ATOM 4867 O O . PHE B 1 208 ? 17.516 8.258 -12.227 1 89.06 208 PHE B O 1
ATOM 4874 N N . SER B 1 209 ? 19.578 7.398 -11.938 1 93.44 209 SER B N 1
ATOM 4875 C CA . SER B 1 209 ? 19.594 7.723 -10.516 1 93.44 209 SER B CA 1
ATOM 4876 C C . SER B 1 209 ? 19.406 9.219 -10.281 1 93.44 209 SER B C 1
ATOM 4878 O O . SER B 1 209 ? 18.547 9.633 -9.508 1 93.44 209 SER B O 1
ATOM 4880 N N . ALA B 1 210 ? 20.203 9.984 -10.969 1 95.19 210 ALA B N 1
ATOM 4881 C CA . ALA B 1 210 ? 20.172 11.43 -10.789 1 95.19 210 ALA B CA 1
ATOM 4882 C C . ALA B 1 210 ? 18.812 12 -11.18 1 95.19 210 ALA B C 1
ATOM 4884 O O . ALA B 1 210 ? 18.25 12.828 -10.469 1 95.19 210 ALA B O 1
ATOM 4885 N N . TYR B 1 211 ? 18.281 11.539 -12.25 1 93.19 211 TYR B N 1
ATOM 4886 C CA . TYR B 1 211 ? 16.984 12.008 -12.703 1 93.19 211 TYR B CA 1
ATOM 4887 C C . TYR B 1 211 ? 15.875 11.594 -11.734 1 93.19 211 TYR B C 1
ATOM 4889 O O . TYR B 1 211 ? 15.016 12.406 -11.375 1 93.19 211 TYR B O 1
ATOM 4897 N N . ALA B 1 212 ? 15.914 10.352 -11.344 1 93.75 212 ALA B N 1
ATOM 4898 C CA . ALA B 1 212 ? 14.914 9.852 -10.406 1 93.75 212 ALA B CA 1
ATOM 4899 C C . ALA B 1 212 ? 14.93 10.648 -9.109 1 93.75 212 ALA B C 1
ATOM 4901 O O . ALA B 1 212 ? 13.883 11.047 -8.602 1 93.75 212 ALA B O 1
ATOM 4902 N N . PHE B 1 213 ? 16.109 10.898 -8.57 1 95.31 213 PHE B N 1
ATOM 4903 C CA . PHE B 1 213 ? 16.234 11.617 -7.312 1 95.31 213 PHE B CA 1
ATOM 4904 C C . PHE B 1 213 ? 15.719 13.039 -7.438 1 95.31 213 PHE B C 1
ATOM 4906 O O . PHE B 1 213 ? 14.859 13.469 -6.668 1 95.31 213 PHE B O 1
ATOM 4913 N N . ASN B 1 214 ? 16.203 13.727 -8.43 1 96.5 214 ASN B N 1
ATOM 4914 C CA . ASN B 1 214 ? 15.914 15.148 -8.57 1 96.5 214 ASN B CA 1
ATOM 4915 C C . ASN B 1 214 ? 14.461 15.383 -8.969 1 96.5 214 ASN B C 1
ATOM 4917 O O . ASN B 1 214 ? 13.812 16.297 -8.453 1 96.5 214 ASN B O 1
ATOM 4921 N N . ILE B 1 215 ? 13.906 14.578 -9.828 1 95.62 215 ILE B N 1
ATOM 4922 C CA . ILE B 1 215 ? 12.516 14.711 -10.227 1 95.62 215 ILE B CA 1
ATOM 4923 C C . ILE B 1 215 ? 11.602 14.406 -9.039 1 95.62 215 ILE B C 1
ATOM 4925 O O . ILE B 1 215 ? 10.578 15.062 -8.844 1 95.62 215 ILE B O 1
ATOM 4929 N N . THR B 1 216 ? 11.961 13.383 -8.289 1 96.44 216 THR B N 1
ATOM 4930 C CA . THR B 1 216 ? 11.195 13.047 -7.098 1 96.44 216 THR B CA 1
ATOM 4931 C C . THR B 1 216 ? 11.125 14.227 -6.141 1 96.44 216 THR B C 1
ATOM 4933 O O . THR B 1 216 ? 10.055 14.555 -5.629 1 96.44 216 THR B O 1
ATOM 4936 N N . LEU B 1 217 ? 12.242 14.922 -5.938 1 97.44 217 LEU B N 1
ATOM 4937 C CA . LEU B 1 217 ? 12.266 16.062 -5.023 1 97.44 217 LEU B CA 1
ATOM 4938 C C . LEU B 1 217 ? 11.391 17.188 -5.555 1 97.44 217 LEU B C 1
ATOM 4940 O O . LEU B 1 217 ? 10.602 17.766 -4.805 1 97.44 217 LEU B O 1
ATOM 4944 N N . VAL B 1 218 ? 11.523 17.438 -6.797 1 97.44 218 VAL B N 1
ATOM 4945 C CA . VAL B 1 218 ? 10.773 18.531 -7.406 1 97.44 218 VAL B CA 1
ATOM 4946 C C . VAL B 1 218 ? 9.273 18.25 -7.293 1 97.44 218 VAL B C 1
ATOM 4948 O O . VAL B 1 218 ? 8.523 19.078 -6.77 1 97.44 218 VAL B O 1
ATOM 4951 N N . PHE B 1 219 ? 8.836 17.125 -7.684 1 96.69 219 PHE B N 1
ATOM 4952 C CA . PHE B 1 219 ? 7.406 16.828 -7.691 1 96.69 219 PHE B CA 1
ATOM 4953 C C . PHE B 1 219 ? 6.891 16.609 -6.273 1 96.69 219 PHE B C 1
ATOM 4955 O O . PHE B 1 219 ? 5.734 16.906 -5.977 1 96.69 219 PHE B O 1
ATOM 4962 N N . ALA B 1 220 ? 7.715 16.094 -5.41 1 97.38 220 ALA B N 1
ATOM 4963 C CA . ALA B 1 220 ? 7.32 16 -4.008 1 97.38 220 ALA B CA 1
ATOM 4964 C C . ALA B 1 220 ? 7.051 17.375 -3.418 1 97.38 220 ALA B C 1
ATOM 4966 O O . ALA B 1 220 ? 6.086 17.562 -2.676 1 97.38 220 ALA B O 1
ATOM 4967 N N . GLY B 1 221 ? 7.969 18.344 -3.74 1 97.88 221 GLY B N 1
ATOM 4968 C CA . GLY B 1 221 ? 7.734 19.703 -3.289 1 97.88 221 GLY B CA 1
ATOM 4969 C C . GLY B 1 221 ? 6.441 20.297 -3.82 1 97.88 221 GLY B C 1
ATOM 4970 O O . GLY B 1 221 ? 5.695 20.953 -3.082 1 97.88 221 GLY B O 1
ATOM 4971 N N . LEU B 1 222 ? 6.176 20.047 -5.031 1 97.44 222 LEU B N 1
ATOM 4972 C CA . LEU B 1 222 ? 4.941 20.547 -5.641 1 97.44 222 LEU B CA 1
ATOM 4973 C C . LEU B 1 222 ? 3.725 19.859 -5.016 1 97.44 222 LEU B C 1
ATOM 4975 O O . LEU B 1 222 ? 2.721 20.516 -4.734 1 97.44 222 LEU B O 1
ATOM 4979 N N . ALA B 1 223 ? 3.807 18.578 -4.805 1 96.81 223 ALA B N 1
ATOM 4980 C CA . ALA B 1 223 ? 2.719 17.859 -4.164 1 96.81 223 ALA B CA 1
ATOM 4981 C C . ALA B 1 223 ? 2.498 18.344 -2.734 1 96.81 223 ALA B C 1
ATOM 4983 O O . ALA B 1 223 ? 1.362 18.406 -2.258 1 96.81 223 ALA B O 1
ATOM 4984 N N . MET B 1 224 ? 3.605 18.656 -2.078 1 97.5 224 MET B N 1
ATOM 4985 C CA . MET B 1 224 ? 3.496 19.188 -0.724 1 97.5 224 MET B CA 1
ATOM 4986 C C . MET B 1 224 ? 2.775 20.531 -0.727 1 97.5 224 MET B C 1
ATOM 4988 O O . MET B 1 224 ? 2.055 20.859 0.22 1 97.5 224 MET B O 1
ATOM 4992 N N . THR B 1 225 ? 2.969 21.312 -1.733 1 96.19 225 THR B N 1
ATOM 4993 C CA . THR B 1 225 ? 2.232 22.562 -1.876 1 96.19 225 THR B CA 1
ATOM 4994 C C . THR B 1 225 ? 0.734 22.297 -1.991 1 96.19 225 THR B C 1
ATOM 4996 O O . THR B 1 225 ? -0.069 22.938 -1.315 1 96.19 225 THR B O 1
ATOM 4999 N N . THR B 1 226 ? 0.39 21.328 -2.826 1 94.31 226 THR B N 1
ATOM 5000 C CA . THR B 1 226 ? -1.007 20.938 -2.953 1 94.31 226 THR B CA 1
ATOM 5001 C C . THR B 1 226 ? -1.551 20.438 -1.617 1 94.31 226 THR B C 1
ATOM 5003 O O . THR B 1 226 ? -2.66 20.797 -1.22 1 94.31 226 THR B O 1
ATOM 5006 N N . LEU B 1 227 ? -0.791 19.641 -0.946 1 96.25 227 LEU B N 1
ATOM 5007 C CA . LEU B 1 227 ? -1.172 19.125 0.366 1 96.25 227 LEU B CA 1
ATOM 5008 C C . LEU B 1 227 ? -1.426 20.266 1.341 1 96.25 227 LEU B C 1
ATOM 5010 O O . LEU B 1 227 ? -2.41 20.25 2.082 1 96.25 227 LEU B O 1
ATOM 5014 N N . THR B 1 228 ? -0.53 21.25 1.317 1 95.94 228 THR B N 1
ATOM 5015 C CA . THR B 1 228 ? -0.64 22.406 2.207 1 95.94 228 THR B CA 1
ATOM 5016 C C . THR B 1 228 ? -1.967 23.125 1.994 1 95.94 228 THR B C 1
ATOM 5018 O O . THR B 1 228 ? -2.668 23.453 2.957 1 95.94 228 THR B O 1
ATOM 5021 N N . HIS B 1 229 ? -2.324 23.312 0.799 1 91.75 229 HIS B N 1
ATOM 5022 C CA . HIS B 1 229 ? -3.574 24 0.489 1 91.75 229 HIS B CA 1
ATOM 5023 C C . HIS B 1 229 ? -4.777 23.219 1.002 1 91.75 229 HIS B C 1
ATOM 5025 O O . HIS B 1 229 ? -5.715 23.797 1.551 1 91.75 229 HIS B O 1
ATOM 5031 N N . HIS B 1 230 ? -4.699 21.938 0.895 1 90.94 230 HIS B N 1
ATOM 5032 C CA . HIS B 1 230 ? -5.809 21.109 1.34 1 90.94 230 HIS B CA 1
ATOM 5033 C C . HIS B 1 230 ? -5.902 21.078 2.861 1 90.94 230 HIS B C 1
ATOM 5035 O O . HIS B 1 230 ? -6.992 21.219 3.422 1 90.94 230 HIS B O 1
ATOM 5041 N N . VAL B 1 231 ? -4.797 20.969 3.49 1 94.44 231 VAL B N 1
ATOM 5042 C CA . VAL B 1 231 ? -4.773 20.875 4.945 1 94.44 231 VAL B CA 1
ATOM 5043 C C . VAL B 1 231 ? -5.203 22.203 5.562 1 94.44 231 VAL B C 1
ATOM 5045 O O . VAL B 1 231 ? -5.98 22.219 6.516 1 94.44 231 VAL B O 1
ATOM 5048 N N . ILE B 1 232 ? -4.715 23.312 5.039 1 93.19 232 ILE B N 1
ATOM 5049 C CA . ILE B 1 232 ? -5.07 24.625 5.543 1 93.19 232 ILE B CA 1
ATOM 5050 C C . ILE B 1 232 ? -6.555 24.906 5.289 1 93.19 232 ILE B C 1
ATOM 5052 O O . ILE B 1 232 ? -7.238 25.484 6.129 1 93.19 232 ILE B O 1
ATOM 5056 N N . GLY B 1 233 ? -7.02 24.469 4.129 1 88.75 233 GLY B N 1
ATOM 5057 C CA . GLY B 1 233 ? -8.445 24.562 3.869 1 88.75 233 GLY B CA 1
ATOM 5058 C C . GLY B 1 233 ? -9.289 23.828 4.898 1 88.75 233 GLY B C 1
ATOM 5059 O O . GLY B 1 233 ? -10.297 24.375 5.375 1 88.75 233 GLY B O 1
ATOM 5060 N N . ASP B 1 234 ? -8.836 22.672 5.215 1 89.25 234 ASP B N 1
ATOM 5061 C CA . ASP B 1 234 ? -9.523 21.875 6.23 1 89.25 234 ASP B CA 1
ATOM 5062 C C . ASP B 1 234 ? -9.523 22.594 7.578 1 89.25 234 ASP B C 1
ATOM 5064 O O . ASP B 1 234 ? -10.562 22.688 8.242 1 89.25 234 ASP B O 1
ATOM 5068 N N . LEU B 1 235 ? -8.469 23.156 7.984 1 91.75 235 LEU B N 1
ATOM 5069 C CA . LEU B 1 235 ? -8.328 23.828 9.273 1 91.75 235 LEU B CA 1
ATOM 5070 C C . LEU B 1 235 ? -9.141 25.125 9.305 1 91.75 235 LEU B C 1
ATOM 5072 O O . LEU B 1 235 ? -9.703 25.484 10.344 1 91.75 235 LEU B O 1
ATOM 5076 N N . ARG B 1 236 ? -9.266 25.75 8.219 1 89.31 236 ARG B N 1
ATOM 5077 C CA . ARG B 1 236 ? -9.977 27.016 8.141 1 89.31 236 ARG B CA 1
ATOM 5078 C C . ARG B 1 236 ? -11.477 26.828 8.352 1 89.31 236 ARG B C 1
ATOM 5080 O O . ARG B 1 236 ? -12.164 27.719 8.844 1 89.31 236 ARG B O 1
ATOM 5087 N N . THR B 1 237 ? -11.914 25.641 7.938 1 85.81 237 THR B N 1
ATOM 5088 C CA . THR B 1 237 ? -13.344 25.375 8.094 1 85.81 237 THR B CA 1
ATOM 5089 C C . THR B 1 237 ? -13.734 25.359 9.57 1 85.81 237 THR B C 1
ATOM 5091 O O . THR B 1 237 ? -14.906 25.531 9.906 1 85.81 237 THR B O 1
ATOM 5094 N N . ARG B 1 238 ? -12.797 25.25 10.43 1 85.44 238 ARG B N 1
ATOM 5095 C CA . ARG B 1 238 ? -13.102 25.141 11.852 1 85.44 238 ARG B CA 1
ATOM 5096 C C . ARG B 1 238 ? -12.461 26.281 12.641 1 85.44 238 ARG B C 1
ATOM 5098 O O . ARG B 1 238 ? -12.578 26.344 13.867 1 85.44 238 ARG B O 1
ATOM 5105 N N . ALA B 1 239 ? -11.844 27.078 11.93 1 86.25 239 ALA B N 1
ATOM 5106 C CA . ALA B 1 239 ? -11.07 28.125 12.602 1 86.25 239 ALA B CA 1
ATOM 5107 C C . ALA B 1 239 ? -11.961 29.312 12.969 1 86.25 239 ALA B C 1
ATOM 5109 O O . ALA B 1 239 ? -12.867 29.672 12.211 1 86.25 239 ALA B O 1
ATOM 5110 N N . SER B 1 240 ? -11.664 29.828 14.164 1 81.75 240 SER B N 1
ATOM 5111 C CA . SER B 1 240 ? -12.266 31.094 14.562 1 81.75 240 SER B CA 1
ATOM 5112 C C . SER B 1 240 ? -11.453 32.281 14.055 1 81.75 240 SER B C 1
ATOM 5114 O O . SER B 1 240 ? -10.328 32.094 13.578 1 81.75 240 SER B O 1
ATOM 5116 N N . GLY B 1 241 ? -12.055 33.438 14.023 1 76.94 241 GLY B N 1
ATOM 5117 C CA . GLY B 1 241 ? -11.438 34.656 13.5 1 76.94 241 GLY B CA 1
ATOM 5118 C C . GLY B 1 241 ? -10.023 34.875 14.008 1 76.94 241 GLY B C 1
ATOM 5119 O O . GLY B 1 241 ? -9.117 35.188 13.234 1 76.94 241 GLY B O 1
ATOM 5120 N N . GLY B 1 242 ? -9.797 34.688 15.273 1 80.88 242 GLY B N 1
ATOM 5121 C CA . GLY B 1 242 ? -8.5 34.938 15.883 1 80.88 242 GLY B CA 1
ATOM 5122 C C . GLY B 1 242 ? -7.441 33.938 15.484 1 80.88 242 GLY B C 1
ATOM 5123 O O . GLY B 1 242 ? -6.246 34.219 15.57 1 80.88 242 GLY B O 1
ATOM 5124 N N . GLU B 1 243 ? -7.805 32.844 14.891 1 89.06 243 GLU B N 1
ATOM 5125 C CA . GLU B 1 243 ? -6.879 31.766 14.57 1 89.06 243 GLU B CA 1
ATOM 5126 C C . GLU B 1 243 ? -6.395 31.859 13.133 1 89.06 243 GLU B C 1
ATOM 5128 O O . GLU B 1 243 ? -5.426 31.203 12.75 1 89.06 243 GLU B O 1
ATOM 5133 N N . LEU B 1 244 ? -6.973 32.719 12.383 1 89.62 244 LEU B N 1
ATOM 5134 C CA . LEU B 1 244 ? -6.707 32.781 10.953 1 89.62 244 LEU B CA 1
ATOM 5135 C C . LEU B 1 244 ? -5.277 33.25 10.688 1 89.62 244 LEU B C 1
ATOM 5137 O O . LEU B 1 244 ? -4.629 32.75 9.758 1 89.62 244 LEU B O 1
ATOM 5141 N N . ARG B 1 245 ? -4.805 34.156 11.547 1 91.06 245 ARG B N 1
ATOM 5142 C CA . ARG B 1 245 ? -3.43 34.625 11.383 1 91.06 245 ARG B CA 1
ATOM 5143 C C . ARG B 1 245 ? -2.438 33.5 11.625 1 91.06 245 ARG B C 1
ATOM 5145 O O . ARG B 1 245 ? -1.456 33.344 10.891 1 91.06 245 ARG B O 1
ATOM 5152 N N . ARG B 1 246 ? -2.623 32.75 12.609 1 94.38 246 ARG B N 1
ATOM 5153 C CA . ARG B 1 246 ? -1.762 31.594 12.914 1 94.38 246 ARG B CA 1
ATOM 5154 C C . ARG B 1 246 ? -1.773 30.578 11.781 1 94.38 246 ARG B C 1
ATOM 5156 O O . ARG B 1 246 ? -0.736 30 11.445 1 94.38 246 ARG B O 1
ATOM 5163 N N . LEU B 1 247 ? -2.908 30.391 11.195 1 93.75 247 LEU B N 1
ATOM 5164 C CA . LEU B 1 247 ? -3.031 29.453 10.078 1 93.75 247 LEU B CA 1
ATOM 5165 C C . LEU B 1 247 ? -2.268 29.953 8.859 1 93.75 247 LEU B C 1
ATOM 5167 O O . LEU B 1 247 ? -1.713 29.156 8.102 1 93.75 247 LEU B O 1
ATOM 5171 N N . GLU B 1 248 ? -2.252 31.234 8.719 1 93.56 248 GLU B N 1
ATOM 5172 C CA . GLU B 1 248 ? -1.498 31.812 7.602 1 93.56 248 GLU B CA 1
ATOM 5173 C C . GLU B 1 248 ? 0.003 31.625 7.797 1 93.56 248 GLU B C 1
ATOM 5175 O O . GLU B 1 248 ? 0.736 31.391 6.832 1 93.56 248 GLU B O 1
ATOM 5180 N N . ILE B 1 249 ? 0.416 31.781 8.992 1 95.69 249 ILE B N 1
ATOM 5181 C CA . ILE B 1 249 ? 1.818 31.531 9.305 1 95.69 249 ILE B CA 1
ATOM 5182 C C . ILE B 1 249 ? 2.158 30.078 9.016 1 95.69 249 ILE B C 1
ATOM 5184 O O . ILE B 1 249 ? 3.18 29.781 8.391 1 95.69 249 ILE B O 1
ATOM 5188 N N . LEU B 1 250 ? 1.316 29.172 9.43 1 96 250 LEU B N 1
ATOM 5189 C CA . LEU B 1 250 ? 1.494 27.75 9.172 1 96 250 LEU B CA 1
ATOM 5190 C C . LEU B 1 250 ? 1.561 27.469 7.676 1 96 250 LEU B C 1
ATOM 5192 O O . LEU B 1 250 ? 2.445 26.75 7.215 1 96 250 LEU B O 1
ATOM 5196 N N . ARG B 1 251 ? 0.66 28.062 6.965 1 95.44 251 ARG B N 1
ATOM 5197 C CA . ARG B 1 251 ? 0.617 27.906 5.516 1 95.44 251 ARG B CA 1
ATOM 5198 C C . ARG B 1 251 ? 1.922 28.359 4.875 1 95.44 251 ARG B C 1
ATOM 5200 O O . ARG B 1 251 ? 2.508 27.641 4.062 1 95.44 251 ARG B O 1
ATOM 5207 N N . THR B 1 252 ? 2.324 29.547 5.227 1 96.25 252 THR B N 1
ATOM 5208 C CA . THR B 1 252 ? 3.525 30.141 4.648 1 96.25 252 THR B CA 1
ATOM 5209 C C . THR B 1 252 ? 4.75 29.281 4.938 1 96.25 252 THR B C 1
ATOM 5211 O O . THR B 1 252 ? 5.594 29.062 4.066 1 96.25 252 THR B O 1
ATOM 5214 N N . TRP B 1 253 ? 4.848 28.781 6.117 1 97.5 253 TRP B N 1
ATOM 5215 C CA . TRP B 1 253 ? 5.965 27.922 6.508 1 97.5 253 TRP B CA 1
ATOM 5216 C C . TRP B 1 253 ? 5.957 26.625 5.715 1 97.5 253 TRP B C 1
ATOM 5218 O O . TRP B 1 253 ? 7 26.188 5.23 1 97.5 253 TRP B O 1
ATOM 5228 N N . LEU B 1 254 ? 4.82 26 5.605 1 97.44 254 LEU B N 1
ATOM 5229 C CA . LEU B 1 254 ? 4.707 24.75 4.867 1 97.44 254 LEU B CA 1
ATOM 5230 C C . LEU B 1 254 ? 5.047 24.969 3.393 1 97.44 254 LEU B C 1
ATOM 5232 O O . LEU B 1 254 ? 5.766 24.156 2.797 1 97.44 254 LEU B O 1
ATOM 5236 N N . VAL B 1 255 ? 4.582 26.031 2.818 1 97.06 255 VAL B N 1
ATOM 5237 C CA . VAL B 1 255 ? 4.855 26.328 1.415 1 97.06 255 VAL B CA 1
ATOM 5238 C C . VAL B 1 255 ? 6.34 26.625 1.229 1 97.06 255 VAL B C 1
ATOM 5240 O O . VAL B 1 255 ? 6.93 26.266 0.206 1 97.06 255 VAL B O 1
ATOM 5243 N N . ALA B 1 256 ? 6.906 27.344 2.178 1 98 256 ALA B N 1
ATOM 5244 C CA . ALA B 1 256 ? 8.336 27.625 2.109 1 98 256 ALA B CA 1
ATOM 5245 C C . ALA B 1 256 ? 9.156 26.344 2.086 1 98 256 ALA B C 1
ATOM 5247 O O . ALA B 1 256 ? 10.078 26.203 1.279 1 98 256 ALA B O 1
ATOM 5248 N N . VAL B 1 257 ? 8.852 25.406 2.961 1 98 257 VAL B N 1
ATOM 5249 C CA . VAL B 1 257 ? 9.531 24.109 2.982 1 98 257 VAL B CA 1
ATOM 5250 C C . VAL B 1 257 ? 9.336 23.391 1.646 1 98 257 VAL B C 1
ATOM 5252 O O . VAL B 1 257 ? 10.289 22.844 1.087 1 98 257 VAL B O 1
ATOM 5255 N N . ALA B 1 258 ? 8.109 23.422 1.124 1 98.19 258 ALA B N 1
ATOM 5256 C CA . ALA B 1 258 ? 7.801 22.797 -0.161 1 98.19 258 ALA B CA 1
ATOM 5257 C C . ALA B 1 258 ? 8.625 23.422 -1.283 1 98.19 258 ALA B C 1
ATOM 5259 O O . ALA B 1 258 ? 9.18 22.703 -2.121 1 98.19 258 ALA B O 1
ATOM 5260 N N . ALA B 1 259 ? 8.703 24.719 -1.291 1 98.12 259 ALA B N 1
ATOM 5261 C CA . ALA B 1 259 ? 9.469 25.438 -2.307 1 98.12 259 ALA B CA 1
ATOM 5262 C C . ALA B 1 259 ? 10.953 25.078 -2.23 1 98.12 259 ALA B C 1
ATOM 5264 O O . ALA B 1 259 ? 11.617 24.953 -3.258 1 98.12 259 ALA B O 1
ATOM 5265 N N . LEU B 1 260 ? 11.438 25 -1.047 1 98.5 260 LEU B N 1
ATOM 5266 C CA . LEU B 1 260 ? 12.844 24.641 -0.866 1 98.5 260 LEU B CA 1
ATOM 5267 C C . LEU B 1 260 ? 13.109 23.203 -1.312 1 98.5 260 LEU B C 1
ATOM 5269 O O . LEU B 1 260 ? 14.188 22.906 -1.819 1 98.5 260 LEU B O 1
ATOM 5273 N N . LEU B 1 261 ? 12.156 22.344 -1.11 1 97.94 261 LEU B N 1
ATOM 5274 C CA . LEU B 1 261 ? 12.281 20.984 -1.612 1 97.94 261 LEU B CA 1
ATOM 5275 C C . LEU B 1 261 ? 12.367 20.969 -3.135 1 97.94 261 LEU B C 1
ATOM 5277 O O . LEU B 1 261 ? 13.188 20.25 -3.709 1 97.94 261 LEU B O 1
ATOM 5281 N N . VAL B 1 262 ? 11.547 21.75 -3.799 1 98.06 262 VAL B N 1
ATOM 5282 C CA . VAL B 1 262 ? 11.609 21.906 -5.25 1 98.06 262 VAL B CA 1
ATOM 5283 C C . VAL B 1 262 ? 12.984 22.422 -5.66 1 98.06 262 VAL B C 1
ATOM 5285 O O . VAL B 1 262 ? 13.609 21.891 -6.574 1 98.06 262 VAL B O 1
ATOM 5288 N N . ALA B 1 263 ? 13.43 23.438 -4.957 1 98.19 263 ALA B N 1
ATOM 5289 C CA . ALA B 1 263 ? 14.727 24.047 -5.254 1 98.19 263 ALA B CA 1
ATOM 5290 C C . ALA B 1 263 ? 15.859 23.047 -5.082 1 98.19 263 ALA B C 1
ATOM 5292 O O . ALA B 1 263 ? 16.828 23.062 -5.84 1 98.19 263 ALA B O 1
ATOM 5293 N N . LEU B 1 264 ? 15.719 22.25 -4.102 1 96.94 264 LEU B N 1
ATOM 5294 C CA . LEU B 1 264 ? 16.734 21.234 -3.834 1 96.94 264 LEU B CA 1
ATOM 5295 C C . LEU B 1 264 ? 16.875 20.281 -5.008 1 96.94 264 LEU B C 1
ATOM 5297 O O . LEU B 1 264 ? 17.969 19.844 -5.34 1 96.94 264 LEU B O 1
ATOM 5301 N N . GLY B 1 265 ? 15.766 19.891 -5.598 1 96.19 265 GLY B N 1
ATOM 5302 C CA . GLY B 1 265 ? 15.797 19.016 -6.758 1 96.19 265 GLY B CA 1
ATOM 5303 C C . GLY B 1 265 ? 16.328 19.703 -8.008 1 96.19 265 GLY B C 1
ATOM 5304 O O . GLY B 1 265 ? 16.906 19.047 -8.883 1 96.19 265 GLY B O 1
ATOM 5305 N N . TRP B 1 266 ? 16.203 20.984 -8.07 1 95.56 266 TRP B N 1
ATOM 5306 C CA . TRP B 1 266 ? 16.594 21.75 -9.242 1 95.56 266 TRP B CA 1
ATOM 5307 C C . TRP B 1 266 ? 18.078 22.141 -9.18 1 95.56 266 TRP B C 1
ATOM 5309 O O . TRP B 1 266 ? 18.766 22.125 -10.203 1 95.56 266 TRP B O 1
ATOM 5319 N N . VAL B 1 267 ? 18.5 22.547 -8.016 1 96.69 267 VAL B N 1
ATOM 5320 C CA . VAL B 1 267 ? 19.891 22.953 -7.801 1 96.69 267 VAL B CA 1
ATOM 5321 C C . VAL B 1 267 ? 20.703 21.797 -7.238 1 96.69 267 VAL B C 1
ATOM 5323 O O . VAL B 1 267 ? 20.781 21.625 -6.02 1 96.69 267 VAL B O 1
ATOM 5326 N N . THR B 1 268 ? 21.391 21.156 -8.156 1 94.44 268 THR B N 1
ATOM 5327 C CA . THR B 1 268 ? 22.172 20 -7.734 1 94.44 268 THR B CA 1
ATOM 5328 C C . THR B 1 268 ? 23.531 20.422 -7.195 1 94.44 268 THR B C 1
ATOM 5330 O O . THR B 1 268 ? 23.953 21.562 -7.398 1 94.44 268 THR B O 1
ATOM 5333 N N . VAL B 1 269 ? 24.156 19.516 -6.527 1 91.56 269 VAL B N 1
ATOM 5334 C CA . VAL B 1 269 ? 25.469 19.781 -5.938 1 91.56 269 VAL B CA 1
ATOM 5335 C C . VAL B 1 269 ? 26.469 20.125 -7.039 1 91.56 269 VAL B C 1
ATOM 5337 O O . VAL B 1 269 ? 27.344 20.969 -6.848 1 91.56 269 VAL B O 1
ATOM 5340 N N . GLU B 1 270 ? 26.328 19.484 -8.109 1 91.25 270 GLU B N 1
ATOM 5341 C CA . GLU B 1 270 ? 27.25 19.656 -9.227 1 91.25 270 GLU B CA 1
ATOM 5342 C C . GLU B 1 270 ? 27.125 21.047 -9.836 1 91.25 270 GLU B C 1
ATOM 5344 O O . GLU B 1 270 ? 28.125 21.609 -10.305 1 91.25 270 GLU B O 1
ATOM 5349 N N . VAL B 1 271 ? 25.969 21.578 -9.836 1 91.12 271 VAL B N 1
ATOM 5350 C CA . VAL B 1 271 ? 25.719 22.875 -10.461 1 91.12 271 VAL B CA 1
ATOM 5351 C C . VAL B 1 271 ? 26.141 24 -9.508 1 91.12 271 VAL B C 1
ATOM 5353 O O . VAL B 1 271 ? 26.781 24.953 -9.922 1 91.12 271 VAL B O 1
ATOM 5356 N N . ALA B 1 272 ? 25.719 23.875 -8.219 1 95.75 272 ALA B N 1
ATOM 5357 C CA . ALA B 1 272 ? 26.031 24.906 -7.223 1 95.75 272 ALA B CA 1
ATOM 5358 C C . ALA B 1 272 ? 26.078 24.312 -5.82 1 95.75 272 ALA B C 1
ATOM 5360 O O . ALA B 1 272 ? 25.094 24.359 -5.082 1 95.75 272 ALA B O 1
ATOM 5361 N N . ARG B 1 273 ? 27.203 23.969 -5.379 1 94.31 273 ARG B N 1
ATOM 5362 C CA . ARG B 1 273 ? 27.375 23.234 -4.129 1 94.31 273 ARG B CA 1
ATOM 5363 C C . ARG B 1 273 ? 26.969 24.078 -2.932 1 94.31 273 ARG B C 1
ATOM 5365 O O . ARG B 1 273 ? 26.234 23.625 -2.061 1 94.31 273 ARG B O 1
ATOM 5372 N N . VAL B 1 274 ? 27.438 25.281 -2.852 1 95.69 274 VAL B N 1
ATOM 5373 C CA . VAL B 1 274 ? 27.172 26.156 -1.71 1 95.69 274 VAL B CA 1
ATOM 5374 C C . VAL B 1 274 ? 25.688 26.438 -1.616 1 95.69 274 VAL B C 1
ATOM 5376 O O . VAL B 1 274 ? 25.078 26.312 -0.546 1 95.69 274 VAL B O 1
ATOM 5379 N N . LEU B 1 275 ? 25.141 26.797 -2.754 1 96.44 275 LEU B N 1
ATOM 5380 C CA . LEU B 1 275 ? 23.719 27.109 -2.771 1 96.44 275 LEU B CA 1
ATOM 5381 C C . LEU B 1 275 ? 22.891 25.891 -2.395 1 96.44 275 LEU B C 1
ATOM 5383 O O . LEU B 1 275 ? 21.922 26 -1.637 1 96.44 275 LEU B O 1
ATOM 5387 N N . HIS B 1 276 ? 23.281 24.781 -2.969 1 96.06 276 HIS B N 1
ATOM 5388 C CA . HIS B 1 276 ? 22.594 23.531 -2.637 1 96.06 276 HIS B CA 1
ATOM 5389 C C . HIS B 1 276 ? 22.625 23.281 -1.136 1 96.06 276 HIS B C 1
ATOM 5391 O O . HIS B 1 276 ? 21.594 22.938 -0.54 1 96.06 276 HIS B O 1
ATOM 5397 N N . THR B 1 277 ? 23.734 23.469 -0.531 1 95.06 277 THR B N 1
ATOM 5398 C CA . THR B 1 277 ? 23.891 23.234 0.898 1 95.06 277 THR B CA 1
ATOM 5399 C C . THR B 1 277 ? 23.078 24.234 1.714 1 95.06 277 THR B C 1
ATOM 5401 O O . THR B 1 277 ? 22.484 23.859 2.732 1 95.06 277 THR B O 1
ATOM 5404 N N . VAL B 1 278 ? 23.047 25.391 1.302 1 96.56 278 VAL B N 1
ATOM 5405 C CA . VAL B 1 278 ? 22.266 26.406 1.988 1 96.56 278 VAL B CA 1
ATOM 5406 C C . VAL B 1 278 ? 20.781 26.047 1.909 1 96.56 278 VAL B C 1
ATOM 5408 O O . VAL B 1 278 ? 20.062 26.109 2.916 1 96.56 278 VAL B O 1
ATOM 5411 N N . ILE B 1 279 ? 20.312 25.672 0.779 1 97.44 279 ILE B N 1
ATOM 5412 C CA . ILE B 1 279 ? 18.922 25.297 0.574 1 97.44 279 ILE B CA 1
ATOM 5413 C C . ILE B 1 279 ? 18.562 24.125 1.485 1 97.44 279 ILE B C 1
ATOM 5415 O O . ILE B 1 279 ? 17.547 24.172 2.189 1 97.44 279 ILE B O 1
ATOM 5419 N N . ALA B 1 280 ? 19.406 23.141 1.448 1 95.81 280 ALA B N 1
ATOM 5420 C CA . ALA B 1 280 ? 19.156 21.953 2.26 1 95.81 280 ALA B CA 1
ATOM 5421 C C . ALA B 1 280 ? 19.109 22.297 3.746 1 95.81 280 ALA B C 1
ATOM 5423 O O . ALA B 1 280 ? 18.25 21.828 4.48 1 95.81 280 ALA B O 1
ATOM 5424 N N . SER B 1 281 ? 20.031 23.141 4.195 1 95.25 281 SER B N 1
ATOM 5425 C CA . SER B 1 281 ? 20.125 23.516 5.602 1 95.25 281 SER B CA 1
ATOM 5426 C C . SER B 1 281 ? 18.938 24.375 6.027 1 95.25 281 SER B C 1
ATOM 5428 O O . SER B 1 281 ? 18.344 24.125 7.078 1 95.25 281 SER B O 1
ATOM 5430 N N . VAL B 1 282 ? 18.609 25.312 5.238 1 97.25 282 VAL B N 1
ATOM 5431 C CA . VAL B 1 282 ? 17.484 26.172 5.562 1 97.25 282 VAL B CA 1
ATOM 5432 C C . VAL B 1 282 ? 16.188 25.375 5.578 1 97.25 282 VAL B C 1
ATOM 5434 O O . VAL B 1 282 ? 15.344 25.562 6.453 1 97.25 282 VAL B O 1
ATOM 5437 N N . MET B 1 283 ? 16.031 24.484 4.605 1 97.19 283 MET B N 1
ATOM 5438 C CA . MET B 1 283 ? 14.859 23.625 4.562 1 97.19 283 MET B CA 1
ATOM 5439 C C . MET B 1 283 ? 14.727 22.812 5.852 1 97.19 283 MET B C 1
ATOM 5441 O O . MET B 1 283 ? 13.641 22.734 6.426 1 97.19 283 MET B O 1
ATOM 5445 N N . THR B 1 284 ? 15.836 22.25 6.27 1 95.38 284 THR B N 1
ATOM 5446 C CA . THR B 1 284 ? 15.859 21.406 7.465 1 95.38 284 THR B CA 1
ATOM 5447 C C . THR B 1 284 ? 15.492 22.219 8.703 1 95.38 284 THR B C 1
ATOM 5449 O O . THR B 1 284 ? 14.656 21.812 9.508 1 95.38 284 THR B O 1
ATOM 5452 N N . VAL B 1 285 ? 16.031 23.375 8.852 1 95 285 VAL B N 1
ATOM 5453 C CA . VAL B 1 285 ? 15.789 24.234 10 1 95 285 VAL B CA 1
ATOM 5454 C C . VAL B 1 285 ? 14.336 24.719 10 1 95 285 VAL B C 1
ATOM 5456 O O . VAL B 1 285 ? 13.68 24.719 11.039 1 95 285 VAL B O 1
ATOM 5459 N N . LEU B 1 286 ? 13.867 25.078 8.859 1 96.88 286 LEU B N 1
ATOM 5460 C CA . LEU B 1 286 ? 12.492 25.547 8.75 1 96.88 286 LEU B CA 1
ATOM 5461 C C . LEU B 1 286 ? 11.508 24.422 9.094 1 96.88 286 LEU B C 1
ATOM 5463 O O . LEU B 1 286 ? 10.516 24.656 9.789 1 96.88 286 LEU B O 1
ATOM 5467 N N . PHE B 1 287 ? 11.781 23.297 8.594 1 95.75 287 PHE B N 1
ATOM 5468 C CA . PHE B 1 287 ? 10.891 22.188 8.859 1 95.75 287 PHE B CA 1
ATOM 5469 C C . PHE B 1 287 ? 10.914 21.812 10.336 1 95.75 287 PHE B C 1
ATOM 5471 O O . PHE B 1 287 ? 9.859 21.609 10.945 1 95.75 287 PHE B O 1
ATOM 5478 N N . ALA B 1 288 ? 12.086 21.703 10.898 1 95 288 ALA B N 1
ATOM 5479 C CA . ALA B 1 288 ? 12.211 21.438 12.328 1 95 288 ALA B CA 1
ATOM 5480 C C . ALA B 1 288 ? 11.531 22.531 13.148 1 95 288 ALA B C 1
ATOM 5482 O O . ALA B 1 288 ? 10.836 22.234 14.125 1 95 288 ALA B O 1
ATOM 5483 N N . GLY B 1 289 ? 11.75 23.781 12.773 1 95.88 289 GLY B N 1
ATOM 5484 C CA . GLY B 1 289 ? 11.086 24.891 13.43 1 95.88 289 GLY B CA 1
ATOM 5485 C C . GLY B 1 289 ? 9.57 24.812 13.367 1 95.88 289 GLY B C 1
ATOM 5486 O O . GLY B 1 289 ? 8.883 25.172 14.32 1 95.88 289 GLY B O 1
ATOM 5487 N N . LEU B 1 290 ? 9.117 24.297 12.242 1 96.06 290 LEU B N 1
ATOM 5488 C CA . LEU B 1 290 ? 7.684 24.109 12.07 1 96.06 290 LEU B CA 1
ATOM 5489 C C . LEU B 1 290 ? 7.137 23.094 13.07 1 96.06 290 LEU B C 1
ATOM 5491 O O . LEU B 1 290 ? 6.07 23.312 13.648 1 96.06 290 LEU B O 1
ATOM 5495 N N . VAL B 1 291 ? 7.797 22 13.258 1 95.56 291 VAL B N 1
ATOM 5496 C CA . VAL B 1 291 ? 7.379 20.984 14.211 1 95.56 291 VAL B CA 1
ATOM 5497 C C . VAL B 1 291 ? 7.336 21.562 15.617 1 95.56 291 VAL B C 1
ATOM 5499 O O . VAL B 1 291 ? 6.371 21.359 16.359 1 95.56 291 VAL B O 1
ATOM 5502 N N . VAL B 1 292 ? 8.258 22.422 15.984 1 94.62 292 VAL B N 1
ATOM 5503 C CA . VAL B 1 292 ? 8.344 23.062 17.297 1 94.62 292 VAL B CA 1
ATOM 5504 C C . VAL B 1 292 ? 7.203 24.062 17.453 1 94.62 292 VAL B C 1
ATOM 5506 O O . VAL B 1 292 ? 6.625 24.172 18.547 1 94.62 292 VAL B O 1
ATOM 5509 N N . ALA B 1 293 ? 6.828 24.734 16.453 1 94.94 293 ALA B N 1
ATOM 5510 C CA . ALA B 1 293 ? 5.883 25.844 16.5 1 94.94 293 ALA B CA 1
ATOM 5511 C C . ALA B 1 293 ? 4.441 25.328 16.438 1 94.94 293 ALA B C 1
ATOM 5513 O O . ALA B 1 293 ? 3.506 26.062 16.766 1 94.94 293 ALA B O 1
ATOM 5514 N N . THR B 1 294 ? 4.254 24.156 16 1 90.75 294 THR B N 1
ATOM 5515 C CA . THR B 1 294 ? 2.922 23.656 15.688 1 90.75 294 THR B CA 1
ATOM 5516 C C . THR B 1 294 ? 2.02 23.688 16.906 1 90.75 294 THR B C 1
ATOM 5518 O O . THR B 1 294 ? 0.862 24.109 16.828 1 90.75 294 THR B O 1
ATOM 5521 N N . PRO B 1 295 ? 2.496 23.344 18.156 1 89.19 295 PRO B N 1
ATOM 5522 C CA . PRO B 1 295 ? 1.613 23.438 19.328 1 89.19 295 PRO B CA 1
ATOM 5523 C C . PRO B 1 295 ? 1.118 24.859 19.578 1 89.19 295 PRO B C 1
ATOM 5525 O O . PRO B 1 295 ? 0.062 25.047 20.188 1 89.19 295 PRO B O 1
ATOM 5528 N N . PHE B 1 296 ? 1.859 25.812 19.062 1 90.94 296 PHE B N 1
ATOM 5529 C CA . PHE B 1 296 ? 1.484 27.203 19.266 1 90.94 296 PHE B CA 1
ATOM 5530 C C . PHE B 1 296 ? 0.609 27.703 18.109 1 90.94 296 PHE B C 1
ATOM 5532 O O . PHE B 1 296 ? -0.222 28.594 18.297 1 90.94 296 PHE B O 1
ATOM 5539 N N . LEU B 1 297 ? 0.808 27.125 17 1 92.56 297 LEU B N 1
ATOM 5540 C CA . LEU B 1 297 ? 0.08 27.562 15.805 1 92.56 297 LEU B CA 1
ATOM 5541 C C . LEU B 1 297 ? -1.298 26.906 15.742 1 92.56 297 LEU B C 1
ATOM 5543 O O . LEU B 1 297 ? -2.248 27.516 15.234 1 92.56 297 LEU B O 1
ATOM 5547 N N . VAL B 1 298 ? -1.36 25.703 16.156 1 92 298 VAL B N 1
ATOM 5548 C CA . VAL B 1 298 ? -2.629 24.984 16.172 1 92 298 VAL B CA 1
ATOM 5549 C C . VAL B 1 298 ? -2.842 24.328 17.531 1 92 298 VAL B C 1
ATOM 5551 O O . VAL B 1 298 ? -2.924 23.094 17.641 1 92 298 VAL B O 1
ATOM 5554 N N . PRO B 1 299 ? -3.182 25.047 18.547 1 88.5 299 PRO B N 1
ATOM 5555 C CA . PRO B 1 299 ? -3.262 24.531 19.906 1 88.5 299 PRO B CA 1
ATOM 5556 C C . PRO B 1 299 ? -4.48 23.641 20.125 1 88.5 299 PRO B C 1
ATOM 5558 O O . PRO B 1 299 ? -4.551 22.922 21.141 1 88.5 299 PRO B O 1
ATOM 5561 N N . ARG B 1 300 ? -5.414 23.578 19.281 1 87.5 300 ARG B N 1
ATOM 5562 C CA . ARG B 1 300 ? -6.656 22.844 19.484 1 87.5 300 ARG B CA 1
ATOM 5563 C C . ARG B 1 300 ? -6.477 21.359 19.172 1 87.5 300 ARG B C 1
ATOM 5565 O O . ARG B 1 300 ? -7.367 20.547 19.453 1 87.5 300 ARG B O 1
ATOM 5572 N N . LEU B 1 301 ? -5.355 21.031 18.641 1 89.31 301 LEU B N 1
ATOM 5573 C CA . LEU B 1 301 ? -5.117 19.625 18.328 1 89.31 301 LEU B CA 1
ATOM 5574 C C . LEU B 1 301 ? -4.988 18.797 19.594 1 89.31 301 LEU B C 1
ATOM 5576 O O . LEU B 1 301 ? -4.672 19.328 20.656 1 89.31 301 LEU B O 1
ATOM 5580 N N . PRO B 1 302 ? -5.23 17.531 19.453 1 90.5 302 PRO B N 1
ATOM 5581 C CA . PRO B 1 302 ? -5.176 16.641 20.625 1 90.5 302 PRO B CA 1
ATOM 5582 C C . PRO B 1 302 ? -3.812 16.656 21.312 1 90.5 302 PRO B C 1
ATOM 5584 O O . PRO B 1 302 ? -2.779 16.719 20.641 1 90.5 302 PRO B O 1
ATOM 5587 N N . ARG B 1 303 ? -3.828 16.562 22.609 1 91 303 ARG B N 1
ATOM 5588 C CA . ARG B 1 303 ? -2.625 16.625 23.438 1 91 303 ARG B CA 1
ATOM 5589 C C . ARG B 1 303 ? -1.658 15.508 23.078 1 91 303 ARG B C 1
ATOM 5591 O O . ARG B 1 303 ? -0.44 15.688 23.125 1 91 303 ARG B O 1
ATOM 5598 N N . THR B 1 304 ? -2.174 14.406 22.766 1 90.19 304 THR B N 1
ATOM 5599 C CA . THR B 1 304 ? -1.333 13.266 22.391 1 90.19 304 THR B CA 1
ATOM 5600 C C . THR B 1 304 ? -0.457 13.609 21.188 1 90.19 304 THR B C 1
ATOM 5602 O O . THR B 1 304 ? 0.723 13.258 21.156 1 90.19 304 THR B O 1
ATOM 5605 N N . PHE B 1 305 ? -1.036 14.297 20.297 1 91.94 305 PHE B N 1
ATOM 5606 C CA . PHE B 1 305 ? -0.259 14.68 19.125 1 91.94 305 PHE B CA 1
ATOM 5607 C C . PHE B 1 305 ? 0.784 15.734 19.484 1 91.94 305 PHE B C 1
ATOM 5609 O O . PHE B 1 305 ? 1.903 15.711 18.969 1 91.94 305 PHE B O 1
ATOM 5616 N N . LEU B 1 306 ? 0.428 16.594 20.344 1 91 306 LEU B N 1
ATOM 5617 C CA . LEU B 1 306 ? 1.369 17.625 20.734 1 91 306 LEU B CA 1
ATOM 5618 C C . LEU B 1 306 ? 2.562 17.031 21.469 1 91 306 LEU B C 1
ATOM 5620 O O . LEU B 1 306 ? 3.703 17.453 21.25 1 91 306 LEU B O 1
ATOM 5624 N N . VAL B 1 307 ? 2.352 16.062 22.266 1 91 307 VAL B N 1
ATOM 5625 C CA . VAL B 1 307 ? 3.434 15.367 22.938 1 91 307 VAL B CA 1
ATOM 5626 C C . VAL B 1 307 ? 4.277 14.602 21.922 1 91 307 VAL B C 1
ATOM 5628 O O . VAL B 1 307 ? 5.508 14.617 22 1 91 307 VAL B O 1
ATOM 5631 N N . THR B 1 308 ? 3.59 13.945 21 1 91.25 308 THR B N 1
ATOM 5632 C CA . THR B 1 308 ? 4.293 13.219 19.953 1 91.25 308 THR B CA 1
ATOM 5633 C C . THR B 1 308 ? 5.184 14.164 19.141 1 91.25 308 THR B C 1
ATOM 5635 O O . THR B 1 308 ? 6.312 13.82 18.797 1 91.25 308 THR B O 1
ATOM 5638 N N . SER B 1 309 ? 4.648 15.352 18.875 1 93.38 309 SER B N 1
ATOM 5639 C CA . SER B 1 309 ? 5.438 16.359 18.172 1 93.38 309 SER B CA 1
ATOM 5640 C C . SER B 1 309 ? 6.707 16.703 18.938 1 93.38 309 SER B C 1
ATOM 5642 O O . SER B 1 309 ? 7.785 16.828 18.344 1 93.38 309 SER B O 1
ATOM 5644 N N . SER B 1 310 ? 6.609 16.797 20.25 1 92.25 310 SER B N 1
ATOM 5645 C CA . SER B 1 310 ? 7.773 17.094 21.078 1 92.25 310 SER B CA 1
ATOM 5646 C C . SER B 1 310 ? 8.789 15.961 21.031 1 92.25 310 SER B C 1
ATOM 5648 O O . SER B 1 310 ? 9.992 16.188 21.047 1 92.25 310 SER B O 1
ATOM 5650 N N . LEU B 1 311 ? 8.297 14.773 20.969 1 93.06 311 LEU B N 1
ATOM 5651 C CA . LEU B 1 311 ? 9.172 13.617 20.859 1 93.06 311 LEU B CA 1
ATOM 5652 C C . LEU B 1 311 ? 9.922 13.617 19.531 1 93.06 311 LEU B C 1
ATOM 5654 O O . LEU B 1 311 ? 11.102 13.258 19.469 1 93.06 311 LEU B O 1
ATOM 5658 N N . PHE B 1 312 ? 9.258 14.023 18.5 1 95.44 312 PHE B N 1
ATOM 5659 C CA . PHE B 1 312 ? 9.883 14.102 17.188 1 95.44 312 PHE B CA 1
ATOM 5660 C C . PHE B 1 312 ? 10.984 15.148 17.172 1 95.44 312 PHE B C 1
ATOM 5662 O O . PHE B 1 312 ? 12.055 14.922 16.594 1 95.44 312 PHE B O 1
ATOM 5669 N N . VAL B 1 313 ? 10.727 16.266 17.812 1 94.19 313 VAL B N 1
ATOM 5670 C CA . VAL B 1 313 ? 11.734 17.312 17.922 1 94.19 313 VAL B CA 1
ATOM 5671 C C . VAL B 1 313 ? 12.938 16.812 18.703 1 94.19 313 VAL B C 1
ATOM 5673 O O . VAL B 1 313 ? 14.086 17.016 18.297 1 94.19 313 VAL B O 1
ATOM 5676 N N . GLY B 1 314 ? 12.641 16.203 19.828 1 95.25 314 GLY B N 1
ATOM 5677 C CA . GLY B 1 314 ? 13.711 15.633 20.641 1 95.25 314 GLY B CA 1
ATOM 5678 C C . GLY B 1 314 ? 14.531 14.594 19.891 1 95.25 314 GLY B C 1
ATOM 5679 O O . GLY B 1 314 ? 15.758 14.609 19.953 1 95.25 314 GLY B O 1
ATOM 5680 N N . ALA B 1 315 ? 13.875 13.719 19.125 1 95.56 315 ALA B N 1
ATOM 5681 C CA . ALA B 1 315 ? 14.555 12.688 18.344 1 95.56 315 ALA B CA 1
ATOM 5682 C C . ALA B 1 315 ? 15.414 13.305 17.25 1 95.56 315 ALA B C 1
ATOM 5684 O O . ALA B 1 315 ? 16.547 12.859 17.016 1 95.56 315 ALA B O 1
ATOM 5685 N N . PHE B 1 316 ? 14.867 14.312 16.625 1 96.38 316 PHE B N 1
ATOM 5686 C CA . PHE B 1 316 ? 15.625 14.984 15.578 1 96.38 316 PHE B CA 1
ATOM 5687 C C . PHE B 1 316 ? 16.859 15.656 16.156 1 96.38 316 PHE B C 1
ATOM 5689 O O . PHE B 1 316 ? 17.953 15.547 15.586 1 96.38 316 PHE B O 1
ATOM 5696 N N . ALA B 1 317 ? 16.734 16.375 17.25 1 95.94 317 ALA B N 1
ATOM 5697 C CA . ALA B 1 317 ? 17.859 17.016 17.922 1 95.94 317 ALA B CA 1
ATOM 5698 C C . ALA B 1 317 ? 18.922 15.984 18.312 1 95.94 317 ALA B C 1
ATOM 5700 O O . ALA B 1 317 ? 20.125 16.234 18.141 1 95.94 317 ALA B O 1
ATOM 5701 N N . LEU B 1 318 ? 18.469 14.859 18.781 1 95.81 318 LEU B N 1
ATOM 5702 C CA . LEU B 1 318 ? 19.391 13.797 19.172 1 95.81 318 LEU B CA 1
ATOM 5703 C C . LEU B 1 318 ? 20.172 13.289 17.969 1 95.81 318 LEU B C 1
ATOM 5705 O O . LEU B 1 318 ? 21.375 13.062 18.062 1 95.81 318 LEU B O 1
ATOM 5709 N N . VAL B 1 319 ? 19.531 13.133 16.859 1 95.88 319 VAL B N 1
ATOM 5710 C CA . VAL B 1 319 ? 20.172 12.664 15.633 1 95.88 319 VAL B CA 1
ATOM 5711 C C . VAL B 1 319 ? 21.25 13.656 15.203 1 95.88 319 VAL B C 1
ATOM 5713 O O . VAL B 1 319 ? 22.359 13.266 14.852 1 95.88 319 VAL B O 1
ATOM 5716 N N . VAL B 1 320 ? 20.922 14.938 15.289 1 95 320 VAL B N 1
ATOM 5717 C CA . VAL B 1 320 ? 21.875 15.977 14.906 1 95 320 VAL B CA 1
ATOM 5718 C C . VAL B 1 320 ? 23.047 15.992 15.883 1 95 320 VAL B C 1
ATOM 5720 O O . VAL B 1 320 ? 24.203 16.109 15.477 1 95 320 VAL B O 1
ATOM 5723 N N . LEU B 1 321 ? 22.781 15.812 17.156 1 95.5 321 LEU B N 1
ATOM 5724 C CA . LEU B 1 321 ? 23.797 15.805 18.203 1 95.5 321 LEU B CA 1
ATOM 5725 C C . LEU B 1 321 ? 24.75 14.625 18.031 1 95.5 321 LEU B C 1
ATOM 5727 O O . LEU B 1 321 ? 25.938 14.727 18.312 1 95.5 321 LEU B O 1
ATOM 5731 N N . LEU B 1 322 ? 24.203 13.5 17.547 1 95.75 322 LEU B N 1
ATOM 5732 C CA . LEU B 1 322 ? 25 12.297 17.359 1 95.75 322 LEU B CA 1
ATOM 5733 C C . LEU B 1 322 ? 25.906 12.43 16.141 1 95.75 322 LEU B C 1
ATOM 5735 O O . LEU B 1 322 ? 26.875 11.688 16 1 95.75 322 LEU B O 1
ATOM 5739 N N . MET B 1 323 ? 25.484 13.25 15.242 1 93.81 323 MET B N 1
ATOM 5740 C CA . MET B 1 323 ? 26.422 13.555 14.156 1 93.81 323 MET B CA 1
ATOM 5741 C C . MET B 1 323 ? 27.516 14.492 14.633 1 93.81 323 MET B C 1
ATOM 5743 O O . MET B 1 323 ? 28.703 14.195 14.477 1 93.81 323 MET B O 1
ATOM 5747 N N . TRP B 1 324 ? 27.188 15.656 15.094 1 91.88 324 TRP B N 1
ATOM 5748 C CA . TRP B 1 324 ? 28.094 16.641 15.672 1 91.88 324 TRP B CA 1
ATOM 5749 C C . TRP B 1 324 ? 27.578 17.141 17.016 1 91.88 324 TRP B C 1
ATOM 5751 O O . TRP B 1 324 ? 26.422 17.547 17.125 1 91.88 324 TRP B O 1
ATOM 5761 N N . PRO B 1 325 ? 28.266 16.922 18.031 1 93.31 325 PRO B N 1
ATOM 5762 C CA . PRO B 1 325 ? 29.719 16.75 18.047 1 93.31 325 PRO B CA 1
ATOM 5763 C C . PRO B 1 325 ? 30.141 15.312 18.312 1 93.31 325 PRO B C 1
ATOM 5765 O O . PRO B 1 325 ? 31.328 15 18.266 1 93.31 325 PRO B O 1
ATOM 5768 N N . VAL B 1 326 ? 29.297 14.375 18.516 1 94.19 326 VAL B N 1
ATOM 5769 C CA . VAL B 1 326 ? 29.625 13.023 18.953 1 94.19 326 VAL B CA 1
ATOM 5770 C C . VAL B 1 326 ? 30.344 12.273 17.828 1 94.19 326 VAL B C 1
ATOM 5772 O O . VAL B 1 326 ? 31.266 11.477 18.094 1 94.19 326 VAL B O 1
ATOM 5775 N N . GLY B 1 327 ? 29.953 12.523 16.562 1 94.69 327 GLY B N 1
ATOM 5776 C CA . GLY B 1 327 ? 30.609 11.906 15.422 1 94.69 327 GLY B CA 1
ATOM 5777 C C . GLY B 1 327 ? 30.172 10.477 15.18 1 94.69 327 GLY B C 1
ATOM 5778 O O . GLY B 1 327 ? 30.906 9.688 14.586 1 94.69 327 GLY B O 1
ATOM 5779 N N . TYR B 1 328 ? 29.031 10.164 15.727 1 93.81 328 TYR B N 1
ATOM 5780 C CA . TYR B 1 328 ? 28.5 8.812 15.57 1 93.81 328 TYR B CA 1
ATOM 5781 C C . TYR B 1 328 ? 27.906 8.625 14.18 1 93.81 328 TYR B C 1
ATOM 5783 O O . TYR B 1 328 ? 28.141 7.602 13.531 1 93.81 328 TYR B O 1
ATOM 5791 N N . PHE B 1 329 ? 27.156 9.578 13.688 1 94.25 329 PHE B N 1
ATOM 5792 C CA . PHE B 1 329 ? 26.5 9.5 12.391 1 94.25 329 PHE B CA 1
ATOM 5793 C C . PHE B 1 329 ? 27.266 10.289 11.344 1 94.25 329 PHE B C 1
ATOM 5795 O O . PHE B 1 329 ? 27.828 11.344 11.641 1 94.25 329 PHE B O 1
ATOM 5802 N N . ASN B 1 330 ? 27.344 9.734 10.148 1 93.56 330 ASN B N 1
ATOM 5803 C CA . ASN B 1 330 ? 27.719 10.57 9.008 1 93.56 330 ASN B CA 1
ATOM 5804 C C . ASN B 1 330 ? 26.516 11.344 8.461 1 93.56 33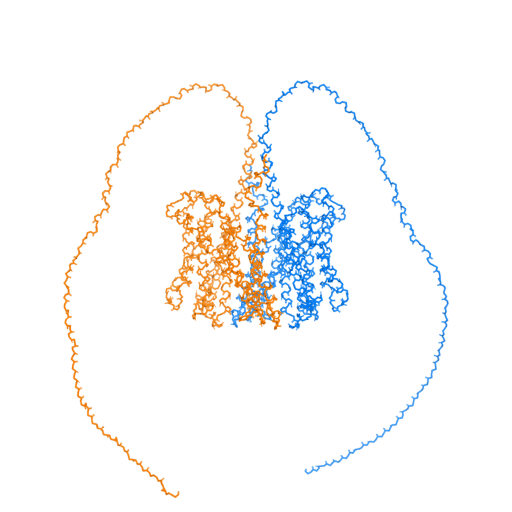0 ASN B C 1
ATOM 5806 O O . ASN B 1 330 ? 25.422 11.234 8.992 1 93.56 330 ASN B O 1
ATOM 5810 N N . LEU B 1 331 ? 26.703 12.109 7.461 1 92.94 331 LEU B N 1
ATOM 5811 C CA . LEU B 1 331 ? 25.672 12.992 6.941 1 92.94 331 LEU B CA 1
ATOM 5812 C C . LEU B 1 331 ? 24.516 12.188 6.344 1 92.94 331 LEU B C 1
ATOM 5814 O O . LEU B 1 331 ? 23.359 12.562 6.492 1 92.94 331 LEU B O 1
ATOM 5818 N N . THR B 1 332 ? 24.734 11.094 5.684 1 93.75 332 THR B N 1
ATOM 5819 C CA . THR B 1 332 ? 23.703 10.258 5.086 1 93.75 332 THR B CA 1
ATOM 5820 C C . THR B 1 332 ? 22.766 9.719 6.16 1 93.75 332 THR B C 1
ATOM 5822 O O . THR B 1 332 ? 21.547 9.719 5.98 1 93.75 332 THR B O 1
ATOM 5825 N N . ALA B 1 333 ? 23.328 9.266 7.258 1 94 333 ALA B N 1
ATOM 5826 C CA . ALA B 1 333 ? 22.516 8.75 8.352 1 94 333 ALA B CA 1
ATOM 5827 C C . ALA B 1 333 ? 21.594 9.836 8.906 1 94 333 ALA B C 1
ATOM 5829 O O . ALA B 1 333 ? 20.406 9.586 9.156 1 94 333 ALA B O 1
ATOM 5830 N N . VAL B 1 334 ? 22.094 10.992 9.062 1 94.31 334 VAL B N 1
ATOM 5831 C CA . VAL B 1 334 ? 21.297 12.102 9.594 1 94.31 334 VAL B CA 1
ATOM 5832 C C . VAL B 1 334 ? 20.203 12.484 8.602 1 94.31 334 VAL B C 1
ATOM 5834 O O . VAL B 1 334 ? 19.062 12.742 8.992 1 94.31 334 VAL B O 1
ATOM 5837 N N . GLU B 1 335 ? 20.594 12.555 7.395 1 94.19 335 GLU B N 1
ATOM 5838 C CA . GLU B 1 335 ? 19.609 12.883 6.363 1 94.19 335 GLU B CA 1
ATOM 5839 C C . GLU B 1 335 ? 18.516 11.812 6.293 1 94.19 335 GLU B C 1
ATOM 5841 O O . GLU B 1 335 ? 17.328 12.141 6.203 1 94.19 335 GLU B O 1
ATOM 5846 N N . PHE B 1 336 ? 18.875 10.578 6.344 1 93.38 336 PHE B N 1
ATOM 5847 C CA . PHE B 1 336 ? 17.938 9.469 6.289 1 93.38 336 PHE B CA 1
ATOM 5848 C C . PHE B 1 336 ? 16.984 9.508 7.48 1 93.38 336 PHE B C 1
ATOM 5850 O O . PHE B 1 336 ? 15.766 9.461 7.309 1 93.38 336 PHE B O 1
ATOM 5857 N N . LEU B 1 337 ? 17.531 9.562 8.633 1 94.44 337 LEU B N 1
ATOM 5858 C CA . LEU B 1 337 ? 16.719 9.57 9.844 1 94.44 337 LEU B CA 1
ATOM 5859 C C . LEU B 1 337 ? 15.922 10.867 9.953 1 94.44 337 LEU B C 1
ATOM 5861 O O . LEU B 1 337 ? 14.742 10.844 10.328 1 94.44 337 LEU B O 1
ATOM 5865 N N . GLY B 1 338 ? 16.609 11.984 9.641 1 94.44 338 GLY B N 1
ATOM 5866 C CA . GLY B 1 338 ? 15.93 13.266 9.695 1 94.44 338 GLY B CA 1
ATOM 5867 C C . GLY B 1 338 ? 14.75 13.359 8.742 1 94.44 338 GLY B C 1
ATOM 5868 O O . GLY B 1 338 ? 13.648 13.75 9.141 1 94.44 338 GLY B O 1
ATOM 5869 N N . PHE B 1 339 ? 14.938 12.93 7.523 1 92.38 339 PHE B N 1
ATOM 5870 C CA . PHE B 1 339 ? 13.875 12.938 6.527 1 92.38 339 PHE B CA 1
ATOM 5871 C C . PHE B 1 339 ? 12.742 12.008 6.938 1 92.38 339 PHE B C 1
ATOM 5873 O O . PHE B 1 339 ? 11.562 12.352 6.793 1 92.38 339 PHE B O 1
ATOM 5880 N N . SER B 1 340 ? 13.086 10.875 7.367 1 93.75 340 SER B N 1
ATOM 5881 C CA . SER B 1 340 ? 12.078 9.914 7.809 1 93.75 340 SER B CA 1
ATOM 5882 C C . SER B 1 340 ? 11.25 10.477 8.961 1 93.75 340 SER B C 1
ATOM 5884 O O . SER B 1 340 ? 10.023 10.344 8.969 1 93.75 340 SER B O 1
ATOM 5886 N N . LEU B 1 341 ? 11.898 11.109 9.906 1 95.06 341 LEU B N 1
ATOM 5887 C CA . LEU B 1 341 ? 11.219 11.68 11.062 1 95.06 341 LEU B CA 1
ATOM 5888 C C . LEU B 1 341 ? 10.289 12.812 10.633 1 95.06 341 LEU B C 1
ATOM 5890 O O . LEU B 1 341 ? 9.117 12.836 11.023 1 95.06 341 LEU B O 1
ATOM 5894 N N . LEU B 1 342 ? 10.773 13.68 9.836 1 93.62 342 LEU B N 1
ATOM 5895 C CA . LEU B 1 342 ? 10 14.859 9.461 1 93.62 342 LEU B CA 1
ATOM 5896 C C . LEU B 1 342 ? 8.844 14.477 8.539 1 93.62 342 LEU B C 1
ATOM 5898 O O . LEU B 1 342 ? 7.742 15.016 8.656 1 93.62 342 LEU B O 1
ATOM 5902 N N . LEU B 1 343 ? 9.078 13.508 7.656 1 94.62 343 LEU B N 1
ATOM 5903 C CA . LEU B 1 343 ? 8.008 13.023 6.781 1 94.62 343 LEU B CA 1
ATOM 5904 C C . LEU B 1 343 ? 6.934 12.305 7.586 1 94.62 343 LEU B C 1
ATOM 5906 O O . LEU B 1 343 ? 5.738 12.5 7.352 1 94.62 343 LEU B O 1
ATOM 5910 N N . THR B 1 344 ? 7.383 11.508 8.516 1 95.44 344 THR B N 1
ATOM 5911 C CA . THR B 1 344 ? 6.438 10.797 9.375 1 95.44 344 THR B CA 1
ATOM 5912 C C . THR B 1 344 ? 5.609 11.781 10.195 1 95.44 344 THR B C 1
ATOM 5914 O O . THR B 1 344 ? 4.402 11.602 10.359 1 95.44 344 THR B O 1
ATOM 5917 N N . TRP B 1 345 ? 6.238 12.758 10.703 1 96.44 345 TRP B N 1
ATOM 5918 C CA . TRP B 1 345 ? 5.52 13.789 11.453 1 96.44 345 TRP B CA 1
ATOM 5919 C C . TRP B 1 345 ? 4.461 14.453 10.586 1 96.44 345 TRP B C 1
ATOM 5921 O O . TRP B 1 345 ? 3.33 14.672 11.023 1 96.44 345 TRP B O 1
ATOM 5931 N N . LEU B 1 346 ? 4.848 14.828 9.367 1 96.5 346 LEU B N 1
ATOM 5932 C CA . LEU B 1 346 ? 3.902 15.461 8.453 1 96.5 346 LEU B CA 1
ATOM 5933 C C . LEU B 1 346 ? 2.688 14.562 8.227 1 96.5 346 LEU B C 1
ATOM 5935 O O . LEU B 1 346 ? 1.55 15.039 8.242 1 96.5 346 LEU B O 1
ATOM 5939 N N . PHE B 1 347 ? 2.939 13.336 8.039 1 95.5 347 PHE B N 1
ATOM 5940 C CA . PHE B 1 347 ? 1.88 12.352 7.848 1 95.5 347 PHE B CA 1
ATOM 5941 C C . PHE B 1 347 ? 0.963 12.297 9.062 1 95.5 347 PHE B C 1
ATOM 5943 O O . PHE B 1 347 ? -0.262 12.312 8.922 1 95.5 347 PHE B O 1
ATOM 5950 N N . LEU B 1 348 ? 1.508 12.234 10.234 1 94.56 348 LEU B N 1
ATOM 5951 C CA . LEU B 1 348 ? 0.735 12.172 11.469 1 94.56 348 LEU B CA 1
ATOM 5952 C C . LEU B 1 348 ? -0.049 13.461 11.688 1 94.56 348 LEU B C 1
ATOM 5954 O O . LEU B 1 348 ? -1.181 13.43 12.172 1 94.56 348 LEU B O 1
ATOM 5958 N N . PHE B 1 349 ? 0.584 14.594 11.391 1 96.06 349 PHE B N 1
ATOM 5959 C CA . PHE B 1 349 ? -0.078 15.891 11.5 1 96.06 349 PHE B CA 1
ATOM 5960 C C . PHE B 1 349 ? -1.354 15.914 10.672 1 96.06 349 PHE B C 1
ATOM 5962 O O . PHE B 1 349 ? -2.422 16.266 11.172 1 96.06 349 PHE B O 1
ATOM 5969 N N . VAL B 1 350 ? -1.27 15.445 9.414 1 96 350 VAL B N 1
ATOM 5970 C CA . VAL B 1 350 ? -2.395 15.461 8.484 1 96 350 VAL B CA 1
ATOM 5971 C C . VAL B 1 350 ? -3.492 14.523 8.984 1 96 350 VAL B C 1
ATOM 5973 O O . VAL B 1 350 ? -4.672 14.883 8.977 1 96 350 VAL B O 1
ATOM 5976 N N . ARG B 1 351 ? -3.1 13.398 9.406 1 94.19 351 ARG B N 1
ATOM 5977 C CA . ARG B 1 351 ? -4.074 12.422 9.883 1 94.19 351 ARG B CA 1
ATOM 5978 C C . ARG B 1 351 ? -4.781 12.922 11.133 1 94.19 351 ARG B C 1
ATOM 5980 O O . ARG B 1 351 ? -5.984 12.703 11.305 1 94.19 351 ARG B O 1
ATOM 5987 N N . THR B 1 352 ? -4.02 13.547 12.031 1 93.94 352 THR B N 1
ATOM 5988 C CA . THR B 1 352 ? -4.598 14.078 13.266 1 93.94 352 THR B CA 1
ATOM 5989 C C . THR B 1 352 ? -5.598 15.195 12.953 1 93.94 352 THR B C 1
ATOM 5991 O O . THR B 1 352 ? -6.676 15.25 13.555 1 93.94 352 THR B O 1
ATOM 5994 N N . VAL B 1 353 ? -5.227 16.062 12.062 1 93.75 353 VAL B N 1
ATOM 5995 C CA . VAL B 1 353 ? -6.125 17.125 11.656 1 93.75 353 VAL B CA 1
ATOM 5996 C C . VAL B 1 353 ? -7.41 16.531 11.078 1 93.75 353 VAL B C 1
ATOM 5998 O O . VAL B 1 353 ? -8.516 16.953 11.445 1 93.75 353 VAL B O 1
ATOM 6001 N N . ALA B 1 354 ? -7.273 15.539 10.227 1 93.06 354 ALA B N 1
ATOM 6002 C CA . ALA B 1 354 ? -8.43 14.906 9.602 1 93.06 354 ALA B CA 1
ATOM 6003 C C . ALA B 1 354 ? -9.328 14.258 10.648 1 93.06 354 ALA B C 1
ATOM 6005 O O . ALA B 1 354 ? -10.555 14.383 10.586 1 93.06 354 ALA B O 1
ATOM 6006 N N . ALA B 1 355 ? -8.719 13.586 11.594 1 91.62 355 ALA B N 1
ATOM 6007 C CA . ALA B 1 355 ? -9.484 12.93 12.656 1 91.62 355 ALA B CA 1
ATOM 6008 C C . ALA B 1 355 ? -10.203 13.953 13.523 1 91.62 355 ALA B C 1
ATOM 6010 O O . ALA B 1 355 ? -11.359 13.75 13.898 1 91.62 355 ALA B O 1
ATOM 6011 N N . TRP B 1 356 ? -9.523 14.977 13.836 1 91.44 356 TRP B N 1
ATOM 6012 C CA . TRP B 1 356 ? -10.07 16.031 14.688 1 91.44 356 TRP B CA 1
ATOM 6013 C C . TRP B 1 356 ? -11.273 16.703 14.016 1 91.44 356 TRP B C 1
ATOM 6015 O O . TRP B 1 356 ? -12.305 16.906 14.656 1 91.44 356 TRP B O 1
ATOM 6025 N N . ILE B 1 357 ? -11.18 16.953 12.789 1 89.38 357 ILE B N 1
ATOM 6026 C CA . ILE B 1 357 ? -12.258 17.578 12.047 1 89.38 357 ILE B CA 1
ATOM 6027 C C . ILE B 1 357 ? -13.453 16.641 11.961 1 89.38 357 ILE B C 1
ATOM 6029 O O . ILE B 1 357 ? -14.602 17.062 12.094 1 89.38 357 ILE B O 1
ATOM 6033 N N . GLN B 1 358 ? -13.195 15.445 11.703 1 87.81 358 GLN B N 1
ATOM 6034 C CA . GLN B 1 358 ? -14.266 14.453 11.625 1 87.81 358 GLN B CA 1
ATOM 6035 C C . GLN B 1 358 ? -15.039 14.367 12.938 1 87.81 358 GLN B C 1
ATOM 6037 O O . GLN B 1 358 ? -16.266 14.305 12.938 1 87.81 358 GLN B O 1
ATOM 6042 N N . ASP B 1 359 ? -14.32 14.32 14.047 1 89.31 359 ASP B N 1
ATOM 6043 C CA . ASP B 1 359 ? -14.969 14.258 15.352 1 89.31 359 ASP B CA 1
ATOM 6044 C C . ASP B 1 359 ? -15.75 15.531 15.641 1 89.31 359 ASP B C 1
ATOM 6046 O O . ASP B 1 359 ? -16.828 15.484 16.219 1 89.31 359 ASP B O 1
ATOM 6050 N N . ASP B 1 360 ? -15.227 16.641 15.234 1 85.38 360 ASP B N 1
ATOM 6051 C CA . ASP B 1 360 ? -15.898 17.922 15.43 1 85.38 360 ASP B CA 1
ATOM 6052 C C . ASP B 1 360 ? -17.203 17.984 14.633 1 85.38 360 ASP B C 1
ATOM 6054 O O . ASP B 1 360 ? -18.203 18.5 15.117 1 85.38 360 ASP B O 1
ATOM 6058 N N . ARG B 1 361 ? -17.234 17.438 13.469 1 82.5 361 ARG B N 1
ATOM 6059 C CA . ARG B 1 361 ? -18.438 17.375 12.641 1 82.5 361 ARG B CA 1
ATOM 6060 C C . ARG B 1 361 ? -19.484 16.453 13.25 1 82.5 361 ARG B C 1
ATOM 6062 O O . ARG B 1 361 ? -20.672 16.734 13.188 1 82.5 361 ARG B O 1
ATOM 6069 N N . ALA B 1 362 ? -19.094 15.406 13.75 1 80.81 362 ALA B N 1
ATOM 6070 C CA . ALA B 1 362 ? -20 14.453 14.367 1 80.81 362 ALA B CA 1
ATOM 6071 C C . ALA B 1 362 ? -20.672 15.055 15.602 1 80.81 362 ALA B C 1
ATOM 6073 O O . ALA B 1 362 ? -21.844 14.789 15.867 1 80.81 362 ALA B O 1
ATOM 6074 N N . ASP B 1 363 ? -19.984 15.789 16.328 1 78.81 363 ASP B N 1
ATOM 6075 C CA . ASP B 1 363 ? -20.5 16.438 17.531 1 78.81 363 ASP B CA 1
ATOM 6076 C C . ASP B 1 363 ? -21.531 17.516 17.156 1 78.81 363 ASP B C 1
ATOM 6078 O O . ASP B 1 363 ? -22.516 17.703 17.859 1 78.81 363 ASP B O 1
ATOM 6082 N N . GLU B 1 364 ? -21.344 18.188 16.141 1 74.88 364 GLU B N 1
ATOM 6083 C CA . GLU B 1 364 ? -22.297 19.203 15.68 1 74.88 364 GLU B CA 1
ATOM 6084 C C . GLU B 1 364 ? -23.594 18.547 15.211 1 74.88 364 GLU B C 1
ATOM 6086 O O . GLU B 1 364 ? -24.672 19.094 15.43 1 74.88 364 GLU B O 1
ATOM 6091 N N . GLY B 1 365 ? -23.438 17.438 14.523 1 67.38 365 GLY B N 1
ATOM 6092 C CA . GLY B 1 365 ? -24.641 16.734 14.07 1 67.38 365 GLY B CA 1
ATOM 6093 C C . GLY B 1 365 ? -25.5 16.219 15.211 1 67.38 365 GLY B C 1
ATOM 6094 O O . GLY B 1 365 ? -26.719 16.25 15.133 1 67.38 365 GLY B O 1
ATOM 6095 N N . THR B 1 366 ? -24.938 15.812 16.281 1 64.81 366 THR B N 1
ATOM 6096 C CA . THR B 1 366 ? -25.672 15.297 17.422 1 64.81 366 THR B CA 1
ATOM 6097 C C . THR B 1 366 ? -26.234 16.453 18.266 1 64.81 366 THR B C 1
ATOM 6099 O O . THR B 1 366 ? -27.312 16.328 18.859 1 64.81 366 THR B O 1
ATOM 6102 N N . GLY B 1 367 ? -25.578 17.547 18.359 1 58.78 367 GLY B N 1
ATOM 6103 C CA . GLY B 1 367 ? -26.047 18.703 19.094 1 58.78 367 GLY B CA 1
ATOM 6104 C C . GLY B 1 367 ? -27.25 19.359 18.453 1 58.78 367 GLY B C 1
ATOM 6105 O O . GLY B 1 367 ? -28.156 19.828 19.156 1 58.78 367 GLY B O 1
ATOM 6106 N N . SER B 1 368 ? -27.297 19.438 17.219 1 57.09 368 SER B N 1
ATOM 6107 C CA . SER B 1 368 ? -28.438 20.047 16.531 1 57.09 368 SER B CA 1
ATOM 6108 C C . SER B 1 368 ? -29.688 19.188 16.672 1 57.09 368 SER B C 1
ATOM 6110 O O . SER B 1 368 ? -30.812 19.703 16.641 1 57.09 368 SER B O 1
ATOM 6112 N N . ALA B 1 369 ? -29.609 17.953 16.875 1 54.38 369 ALA B N 1
ATOM 6113 C CA . ALA B 1 369 ? -30.75 17.062 17.078 1 54.38 369 ALA B CA 1
ATOM 6114 C C . ALA B 1 369 ? -31.344 17.234 18.469 1 54.38 369 ALA B C 1
ATOM 6116 O O . ALA B 1 369 ? -32.562 17.125 18.656 1 54.38 369 ALA B O 1
ATOM 6117 N N . VAL B 1 370 ? -30.656 17.547 19.484 1 53.47 370 VAL B N 1
ATOM 6118 C CA . VAL B 1 370 ? -31.141 17.688 20.844 1 53.47 370 VAL B CA 1
ATOM 6119 C C . VAL B 1 370 ? -31.797 19.062 21.016 1 53.47 370 VAL B C 1
ATOM 6121 O O . VAL B 1 370 ? -32.688 19.234 21.859 1 53.47 370 VAL B O 1
ATOM 6124 N N . GLY B 1 371 ? -31.453 20.094 20.297 1 49.31 371 GLY B N 1
ATOM 6125 C CA . GLY B 1 371 ? -32.031 21.422 20.438 1 49.31 371 GLY B CA 1
ATOM 6126 C C . GLY B 1 371 ? -33.469 21.5 19.953 1 49.31 371 GLY B C 1
ATOM 6127 O O . GLY B 1 371 ? -34.188 22.469 20.25 1 49.31 371 GLY B O 1
ATOM 6128 N N . VAL B 1 372 ? -33.844 20.609 19.156 1 51.06 372 VAL B N 1
ATOM 6129 C CA . VAL B 1 372 ? -35.188 20.734 18.625 1 51.06 372 VAL B CA 1
ATOM 6130 C C . VAL B 1 372 ? -36.188 20.109 19.594 1 51.06 372 VAL B C 1
ATOM 6132 O O . VAL B 1 372 ? -37.375 20.375 19.5 1 51.06 372 VAL B O 1
ATOM 6135 N N . GLY B 1 373 ? -35.75 19.266 20.547 1 45.31 373 GLY B N 1
ATOM 6136 C CA . GLY B 1 373 ? -36.781 18.547 21.297 1 45.31 373 GLY B CA 1
ATOM 6137 C C . GLY B 1 373 ? -37.344 19.359 22.438 1 45.31 373 GLY B C 1
ATOM 6138 O O . GLY B 1 373 ? -38.312 18.938 23.078 1 45.31 373 GLY B O 1
ATOM 6139 N N . THR B 1 374 ? -36.531 20.078 23.109 1 41.56 374 THR B N 1
ATOM 6140 C CA . THR B 1 374 ? -37.156 20.641 24.312 1 41.56 374 THR B CA 1
ATOM 6141 C C . THR B 1 374 ? -37.812 21.984 24 1 41.56 374 THR B C 1
ATOM 6143 O O . THR B 1 374 ? -37.344 23.031 24.469 1 41.56 374 THR B O 1
ATOM 6146 N N . GLY B 1 375 ? -38.188 22.266 22.781 1 38.66 375 GLY B N 1
ATOM 6147 C CA . GLY B 1 375 ? -38.969 23.484 22.641 1 38.66 375 GLY B CA 1
ATOM 6148 C C . GLY B 1 375 ? -40.281 23.422 23.406 1 38.66 375 GLY B C 1
ATOM 6149 O O . GLY B 1 375 ? -41.125 22.562 23.141 1 38.66 375 GLY B O 1
ATOM 6150 N N . ALA B 1 376 ? -40.281 23.797 24.688 1 39.53 376 ALA B N 1
ATOM 6151 C CA . ALA B 1 376 ? -41.5 24.031 25.453 1 39.53 376 ALA B CA 1
ATOM 6152 C C . ALA B 1 376 ? -42.562 24.734 24.609 1 39.53 376 ALA B C 1
ATOM 6154 O O . ALA B 1 376 ? -42.219 25.562 23.75 1 39.53 376 ALA B O 1
ATOM 6155 N N . PRO B 1 377 ? -43.812 24.344 24.641 1 37.5 377 PRO B N 1
ATOM 6156 C CA . PRO B 1 377 ? -44.906 25 23.938 1 37.5 377 PRO B CA 1
ATOM 6157 C C . PRO B 1 377 ? -45 26.484 24.266 1 37.5 377 PRO B C 1
ATOM 6159 O O . PRO B 1 377 ? -45.031 26.859 25.438 1 37.5 377 PRO B O 1
ATOM 6162 N N . ALA B 1 378 ? -44.344 27.391 23.578 1 35.19 378 ALA B N 1
ATOM 6163 C CA . ALA B 1 378 ? -44.5 28.844 23.719 1 35.19 378 ALA B CA 1
ATOM 6164 C C . ALA B 1 378 ? -45.969 29.219 23.891 1 35.19 378 ALA B C 1
ATOM 6166 O O . ALA B 1 378 ? -46.812 28.891 23.047 1 35.19 378 ALA B O 1
ATOM 6167 N N . GLN B 1 379 ? -46.531 29.188 25.109 1 32.81 379 GLN B N 1
ATOM 6168 C CA . GLN B 1 379 ? -47.844 29.812 25.406 1 32.81 379 GLN B CA 1
ATOM 6169 C C . GLN B 1 379 ? -47.969 31.141 24.672 1 32.81 379 GLN B C 1
ATOM 6171 O O . GLN B 1 379 ? -47.094 32 24.734 1 32.81 379 GLN B O 1
ATOM 6176 N N . VAL B 1 380 ? -48.938 31.266 23.719 1 33.69 380 VAL B N 1
ATOM 6177 C CA . VAL B 1 380 ? -49.406 32.375 22.875 1 33.69 380 VAL B CA 1
ATOM 6178 C C . VAL B 1 380 ? -49.781 33.562 23.734 1 33.69 380 VAL B C 1
ATOM 6180 O O . VAL B 1 380 ? -50.812 33.562 24.406 1 33.69 380 VAL B O 1
ATOM 6183 N N . ALA B 1 381 ? -49 34 24.75 1 31.2 381 ALA B N 1
ATOM 6184 C CA . ALA B 1 381 ? -49.375 35.25 25.375 1 31.2 381 ALA B CA 1
ATOM 6185 C C . ALA B 1 381 ? -49.656 36.312 24.328 1 31.2 381 ALA B C 1
ATOM 6187 O O . ALA B 1 381 ? -48.75 36.75 23.609 1 31.2 381 ALA B O 1
ATOM 6188 N N . GLY B 1 382 ? -50.844 36.344 23.641 1 27.56 382 GLY B N 1
ATOM 6189 C CA . GLY B 1 382 ? -51.469 37.188 22.625 1 27.56 382 GLY B CA 1
ATOM 6190 C C . GLY B 1 382 ? -51.344 38.656 22.906 1 27.56 382 GLY B C 1
ATOM 6191 O O . GLY B 1 382 ? -51.281 39.469 21.984 1 27.56 382 GLY B O 1
ATOM 6192 N N . GLN B 1 383 ? -51.969 39.062 24.062 1 25.3 383 GLN B N 1
ATOM 6193 C CA . GLN B 1 383 ? -52.781 40.281 24 1 25.3 383 GLN B CA 1
ATOM 6194 C C . GLN B 1 383 ? -51.938 41.531 23.797 1 25.3 383 GLN B C 1
ATOM 6196 O O . GLN B 1 383 ? -52.281 42.406 22.984 1 25.3 383 GLN B O 1
ATOM 6201 N N . GLU B 1 384 ? -51.375 42 24.906 1 25.19 384 GLU B N 1
ATOM 6202 C CA . GLU B 1 384 ? -51.406 43.438 25.25 1 25.19 384 GLU B CA 1
ATOM 6203 C C . GLU B 1 384 ? -50.375 44.219 24.438 1 25.19 384 GLU B C 1
ATOM 6205 O O . GLU B 1 384 ? -50.406 45.438 24.406 1 25.19 384 GLU B O 1
ATOM 6210 N N . ALA B 1 385 ? -49.219 43.594 24.219 1 28.86 385 ALA B N 1
ATOM 6211 C CA . ALA B 1 385 ? -48.094 44.5 24.125 1 28.86 385 ALA B CA 1
ATOM 6212 C C . ALA B 1 385 ? -48.156 45.312 22.828 1 28.86 385 ALA B C 1
ATOM 6214 O O . ALA B 1 385 ? -47.594 44.938 21.812 1 28.86 385 ALA B O 1
ATOM 6215 N N . LEU B 1 386 ? -49.469 45.562 22.375 1 25.38 386 LEU B N 1
ATOM 6216 C CA . LEU B 1 386 ? -49.656 46.25 21.109 1 25.38 386 LEU B CA 1
ATOM 6217 C C . LEU B 1 386 ? -48.844 47.562 21.094 1 25.38 386 LEU B C 1
ATOM 6219 O O . LEU B 1 386 ? -48.5 48.062 20.016 1 25.38 386 LEU B O 1
ATOM 6223 N N . GLN B 1 387 ? -49.062 48.344 22.141 1 23.31 387 GLN B N 1
ATOM 6224 C CA . GLN B 1 387 ? -49.25 49.781 21.875 1 23.31 387 GLN B CA 1
ATOM 6225 C C . GLN B 1 387 ? -47.938 50.469 21.531 1 23.31 387 GLN B C 1
ATOM 6227 O O . GLN B 1 387 ? -47.906 51.656 21.266 1 23.31 387 GLN B O 1
ATOM 6232 N N . ARG B 1 388 ? -46.875 50.094 22.172 1 25.84 388 ARG B N 1
ATOM 6233 C CA . ARG B 1 388 ? -46.031 51.281 22.344 1 25.84 388 ARG B CA 1
ATOM 6234 C C . ARG B 1 388 ? -45.531 51.812 21.016 1 25.84 388 ARG B C 1
ATOM 6236 O O . ARG B 1 388 ? -45.156 51.031 20.125 1 25.84 388 ARG B O 1
ATOM 6243 N N . PRO B 1 389 ? -45.906 53.094 20.625 1 23.73 389 PRO B N 1
ATOM 6244 C CA . PRO B 1 389 ? -45.625 53.812 19.359 1 23.73 389 PRO B CA 1
ATOM 6245 C C . PRO B 1 389 ? -44.125 53.875 19.047 1 23.73 389 PRO B C 1
ATOM 6247 O O . PRO B 1 389 ? -43.344 54.281 19.875 1 23.73 389 PRO B O 1
ATOM 6250 N N . VAL B 1 390 ? -43.562 52.781 18.547 1 24.2 390 VAL B N 1
ATOM 6251 C CA . VAL B 1 390 ? -42.125 52.844 18.219 1 24.2 390 VAL B CA 1
ATOM 6252 C C . VAL B 1 390 ? -41.844 54.094 17.438 1 24.2 390 VAL B C 1
ATOM 6254 O O . VAL B 1 390 ? -42.375 54.312 16.328 1 24.2 390 VAL B O 1
ATOM 6257 N N . GLU B 1 391 ? -41.781 55.312 18.109 1 21.86 391 GLU B N 1
ATOM 6258 C CA . GLU B 1 391 ? -41.344 56.531 17.469 1 21.86 391 GLU B CA 1
ATOM 6259 C C . GLU B 1 391 ? -40.125 56.312 16.609 1 21.86 391 GLU B C 1
ATOM 6261 O O . GLU B 1 391 ? -39.094 55.812 17.078 1 21.86 391 GLU B O 1
ATOM 6266 N N . LEU B 1 392 ? -40.406 56.062 15.305 1 21.64 392 LEU B N 1
ATOM 6267 C CA . LEU B 1 392 ? -39.5 55.969 14.172 1 21.64 392 LEU B CA 1
ATOM 6268 C C . LEU B 1 392 ? -38.531 57.125 14.125 1 21.64 392 LEU B C 1
ATOM 6270 O O . LEU B 1 392 ? -38.938 58.25 13.789 1 21.64 392 LEU B O 1
ATOM 6274 N N . ASP B 1 393 ? -37.875 57.562 15.281 1 20.05 393 ASP B N 1
ATOM 6275 C CA . ASP B 1 393 ? -37.031 58.719 15.062 1 20.05 393 ASP B CA 1
ATOM 6276 C C . ASP B 1 393 ? -36.094 58.531 13.875 1 20.05 393 ASP B C 1
ATOM 6278 O O . ASP B 1 393 ? -35.25 57.625 13.898 1 20.05 393 ASP B O 1
ATOM 6282 N N . VAL B 1 394 ? -36.594 58.812 12.664 1 21.53 394 VAL B N 1
ATOM 6283 C CA . VAL B 1 394 ? -36 58.812 11.344 1 21.53 394 VAL B CA 1
ATOM 6284 C C . VAL B 1 394 ? -34.75 59.688 11.352 1 21.53 394 VAL B C 1
ATOM 6286 O O . VAL B 1 394 ? -34.688 60.688 10.633 1 21.53 394 VAL B O 1
ATOM 6289 N N . ALA B 1 395 ? -34 59.938 12.484 1 20.91 395 ALA B N 1
ATOM 6290 C CA . ALA B 1 395 ? -33.031 61 12.211 1 20.91 395 ALA B CA 1
ATOM 6291 C C . ALA B 1 395 ? -32.219 60.688 10.977 1 20.91 395 ALA B C 1
ATOM 6293 O O . ALA B 1 395 ? -31.547 59.625 10.922 1 20.91 395 ALA B O 1
ATOM 6294 N N . VAL B 1 396 ? -32.531 61.312 9.812 1 20.3 396 VAL B N 1
ATOM 6295 C CA . VAL B 1 396 ? -32.062 61.344 8.43 1 20.3 396 VAL B CA 1
ATOM 6296 C C . VAL B 1 396 ? -30.578 61.719 8.398 1 20.3 396 VAL B C 1
ATOM 6298 O O . VAL B 1 396 ? -30.25 62.906 8.148 1 20.3 396 VAL B O 1
ATOM 6301 N N . LEU B 1 397 ? -29.734 61.406 9.359 1 19.2 397 LEU B N 1
ATOM 6302 C CA . LEU B 1 397 ? -28.547 62.25 9.211 1 19.2 397 LEU B CA 1
ATOM 6303 C C . LEU B 1 397 ? -28 62.188 7.785 1 19.2 397 LEU B C 1
ATOM 6305 O O . LEU B 1 397 ? -27.734 61.094 7.266 1 19.2 397 LEU B O 1
ATOM 6309 N N . VAL B 1 398 ? -28.141 63.281 6.98 1 17.91 398 VAL B N 1
ATOM 6310 C CA . VAL B 1 398 ? -27.922 63.719 5.605 1 17.91 398 VAL B CA 1
ATOM 6311 C C . VAL B 1 398 ? -26.516 63.344 5.164 1 17.91 398 VAL B C 1
ATOM 6313 O O . VAL B 1 398 ? -26.328 62.688 4.141 1 17.91 398 VAL B O 1
ATOM 6316 N N . ASP B 1 399 ? -25.469 64.312 5.109 1 18.25 399 ASP B N 1
ATOM 6317 C CA . ASP B 1 399 ? -25.016 65 3.895 1 18.25 399 ASP B CA 1
ATOM 6318 C C . ASP B 1 399 ? -23.875 64.25 3.232 1 18.25 399 ASP B C 1
ATOM 6320 O O . ASP B 1 399 ? -23.219 63.406 3.873 1 18.25 399 ASP B O 1
ATOM 6324 N N . GLU B 1 400 ? -23.281 64.875 1.986 1 19.22 400 GLU B N 1
ATOM 6325 C CA . GLU B 1 400 ? -22.812 64.562 0.635 1 19.22 400 GLU B CA 1
ATOM 6326 C C . GLU B 1 400 ? -21.344 64.125 0.643 1 19.22 400 GLU B C 1
ATOM 6328 O O . GLU B 1 400 ? -21 63.094 0.085 1 19.22 400 GLU B O 1
ATOM 6333 N N . PRO B 1 401 ? -20.328 65.188 0.545 1 20.48 401 PRO B N 1
ATOM 6334 C CA . PRO B 1 401 ? -19.547 65.438 -0.672 1 20.48 401 PRO B CA 1
ATOM 6335 C C . PRO B 1 401 ? -18.234 64.688 -0.708 1 20.48 401 PRO B C 1
ATOM 6337 O O . PRO B 1 401 ? -17.547 64.688 -1.737 1 20.48 401 PRO B O 1
ATOM 6340 N N . VAL B 1 402 ? -17.688 64.125 0.353 1 20.09 402 VAL B N 1
ATOM 6341 C CA . VAL B 1 402 ? -16.266 64.5 0.519 1 20.09 402 VAL B CA 1
ATOM 6342 C C . VAL B 1 402 ? -15.438 63.719 -0.52 1 20.09 402 VAL B C 1
ATOM 6344 O O . VAL B 1 402 ? -15.203 62.531 -0.39 1 20.09 402 VAL B O 1
ATOM 6347 N N . ALA B 1 403 ? -15.789 63.812 -1.862 1 19.3 403 ALA B N 1
ATOM 6348 C CA . ALA B 1 403 ? -15.156 63 -2.898 1 19.3 403 ALA B CA 1
ATOM 6349 C C . ALA B 1 403 ? -13.633 63.094 -2.822 1 19.3 403 ALA B C 1
ATOM 6351 O O . ALA B 1 403 ? -12.938 62.094 -2.971 1 19.3 403 ALA B O 1
ATOM 6352 N N . LEU B 1 404 ? -13.086 64.375 -3.039 1 18.02 404 LEU B N 1
ATOM 6353 C CA . LEU B 1 404 ? -12.25 64.625 -4.199 1 18.02 404 LEU B CA 1
ATOM 6354 C C . LEU B 1 404 ? -10.836 64.125 -3.998 1 18.02 404 LEU B C 1
ATOM 6356 O O . LEU B 1 404 ? -10.25 63.531 -4.918 1 18.02 404 LEU B O 1
ATOM 6360 N N . GLY B 1 405 ? -10.047 64.812 -3.062 1 17.56 405 GLY B N 1
ATOM 6361 C CA . GLY B 1 405 ? -8.805 65.438 -3.441 1 17.56 405 GLY B CA 1
ATOM 6362 C C . GLY B 1 405 ? -7.648 64.5 -3.605 1 17.56 405 GLY B C 1
ATOM 6363 O O . GLY B 1 405 ? -6.852 64.625 -4.539 1 17.56 405 GLY B O 1
ATOM 6364 N N . LEU B 1 406 ? -7.211 63.812 -2.498 1 18.08 406 LEU B N 1
ATOM 6365 C CA . LEU B 1 406 ? -5.758 63.844 -2.344 1 18.08 406 LEU B CA 1
ATOM 6366 C C . LEU B 1 406 ? -5.113 62.719 -3.186 1 18.08 406 LEU B C 1
ATOM 6368 O O . LEU B 1 406 ? -5.074 61.562 -2.777 1 18.08 406 LEU B O 1
ATOM 6372 N N . VAL B 1 407 ? -5.582 62.5 -4.457 1 19.19 407 VAL B N 1
ATOM 6373 C CA . VAL B 1 407 ? -4.984 61.5 -5.344 1 19.19 407 VAL B CA 1
ATOM 6374 C C . VAL B 1 407 ? -3.473 61.688 -5.406 1 19.19 407 VAL B C 1
ATOM 6376 O O . VAL B 1 407 ? -2.752 60.875 -5.984 1 19.19 407 VAL B O 1
ATOM 6379 N N . GLU B 1 408 ? -3.029 63 -5.156 1 19.39 408 GLU B N 1
ATOM 6380 C CA . GLU B 1 408 ? -1.916 63.438 -5.988 1 19.39 408 GLU B CA 1
ATOM 6381 C C . GLU B 1 408 ? -0.659 62.625 -5.719 1 19.39 408 GLU B C 1
ATOM 6383 O O . GLU B 1 408 ? 0.337 62.75 -6.434 1 19.39 408 GLU B O 1
ATOM 6388 N N . GLU B 1 409 ? -0.54 62.062 -4.562 1 19.12 409 GLU B N 1
ATOM 6389 C CA . GLU B 1 409 ? 0.856 61.938 -4.156 1 19.12 409 GLU B CA 1
ATOM 6390 C C . GLU B 1 409 ? 1.584 60.906 -4.996 1 19.12 409 GLU B C 1
ATOM 6392 O O . GLU B 1 409 ? 2.523 60.25 -4.523 1 19.12 409 GLU B O 1
ATOM 6397 N N . VAL B 1 410 ? 0.94 60.312 -6 1 18.89 410 VAL B N 1
ATOM 6398 C CA . VAL B 1 410 ? 1.623 59.125 -6.492 1 18.89 410 VAL B CA 1
ATOM 6399 C C . VAL B 1 410 ? 3.025 59.469 -6.973 1 18.89 410 VAL B C 1
ATOM 6401 O O . VAL B 1 410 ? 3.961 58.688 -6.84 1 18.89 410 VAL B O 1
ATOM 6404 N N . LEU B 1 411 ? 3.154 60.656 -7.797 1 17.44 411 LEU B N 1
ATOM 6405 C CA . LEU B 1 411 ? 3.869 60.625 -9.07 1 17.44 411 LEU B CA 1
ATOM 6406 C C . LEU B 1 411 ? 5.375 60.688 -8.844 1 17.44 411 LEU B C 1
ATOM 6408 O O . LEU B 1 411 ? 6.145 60 -9.539 1 17.44 411 LEU B O 1
ATOM 6412 N N . ASP B 1 412 ? 5.906 61.719 -8.18 1 18.09 412 ASP B N 1
ATOM 6413 C CA . ASP B 1 412 ? 6.977 62.5 -8.797 1 18.09 412 ASP B CA 1
ATOM 6414 C C . ASP B 1 412 ? 8.32 61.812 -8.648 1 18.09 412 ASP B C 1
ATOM 6416 O O . ASP B 1 412 ? 9.359 62.344 -9.031 1 18.09 412 ASP B O 1
ATOM 6420 N N . LEU B 1 413 ? 8.508 60.938 -7.664 1 17.45 413 LEU B N 1
ATOM 6421 C CA . LEU B 1 413 ? 9.898 61.062 -7.246 1 17.45 413 LEU B CA 1
ATOM 6422 C C . LEU B 1 413 ? 10.852 60.562 -8.32 1 17.45 413 LEU B C 1
ATOM 6424 O O . LEU B 1 413 ? 12.008 60.25 -8.031 1 17.45 413 LEU B O 1
ATOM 6428 N N . GLY B 1 414 ? 10.406 60.062 -9.539 1 17.62 414 GLY B N 1
ATOM 6429 C CA . GLY B 1 414 ? 11.398 59.375 -10.359 1 17.62 414 GLY B CA 1
ATOM 6430 C C . GLY B 1 414 ? 12.539 60.281 -10.789 1 17.62 414 GLY B C 1
ATOM 6431 O O . GLY B 1 414 ? 13.312 59.938 -11.688 1 17.62 414 GLY B O 1
ATOM 6432 N N . ALA B 1 415 ? 12.547 61.594 -10.523 1 16.7 415 ALA B N 1
ATOM 6433 C CA . ALA B 1 415 ? 13.07 62.406 -11.625 1 16.7 415 ALA B CA 1
ATOM 6434 C C . ALA B 1 415 ? 14.562 62.156 -11.82 1 16.7 415 ALA B C 1
ATOM 6436 O O . ALA B 1 415 ? 15.125 62.5 -12.867 1 16.7 415 ALA B O 1
ATOM 6437 N N . ALA B 1 416 ? 15.367 62.188 -10.727 1 16.83 416 ALA B N 1
ATOM 6438 C CA . ALA B 1 416 ? 16.516 63.031 -11.047 1 16.83 416 ALA B CA 1
ATOM 6439 C C . ALA B 1 416 ? 17.312 62.469 -12.211 1 16.83 416 ALA B C 1
ATOM 6441 O O . ALA B 1 416 ? 17.125 61.281 -12.594 1 16.83 416 ALA B O 1
ATOM 6442 N N . GLY B 1 417 ? 18.797 62.75 -12.18 1 16.38 417 GLY B N 1
ATOM 6443 C CA . GLY B 1 417 ? 19.812 63.344 -13.031 1 16.38 417 GLY B CA 1
ATOM 6444 C C . GLY B 1 417 ? 20.453 62.344 -13.984 1 16.38 417 GLY B C 1
ATOM 6445 O O . GLY B 1 417 ? 21.016 61.344 -13.555 1 16.38 417 GLY B O 1
ATOM 6446 N N . ALA B 1 418 ? 19.969 62.219 -15.195 1 17.88 418 ALA B N 1
ATOM 6447 C CA . ALA B 1 418 ? 20.406 61.625 -16.453 1 17.88 418 ALA B CA 1
ATOM 6448 C C . ALA B 1 418 ? 21.828 62.062 -16.797 1 17.88 418 ALA B C 1
ATOM 6450 O O . ALA B 1 418 ? 22.016 62.906 -17.672 1 17.88 418 ALA B O 1
ATOM 6451 N N . GLN B 1 419 ? 22.734 62.156 -15.75 1 16.81 419 GLN B N 1
ATOM 6452 C CA . GLN B 1 419 ? 23.859 62.812 -16.391 1 16.81 419 GLN B CA 1
ATOM 6453 C C . GLN B 1 419 ? 24.297 62.094 -17.656 1 16.81 419 GLN B C 1
ATOM 6455 O O . GLN B 1 419 ? 24.266 60.844 -17.703 1 16.81 419 GLN B O 1
ATOM 6460 N N . ARG B 1 420 ? 24.625 62.844 -18.734 1 16.77 420 ARG B N 1
ATOM 6461 C CA . ARG B 1 420 ? 24.844 62.75 -20.172 1 16.77 420 ARG B CA 1
ATOM 6462 C C . ARG B 1 420 ? 26.047 61.875 -20.5 1 16.77 420 ARG B C 1
ATOM 6464 O O . ARG B 1 420 ? 25.969 61 -21.359 1 16.77 420 ARG B O 1
ATOM 6471 N N . VAL B 1 421 ? 27.266 62.375 -20.016 1 16.28 421 VAL B N 1
ATOM 6472 C CA . VAL B 1 421 ? 28.078 62.812 -21.156 1 16.28 421 VAL B CA 1
ATOM 6473 C C . VAL B 1 421 ? 28.641 61.594 -21.891 1 16.28 421 VAL B C 1
ATOM 6475 O O . VAL B 1 421 ? 28.562 60.469 -21.391 1 16.28 421 VAL B O 1
ATOM 6478 N N . ASP B 1 422 ? 30.062 61.562 -22.016 1 16.7 422 ASP B N 1
ATOM 6479 C CA . ASP B 1 422 ? 31.016 61.719 -23.109 1 16.7 422 ASP B CA 1
ATOM 6480 C C . ASP B 1 422 ? 31.594 60.375 -23.531 1 16.7 422 ASP B C 1
ATOM 6482 O O . ASP B 1 422 ? 31.906 59.531 -22.688 1 16.7 422 ASP B O 1
ATOM 6486 N N . ASP B 1 423 ? 31.438 59.969 -24.75 1 16.7 423 ASP B N 1
ATOM 6487 C CA . ASP B 1 423 ? 31.625 58.875 -25.703 1 16.7 423 ASP B CA 1
ATOM 6488 C C . ASP B 1 423 ? 33.062 58.375 -25.688 1 16.7 423 ASP B C 1
ATOM 6490 O O . ASP B 1 423 ? 33.312 57.188 -25.828 1 16.7 423 ASP B O 1
ATOM 6494 N N . PRO B 1 424 ? 34.156 59.281 -25.688 1 17.17 424 PRO B N 1
ATOM 6495 C CA . PRO B 1 424 ? 34.812 59.156 -27.016 1 17.17 424 PRO B CA 1
ATOM 6496 C C . PRO B 1 424 ? 35.469 57.781 -27.203 1 17.17 424 PRO B C 1
ATOM 6498 O O . PRO B 1 424 ? 35.562 57 -26.266 1 17.17 424 PRO B O 1
ATOM 6501 N N . VAL B 1 425 ? 36.688 57.875 -28.016 1 17.19 425 VAL B N 1
ATOM 6502 C CA . VAL B 1 425 ? 37.406 57.344 -29.172 1 17.19 425 VAL B CA 1
ATOM 6503 C C . VAL B 1 425 ? 38.5 56.375 -28.688 1 17.19 425 VAL B C 1
ATOM 6505 O O . VAL B 1 425 ? 39.219 55.812 -29.5 1 17.19 425 VAL B O 1
ATOM 6508 N N . GLY B 1 426 ? 38.625 55.844 -27.438 1 16.05 426 GLY B N 1
ATOM 6509 C CA . GLY B 1 426 ? 40.062 55.625 -27.281 1 16.05 426 GLY B CA 1
ATOM 6510 C C . GLY B 1 426 ? 40.625 54.688 -28.328 1 16.05 426 GLY B C 1
ATOM 6511 O O . GLY B 1 426 ? 40.031 53.656 -28.641 1 16.05 426 GLY B O 1
ATOM 6512 N N . VAL B 1 427 ? 41.594 55.094 -29.219 1 16.48 427 VAL B N 1
ATOM 6513 C CA . VAL B 1 427 ? 42.406 54.781 -30.391 1 16.48 427 VAL B CA 1
ATOM 6514 C C . VAL B 1 427 ? 43.312 53.594 -30.094 1 16.48 427 VAL B C 1
ATOM 6516 O O . VAL B 1 427 ? 44 53.094 -30.984 1 16.48 427 VAL B O 1
ATOM 6519 N N . VAL B 1 428 ? 43.219 52.812 -29.016 1 15.95 428 VAL B N 1
ATOM 6520 C CA . VAL B 1 428 ? 44.625 52.375 -28.875 1 15.95 428 VAL B CA 1
ATOM 6521 C C . VAL B 1 428 ? 45 51.5 -30.047 1 15.95 428 VAL B C 1
ATOM 6523 O O . VAL B 1 428 ? 44.375 50.438 -30.281 1 15.95 428 VAL B O 1
ATOM 6526 N N . PRO B 1 429 ? 45.688 51.938 -31.047 1 16.03 429 PRO B N 1
ATOM 6527 C CA . PRO B 1 429 ? 46.062 51.219 -32.281 1 16.03 429 PRO B CA 1
ATOM 6528 C C . PRO B 1 429 ? 46.938 50 -32 1 16.03 429 PRO B C 1
ATOM 6530 O O . PRO B 1 429 ? 47.344 49.312 -32.938 1 16.03 429 PRO B O 1
ATOM 6533 N N . ARG B 1 430 ? 46.781 49.156 -31.109 1 15.86 430 ARG B N 1
ATOM 6534 C CA . ARG B 1 430 ? 48.062 48.5 -30.859 1 15.86 430 ARG B CA 1
ATOM 6535 C C . ARG B 1 430 ? 48.5 47.719 -32.094 1 15.86 430 ARG B C 1
ATOM 6537 O O . ARG B 1 430 ? 47.938 46.688 -32.438 1 15.86 430 ARG B O 1
ATOM 6544 N N . ASP B 1 431 ? 49 48.438 -33.156 1 15.3 431 ASP B N 1
ATOM 6545 C CA . ASP B 1 431 ? 49.375 47.812 -34.406 1 15.3 431 ASP B CA 1
ATOM 6546 C C . ASP B 1 431 ? 50.312 46.625 -34.188 1 15.3 431 ASP B C 1
ATOM 6548 O O . ASP B 1 431 ? 50.062 45.531 -34.688 1 15.3 431 ASP B O 1
ATOM 6552 N N . PRO B 1 432 ? 51.719 46.969 -33.75 1 15.61 432 PRO B N 1
ATOM 6553 C CA . PRO B 1 432 ? 52.688 46.906 -34.844 1 15.61 432 PRO B CA 1
ATOM 6554 C C . PRO B 1 432 ? 53.125 45.469 -35.156 1 15.61 432 PRO B C 1
ATOM 6556 O O . PRO B 1 432 ? 52.844 44.531 -34.406 1 15.61 432 PRO B O 1
ATOM 6559 N N . ASP B 1 433 ? 54.438 45.438 -35.656 1 16.22 433 ASP B N 1
ATOM 6560 C CA . ASP B 1 433 ? 55.219 44.906 -36.75 1 16.22 433 ASP B CA 1
ATOM 6561 C C . ASP B 1 433 ? 55.812 43.531 -36.406 1 16.22 433 ASP B C 1
ATOM 6563 O O . ASP B 1 433 ? 55.5 42.531 -37.031 1 16.22 433 ASP B O 1
ATOM 6567 N N . VAL B 1 434 ? 57.281 43.531 -36.406 1 16.03 434 VAL B N 1
ATOM 6568 C CA . VAL B 1 434 ? 58.25 43.031 -37.375 1 16.03 434 VAL B CA 1
ATOM 6569 C C . VAL B 1 434 ? 58.75 41.656 -36.938 1 16.03 434 VAL B C 1
ATOM 6571 O O . VAL B 1 434 ? 58.656 40.688 -37.688 1 16.03 434 VAL B O 1
ATOM 6574 N N . VAL B 1 435 ? 60.094 41.594 -36.438 1 16.56 435 VAL B N 1
ATOM 6575 C CA . VAL B 1 435 ? 61.219 41.219 -37.281 1 16.56 435 VAL B CA 1
ATOM 6576 C C . VAL B 1 435 ? 61.625 39.781 -37 1 16.56 435 VAL B C 1
ATOM 6578 O O . VAL B 1 435 ? 61.156 39.188 -36.031 1 16.56 435 VAL B O 1
ATOM 6581 N N . GLY B 1 436 ? 62.969 39.625 -37 1 15.37 436 GLY B N 1
ATOM 6582 C CA . GLY B 1 436 ? 64.062 38.969 -37.719 1 15.37 436 GLY B CA 1
ATOM 6583 C C . GLY B 1 436 ? 64.438 37.625 -37.094 1 15.37 436 GLY B C 1
ATOM 6584 O O . GLY B 1 436 ? 63.875 37.219 -36.062 1 15.37 436 GLY B O 1
ATOM 6585 N N . ALA B 1 437 ? 65.75 37.531 -36.938 1 14.83 437 ALA B N 1
ATOM 6586 C CA . ALA B 1 437 ? 66.75 36.656 -37.469 1 14.83 437 ALA B CA 1
ATOM 6587 C C . ALA B 1 437 ? 67.125 35.562 -36.5 1 14.83 437 ALA B C 1
ATOM 6589 O O . ALA B 1 437 ? 67.938 34.656 -36.781 1 14.83 437 ALA B O 1
ATOM 6590 N N . VAL B 1 438 ? 66.562 35.594 -35.188 1 15.32 438 VAL B N 1
ATOM 6591 C CA . VAL B 1 438 ? 67.812 35.25 -34.469 1 15.32 438 VAL B CA 1
ATOM 6592 C C . VAL B 1 438 ? 68.312 33.875 -34.875 1 15.32 438 VAL B C 1
ATOM 6594 O O . VAL B 1 438 ? 67.438 32.969 -35.125 1 15.32 438 VAL B O 1
ATOM 6597 N N . ASP B 1 439 ? 69.5 33.75 -34.75 1 15.41 439 ASP B N 1
ATOM 6598 C CA . ASP B 1 439 ? 70.75 33.125 -35.094 1 15.41 439 ASP B CA 1
ATOM 6599 C C . ASP B 1 439 ? 70.75 31.641 -34.812 1 15.41 439 ASP B C 1
ATOM 6601 O O . ASP B 1 439 ? 69.938 31.141 -34.094 1 15.41 439 ASP B O 1
ATOM 6605 N N . GLN B 1 440 ? 71.938 31.234 -34.5 1 14.84 440 GLN B N 1
ATOM 6606 C CA . GLN B 1 440 ? 73 30.469 -35.031 1 14.84 440 GLN B CA 1
ATOM 6607 C C . GLN B 1 440 ? 73 29.031 -34.5 1 14.84 440 GLN B C 1
ATOM 6609 O O . GLN B 1 440 ? 73.125 28.078 -35.281 1 14.84 440 GLN B O 1
ATOM 6614 N N . GLN B 1 441 ? 73.5 28.953 -33.375 1 15.13 441 GLN B N 1
ATOM 6615 C CA . GLN B 1 441 ? 74.75 28.203 -33.375 1 15.13 441 GLN B CA 1
ATOM 6616 C C . GLN B 1 441 ? 74.5 26.703 -33.344 1 15.13 441 GLN B C 1
ATOM 6618 O O . GLN B 1 441 ? 73.375 26.281 -33 1 15.13 441 GLN B O 1
ATOM 6623 N N . HIS B 1 442 ? 75.25 26.016 -32.625 1 14.99 442 HIS B N 1
ATOM 6624 C CA . HIS B 1 442 ? 76.312 25.125 -33 1 14.99 442 HIS B CA 1
ATOM 6625 C C . HIS B 1 442 ? 75.875 23.672 -33.062 1 14.99 442 HIS B C 1
ATOM 6627 O O . HIS B 1 442 ? 76.125 23 -34.062 1 14.99 442 HIS B O 1
ATOM 6633 N N . ARG B 1 443 ? 76.062 22.922 -32.094 1 14.69 443 ARG B N 1
ATOM 6634 C CA . ARG B 1 443 ? 77.188 22 -32.219 1 14.69 443 ARG B CA 1
ATOM 6635 C C . ARG B 1 443 ? 76.75 20.625 -32.656 1 14.69 443 ARG B C 1
ATOM 6637 O O . ARG B 1 443 ? 75.562 20.281 -32.5 1 14.69 443 ARG B O 1
ATOM 6644 N N . ARG B 1 444 ? 77 19.453 -32.062 1 16.05 444 ARG B N 1
ATOM 6645 C CA . ARG B 1 444 ? 77.938 18.547 -32.688 1 16.05 444 ARG B CA 1
ATOM 6646 C C . ARG B 1 444 ? 77.25 17.578 -33.625 1 16.05 444 ARG B C 1
ATOM 6648 O O . ARG B 1 444 ? 76.062 17.672 -33.844 1 16.05 444 ARG B O 1
ATOM 6655 N N . GLY B 1 445 ? 77.438 16.25 -33.469 1 15.59 445 GLY B N 1
ATOM 6656 C CA . GLY B 1 445 ? 78.5 15.297 -33.781 1 15.59 445 GLY B CA 1
ATOM 6657 C C . GLY B 1 445 ? 78 14.195 -34.719 1 15.59 445 GLY B C 1
ATOM 6658 O O . GLY B 1 445 ? 76.812 13.992 -34.906 1 15.59 445 GLY B O 1
ATOM 6659 N N . ASP B 1 446 ? 79 13.18 -34.938 1 15.73 446 ASP B N 1
ATOM 6660 C CA . ASP B 1 446 ? 79.875 12.305 -35.656 1 15.73 446 ASP B CA 1
ATOM 6661 C C . ASP B 1 446 ? 79.312 10.906 -35.812 1 15.73 446 ASP B C 1
ATOM 6663 O O . ASP B 1 446 ? 79.312 10.344 -36.906 1 15.73 446 ASP B O 1
ATOM 6667 N N . VAL B 1 447 ? 79.562 9.93 -34.781 1 17.62 447 VAL B N 1
ATOM 6668 C CA . VAL B 1 447 ? 80.5 8.852 -35.156 1 17.62 447 VAL B CA 1
ATOM 6669 C C . VAL B 1 447 ? 79.75 7.801 -35.969 1 17.62 447 VAL B C 1
ATOM 6671 O O . VAL B 1 447 ? 78.5 7.723 -35.875 1 17.62 447 VAL B O 1
ATOM 6674 N N . VAL B 1 448 ? 80.5 6.605 -36.062 1 17.19 448 VAL B N 1
ATOM 6675 C CA . VAL B 1 448 ? 81.125 5.715 -37.031 1 17.19 448 VAL B CA 1
ATOM 6676 C C . VAL B 1 448 ? 80.188 4.531 -37.344 1 17.19 448 VAL B C 1
ATOM 6678 O O . VAL B 1 448 ? 79.188 4.34 -36.688 1 17.19 448 VAL B O 1
ATOM 6681 N N . HIS B 1 449 ? 80.812 3.215 -36.938 1 18.89 449 HIS B N 1
ATOM 6682 C CA . HIS B 1 449 ? 81.375 2.314 -37.938 1 18.89 449 HIS B CA 1
ATOM 6683 C C . HIS B 1 449 ? 80.25 1.411 -38.5 1 18.89 449 HIS B C 1
ATOM 6685 O O . HIS B 1 449 ? 80 1.415 -39.719 1 18.89 449 HIS B O 1
ATOM 6691 N N . PRO B 1 450 ? 80.688 0.031 -38.125 1 19.38 450 PRO B N 1
ATOM 6692 C CA . PRO B 1 450 ? 81.375 -1.044 -38.844 1 19.38 450 PRO B CA 1
ATOM 6693 C C . PRO B 1 450 ? 80.438 -2.092 -39.406 1 19.38 450 PRO B C 1
ATOM 6695 O O . PRO B 1 450 ? 79.5 -2.523 -38.719 1 19.38 450 PRO B O 1
ATOM 6698 N N . ALA B 1 451 ? 80.562 -2.391 -40.688 1 14.88 451 ALA B N 1
ATOM 6699 C CA . ALA B 1 451 ? 80.688 -3.252 -41.844 1 14.88 451 ALA B CA 1
ATOM 6700 C C . ALA B 1 451 ? 81.875 -4.242 -41.625 1 14.88 451 ALA B C 1
ATOM 6702 O O . ALA B 1 451 ? 83 -3.842 -41.438 1 14.88 451 ALA B O 1
ATOM 6703 N N . ASP B 1 452 ? 82.688 -5.156 -41.375 1 18.97 452 ASP B N 1
ATOM 6704 C CA . ASP B 1 452 ? 83.125 -5.98 -42.5 1 18.97 452 ASP B CA 1
ATOM 6705 C C . ASP B 1 452 ? 81.938 -6.613 -43.188 1 18.97 452 ASP B C 1
ATOM 6707 O O . ASP B 1 452 ? 81.625 -6.258 -44.312 1 18.97 452 ASP B O 1
ATOM 6711 N N . GLY B 1 453 ? 82.125 -8.039 -43.062 1 20.14 453 GLY B N 1
ATOM 6712 C CA . GLY B 1 453 ? 82.125 -9.43 -43.469 1 20.14 453 GLY B CA 1
ATOM 6713 C C . GLY B 1 453 ? 80.75 -10.078 -43.281 1 20.14 453 GLY B C 1
ATOM 6714 O O . GLY B 1 453 ? 79.938 -9.609 -42.5 1 20.14 453 GLY B O 1
#

Radius of gyration: 38.98 Å; Cα contacts (8 Å, |Δi|>4): 1023; chains: 2; bounding box: 153×146×77 Å

Solvent-accessible surface area (backbone atoms only — not comparable to full-atom values): 48973 Å² total; per-residue (Å²): 133,62,72,63,60,69,69,65,48,80,65,82,39,53,47,44,55,51,47,49,18,50,51,46,14,50,51,26,24,54,51,30,27,54,53,39,28,66,70,34,58,96,44,70,30,33,38,41,64,84,80,17,39,16,54,52,18,12,52,41,12,21,52,33,14,27,54,28,18,43,54,27,35,62,59,48,64,67,54,81,48,74,59,61,66,57,47,68,70,50,63,66,68,59,32,50,51,60,52,74,51,38,55,60,50,46,46,51,43,52,23,51,45,52,15,51,39,46,19,52,50,41,35,49,52,24,45,51,44,32,64,35,41,52,88,49,66,31,44,23,65,59,35,6,50,54,20,4,51,41,6,13,51,30,10,26,53,28,21,56,52,24,58,60,78,42,50,55,51,44,45,51,50,45,52,50,30,47,51,50,28,45,48,54,10,46,65,46,33,90,52,62,63,39,68,80,52,29,68,64,56,39,43,45,93,52,65,68,10,10,47,35,32,22,52,34,32,29,51,42,12,52,39,44,38,51,35,46,54,45,47,52,52,58,51,53,76,72,48,52,83,84,45,50,62,38,48,48,52,51,50,52,52,51,42,48,38,15,52,36,35,25,46,47,28,69,39,30,56,84,80,36,47,67,60,29,50,48,40,53,50,50,31,50,51,52,48,53,48,46,54,69,42,38,58,74,50,50,63,84,54,60,65,65,56,49,53,50,40,50,50,52,52,52,50,46,51,49,46,51,39,32,28,56,81,70,58,73,41,58,60,23,55,38,50,52,52,44,49,50,51,54,50,49,47,52,48,49,52,45,46,49,51,52,23,48,50,53,45,53,52,53,51,53,59,55,50,61,62,58,64,65,68,72,64,69,84,77,76,80,82,76,74,74,87,66,64,74,74,75,72,71,75,64,77,70,77,60,85,68,83,74,84,72,67,79,76,67,65,81,71,63,68,87,63,78,70,88,78,73,86,72,83,77,78,84,73,82,82,74,89,83,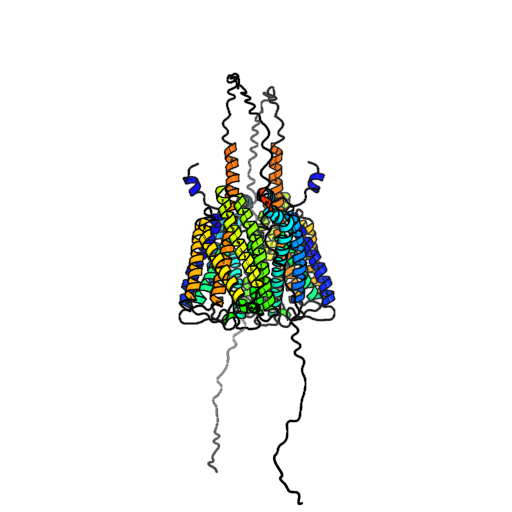85,88,91,80,85,92,82,88,82,87,90,78,90,73,88,88,86,87,80,80,130,134,60,72,62,60,68,70,63,47,79,65,84,38,54,48,44,53,50,46,48,18,52,51,47,13,50,50,27,25,53,52,30,27,55,54,38,27,67,70,32,58,95,44,70,29,33,39,42,64,83,80,17,37,15,55,53,18,11,52,40,12,20,52,33,13,28,53,28,19,41,55,27,35,62,59,47,66,64,53,80,49,73,59,63,63,58,49,67,73,52,65,69,70,59,33,51,52,59,52,75,50,35,55,59,50,45,45,51,43,52,22,52,46,52,16,52,38,46,19,52,50,41,35,49,51,24,46,51,46,31,62,35,41,53,88,49,66,30,44,22,67,60,34,6,49,54,19,5,52,41,5,13,51,31,10,27,53,29,22,58,54,25,58,58,78,42,47,55,51,44,44,49,50,45,52,50,29,48,52,53,27,44,49,53,10,45,64,46,34,90,52,63,62,40,68,78,52,29,70,66,56,39,42,43,95,52,66,67,9,9,49,34,32,21,51,35,30,29,52,41,12,52,39,43,39,50,36,46,53,43,46,52,52,58,51,54,77,72,50,53,82,86,45,50,61,38,48,49,52,51,48,52,53,52,40,48,38,16,50,35,35,26,46,47,30,69,41,32,54,83,80,37,46,66,60,29,51,48,41,53,49,51,32,50,52,51,49,54,49,46,55,69,43,38,58,74,48,50,64,85,54,59,65,65,56,49,53,50,40,51,48,50,52,51,50,46,52,48,46,49,38,33,29,55,82,70,58,74,40,57,58,24,55,40,50,51,52,44,49,52,51,54,51,50,48,53,48,51,52,45,45,49,51,52,23,47,50,52,45,54,51,52,52,52,60,56,52,60,61,59,66,66,66,72,65,68,81,76,76,80,83,75,75,73,89,67,64,78,75,75,75,74,76,68,79,69,85,76,91,88,73,90,71,79,72,89,68,68,81,75,70,71,82,77,64,81,84,77,83,76,84,84,78,82,72,87,65,82,63,86,71,88,86,84,85,81,72,85,80,76,84,78,78,87,91,78,88,86,88,89,74,93,131

Sequence (906 aa):
MSVRARLLRPRTGSVATENRALLLALVALTVGLAVSFAVFVGGSVPLFGGESAGVVAAGASGVSGAAAFCTGYLRSSRVPRAEARAARRTGRWSAWWTGRWRRPFDAVVLTATAAGIVMLLTASVFAVFDLAFRELRLDALMAAVLVGLSAAASAYALTLVSAEVTSVAIANLLALFLVSGSLASMLSANDPHWWHLNFSALGVGGGFSAYAFNITLVFAGLAMTTLTHHVIGDLRTRASGGELRRLEILRTWLVAVAALLVALGWVTVEVARVLHTVIASVMTVLFAGLVVATPFLVPRLPRTFLVTSSLFVGAFALVVLLMWPVGYFNLTAVEFLGFSLLLTWLFLFVRTVAAWIQDDRADEGTGSAVGVGTGAPAQVAGQEALQRPVELDVAVLVDEPVALGLVEEVLDLGAAGAQRVDDPVGVVPRDPDVVGAVDQQHRRGDVVHPADGMSVRARLLRPRTGSVATENRALLLALVALTVGLAVSFAVFVGGSVPLFGGESAGVVAAGASGVSGAAAFCTGYLRSSRVPRAEARAARRTGRWSAWWTGRWRRPFDAVVLTATAAGIVMLLTASVFAVFDLAFRELRLDALMAAVLVGLSAAASAYALTLVSAEVTSVAIANLLALFLVSGSLASMLSANDPHWWHLNFSALGVGGGFSAYAFNITLVFAGLAMTTLTHHVIGDLRTRASGGELRRLEILRTWLVAVAALLVALGWVTVEVARVLHTVIASVMTVLFAGLVVATPFLVPRLPRTFLVTSSLFVGAFALVVLLMWPVGYFNLTAVEFLGFSLLLTWLFLFVRTVAAWIQDDRADEGTGSAVGVGTGAPAQVAGQEALQRPVELDVAVLVDEPVALGLVEEVLDLGAAGAQRVDDPVGVVPRDPDVVGAVDQQHRRGDVVHPADG